Protein AF-0000000069292022 (afdb_homodimer)

Nearest PDB structures (foldseek):
  7fha-assembly1_A  TM=9.786E-01  e=6.632E-55  Homo sapiens
  1x6v-assembly1_B  TM=9.779E-01  e=2.201E-54  Homo sapiens
  1xnj-assembly1_A  TM=9.770E-01  e=1.963E-54  Homo sapiens
  2qjf-assembly1_A  TM=9.755E-01  e=2.766E-54  Homo sapiens
  1x6v-assembly1_A  TM=8.733E-01  e=1.029E-53  Homo sapiens

Solvent-accessible surface area (backbone atoms only — not comparable to full-atom values): 69995 Å² total; per-residue (Å²): 134,79,77,70,74,70,71,71,48,42,26,36,45,25,31,41,31,69,42,34,65,54,37,42,63,70,50,63,72,51,52,64,82,65,76,81,73,75,81,65,66,66,73,46,70,74,54,73,85,42,52,47,73,47,77,39,68,51,83,98,46,93,65,26,34,39,34,35,20,49,77,85,38,80,38,22,57,51,76,64,37,55,41,66,58,49,71,43,96,78,53,44,71,21,30,22,36,36,30,31,27,25,36,52,40,31,61,40,35,34,72,35,56,50,46,81,50,26,28,38,29,66,40,65,59,95,90,35,81,42,58,48,63,39,59,47,86,53,26,33,93,30,28,27,29,29,40,20,37,27,23,26,48,50,84,49,39,37,32,60,60,50,28,12,20,66,69,38,52,41,34,30,37,32,66,53,84,75,65,57,47,70,60,41,68,45,48,23,33,62,17,14,24,32,37,36,36,53,94,72,16,35,39,53,41,30,32,28,35,57,60,81,68,80,65,77,85,72,66,70,32,44,84,60,51,54,67,67,58,54,51,50,51,56,52,45,66,27,42,43,47,37,67,76,73,44,68,74,48,44,56,22,63,87,69,42,71,37,42,26,70,58,28,48,49,50,52,50,18,21,24,49,46,27,42,20,45,73,68,49,45,61,66,47,57,26,60,47,38,74,76,48,30,66,59,50,53,59,52,37,72,75,34,58,67,46,75,31,52,74,66,46,45,24,46,49,47,30,37,32,44,10,48,50,38,78,54,56,44,32,39,37,70,68,45,42,50,30,10,58,46,41,24,22,31,80,55,58,78,21,61,41,74,34,32,60,81,55,66,39,62,32,42,72,66,52,51,62,69,48,58,90,40,41,53,33,20,32,19,38,81,86,65,45,79,39,29,39,32,36,56,60,42,76,44,80,39,59,49,60,37,51,31,3,41,53,57,27,42,75,59,74,71,36,70,51,49,49,51,50,70,71,45,38,60,26,31,43,7,26,42,40,36,27,58,56,88,83,77,76,85,74,84,53,60,86,32,53,55,40,28,66,53,40,39,51,50,39,55,74,70,56,44,74,36,30,37,34,40,75,30,80,63,74,80,37,32,43,55,39,47,51,52,41,50,49,51,51,51,42,40,72,73,64,44,86,36,52,28,39,32,43,31,36,52,58,28,55,67,63,86,89,51,71,52,56,71,60,40,51,52,28,52,52,45,36,57,72,70,41,68,56,58,88,52,50,73,46,71,35,38,36,47,46,56,62,67,55,27,17,42,38,40,42,43,40,53,50,51,31,38,44,48,28,55,36,41,29,38,58,53,58,72,40,32,50,45,51,68,32,67,86,49,100,42,58,67,60,63,49,57,48,22,53,52,42,45,72,67,36,72,72,41,59,64,46,41,73,43,86,62,74,60,52,27,36,23,65,83,81,44,28,49,37,70,67,46,83,94,52,52,85,47,45,45,84,80,50,70,68,55,50,51,51,32,20,46,72,65,47,80,72,63,67,48,44,42,56,64,68,32,45,50,52,48,24,54,50,37,37,52,58,72,72,106,134,82,76,69,74,70,69,74,50,45,24,36,42,25,30,42,30,69,38,33,67,56,38,40,64,71,50,64,72,49,50,62,84,66,77,83,62,82,79,64,63,67,71,51,69,72,53,74,83,41,52,47,72,47,78,40,66,51,84,98,45,94,63,26,33,40,35,34,22,48,76,84,37,81,38,23,56,50,76,64,37,57,41,67,56,49,69,43,96,78,55,43,70,20,31,22,35,36,30,32,27,24,36,52,42,32,60,41,36,35,72,34,56,52,44,80,50,26,27,38,28,64,39,65,57,96,89,35,80,39,59,48,63,40,59,48,85,53,26,34,92,30,28,28,28,29,39,18,38,27,24,25,48,49,83,49,35,37,33,64,62,50,26,12,20,64,68,37,51,39,35,30,36,32,66,54,85,74,65,57,48,70,59,40,68,46,48,23,33,62,17,14,24,34,38,35,36,52,96,71,17,35,42,52,41,31,31,27,32,59,59,82,67,79,67,77,86,71,65,71,33,43,86,59,51,53,66,67,57,54,51,50,53,55,51,44,65,28,41,44,48,38,66,75,74,45,67,74,50,44,57,22,65,85,69,42,71,39,41,27,70,58,28,48,50,51,50,50,17,21,24,48,46,26,43,20,44,74,68,49,45,61,66,48,55,26,59,49,38,74,78,48,30,66,59,49,52,58,52,38,74,75,35,58,67,46,73,32,50,75,65,45,45,25,47,49,48,28,37,31,44,10,46,52,39,79,52,56,43,31,38,37,70,67,44,40,50,29,11,58,45,41,25,22,29,80,54,58,78,20,62,40,74,33,32,59,81,54,66,38,62,33,43,73,68,52,49,63,68,49,59,91,42,43,52,33,20,33,18,39,81,86,66,46,79,39,29,38,33,37,56,59,42,76,43,79,40,60,48,60,39,52,32,3,42,52,57,26,42,76,59,73,71,37,69,50,50,50,51,50,68,69,46,37,62,26,30,42,8,25,43,40,37,28,57,57,88,83,77,77,85,75,84,52,58,88,30,54,56,41,28,66,55,39,39,50,49,40,55,74,70,55,44,74,35,30,39,34,40,78,30,79,61,72,80,37,32,40,54,39,48,50,54,42,48,48,50,52,52,42,40,73,73,64,43,85,35,54,28,39,33,44,32,36,52,57,28,55,67,64,85,90,51,73,52,54,71,59,39,49,53,28,52,52,45,37,57,74,70,42,67,54,59,88,49,50,72,46,70,35,38,37,46,46,56,62,66,57,28,17,41,39,40,42,43,41,54,52,50,31,38,44,48,28,55,34,41,29,40,59,54,60,73,38,33,51,44,52,68,33,67,86,49,100,43,59,69,60,62,48,57,48,22,53,53,42,44,73,66,34,73,68,42,61,67,45,42,72,44,86,62,73,60,51,28,37,24,65,84,80,44,29,49,36,69,67,48,84,92,54,52,84,46,46,45,83,79,49,71,67,56,50,51,50,33,22,46,70,66,46,78,71,64,67,48,46,42,55,66,67,33,46,50,52,47,23,53,50,36,37,52,57,71,71,106

InterPro domains:
  IPR002650 Sulphate adenylyltransferase [TIGR00339] (279-667)
  IPR002650 Sulphate adenylyltransferase [cd00517] (303-668)
  IPR008162 Inorganic pyrophosphatase [PF00719] (97-274)
  IPR008162 Inorganic pyrophosphatase [cd00412] (95-271)
  IPR014729 Rossmann-like alpha/beta/alpha sandwich fold [G3DSA:3.40.50.620] (442-675)
  IPR015947 PUA-like superfamily [SSF88697] (279-440)
  IPR024951 Sulphate adenylyltransferase catalytic domain [PF01747] (445-668)
  IPR025980 ATP-sulfurylase PUA-like domain [PF14306] (279-436)
  IPR036649 Inorganic pyrophosphatase superfamily [G3DSA:3.90.80.10] (52-299)
  IPR036649 Inorganic pyrophosphatase superfamily [SSF50324] (53-280)

Structure (mmCIF, N/CA/C/O backbone):
data_AF-0000000069292022-model_v1
#
loop_
_entity.id
_entity.type
_entity.pdbx_description
1 polymer 'Inorganic diphosphatase'
#
loop_
_atom_site.group_PDB
_atom_site.id
_atom_site.type_symbol
_atom_site.label_atom_id
_atom_site.label_alt_id
_atom_site.label_comp_id
_atom_site.label_asym_id
_atom_site.label_entity_id
_atom_site.label_seq_id
_atom_site.pdbx_PDB_ins_code
_atom_site.Cartn_x
_atom_site.Cartn_y
_atom_site.Cartn_z
_atom_site.occupancy
_atom_site.B_iso_or_equiv
_atom_site.auth_seq_id
_atom_site.auth_comp_id
_atom_site.auth_asym_id
_atom_site.auth_atom_id
_atom_site.pdbx_PDB_model_num
ATOM 1 N N . MET A 1 1 ? 32.594 20.953 -15.328 1 18.64 1 MET A N 1
ATOM 2 C CA . MET A 1 1 ? 32.594 19.484 -15.328 1 18.64 1 MET A CA 1
ATOM 3 C C . MET A 1 1 ? 31.344 18.953 -14.641 1 18.64 1 MET A C 1
ATOM 5 O O . MET A 1 1 ? 31.266 18.938 -13.406 1 18.64 1 MET A O 1
ATOM 9 N N . ARG A 1 2 ? 30.172 19.234 -15.117 1 19.12 2 ARG A N 1
ATOM 10 C CA . ARG A 1 2 ? 28.875 19.828 -14.797 1 19.12 2 ARG A CA 1
ATOM 11 C C . ARG A 1 2 ? 27.906 18.781 -14.258 1 19.12 2 ARG A C 1
ATOM 13 O O . ARG A 1 2 ? 27.516 17.859 -14.977 1 19.12 2 ARG A O 1
ATOM 20 N N . GLN A 1 3 ? 28.391 18.297 -13.047 1 18.28 3 GLN A N 1
ATOM 21 C CA . GLN A 1 3 ? 27.969 17.188 -12.203 1 18.28 3 GLN A CA 1
ATOM 22 C C . GLN A 1 3 ? 26.453 17.219 -11.977 1 18.28 3 GLN A C 1
ATOM 24 O O . GLN A 1 3 ? 25.953 18.062 -11.242 1 18.28 3 GLN A O 1
ATOM 29 N N . LEU A 1 4 ? 25.859 17.234 -13.164 1 19.69 4 LEU A N 1
ATOM 30 C CA . LEU A 1 4 ? 24.422 17.297 -13.414 1 19.69 4 LEU A CA 1
ATOM 31 C C . LEU A 1 4 ? 23.672 16.297 -12.523 1 19.69 4 LEU A C 1
ATOM 33 O O . LEU A 1 4 ? 23.969 15.102 -12.555 1 19.69 4 LEU A O 1
ATOM 37 N N . ASN A 1 5 ? 23.547 16.75 -11.281 1 20.81 5 ASN A N 1
ATOM 38 C CA . ASN A 1 5 ? 22.922 16.281 -10.055 1 20.81 5 ASN A CA 1
ATOM 39 C C . ASN A 1 5 ? 21.594 15.57 -10.328 1 20.81 5 ASN A C 1
ATOM 41 O O . ASN A 1 5 ? 20.625 16.203 -10.766 1 20.81 5 ASN A O 1
ATOM 45 N N . VAL A 1 6 ? 21.891 14.508 -11.086 1 21.73 6 VAL A N 1
ATOM 46 C CA . VAL A 1 6 ? 20.859 13.562 -11.516 1 21.73 6 VAL A CA 1
ATOM 47 C C . VAL A 1 6 ? 19.922 13.266 -10.352 1 21.73 6 VAL A C 1
ATOM 49 O O . VAL A 1 6 ? 20.344 12.734 -9.32 1 21.73 6 VAL A O 1
ATOM 52 N N . LEU A 1 7 ? 19.219 14.258 -9.992 1 22.8 7 LEU A N 1
ATOM 53 C CA . LEU A 1 7 ? 18.016 14.211 -9.156 1 22.8 7 LEU A CA 1
ATOM 54 C C . LEU A 1 7 ? 17.25 12.914 -9.391 1 22.8 7 LEU A C 1
ATOM 56 O O . LEU A 1 7 ? 16.719 12.688 -10.484 1 22.8 7 LEU A O 1
ATOM 60 N N . THR A 1 8 ? 18.047 11.859 -9.109 1 23.89 8 THR A N 1
ATOM 61 C CA . THR A 1 8 ? 17.453 10.523 -9.141 1 23.89 8 THR A CA 1
ATOM 62 C C . THR A 1 8 ? 16.047 10.547 -8.539 1 23.89 8 THR A C 1
ATOM 64 O O . THR A 1 8 ? 15.883 10.852 -7.359 1 23.89 8 THR A O 1
ATOM 67 N N . PHE A 1 9 ? 15.273 11.133 -9.242 1 23.47 9 PHE A N 1
ATOM 68 C CA . PHE A 1 9 ? 13.836 11.188 -9.023 1 23.47 9 PHE A CA 1
ATOM 69 C C . PHE A 1 9 ? 13.281 9.805 -8.703 1 23.47 9 PHE A C 1
ATOM 71 O O . PHE A 1 9 ? 13.18 8.953 -9.586 1 23.47 9 PHE A O 1
ATOM 78 N N . VAL A 1 10 ? 13.945 9.219 -7.781 1 25.14 10 VAL A N 1
ATOM 79 C CA . VAL A 1 10 ? 13.32 7.965 -7.371 1 25.14 10 VAL A CA 1
ATOM 80 C C . VAL A 1 10 ? 11.836 8.188 -7.109 1 25.14 10 VAL A C 1
ATOM 82 O O . VAL A 1 10 ? 11.461 8.852 -6.137 1 25.14 10 VAL A O 1
ATOM 85 N N . VAL A 1 11 ? 11.234 8.766 -8.023 1 26.48 11 VAL A N 1
ATOM 86 C CA . VAL A 1 11 ? 9.789 8.984 -7.988 1 26.48 11 VAL A CA 1
ATOM 87 C C . VAL A 1 11 ? 9.086 7.695 -7.562 1 26.48 11 VAL A C 1
ATOM 89 O O . VAL A 1 11 ? 9.391 6.613 -8.07 1 26.48 11 VAL A O 1
ATOM 92 N N . GLY A 1 12 ? 8.656 7.656 -6.383 1 27.31 12 GLY A N 1
ATOM 93 C CA . GLY A 1 12 ? 7.875 6.664 -5.664 1 27.31 12 GLY A CA 1
ATOM 94 C C . GLY A 1 12 ? 6.875 5.934 -6.543 1 27.31 12 GLY A C 1
ATOM 95 O O . GLY A 1 12 ? 6.332 6.512 -7.484 1 27.31 12 GLY A O 1
ATOM 96 N N . TYR A 1 13 ? 7.117 4.664 -6.582 1 30.5 13 TYR A N 1
ATOM 97 C CA . TYR A 1 13 ? 6.398 3.566 -7.219 1 30.5 13 TYR A CA 1
ATOM 98 C C . TYR A 1 13 ? 4.891 3.752 -7.086 1 30.5 13 TYR A C 1
ATOM 100 O O . TYR A 1 13 ? 4.387 4.059 -6 1 30.5 13 TYR A O 1
ATOM 108 N N . VAL A 1 14 ? 4.398 4.379 -8.062 1 31.33 14 VAL A N 1
ATOM 109 C CA . VAL A 1 14 ? 2.949 4.324 -8.211 1 31.33 14 VAL A CA 1
ATOM 110 C C . VAL A 1 14 ? 2.482 2.869 -8.172 1 31.33 14 VAL A C 1
ATOM 112 O O . VAL A 1 14 ? 2.863 2.064 -9.023 1 31.33 14 VAL A O 1
ATOM 115 N N . ALA A 1 15 ? 2.506 2.309 -7.09 1 34.66 15 ALA A N 1
ATOM 116 C CA . ALA A 1 15 ? 1.859 0.999 -7.035 1 34.66 15 ALA A CA 1
ATOM 117 C C . ALA A 1 15 ? 0.567 0.992 -7.848 1 34.66 15 ALA A C 1
ATOM 119 O O . ALA A 1 15 ? -0.411 1.645 -7.473 1 34.66 15 ALA A O 1
ATOM 120 N N . SER A 1 16 ? 0.696 1.213 -9.156 1 38.88 16 SER A N 1
ATOM 121 C CA . SER A 1 16 ? -0.495 1.061 -9.984 1 38.88 16 SER A CA 1
ATOM 122 C C . SER A 1 16 ? -1.036 -0.364 -9.914 1 38.88 16 SER A C 1
ATOM 124 O O . SER A 1 16 ? -0.272 -1.328 -9.984 1 38.88 16 SER A O 1
ATOM 126 N N . TRP A 1 17 ? -1.997 -0.539 -9.141 1 38.94 17 TRP A N 1
ATOM 127 C CA . TRP A 1 17 ? -2.719 -1.799 -9.289 1 38.94 17 TRP A CA 1
ATOM 128 C C . TRP A 1 17 ? -3.471 -1.845 -10.617 1 38.94 17 TRP A C 1
ATOM 130 O O . TRP A 1 17 ? -4.434 -1.102 -10.812 1 38.94 17 TRP A O 1
ATOM 140 N N . LEU A 1 18 ? -2.648 -1.825 -11.727 1 41.91 18 LEU A N 1
ATOM 141 C CA . LEU A 1 18 ? -3.334 -1.953 -13.008 1 41.91 18 LEU A CA 1
ATOM 142 C C . LEU A 1 18 ? -4.109 -3.264 -13.078 1 41.91 18 LEU A C 1
ATOM 144 O O . LEU A 1 18 ? -3.609 -4.309 -12.656 1 41.91 18 LEU A O 1
ATOM 148 N N . SER A 1 19 ? -5.379 -3.014 -13.273 1 45.97 19 SER A N 1
ATOM 149 C CA . SER A 1 19 ? -6.223 -4.184 -13.508 1 45.97 19 SER A CA 1
ATOM 150 C C . SER A 1 19 ? -5.891 -4.844 -14.844 1 45.97 19 SER A C 1
ATOM 152 O O . SER A 1 19 ? -5.27 -4.223 -15.711 1 45.97 19 SER A O 1
ATOM 154 N N . ALA A 1 20 ? -6.152 -6.047 -14.898 1 46.09 20 ALA A N 1
ATOM 155 C CA . ALA A 1 20 ? -6.055 -6.797 -16.141 1 46.09 20 ALA A CA 1
ATOM 156 C C . ALA A 1 20 ? -6.773 -6.074 -17.281 1 46.09 20 ALA A C 1
ATOM 158 O O . ALA A 1 20 ? -6.281 -6.031 -18.406 1 46.09 20 ALA A O 1
ATOM 159 N N . ALA A 1 21 ? -7.824 -5.414 -16.969 1 43.75 21 ALA A N 1
ATOM 160 C CA . ALA A 1 21 ? -8.578 -4.672 -17.969 1 43.75 21 ALA A CA 1
ATOM 161 C C . ALA A 1 21 ? -7.789 -3.465 -18.469 1 43.75 21 ALA A C 1
ATOM 163 O O . ALA A 1 21 ? -7.797 -3.158 -19.656 1 43.75 21 ALA A O 1
ATOM 164 N N . GLY A 1 22 ? -7.141 -2.852 -17.594 1 52.09 22 GLY A N 1
ATOM 165 C CA . GLY A 1 22 ? -6.289 -1.739 -17.984 1 52.09 22 GLY A CA 1
ATOM 166 C C . GLY A 1 22 ? -5.168 -2.146 -18.922 1 52.09 22 GLY A C 1
ATOM 167 O O . GLY A 1 22 ? -4.906 -1.466 -19.922 1 52.09 22 GLY A O 1
ATOM 168 N N . ASP A 1 23 ? -4.738 -3.295 -18.672 1 57.06 23 ASP A N 1
ATOM 169 C CA . ASP A 1 23 ? -3.635 -3.799 -19.5 1 57.06 23 ASP A CA 1
ATOM 170 C C . ASP A 1 23 ? -4.105 -4.121 -20.906 1 57.06 23 ASP A C 1
ATOM 172 O O . ASP A 1 23 ? -3.396 -3.852 -21.891 1 57.06 23 ASP A O 1
ATOM 176 N N . ALA A 1 24 ? -5.266 -4.582 -20.969 1 53.97 24 ALA A N 1
ATOM 177 C CA . ALA A 1 24 ? -5.824 -4.945 -22.266 1 53.97 24 ALA A CA 1
ATOM 178 C C . ALA A 1 24 ? -6.031 -3.709 -23.141 1 53.97 24 ALA A C 1
ATOM 180 O O . ALA A 1 24 ? -5.797 -3.748 -24.344 1 53.97 24 ALA A O 1
ATOM 181 N N . GLU A 1 25 ? -6.406 -2.664 -22.531 1 62.12 25 GLU A N 1
ATOM 182 C CA . GLU A 1 25 ? -6.621 -1.428 -23.266 1 62.12 25 GLU A CA 1
ATOM 183 C C . GLU A 1 25 ? -5.305 -0.866 -23.797 1 62.12 25 GLU A C 1
ATOM 185 O O . GLU A 1 25 ? -5.238 -0.383 -24.938 1 62.12 25 GLU A O 1
ATOM 190 N N . VAL A 1 26 ? -4.352 -1.121 -23.078 1 67.19 26 VAL A N 1
ATOM 191 C CA . VAL A 1 26 ? -3.047 -0.606 -23.484 1 67.19 26 VAL A CA 1
ATOM 192 C C . VAL A 1 26 ? -2.467 -1.479 -24.594 1 67.19 26 VAL A C 1
ATOM 194 O O . VAL A 1 26 ? -1.774 -0.982 -25.484 1 67.19 26 VAL A O 1
ATOM 197 N N . GLY A 1 27 ? -2.791 -2.756 -24.531 1 67.31 27 GLY A N 1
ATOM 198 C CA . GLY A 1 27 ? -2.268 -3.689 -25.516 1 67.31 27 GLY A CA 1
ATOM 199 C C . GLY A 1 27 ? -3.143 -3.807 -26.75 1 67.31 27 GLY A C 1
ATOM 200 O O . GLY A 1 27 ? -2.977 -4.73 -27.547 1 67.31 27 GLY A O 1
ATOM 201 N N . LYS A 1 28 ? -4.055 -2.826 -26.875 1 69.75 28 LYS A N 1
ATOM 202 C CA . LYS A 1 28 ? -4.957 -2.861 -28.031 1 69.75 28 LYS A CA 1
ATOM 203 C C . LYS A 1 28 ? -4.18 -2.734 -29.328 1 69.75 28 LYS A C 1
ATOM 205 O O . LYS A 1 28 ? -3.326 -1.856 -29.469 1 69.75 28 LYS A O 1
ATOM 210 N N . GLY A 1 29 ? -4.406 -3.822 -30.188 1 77.12 29 GLY A N 1
ATOM 211 C CA . GLY A 1 29 ? -3.762 -3.842 -31.5 1 77.12 29 GLY A CA 1
ATOM 212 C C . GLY A 1 29 ? -2.676 -4.898 -31.609 1 77.12 29 GLY A C 1
ATOM 213 O O . GLY A 1 29 ? -2.268 -5.262 -32.719 1 77.12 29 GLY A O 1
ATOM 214 N N . PHE A 1 30 ? -2.252 -5.414 -30.484 1 87.44 30 PHE A N 1
ATOM 215 C CA . PHE A 1 30 ? -1.228 -6.453 -30.5 1 87.44 30 PHE A CA 1
ATOM 216 C C . PHE A 1 30 ? -1.793 -7.762 -31.047 1 87.44 30 PHE A C 1
ATOM 218 O O . PHE A 1 30 ? -2.957 -8.086 -30.797 1 87.44 30 PHE A O 1
ATOM 225 N N . TYR A 1 31 ? -0.937 -8.359 -31.766 1 85.12 31 TYR A N 1
ATOM 226 C CA . TYR A 1 31 ? -1.263 -9.75 -32.062 1 85.12 31 TYR A CA 1
ATOM 227 C C . TYR A 1 31 ? -0.955 -10.633 -30.844 1 85.12 31 TYR A C 1
ATOM 229 O O . TYR A 1 31 ? 0.189 -10.695 -30.391 1 85.12 31 TYR A O 1
ATOM 237 N N . ILE A 1 32 ? -2.012 -11.203 -30.391 1 83.88 32 ILE A N 1
ATOM 238 C CA . ILE A 1 32 ? -1.901 -12.18 -29.312 1 83.88 32 ILE A CA 1
ATOM 239 C C . ILE A 1 32 ? -2.516 -13.5 -29.75 1 83.88 32 ILE A C 1
ATOM 241 O O . ILE A 1 32 ? -3.715 -13.578 -30.031 1 83.88 32 ILE A O 1
ATOM 245 N N . PRO A 1 33 ? -1.652 -14.375 -29.969 1 79.69 33 PRO A N 1
ATOM 246 C CA . PRO A 1 33 ? -2.217 -15.648 -30.422 1 79.69 33 PRO A CA 1
ATOM 247 C C . PRO A 1 33 ? -3.295 -16.188 -29.484 1 79.69 33 PRO A C 1
ATOM 249 O O . PRO A 1 33 ? -3.217 -15.984 -28.266 1 79.69 33 PRO A O 1
ATOM 252 N N . SER A 1 34 ? -4.539 -16.375 -30.078 1 64.38 34 SER A N 1
ATOM 253 C CA . SER A 1 34 ? -5.625 -16.969 -29.312 1 64.38 34 SER A CA 1
ATOM 254 C C . SER A 1 34 ? -5.141 -18.156 -28.5 1 64.38 34 SER A C 1
ATOM 256 O O . SER A 1 34 ? -4.074 -18.719 -28.766 1 64.38 34 SER A O 1
ATOM 258 N N . THR A 1 35 ? -5.953 -18.625 -27.656 1 51.66 35 THR A N 1
ATOM 259 C CA . THR A 1 35 ? -5.598 -19.766 -26.812 1 51.66 35 THR A CA 1
ATOM 260 C C . THR A 1 35 ? -4.898 -20.844 -27.641 1 51.66 35 THR A C 1
ATOM 262 O O . THR A 1 35 ? -5.172 -21 -28.828 1 51.66 35 THR A O 1
ATOM 265 N N . VAL A 1 36 ? -3.799 -21.172 -27.281 1 39.59 36 VAL A N 1
ATOM 266 C CA . VAL A 1 36 ? -3.125 -22.375 -27.766 1 39.59 36 VAL A CA 1
ATOM 267 C C . VAL A 1 36 ? -4.156 -23.453 -28.078 1 39.59 36 VAL A C 1
ATOM 269 O O . VAL A 1 36 ? -4.816 -23.969 -27.172 1 39.59 36 VAL A O 1
ATOM 272 N N . THR A 1 37 ? -5.094 -23.375 -29.141 1 33.78 37 THR A N 1
ATOM 273 C CA . THR A 1 37 ? -5.891 -24.547 -29.469 1 33.78 37 THR A CA 1
ATOM 274 C C . THR A 1 37 ? -5.234 -25.812 -28.938 1 33.78 37 THR A C 1
ATOM 276 O O . THR A 1 37 ? -5.832 -26.547 -28.141 1 33.78 37 THR A O 1
ATOM 279 N N . GLY A 1 38 ? -5.156 -26.875 -30.141 1 28 38 GLY A N 1
ATOM 280 C CA . GLY A 1 38 ? -4.816 -28.297 -30.172 1 28 38 GLY A CA 1
ATOM 281 C C . GLY A 1 38 ? -3.646 -28.641 -29.266 1 28 38 GLY A C 1
ATOM 282 O O . GLY A 1 38 ? -3.188 -27.797 -28.484 1 28 38 GLY A O 1
ATOM 283 N N . ASP A 1 39 ? -2.936 -29.734 -29.969 1 30.12 39 ASP A N 1
ATOM 284 C CA . ASP A 1 39 ? -1.739 -30.531 -29.719 1 30.12 39 ASP A CA 1
ATOM 285 C C . ASP A 1 39 ? -0.527 -29.641 -29.453 1 30.12 39 ASP A C 1
ATOM 287 O O . ASP A 1 39 ? 0.612 -30.047 -29.703 1 30.12 39 ASP A O 1
ATOM 291 N N . ARG A 1 40 ? -0.734 -28.406 -29.625 1 35.12 40 ARG A N 1
ATOM 292 C CA . ARG A 1 40 ? 0.623 -27.891 -29.469 1 35.12 40 ARG A CA 1
ATOM 293 C C . ARG A 1 40 ? 1.207 -28.266 -28.109 1 35.12 40 ARG A C 1
ATOM 295 O O . ARG A 1 40 ? 0.529 -28.172 -27.094 1 35.12 40 ARG A O 1
ATOM 302 N N . PRO A 1 41 ? 2.07 -29.031 -28.078 1 30.97 41 PRO A N 1
ATOM 303 C CA . PRO A 1 41 ? 2.73 -29.531 -26.859 1 30.97 41 PRO A CA 1
ATOM 304 C C . PRO A 1 41 ? 2.873 -28.438 -25.797 1 30.97 41 PRO A C 1
ATOM 306 O O . PRO A 1 41 ? 3.137 -27.281 -26.109 1 30.97 41 PRO A O 1
ATOM 309 N N . SER A 1 42 ? 1.899 -28.312 -24.906 1 36.41 42 SER A N 1
ATOM 310 C CA . SER A 1 42 ? 2.334 -27.625 -23.688 1 36.41 42 SER A CA 1
ATOM 311 C C . SER A 1 42 ? 3.836 -27.375 -23.703 1 36.41 42 SER A C 1
ATOM 313 O O . SER A 1 42 ? 4.621 -28.25 -24.047 1 36.41 42 SER A O 1
ATOM 315 N N . LEU A 1 43 ? 4.266 -26.219 -24.219 1 37.84 43 LEU A N 1
ATOM 316 C CA . LEU A 1 43 ? 5.684 -25.875 -24.156 1 37.84 43 LEU A CA 1
ATOM 317 C C . LEU A 1 43 ? 6.375 -26.609 -23.016 1 37.84 43 LEU A C 1
ATOM 319 O O . LEU A 1 43 ? 6.777 -25.984 -22.031 1 37.84 43 LEU A O 1
ATOM 323 N N . ALA A 1 44 ? 5.828 -27.484 -22.484 1 42.91 44 ALA A N 1
ATOM 324 C CA . ALA A 1 44 ? 6.5 -28.266 -21.438 1 42.91 44 ALA A CA 1
ATOM 325 C C . ALA A 1 44 ? 7.98 -28.438 -21.766 1 42.91 44 ALA A C 1
ATOM 327 O O . ALA A 1 44 ? 8.836 -28.234 -20.906 1 42.91 44 ALA A O 1
ATOM 328 N N . ALA A 1 45 ? 8.328 -29.219 -22.969 1 57.94 45 ALA A N 1
ATOM 329 C CA . ALA A 1 45 ? 9.742 -29.281 -23.312 1 57.94 45 ALA A CA 1
ATOM 330 C C . ALA A 1 45 ? 10.047 -28.453 -24.562 1 57.94 45 ALA A C 1
ATOM 332 O O . ALA A 1 45 ? 9.883 -28.922 -25.688 1 57.94 45 ALA A O 1
ATOM 333 N N . PHE A 1 46 ? 10.047 -27.156 -24.422 1 78.88 46 PHE A N 1
ATOM 334 C CA . PHE A 1 46 ? 10.477 -26.312 -25.531 1 78.88 46 PHE A CA 1
ATOM 335 C C . PHE A 1 46 ? 11.875 -26.703 -26 1 78.88 46 PHE A C 1
ATOM 337 O O . PHE A 1 46 ? 12.852 -26.5 -25.266 1 78.88 46 PHE A O 1
ATOM 344 N N . ASP A 1 47 ? 11.883 -27.453 -27.031 1 84.75 47 ASP A N 1
ATOM 345 C CA . ASP A 1 47 ? 13.117 -28 -27.609 1 84.75 47 ASP A CA 1
ATOM 346 C C . ASP A 1 47 ? 13.703 -27.047 -28.641 1 84.75 47 ASP A C 1
ATOM 348 O O . ASP A 1 47 ? 13.156 -26.891 -29.734 1 84.75 47 ASP A O 1
ATOM 352 N N . LEU A 1 48 ? 14.797 -26.531 -28.297 1 88.38 48 LEU A N 1
ATOM 353 C CA . LEU A 1 48 ? 15.438 -25.547 -29.156 1 88.38 48 LEU A CA 1
ATOM 354 C C . LEU A 1 48 ? 15.797 -26.172 -30.5 1 88.38 48 LEU A C 1
ATOM 356 O O . LEU A 1 48 ? 15.914 -25.453 -31.5 1 88.38 48 LEU A O 1
ATOM 360 N N . ALA A 1 49 ? 15.914 -27.438 -30.578 1 88.19 49 ALA A N 1
ATOM 361 C CA . ALA A 1 49 ? 16.297 -28.141 -31.797 1 88.19 49 ALA A CA 1
ATOM 362 C C . ALA A 1 49 ? 15.172 -28.078 -32.844 1 88.19 49 ALA A C 1
ATOM 364 O O . ALA A 1 49 ? 15.406 -28.266 -34.031 1 88.19 49 ALA A O 1
ATOM 365 N N . LYS A 1 50 ? 14.031 -27.859 -32.406 1 91.12 50 LYS A N 1
ATOM 366 C CA . LYS A 1 50 ? 12.875 -27.844 -33.312 1 91.12 50 LYS A CA 1
ATOM 367 C C . LYS A 1 50 ? 12.625 -26.438 -33.844 1 91.12 50 LYS A C 1
ATOM 369 O O . LYS A 1 50 ? 11.695 -26.234 -34.625 1 91.12 50 LYS A O 1
ATOM 374 N N . LEU A 1 51 ? 13.492 -25.594 -33.5 1 93.69 51 LEU A N 1
ATOM 375 C CA . LEU A 1 51 ? 13.312 -24.219 -33.938 1 93.69 51 LEU A CA 1
ATOM 376 C C . LEU A 1 51 ? 13.883 -24.016 -35.344 1 93.69 51 LEU A C 1
ATOM 378 O O . LEU A 1 51 ? 14.844 -24.672 -35.719 1 93.69 51 LEU A O 1
ATOM 382 N N . GLY A 1 52 ? 13.234 -23.156 -36.094 1 93.5 52 GLY A N 1
ATOM 383 C CA . GLY A 1 52 ? 13.656 -22.719 -37.406 1 93.5 52 GLY A CA 1
ATOM 384 C C . GLY A 1 52 ? 13.164 -21.328 -37.75 1 93.5 52 GLY A C 1
ATOM 385 O O . GLY A 1 52 ? 12.68 -20.609 -36.906 1 93.5 52 GLY A O 1
ATOM 386 N N . THR A 1 53 ? 13.469 -20.938 -39.031 1 95.25 53 THR A N 1
ATOM 387 C CA . THR A 1 53 ? 12.992 -19.641 -39.531 1 95.25 53 THR A CA 1
ATOM 388 C C . THR A 1 53 ? 12.367 -19.781 -40.906 1 95.25 53 THR A C 1
ATOM 390 O O . THR A 1 53 ? 12.617 -20.766 -41.594 1 95.25 53 THR A O 1
ATOM 393 N N . ALA A 1 54 ? 11.477 -18.922 -41.188 1 95.94 54 ALA A N 1
ATOM 394 C CA . ALA A 1 54 ? 10.859 -18.797 -42.5 1 95.94 54 ALA A CA 1
ATOM 395 C C . ALA A 1 54 ? 10.781 -17.328 -42.938 1 95.94 54 ALA A C 1
ATOM 397 O O . ALA A 1 54 ? 10.367 -16.469 -42.156 1 95.94 54 ALA A O 1
ATOM 398 N N . ASP A 1 55 ? 11.164 -17.078 -44.188 1 95.94 55 ASP A N 1
ATOM 399 C CA . ASP A 1 55 ? 11.18 -15.703 -44.688 1 95.94 55 ASP A CA 1
ATOM 400 C C . ASP A 1 55 ? 10.062 -15.461 -45.688 1 95.94 55 ASP A C 1
ATOM 402 O O . ASP A 1 55 ? 9.695 -16.359 -46.469 1 95.94 55 ASP A O 1
ATOM 406 N N . GLU A 1 56 ? 9.516 -14.352 -45.562 1 96.44 56 GLU A N 1
ATOM 407 C CA . GLU A 1 56 ? 8.578 -13.844 -46.562 1 96.44 56 GLU A CA 1
ATOM 408 C C . GLU A 1 56 ? 8.992 -12.453 -47.031 1 96.44 56 GLU A C 1
ATOM 410 O O . GLU A 1 56 ? 9.531 -11.664 -46.281 1 96.44 56 GLU A O 1
ATOM 415 N N . GLY A 1 57 ? 8.742 -12.242 -48.344 1 94 57 GLY A N 1
ATOM 416 C CA . GLY A 1 57 ? 9.133 -10.961 -48.906 1 94 57 GLY A CA 1
ATOM 417 C C . GLY A 1 57 ? 10.602 -10.891 -49.281 1 94 57 GLY A C 1
ATOM 418 O O . GLY A 1 57 ? 11.336 -11.867 -49.094 1 94 57 GLY A O 1
ATOM 419 N N . GLU A 1 58 ? 11.023 -9.734 -49.844 1 91 58 GLU A N 1
ATOM 420 C CA . GLU A 1 58 ? 12.398 -9.555 -50.312 1 91 58 GLU A CA 1
ATOM 421 C C . GLU A 1 58 ? 13.25 -8.875 -49.25 1 91 58 GLU A C 1
ATOM 423 O O . GLU A 1 58 ? 12.852 -7.855 -48.688 1 91 58 GLU A O 1
ATOM 428 N N . GLN A 1 59 ? 14.383 -9.445 -48.969 1 87.62 59 GLN A N 1
ATOM 429 C CA . GLN A 1 59 ? 15.305 -8.898 -48 1 87.62 59 GLN A CA 1
ATOM 430 C C . GLN A 1 59 ? 15.633 -7.438 -48.281 1 87.62 59 GLN A C 1
ATOM 432 O O . GLN A 1 59 ? 15.727 -7.051 -49.469 1 87.62 59 GLN A O 1
ATOM 437 N N . ASP A 1 60 ? 15.719 -6.652 -47.312 1 88.75 60 ASP A N 1
ATOM 438 C CA . ASP A 1 60 ? 16.094 -5.246 -47.406 1 88.75 60 ASP A CA 1
ATOM 439 C C . ASP A 1 60 ? 14.984 -4.41 -48.031 1 88.75 60 ASP A C 1
ATOM 441 O O . ASP A 1 60 ? 15.25 -3.387 -48.656 1 88.75 60 ASP A O 1
ATOM 445 N N . THR A 1 61 ? 13.781 -4.988 -47.969 1 91.38 61 THR A N 1
ATOM 446 C CA . THR A 1 61 ? 12.609 -4.242 -48.406 1 91.38 61 THR A CA 1
ATOM 447 C C . THR A 1 61 ? 11.562 -4.176 -47.312 1 91.38 61 THR A C 1
ATOM 449 O O . THR A 1 61 ? 11.688 -4.844 -46.281 1 91.38 61 THR A O 1
ATOM 452 N N . LEU A 1 62 ? 10.555 -3.361 -47.562 1 92.38 62 LEU A N 1
ATOM 453 C CA . LEU A 1 62 ? 9.484 -3.137 -46.594 1 92.38 62 LEU A CA 1
ATOM 454 C C . LEU A 1 62 ? 8.609 -4.379 -46.469 1 92.38 62 LEU A C 1
ATOM 456 O O . LEU A 1 62 ? 7.883 -4.523 -45.469 1 92.38 62 LEU A O 1
ATOM 460 N N . SER A 1 63 ? 8.648 -5.281 -47.406 1 92.19 63 SER A N 1
ATOM 461 C CA . SER A 1 63 ? 7.77 -6.449 -47.406 1 92.19 63 SER A CA 1
ATOM 462 C C . SER A 1 63 ? 8.406 -7.613 -46.656 1 92.19 63 SER A C 1
ATOM 464 O O . SER A 1 63 ? 7.75 -8.625 -46.375 1 92.19 63 SER A O 1
ATOM 466 N N . TYR A 1 64 ? 9.68 -7.445 -46.281 1 95.06 64 TYR A N 1
ATOM 467 C CA . TYR A 1 64 ? 10.43 -8.555 -45.688 1 95.06 64 TYR A CA 1
ATOM 468 C C . TYR A 1 64 ? 9.945 -8.859 -44.281 1 95.06 64 TYR A C 1
ATOM 470 O O . TYR A 1 64 ? 9.82 -7.957 -43.469 1 95.06 64 TYR A O 1
ATOM 478 N N . LYS A 1 65 ? 9.695 -10.172 -44.062 1 97 65 LYS A N 1
ATOM 479 C CA . LYS A 1 65 ? 9.328 -10.695 -42.75 1 97 65 LYS A CA 1
ATOM 480 C C . LYS A 1 65 ? 10.047 -12.008 -42.438 1 97 65 LYS A C 1
ATOM 482 O O . LYS A 1 65 ? 10.047 -12.922 -43.281 1 97 65 LYS A O 1
ATOM 487 N N . ARG A 1 66 ? 10.664 -12.039 -41.375 1 96.88 66 ARG A N 1
ATOM 488 C CA . ARG A 1 66 ? 11.227 -13.305 -40.906 1 96.88 66 ARG A CA 1
ATOM 489 C C . ARG A 1 66 ? 10.391 -13.906 -39.781 1 96.88 66 ARG A C 1
ATOM 491 O O . ARG A 1 66 ? 10.266 -13.312 -38.719 1 96.88 66 ARG A O 1
ATOM 498 N N . PHE A 1 67 ? 9.883 -15.055 -40 1 97.44 67 PHE A N 1
ATOM 499 C CA . PHE A 1 67 ? 9.102 -15.789 -39 1 97.44 67 PHE A CA 1
ATOM 500 C C . PHE A 1 67 ? 9.969 -16.812 -38.281 1 97.44 67 PHE A C 1
ATOM 502 O O . PHE A 1 67 ? 10.93 -17.328 -38.844 1 97.44 67 PHE A O 1
ATOM 509 N N . ILE A 1 68 ? 9.672 -17.016 -37.031 1 96.25 68 ILE A N 1
ATOM 510 C CA . ILE A 1 68 ? 10.227 -18.141 -36.281 1 96.25 68 ILE A CA 1
ATOM 511 C C . ILE A 1 68 ? 9.273 -19.328 -36.375 1 96.25 68 ILE A C 1
ATOM 513 O O . ILE A 1 68 ? 8.055 -19.156 -36.344 1 96.25 68 ILE A O 1
ATOM 517 N N . THR A 1 69 ? 9.891 -20.469 -36.562 1 94.94 69 THR A N 1
ATOM 518 C CA . THR A 1 69 ? 9.07 -21.672 -36.688 1 94.94 69 THR A CA 1
ATOM 519 C C . THR A 1 69 ? 9.469 -22.688 -35.625 1 94.94 69 THR A C 1
ATOM 521 O O . THR A 1 69 ? 10.602 -22.688 -35.125 1 94.94 69 THR A O 1
ATOM 524 N N . TYR A 1 70 ? 8.602 -23.453 -35.188 1 92.06 70 TYR A N 1
ATOM 525 C CA . TYR A 1 70 ? 8.773 -24.594 -34.281 1 92.06 70 TYR A CA 1
ATOM 526 C C . TYR A 1 70 ? 8.133 -25.844 -34.875 1 92.06 70 TYR A C 1
ATOM 528 O O . TYR A 1 70 ? 6.922 -25.891 -35.094 1 92.06 70 TYR A O 1
ATOM 536 N N . ALA A 1 71 ? 8.914 -26.875 -35.156 1 90.25 71 ALA A N 1
ATOM 537 C CA . ALA A 1 71 ? 8.445 -28.094 -35.844 1 90.25 71 ALA A CA 1
ATOM 538 C C . ALA A 1 71 ? 7.703 -27.766 -37.125 1 90.25 71 ALA A C 1
ATOM 540 O O . ALA A 1 71 ? 6.621 -28.297 -37.375 1 90.25 71 ALA A O 1
ATOM 541 N N . GLY A 1 72 ? 8.188 -26.734 -37.781 1 90.12 72 GLY A N 1
ATOM 542 C CA . GLY A 1 72 ? 7.703 -26.406 -39.125 1 90.12 72 GLY A CA 1
ATOM 543 C C . GLY A 1 72 ? 6.555 -25.422 -39.094 1 90.12 72 GLY A C 1
ATOM 544 O O . GLY A 1 72 ? 6.145 -24.922 -40.156 1 90.12 72 GLY A O 1
ATOM 545 N N . GLN A 1 73 ? 6.016 -25.094 -37.969 1 92.25 73 GLN A N 1
ATOM 546 C CA . GLN A 1 73 ? 4.895 -24.172 -37.875 1 92.25 73 GLN A CA 1
ATOM 547 C C . GLN A 1 73 ? 5.348 -22.812 -37.312 1 92.25 73 GLN A C 1
ATOM 549 O O . GLN A 1 73 ? 6.18 -22.75 -36.406 1 92.25 73 GLN A O 1
ATOM 554 N N . LYS A 1 74 ? 4.758 -21.766 -37.875 1 94.31 74 LYS A N 1
ATOM 555 C CA . LYS A 1 74 ? 5.078 -20.422 -37.406 1 94.31 74 LYS A CA 1
ATOM 556 C C . LYS A 1 74 ? 4.617 -20.219 -35.969 1 94.31 74 LYS A C 1
ATOM 558 O O . LYS A 1 74 ? 3.516 -20.625 -35.594 1 94.31 74 LYS A O 1
ATOM 563 N N . ILE A 1 75 ? 5.5 -19.688 -35.125 1 93.31 75 ILE A N 1
ATOM 564 C CA . ILE A 1 75 ? 5.137 -19.344 -33.75 1 93.31 75 ILE A CA 1
ATOM 565 C C . ILE A 1 75 ? 5.551 -17.891 -33.469 1 93.31 75 ILE A C 1
ATOM 567 O O . ILE A 1 75 ? 6.414 -17.344 -34.156 1 93.31 75 ILE A O 1
ATOM 571 N N . SER A 1 76 ? 4.879 -17.344 -32.5 1 94.62 76 SER A N 1
ATOM 572 C CA . SER A 1 76 ? 5.238 -16 -32.062 1 94.62 76 SER A CA 1
ATOM 573 C C . SER A 1 76 ? 6.465 -16.031 -31.156 1 94.62 76 SER A C 1
ATOM 575 O O . SER A 1 76 ? 6.445 -16.656 -30.094 1 94.62 76 SER A O 1
ATOM 577 N N . PRO A 1 77 ? 7.539 -15.367 -31.469 1 95.75 77 PRO A N 1
ATOM 578 C CA . PRO A 1 77 ? 8.695 -15.305 -30.578 1 95.75 77 PRO A CA 1
ATOM 579 C C . PRO A 1 77 ? 8.406 -14.531 -29.281 1 95.75 77 PRO A C 1
ATOM 581 O O . PRO A 1 77 ? 9.133 -14.672 -28.297 1 95.75 77 PRO A O 1
ATOM 584 N N . TRP A 1 78 ? 7.355 -13.758 -29.281 1 95.38 78 TRP A N 1
ATOM 585 C CA . TRP A 1 78 ? 6.98 -12.938 -28.141 1 95.38 78 TRP A CA 1
ATOM 586 C C . TRP A 1 78 ? 6.094 -13.727 -27.172 1 95.38 78 TRP A C 1
ATOM 588 O O . TRP A 1 78 ? 6.281 -13.664 -25.953 1 95.38 78 TRP A O 1
ATOM 598 N N . HIS A 1 79 ? 5.215 -14.516 -27.75 1 93.69 79 HIS A N 1
ATOM 599 C CA . HIS A 1 79 ? 4.148 -15.062 -26.922 1 93.69 79 HIS A CA 1
ATOM 600 C C . HIS A 1 79 ? 4.293 -16.578 -26.766 1 93.69 79 HIS A C 1
ATOM 602 O O . HIS A 1 79 ? 3.77 -17.156 -25.812 1 93.69 79 HIS A O 1
ATOM 608 N N . GLU A 1 80 ? 4.988 -17.188 -27.672 1 92 80 GLU A N 1
ATOM 609 C CA . GLU A 1 80 ? 4.918 -18.656 -27.688 1 92 80 GLU A CA 1
ATOM 610 C C . GLU A 1 80 ? 6.273 -19.266 -27.359 1 92 80 GLU A C 1
ATOM 612 O O . GLU A 1 80 ? 6.363 -20.469 -27.094 1 92 80 GLU A O 1
ATOM 617 N N . VAL A 1 81 ? 7.355 -18.516 -27.438 1 92.56 81 VAL A N 1
ATOM 618 C CA . VAL A 1 81 ? 8.602 -18.938 -26.797 1 92.56 81 VAL A CA 1
ATOM 619 C C . VAL A 1 81 ? 8.508 -18.719 -25.297 1 92.56 81 VAL A C 1
ATOM 621 O O . VAL A 1 81 ? 8.148 -17.625 -24.828 1 92.56 81 VAL A O 1
ATOM 624 N N . PRO A 1 82 ? 8.75 -19.766 -24.516 1 91.62 82 PRO A N 1
ATOM 625 C CA . PRO A 1 82 ? 8.602 -19.625 -23.062 1 91.62 82 PRO A CA 1
ATOM 626 C C . PRO A 1 82 ? 9.57 -18.594 -22.484 1 91.62 82 PRO A C 1
ATOM 628 O O . PRO A 1 82 ? 10.664 -18.391 -23.016 1 91.62 82 PRO A O 1
ATOM 631 N N . PHE A 1 83 ? 9.18 -17.984 -21.438 1 93.12 83 PHE A N 1
ATOM 632 C CA . PHE A 1 83 ? 10.031 -17.062 -20.688 1 93.12 83 PHE A CA 1
ATOM 633 C C . PHE A 1 83 ? 11.227 -17.781 -20.094 1 93.12 83 PHE A C 1
ATOM 635 O O . PHE A 1 83 ? 12.375 -17.375 -20.312 1 93.12 83 PHE A O 1
ATOM 642 N N . GLU A 1 84 ? 10.914 -18.891 -19.391 1 89.62 84 GLU A N 1
ATOM 643 C CA . GLU A 1 84 ? 11.945 -19.672 -18.719 1 89.62 84 GLU A CA 1
ATOM 644 C C . GLU A 1 84 ? 12.539 -20.734 -19.656 1 89.62 84 GLU A C 1
ATOM 646 O O . GLU A 1 84 ? 11.812 -21.406 -20.391 1 89.62 84 GLU A O 1
ATOM 651 N N . ALA A 1 85 ? 13.883 -20.797 -19.625 1 90 85 ALA A N 1
ATOM 652 C CA . ALA A 1 85 ? 14.594 -21.75 -20.469 1 90 85 ALA A CA 1
ATOM 653 C C . ALA A 1 85 ? 15.172 -22.891 -19.641 1 90 85 ALA A C 1
ATOM 655 O O . ALA A 1 85 ? 15.75 -23.844 -20.188 1 90 85 ALA A O 1
ATOM 656 N N . GLY A 1 86 ? 14.961 -22.781 -18.359 1 82 86 GLY A N 1
ATOM 657 C CA . GLY A 1 86 ? 15.492 -23.812 -17.484 1 82 86 GLY A CA 1
ATOM 658 C C . GLY A 1 86 ? 16.234 -23.266 -16.281 1 82 86 GLY A C 1
ATOM 659 O O . GLY A 1 86 ? 15.969 -22.141 -15.852 1 82 86 GLY A O 1
ATOM 660 N N . VAL A 1 87 ? 17 -24.156 -15.617 1 79.44 87 VAL A N 1
ATOM 661 C CA . VAL A 1 87 ? 17.734 -23.797 -14.414 1 79.44 87 VAL A CA 1
ATOM 662 C C . VAL A 1 87 ? 19.234 -23.938 -14.664 1 79.44 87 VAL A C 1
ATOM 664 O O . VAL A 1 87 ? 19.688 -24.938 -15.227 1 79.44 87 VAL A O 1
ATOM 667 N N . GLY A 1 88 ? 19.984 -22.938 -14.312 1 78.25 88 GLY A N 1
ATOM 668 C CA . GLY A 1 88 ? 21.438 -22.969 -14.469 1 78.25 88 GLY A CA 1
ATOM 669 C C . GLY A 1 88 ? 22.141 -23.766 -13.398 1 78.25 88 GLY A C 1
ATOM 670 O O . GLY A 1 88 ? 21.5 -24.297 -12.492 1 78.25 88 GLY A O 1
ATOM 671 N N . PRO A 1 89 ? 23.422 -23.859 -13.562 1 73.5 89 PRO A N 1
ATOM 672 C CA . PRO A 1 89 ? 24.219 -24.688 -12.641 1 73.5 89 PRO A CA 1
ATOM 673 C C . PRO A 1 89 ? 24.172 -24.172 -11.203 1 73.5 89 PRO A C 1
ATOM 675 O O . PRO A 1 89 ? 24.281 -24.953 -10.258 1 73.5 89 PRO A O 1
ATOM 678 N N . ASP A 1 90 ? 23.969 -22.891 -11.047 1 72.94 90 ASP A N 1
ATOM 679 C CA . ASP A 1 90 ? 23.938 -22.312 -9.711 1 72.94 90 ASP A CA 1
ATOM 680 C C . ASP A 1 90 ? 22.5 -22.156 -9.219 1 72.94 90 ASP A C 1
ATOM 682 O O . ASP A 1 90 ? 22.25 -21.453 -8.234 1 72.94 90 ASP A O 1
ATOM 686 N N . GLY A 1 91 ? 21.609 -22.766 -9.953 1 72.81 91 GLY A N 1
ATOM 687 C CA . GLY A 1 91 ? 20.219 -22.719 -9.547 1 72.81 91 GLY A CA 1
ATOM 688 C C . GLY A 1 91 ? 19.484 -21.5 -10.07 1 72.81 91 GLY A C 1
ATOM 689 O O . GLY A 1 91 ? 18.297 -21.328 -9.82 1 72.81 91 GLY A O 1
ATOM 690 N N . GLU A 1 92 ? 20.156 -20.672 -10.812 1 81.88 92 GLU A N 1
ATOM 691 C CA . GLU A 1 92 ? 19.531 -19.438 -11.32 1 81.88 92 GLU A CA 1
ATOM 692 C C . GLU A 1 92 ? 18.594 -19.75 -12.477 1 81.88 92 GLU A C 1
ATOM 694 O O . GLU A 1 92 ? 18.781 -20.734 -13.195 1 81.88 92 GLU A O 1
ATOM 699 N N . LYS A 1 93 ? 17.641 -18.969 -12.633 1 86.06 93 LYS A N 1
ATOM 700 C CA . LYS A 1 93 ? 16.703 -19.094 -13.75 1 86.06 93 LYS A CA 1
ATOM 701 C C . LYS A 1 93 ? 17.375 -18.688 -15.062 1 86.06 93 LYS A C 1
ATOM 703 O O . LYS A 1 93 ? 18.094 -17.688 -15.117 1 86.06 93 LYS A O 1
ATOM 708 N N . LEU A 1 94 ? 17.234 -19.5 -16 1 91.69 94 LEU A N 1
ATOM 709 C CA . LEU A 1 94 ? 17.625 -19.156 -17.359 1 91.69 94 LEU A CA 1
ATOM 710 C C . LEU A 1 94 ? 16.438 -18.656 -18.172 1 91.69 94 LEU A C 1
ATOM 712 O O . LEU A 1 94 ? 15.297 -19.062 -17.922 1 91.69 94 LEU A O 1
ATOM 716 N N . LEU A 1 95 ? 16.703 -17.734 -19.062 1 95.44 95 LEU A N 1
ATOM 717 C CA . LEU A 1 95 ? 15.617 -17.156 -19.844 1 95.44 95 LEU A CA 1
ATOM 718 C C . LEU A 1 95 ? 15.852 -17.375 -21.344 1 95.44 95 LEU A C 1
ATOM 720 O O . LEU A 1 95 ? 16.969 -17.656 -21.766 1 95.44 95 LEU A O 1
ATOM 724 N N . HIS A 1 96 ? 14.82 -17.344 -22.109 1 95.56 96 HIS A N 1
ATOM 725 C CA . HIS A 1 96 ? 14.969 -17.422 -23.562 1 95.56 96 HIS A CA 1
ATOM 726 C C . HIS A 1 96 ? 15.172 -16.047 -24.172 1 95.56 96 HIS A C 1
ATOM 728 O O . HIS A 1 96 ? 14.383 -15.125 -23.922 1 95.56 96 HIS A O 1
ATOM 734 N N . PHE A 1 97 ? 16.203 -15.961 -24.922 1 97.38 97 PHE A N 1
ATOM 735 C CA . PHE A 1 97 ? 16.594 -14.789 -25.703 1 97.38 97 PHE A CA 1
ATOM 736 C C . PHE A 1 97 ? 16.281 -14.992 -27.172 1 97.38 97 PHE A C 1
ATOM 738 O O . PHE A 1 97 ? 16.516 -16.078 -27.719 1 97.38 97 PHE A O 1
ATOM 745 N N . VAL A 1 98 ? 15.719 -13.969 -27.797 1 97.75 98 VAL A N 1
ATOM 746 C CA . VAL A 1 98 ? 15.477 -13.945 -29.234 1 97.75 98 VAL A CA 1
ATOM 747 C C . VAL A 1 98 ? 16.328 -12.867 -29.891 1 97.75 98 VAL A C 1
ATOM 749 O O . VAL A 1 98 ? 16.172 -11.68 -29.594 1 97.75 98 VAL A O 1
ATOM 752 N N . CYS A 1 99 ? 17.125 -13.219 -30.812 1 98.31 99 CYS A N 1
ATOM 753 C CA . CYS A 1 99 ? 18.016 -12.266 -31.438 1 98.31 99 CYS A CA 1
ATOM 754 C C . CYS A 1 99 ? 17.297 -11.484 -32.531 1 98.31 99 CYS A C 1
ATOM 756 O O . CYS A 1 99 ? 16.719 -12.078 -33.438 1 98.31 99 CYS A O 1
ATOM 758 N N . GLU A 1 100 ? 17.406 -10.211 -32.469 1 98.06 100 GLU A N 1
ATOM 759 C CA . GLU A 1 100 ? 16.812 -9.328 -33.469 1 98.06 100 GLU A CA 1
ATOM 760 C C . GLU A 1 100 ? 17.891 -8.742 -34.375 1 98.06 100 GLU A C 1
ATOM 762 O O . GLU A 1 100 ? 17.719 -8.711 -35.594 1 98.06 100 GLU A O 1
ATOM 767 N N . ILE A 1 101 ? 18.938 -8.297 -33.781 1 97.62 101 ILE A N 1
ATOM 768 C CA . ILE A 1 101 ? 20.016 -7.633 -34.469 1 97.62 101 ILE A CA 1
ATOM 769 C C . ILE A 1 101 ? 21.344 -8.305 -34.125 1 97.62 101 ILE A C 1
ATOM 771 O O . ILE A 1 101 ? 21.906 -8.055 -33.062 1 97.62 101 ILE A O 1
ATOM 775 N N . PRO A 1 102 ? 21.922 -9.094 -35.031 1 97 102 PRO A N 1
ATOM 776 C CA . PRO A 1 102 ? 23.219 -9.719 -34.781 1 97 102 PRO A CA 1
ATOM 777 C C . PRO A 1 102 ? 24.344 -8.695 -34.594 1 97 102 PRO A C 1
ATOM 779 O O . PRO A 1 102 ? 24.297 -7.629 -35.219 1 97 102 PRO A O 1
ATOM 782 N N . VAL A 1 103 ? 25.266 -9.094 -33.812 1 96.38 103 VAL A N 1
ATOM 783 C CA . VAL A 1 103 ? 26.438 -8.234 -33.594 1 96.38 103 VAL A CA 1
ATOM 784 C C . VAL A 1 103 ? 27.078 -7.891 -34.938 1 96.38 103 VAL A C 1
ATOM 786 O O . VAL A 1 103 ? 27.188 -8.75 -35.812 1 96.38 103 VAL A O 1
ATOM 789 N N . GLY A 1 104 ? 27.391 -6.637 -35.125 1 94.19 104 GLY A N 1
ATOM 790 C CA . GLY A 1 104 ? 28.094 -6.203 -36.312 1 94.19 104 GLY A CA 1
ATOM 791 C C . GLY A 1 104 ? 27.156 -5.793 -37.438 1 94.19 104 GLY A C 1
ATOM 792 O O . GLY A 1 104 ? 27.594 -5.277 -38.469 1 94.19 104 GLY A O 1
ATOM 793 N N . THR A 1 105 ? 25.906 -5.984 -37.312 1 94.62 105 THR A N 1
ATOM 794 C CA . THR A 1 105 ? 24.922 -5.574 -38.312 1 94.62 105 THR A CA 1
ATOM 795 C C . THR A 1 105 ? 24.234 -4.281 -37.906 1 94.62 105 THR A C 1
ATOM 797 O O . THR A 1 105 ? 24.328 -3.863 -36.75 1 94.62 105 THR A O 1
ATOM 800 N N . ASN A 1 106 ? 23.547 -3.58 -38.875 1 93.5 106 ASN A N 1
ATOM 801 C CA . ASN A 1 106 ? 23.047 -2.25 -38.531 1 93.5 106 ASN A CA 1
ATOM 802 C C . ASN A 1 106 ? 21.578 -2.1 -38.875 1 93.5 106 ASN A C 1
ATOM 804 O O . ASN A 1 106 ? 20.953 -1.08 -38.562 1 93.5 106 ASN A O 1
ATOM 808 N N . ALA A 1 107 ? 20.969 -3.09 -39.531 1 94.5 107 ALA A N 1
ATOM 809 C CA . ALA A 1 107 ? 19.531 -3.021 -39.781 1 94.5 107 ALA A CA 1
ATOM 810 C C . ALA A 1 107 ? 18.75 -3.139 -38.469 1 94.5 107 ALA A C 1
ATOM 812 O O . ALA A 1 107 ? 18.969 -4.059 -37.688 1 94.5 107 ALA A O 1
ATOM 813 N N . LYS A 1 108 ? 17.828 -2.223 -38.219 1 95.75 108 LYS A N 1
ATOM 814 C CA . LYS A 1 108 ? 17.047 -2.232 -36.969 1 95.75 108 LYS A CA 1
ATOM 815 C C . LYS A 1 108 ? 15.883 -3.215 -37.062 1 95.75 108 LYS A C 1
ATOM 817 O O . LYS A 1 108 ? 14.727 -2.809 -37.188 1 95.75 108 LYS A O 1
ATOM 822 N N . MET A 1 109 ? 16.234 -4.457 -36.844 1 96.56 109 MET A N 1
ATOM 823 C CA . MET A 1 109 ? 15.258 -5.539 -36.844 1 96.56 109 MET A CA 1
ATOM 824 C C . MET A 1 109 ? 14.562 -5.637 -35.5 1 96.56 109 MET A C 1
ATOM 826 O O . MET A 1 109 ? 15.203 -5.465 -34.469 1 96.56 109 MET A O 1
ATOM 830 N N . GLU A 1 110 ? 13.273 -5.859 -35.5 1 96.31 110 GLU A N 1
ATOM 831 C CA . GLU A 1 110 ? 12.531 -5.922 -34.25 1 96.31 110 GLU A CA 1
ATOM 832 C C . GLU A 1 110 ? 11.336 -6.859 -34.344 1 96.31 110 GLU A C 1
ATOM 834 O O . GLU A 1 110 ? 10.719 -6.957 -35.406 1 96.31 110 GLU A O 1
ATOM 839 N N . VAL A 1 111 ? 11.07 -7.551 -33.281 1 96.69 111 VAL A N 1
ATOM 840 C CA . VAL A 1 111 ? 9.836 -8.328 -33.188 1 96.69 111 VAL A CA 1
ATOM 841 C C . VAL A 1 111 ? 8.633 -7.402 -33.375 1 96.69 111 VAL A C 1
ATOM 843 O O . VAL A 1 111 ? 8.461 -6.457 -32.594 1 96.69 111 VAL A O 1
ATOM 846 N N . ASN A 1 112 ? 7.828 -7.645 -34.344 1 95.81 112 ASN A N 1
ATOM 847 C CA . ASN A 1 112 ? 6.648 -6.816 -34.594 1 95.81 112 ASN A CA 1
ATOM 848 C C . ASN A 1 112 ? 5.488 -7.219 -33.688 1 95.81 112 ASN A C 1
ATOM 850 O O . ASN A 1 112 ? 5.145 -8.398 -33.594 1 95.81 112 ASN A O 1
ATOM 854 N N . LYS A 1 113 ? 4.867 -6.312 -33.062 1 94.69 113 LYS A N 1
ATOM 855 C CA . LYS A 1 113 ? 3.855 -6.602 -32.062 1 94.69 113 LYS A CA 1
ATOM 856 C C . LYS A 1 113 ? 2.48 -6.789 -32.688 1 94.69 113 LYS A C 1
ATOM 858 O O . LYS A 1 113 ? 1.579 -7.359 -32.062 1 94.69 113 LYS A O 1
ATOM 863 N N . GLU A 1 114 ? 2.275 -6.379 -33.969 1 93 114 GLU A N 1
ATOM 864 C CA . GLU A 1 114 ? 0.938 -6.258 -34.531 1 93 114 GLU A CA 1
ATOM 865 C C . GLU A 1 114 ? 0.668 -7.367 -35.531 1 93 114 GLU A C 1
ATOM 867 O O . GLU A 1 114 ? -0.45 -7.875 -35.625 1 93 114 GLU A O 1
ATOM 872 N N . ASN A 1 115 ? 1.712 -7.746 -36.25 1 93.56 115 ASN A N 1
ATOM 873 C CA . ASN A 1 115 ? 1.528 -8.734 -37.312 1 93.56 115 ASN A CA 1
ATOM 874 C C . ASN A 1 115 ? 1.311 -10.133 -36.719 1 93.56 115 ASN A C 1
ATOM 876 O O . ASN A 1 115 ? 1.846 -10.469 -35.688 1 93.56 115 ASN A O 1
ATOM 880 N N . GLU A 1 116 ? 0.602 -10.898 -37.5 1 92.25 116 GLU A N 1
ATOM 881 C CA . GLU A 1 116 ? 0.321 -12.273 -37.094 1 92.25 116 GLU A CA 1
ATOM 882 C C . GLU A 1 116 ? 1.61 -13.062 -36.906 1 92.25 116 GLU A C 1
ATOM 884 O O . GLU A 1 116 ? 2.523 -13 -37.719 1 92.25 116 GLU A O 1
ATOM 889 N N . HIS A 1 117 ? 1.668 -13.703 -35.781 1 94 117 HIS A N 1
ATOM 890 C CA . HIS A 1 117 ? 2.785 -14.531 -35.344 1 94 117 HIS A CA 1
ATOM 891 C C . HIS A 1 117 ? 3.984 -13.688 -34.938 1 94 117 HIS A C 1
ATOM 893 O O . HIS A 1 117 ? 5.066 -14.211 -34.656 1 94 117 HIS A O 1
ATOM 899 N N . ASN A 1 118 ? 3.814 -12.367 -35 1 96.44 118 ASN A N 1
ATOM 900 C CA . ASN A 1 118 ? 4.812 -11.414 -34.531 1 96.44 118 ASN A CA 1
ATOM 901 C C . ASN A 1 118 ? 6.16 -11.633 -35.188 1 96.44 118 ASN A C 1
ATOM 903 O O . ASN A 1 118 ? 7.176 -11.82 -34.531 1 96.44 118 ASN A O 1
ATOM 907 N N . PRO A 1 119 ? 6.234 -11.555 -36.5 1 97.12 119 PRO A N 1
ATOM 908 C CA . PRO A 1 119 ? 7.516 -11.703 -37.219 1 97.12 119 PRO A CA 1
ATOM 909 C C . PRO A 1 119 ? 8.516 -10.602 -36.844 1 97.12 119 PRO A C 1
ATOM 911 O O . PRO A 1 119 ? 8.133 -9.586 -36.281 1 97.12 119 PRO A O 1
ATOM 914 N N . ILE A 1 120 ? 9.781 -10.953 -37.094 1 97.62 120 ILE A N 1
ATOM 915 C CA . ILE A 1 120 ? 10.82 -9.93 -36.969 1 97.62 120 ILE A CA 1
ATOM 916 C C . ILE A 1 120 ? 10.922 -9.148 -38.281 1 97.62 120 ILE A C 1
ATOM 918 O O . ILE A 1 120 ? 11.148 -9.727 -39.344 1 97.62 120 ILE A O 1
ATOM 922 N N . ILE A 1 121 ? 10.742 -7.875 -38.188 1 97.19 121 ILE A N 1
ATOM 923 C CA . ILE A 1 121 ? 10.789 -7.012 -39.375 1 97.19 121 ILE A CA 1
ATOM 924 C C . ILE A 1 121 ? 11.688 -5.809 -39.094 1 97.19 121 ILE A C 1
ATOM 926 O O . ILE A 1 121 ? 12.023 -5.531 -37.938 1 97.19 121 ILE A O 1
ATOM 930 N N . GLN A 1 122 ? 12.094 -5.219 -40.125 1 96 122 GLN A N 1
ATOM 931 C CA . GLN A 1 122 ? 12.898 -4.012 -39.969 1 96 122 GLN A CA 1
ATOM 932 C C . GLN A 1 122 ? 12.016 -2.799 -39.656 1 96 122 GLN A C 1
ATOM 934 O O . GLN A 1 122 ? 10.984 -2.604 -40.312 1 96 122 GLN A O 1
ATOM 939 N N . ASP A 1 123 ? 12.406 -2.039 -38.625 1 93.69 123 ASP A N 1
ATOM 940 C CA . ASP A 1 123 ? 11.688 -0.825 -38.25 1 93.69 123 ASP A CA 1
ATOM 941 C C . ASP A 1 123 ? 11.672 0.186 -39.406 1 93.69 123 ASP A C 1
ATOM 943 O O . ASP A 1 123 ? 12.594 0.215 -40.219 1 93.69 123 ASP A O 1
ATOM 947 N N . THR A 1 124 ? 10.625 0.936 -39.406 1 91.88 124 THR A N 1
ATOM 948 C CA . THR A 1 124 ? 10.469 1.93 -40.469 1 91.88 124 THR A CA 1
ATOM 949 C C . THR A 1 124 ? 10.109 3.291 -39.875 1 91.88 124 THR A C 1
ATOM 951 O O . THR A 1 124 ? 9.562 3.371 -38.781 1 91.88 124 THR A O 1
ATOM 954 N N . LYS A 1 125 ? 10.508 4.293 -40.438 1 85.31 125 LYS A N 1
ATOM 955 C CA . LYS A 1 125 ? 10.117 5.672 -40.156 1 85.31 125 LYS A CA 1
ATOM 956 C C . LYS A 1 125 ? 9.766 6.41 -41.438 1 85.31 125 LYS A C 1
ATOM 958 O O . LYS A 1 125 ? 10.609 6.543 -42.344 1 85.31 125 LYS A O 1
ATOM 963 N N . LYS A 1 126 ? 8.547 6.848 -41.594 1 85.38 126 LYS A N 1
ATOM 964 C CA . LYS A 1 126 ? 8.055 7.555 -42.781 1 85.38 126 LYS A CA 1
ATOM 965 C C . LYS A 1 126 ? 8.266 6.727 -44.031 1 85.38 126 LYS A C 1
ATOM 967 O O . LYS A 1 126 ? 8.781 7.23 -45.031 1 85.38 126 LYS A O 1
ATOM 972 N N . GLY A 1 127 ? 8.078 5.434 -43.906 1 86.94 127 GLY A N 1
ATOM 973 C CA . GLY A 1 127 ? 8.117 4.539 -45.062 1 86.94 127 GLY A CA 1
ATOM 974 C C . GLY A 1 127 ? 9.516 4.105 -45.438 1 86.94 127 GLY A C 1
ATOM 975 O O . GLY A 1 127 ? 9.719 3.434 -46.438 1 86.94 127 GLY A O 1
ATOM 976 N N . LYS A 1 128 ? 10.492 4.48 -44.688 1 91.12 128 LYS A N 1
ATOM 977 C CA . LYS A 1 128 ? 11.875 4.102 -44.969 1 91.12 128 LYS A CA 1
ATOM 978 C C . LYS A 1 128 ? 12.414 3.162 -43.906 1 91.12 128 LYS A C 1
ATOM 980 O O . LYS A 1 128 ? 12.109 3.324 -42.719 1 91.12 128 LYS A O 1
ATOM 985 N N . LEU A 1 129 ? 13.18 2.229 -44.406 1 93.06 129 LEU A N 1
ATOM 986 C CA . LEU A 1 129 ? 13.828 1.29 -43.469 1 93.06 129 LEU A CA 1
ATOM 987 C C . LEU A 1 129 ? 14.836 2.006 -42.594 1 93.06 129 LEU A C 1
ATOM 989 O O . LEU A 1 129 ? 15.555 2.895 -43.062 1 93.06 129 LEU A O 1
ATOM 993 N N . ARG A 1 130 ? 14.883 1.592 -41.281 1 93.81 130 ARG A N 1
ATOM 994 C CA . ARG A 1 130 ? 15.766 2.264 -40.344 1 93.81 130 ARG A CA 1
ATOM 995 C C . ARG A 1 130 ? 17.031 1.446 -40.094 1 93.81 130 ARG A C 1
ATOM 997 O O . ARG A 1 130 ? 16.969 0.218 -40 1 93.81 130 ARG A O 1
ATOM 1004 N N . TYR A 1 131 ? 18.188 2.131 -40.062 1 93.12 131 TYR A N 1
ATOM 1005 C CA . TYR A 1 131 ? 19.5 1.579 -39.75 1 93.12 131 TYR A CA 1
ATOM 1006 C C . TYR A 1 131 ? 20.172 2.361 -38.625 1 93.12 131 TYR A C 1
ATOM 1008 O O . TYR A 1 131 ? 19.812 3.51 -38.375 1 93.12 131 TYR A O 1
ATOM 1016 N N . TYR A 1 132 ? 21.031 1.609 -37.906 1 91.94 132 TYR A N 1
ATOM 1017 C CA . TYR A 1 132 ? 21.922 2.371 -37.031 1 91.94 132 TYR A CA 1
ATOM 1018 C C . TYR A 1 132 ? 22.797 3.318 -37.844 1 91.94 132 TYR A C 1
ATOM 1020 O O . TYR A 1 132 ? 23.578 2.881 -38.688 1 91.94 132 TYR A O 1
ATOM 1028 N N . LYS A 1 133 ? 22.734 4.586 -37.5 1 89.38 133 LYS A N 1
ATOM 1029 C CA . LYS A 1 133 ? 23.484 5.582 -38.25 1 89.38 133 LYS A CA 1
ATOM 1030 C C . LYS A 1 133 ? 24.734 6.008 -37.5 1 89.38 133 LYS A C 1
ATOM 1032 O O . LYS A 1 133 ? 25.672 6.555 -38.094 1 89.38 133 LYS A O 1
ATOM 1037 N N . TYR A 1 134 ? 24.656 5.727 -36.281 1 89 134 TYR A N 1
ATOM 1038 C CA . TYR A 1 134 ? 25.828 6.023 -35.469 1 89 134 TYR A CA 1
ATOM 1039 C C . TYR A 1 134 ? 26.875 4.934 -35.625 1 89 134 TYR A C 1
ATOM 1041 O O . TYR A 1 134 ? 26.641 3.779 -35.25 1 89 134 TYR A O 1
ATOM 1049 N N . ASN A 1 135 ? 28.047 5.199 -36.156 1 86.62 135 ASN A N 1
ATOM 1050 C CA . ASN A 1 135 ? 29.109 4.246 -36.438 1 86.62 135 ASN A CA 1
ATOM 1051 C C . ASN A 1 135 ? 28.594 3.033 -37.219 1 86.62 135 ASN A C 1
ATOM 1053 O O . ASN A 1 135 ? 28.719 1.898 -36.75 1 86.62 135 ASN A O 1
ATOM 1057 N N . PRO A 1 136 ? 28.078 3.326 -38.375 1 87.06 136 PRO A N 1
ATOM 1058 C CA . PRO A 1 136 ? 27.391 2.271 -39.125 1 87.06 136 PRO A CA 1
ATOM 1059 C C . PRO A 1 136 ? 28.328 1.12 -39.5 1 87.06 136 PRO A C 1
ATOM 1061 O O . PRO A 1 136 ? 27.875 -0.006 -39.719 1 87.06 136 PRO A O 1
ATOM 1064 N N . GLU A 1 137 ? 29.625 1.332 -39.562 1 86.94 137 GLU A N 1
ATOM 1065 C CA . GLU A 1 137 ? 30.594 0.29 -39.906 1 86.94 137 GLU A CA 1
ATOM 1066 C C . GLU A 1 137 ? 30.703 -0.741 -38.781 1 86.94 137 GLU A C 1
ATOM 1068 O O . GLU A 1 137 ? 30.953 -1.921 -39.031 1 86.94 137 GLU A O 1
ATOM 1073 N N . VAL A 1 138 ? 30.516 -0.297 -37.656 1 88.31 138 VAL A N 1
ATOM 1074 C CA . VAL A 1 138 ? 30.609 -1.179 -36.5 1 88.31 138 VAL A CA 1
ATOM 1075 C C . VAL A 1 138 ? 29.281 -1.883 -36.281 1 88.31 138 VAL A C 1
ATOM 1077 O O . VAL A 1 138 ? 29.234 -3.055 -35.906 1 88.31 138 VAL A O 1
ATOM 1080 N N . GLY A 1 139 ? 28.188 -1.178 -36.531 1 91.62 139 GLY A N 1
ATOM 1081 C CA . GLY A 1 139 ? 26.859 -1.719 -36.281 1 91.62 139 GLY A CA 1
ATOM 1082 C C . GLY A 1 139 ? 26.578 -1.92 -34.812 1 91.62 139 GLY A C 1
ATOM 1083 O O . GLY A 1 139 ? 26.984 -1.101 -33.969 1 91.62 139 GLY A O 1
ATOM 1084 N N . SER A 1 140 ? 25.781 -2.965 -34.5 1 94.12 140 SER A N 1
ATOM 1085 C CA . SER A 1 140 ? 25.484 -3.271 -33.125 1 94.12 140 SER A CA 1
ATOM 1086 C C . SER A 1 140 ? 26.719 -3.775 -32.375 1 94.12 140 SER A C 1
ATOM 1088 O O . SER A 1 140 ? 27.484 -4.594 -32.906 1 94.12 140 SER A O 1
ATOM 1090 N N . LEU A 1 141 ? 26.922 -3.316 -31.203 1 93.44 141 LEU A N 1
ATOM 1091 C CA . LEU A 1 141 ? 28.078 -3.678 -30.391 1 93.44 141 LEU A CA 1
ATOM 1092 C C . LEU A 1 141 ? 27.953 -5.102 -29.859 1 93.44 141 LEU A C 1
ATOM 1094 O O . LEU A 1 141 ? 28.938 -5.703 -29.438 1 93.44 141 LEU A O 1
ATOM 1098 N N . VAL A 1 142 ? 26.75 -5.586 -29.781 1 96.06 142 VAL A N 1
ATOM 1099 C CA . VAL A 1 142 ? 26.422 -6.883 -29.203 1 96.06 142 VAL A CA 1
ATOM 1100 C C . VAL A 1 142 ? 25.297 -7.535 -30 1 96.06 142 VAL A C 1
ATOM 1102 O O . VAL A 1 142 ? 24.766 -6.93 -30.938 1 96.06 142 VAL A O 1
ATOM 1105 N N . ASN A 1 143 ? 25.047 -8.844 -29.75 1 97.5 143 ASN A N 1
ATOM 1106 C CA . ASN A 1 143 ? 23.797 -9.414 -30.219 1 97.5 143 ASN A CA 1
ATOM 1107 C C . ASN A 1 143 ? 22.594 -8.828 -29.484 1 97.5 143 ASN A C 1
ATOM 1109 O O . ASN A 1 143 ? 22.438 -9.039 -28.281 1 97.5 143 ASN A O 1
ATOM 1113 N N . TYR A 1 144 ? 21.828 -8.109 -30.25 1 97.94 144 TYR A N 1
ATOM 1114 C CA . TYR A 1 144 ? 20.719 -7.375 -29.656 1 97.94 144 TYR A CA 1
ATOM 1115 C C . TYR A 1 144 ? 19.406 -8.109 -29.875 1 97.94 144 TYR A C 1
ATOM 1117 O O . TYR A 1 144 ? 19.172 -8.695 -30.938 1 97.94 144 TYR A O 1
ATOM 1125 N N . GLY A 1 145 ? 18.531 -8.102 -28.828 1 98.25 145 GLY A N 1
ATOM 1126 C CA . GLY A 1 145 ? 17.25 -8.766 -28.984 1 98.25 145 GLY A CA 1
ATOM 1127 C C . GLY A 1 145 ? 16.328 -8.539 -27.797 1 98.25 145 GLY A C 1
ATOM 1128 O O . GLY A 1 145 ? 16.297 -7.449 -27.234 1 98.25 145 GLY A O 1
ATOM 1129 N N . ALA A 1 146 ? 15.445 -9.539 -27.531 1 98.12 146 ALA A N 1
ATOM 1130 C CA . ALA A 1 146 ? 14.438 -9.422 -26.484 1 98.12 146 ALA A CA 1
ATOM 1131 C C . ALA A 1 146 ? 14.328 -10.719 -25.688 1 98.12 146 ALA A C 1
ATOM 1133 O O . ALA A 1 146 ? 14.734 -11.781 -26.156 1 98.12 146 ALA A O 1
ATOM 1134 N N . ILE A 1 147 ? 13.883 -10.578 -24.438 1 97.69 147 ILE A N 1
ATOM 1135 C CA . ILE A 1 147 ? 13.484 -11.75 -23.672 1 97.69 147 ILE A CA 1
ATOM 1136 C C . ILE A 1 147 ? 12.039 -12.125 -24.031 1 97.69 147 ILE A C 1
ATOM 1138 O O . ILE A 1 147 ? 11.164 -11.258 -24.062 1 97.69 147 ILE A O 1
ATOM 1142 N N . ALA A 1 148 ? 11.828 -13.391 -24.281 1 95.94 148 ALA A N 1
ATOM 1143 C CA . ALA A 1 148 ? 10.492 -13.883 -24.594 1 95.94 148 ALA A CA 1
ATOM 1144 C C . ALA A 1 148 ? 9.516 -13.633 -23.453 1 95.94 148 ALA A C 1
ATOM 1146 O O . ALA A 1 148 ? 9.906 -13.695 -22.281 1 95.94 148 ALA A O 1
ATOM 1147 N N . GLN A 1 149 ? 8.258 -13.297 -23.781 1 95.25 149 GLN A N 1
ATOM 1148 C CA . GLN A 1 149 ? 7.137 -13.164 -22.859 1 95.25 149 GLN A CA 1
ATOM 1149 C C . GLN A 1 149 ? 7.41 -12.078 -21.812 1 95.25 149 GLN A C 1
ATOM 1151 O O . GLN A 1 149 ? 7.238 -12.305 -20.625 1 95.25 149 GLN A O 1
ATOM 1156 N N . THR A 1 150 ? 7.902 -10.969 -22.234 1 96.31 150 THR A N 1
ATOM 1157 C CA . THR A 1 150 ? 8.055 -9.773 -21.406 1 96.31 150 THR A CA 1
ATOM 1158 C C . THR A 1 150 ? 7.375 -8.578 -22.062 1 96.31 150 THR A C 1
ATOM 1160 O O . THR A 1 150 ? 7.059 -8.609 -23.25 1 96.31 150 THR A O 1
ATOM 1163 N N . TRP A 1 151 ? 7.051 -7.629 -21.312 1 94.38 151 TRP A N 1
ATOM 1164 C CA . TRP A 1 151 ? 6.41 -6.418 -21.812 1 94.38 151 TRP A CA 1
ATOM 1165 C C . TRP A 1 151 ? 6.641 -5.25 -20.859 1 94.38 151 TRP A C 1
ATOM 1167 O O . TRP A 1 151 ? 6.305 -5.328 -19.672 1 94.38 151 TRP A O 1
ATOM 1177 N N . GLU A 1 152 ? 7.262 -4.207 -21.391 1 92.19 152 GLU A N 1
ATOM 1178 C CA . GLU A 1 152 ? 7.426 -2.99 -20.609 1 92.19 152 GLU A CA 1
ATOM 1179 C C . GLU A 1 152 ? 6.18 -2.113 -20.688 1 92.19 152 GLU A C 1
ATOM 1181 O O . GLU A 1 152 ? 5.969 -1.404 -21.672 1 92.19 152 GLU A O 1
ATOM 1186 N N . HIS A 1 153 ? 5.473 -2.127 -19.625 1 87.62 153 HIS A N 1
ATOM 1187 C CA . HIS A 1 153 ? 4.164 -1.48 -19.594 1 87.62 153 HIS A CA 1
ATOM 1188 C C . HIS A 1 153 ? 4.297 0.038 -19.625 1 87.62 153 HIS A C 1
ATOM 1190 O O . HIS A 1 153 ? 4.918 0.63 -18.734 1 87.62 153 HIS A O 1
ATOM 1196 N N . PRO A 1 154 ? 3.705 0.689 -20.531 1 83.56 154 PRO A N 1
ATOM 1197 C CA . PRO A 1 154 ? 3.92 2.127 -20.719 1 83.56 154 PRO A CA 1
ATOM 1198 C C . PRO A 1 154 ? 3.229 2.967 -19.641 1 83.56 154 PRO A C 1
ATOM 1200 O O . PRO A 1 154 ? 3.613 4.113 -19.406 1 83.56 154 PRO A O 1
ATOM 1203 N N . GLU A 1 155 ? 2.291 2.449 -19.016 1 73.38 155 GLU A N 1
ATOM 1204 C CA . GLU A 1 155 ? 1.544 3.24 -18.047 1 73.38 155 GLU A CA 1
ATOM 1205 C C . GLU A 1 155 ? 2.037 2.98 -16.625 1 73.38 155 GLU A C 1
ATOM 1207 O O . GLU A 1 155 ? 1.609 3.648 -15.672 1 73.38 155 GLU A O 1
ATOM 1212 N N . LEU A 1 156 ? 2.877 2.07 -16.484 1 74.94 156 LEU A N 1
ATOM 1213 C CA . LEU A 1 156 ? 3.408 1.768 -15.156 1 74.94 156 LEU A CA 1
ATOM 1214 C C . LEU A 1 156 ? 4.77 2.424 -14.953 1 74.94 156 LEU A C 1
ATOM 1216 O O . LEU A 1 156 ? 5.758 2.01 -15.562 1 74.94 156 LEU A O 1
ATOM 1220 N N . LYS A 1 157 ? 4.723 3.387 -14.141 1 70.56 157 LYS A N 1
ATOM 1221 C CA . LYS A 1 157 ? 5.977 4.086 -13.852 1 70.56 157 LYS A CA 1
ATOM 1222 C C . LYS A 1 157 ? 6.859 3.264 -12.914 1 70.56 157 LYS A C 1
ATOM 1224 O O . LYS A 1 157 ? 6.379 2.705 -11.93 1 70.56 157 LYS A O 1
ATOM 1229 N N . HIS A 1 158 ? 8.055 3.088 -13.289 1 70.38 158 HIS A N 1
ATOM 1230 C CA . HIS A 1 158 ? 9 2.389 -12.43 1 70.38 158 HIS A CA 1
ATOM 1231 C C . HIS A 1 158 ? 9.57 3.326 -11.367 1 70.38 158 HIS A C 1
ATOM 1233 O O . HIS A 1 158 ? 9.914 4.473 -11.664 1 70.38 158 HIS A O 1
ATOM 1239 N N . PRO A 1 159 ? 9.734 2.873 -10.172 1 62.34 159 PRO A N 1
ATOM 1240 C CA . PRO A 1 159 ? 10.195 3.744 -9.086 1 62.34 159 PRO A CA 1
ATOM 1241 C C . PRO A 1 159 ? 11.602 4.289 -9.32 1 62.34 159 PRO A C 1
ATOM 1243 O O . PRO A 1 159 ? 11.914 5.406 -8.906 1 62.34 159 PRO A O 1
ATOM 1246 N N . ASP A 1 160 ? 12.367 3.586 -10.047 1 64 160 ASP A N 1
ATOM 1247 C CA . ASP A 1 160 ? 13.773 3.947 -10.203 1 64 160 ASP A CA 1
ATOM 1248 C C . ASP A 1 160 ? 13.961 4.93 -11.359 1 64 160 ASP A C 1
ATOM 1250 O O . ASP A 1 160 ? 15 5.598 -11.453 1 64 160 ASP A O 1
ATOM 1254 N N . THR A 1 161 ? 12.984 5.016 -12.289 1 69.44 161 THR A N 1
ATOM 1255 C CA . THR A 1 161 ? 13.141 5.887 -13.445 1 69.44 161 THR A CA 1
ATOM 1256 C C . THR A 1 161 ? 12.047 6.949 -13.477 1 69.44 161 THR A C 1
ATOM 1258 O O . THR A 1 161 ? 12.18 7.965 -14.164 1 69.44 161 THR A O 1
ATOM 1261 N N . GLY A 1 162 ? 11 6.66 -12.82 1 64.31 162 GLY A N 1
ATOM 1262 C CA . GLY A 1 162 ? 9.914 7.617 -12.695 1 64.31 162 GLY A CA 1
ATOM 1263 C C . GLY A 1 162 ? 9.031 7.672 -13.922 1 64.31 162 GLY A C 1
ATOM 1264 O O . GLY A 1 162 ? 8.117 8.492 -14 1 64.31 162 GLY A O 1
ATOM 1265 N N . VAL A 1 163 ? 9.32 6.855 -14.906 1 73.44 163 VAL A N 1
ATOM 1266 C CA . VAL A 1 163 ? 8.539 6.875 -16.141 1 73.44 163 VAL A CA 1
ATOM 1267 C C . VAL A 1 163 ? 8.102 5.457 -16.5 1 73.44 163 VAL A C 1
ATOM 1269 O O . VAL A 1 163 ? 8.578 4.484 -15.906 1 73.44 163 VAL A O 1
ATOM 1272 N N . GLY A 1 164 ? 7.082 5.406 -17.453 1 80.06 164 GLY A N 1
ATOM 1273 C CA . GLY A 1 164 ? 6.562 4.117 -17.875 1 80.06 164 GLY A CA 1
ATOM 1274 C C . GLY A 1 164 ? 7.488 3.385 -18.828 1 80.06 164 GLY A C 1
ATOM 1275 O O . GLY A 1 164 ? 8.523 3.924 -19.234 1 80.06 164 GLY A O 1
ATOM 1276 N N . GLY A 1 165 ? 7.086 2.174 -19.094 1 86 165 GLY A N 1
ATOM 1277 C CA . GLY A 1 165 ? 7.855 1.359 -20.031 1 86 165 GLY A CA 1
ATOM 1278 C C . GLY A 1 165 ? 7.68 1.778 -21.469 1 86 165 GLY A C 1
ATOM 1279 O O . GLY A 1 165 ? 6.883 2.666 -21.781 1 86 165 GLY A O 1
ATOM 1280 N N . ASP A 1 166 ? 8.43 1.204 -22.406 1 88.25 166 ASP A N 1
ATOM 1281 C CA . ASP A 1 166 ? 8.453 1.644 -23.797 1 88.25 166 ASP A CA 1
ATOM 1282 C C . ASP A 1 166 ? 7.492 0.816 -24.656 1 88.25 166 ASP A C 1
ATOM 1284 O O . ASP A 1 166 ? 7.633 0.761 -25.875 1 88.25 166 ASP A O 1
ATOM 1288 N N . ASN A 1 167 ? 6.621 -0.018 -24.016 1 91.31 167 ASN A N 1
ATOM 1289 C CA . ASN A 1 167 ? 5.547 -0.739 -24.688 1 91.31 167 ASN A CA 1
ATOM 1290 C C . ASN A 1 167 ? 6.09 -1.847 -25.594 1 91.31 167 ASN A C 1
ATOM 1292 O O . ASN A 1 167 ? 5.457 -2.215 -26.578 1 91.31 167 ASN A O 1
ATOM 1296 N N . ASP A 1 168 ? 7.301 -2.336 -25.297 1 93.19 168 ASP A N 1
ATOM 1297 C CA . ASP A 1 168 ? 7.922 -3.441 -26.016 1 93.19 168 ASP A CA 1
ATOM 1298 C C . ASP A 1 168 ? 8.406 -4.52 -25.062 1 93.19 168 ASP A C 1
ATOM 1300 O O . ASP A 1 168 ? 8.461 -4.297 -23.844 1 93.19 168 ASP A O 1
ATOM 1304 N N . PRO A 1 169 ? 8.672 -5.785 -25.703 1 95.88 169 PRO A N 1
ATOM 1305 C CA . PRO A 1 169 ? 9.43 -6.723 -24.859 1 95.88 169 PRO A CA 1
ATOM 1306 C C . PRO A 1 169 ? 10.766 -6.148 -24.391 1 95.88 169 PRO A C 1
ATOM 1308 O O . PRO A 1 169 ? 11.344 -5.289 -25.078 1 95.88 169 PRO A O 1
ATOM 1311 N N . ILE A 1 170 ? 11.227 -6.598 -23.312 1 96.62 170 ILE A N 1
ATOM 1312 C CA . ILE A 1 170 ? 12.438 -6.031 -22.719 1 96.62 170 ILE A CA 1
ATOM 1313 C C . ILE A 1 170 ? 13.625 -6.258 -23.641 1 96.62 170 ILE A C 1
ATOM 1315 O O . ILE A 1 170 ? 13.742 -7.312 -24.266 1 96.62 170 ILE A O 1
ATOM 1319 N N . ASP A 1 171 ? 14.5 -5.258 -23.766 1 97.25 171 ASP A N 1
ATOM 1320 C CA . ASP A 1 171 ? 15.672 -5.328 -24.625 1 97.25 171 ASP A CA 1
ATOM 1321 C C . ASP A 1 171 ? 16.828 -6.047 -23.938 1 97.25 171 ASP A C 1
ATOM 1323 O O . ASP A 1 171 ? 17 -5.906 -22.719 1 97.25 171 ASP A O 1
ATOM 1327 N N . VAL A 1 172 ? 17.516 -6.742 -24.812 1 97.88 172 VAL A N 1
ATOM 1328 C CA . VAL A 1 172 ? 18.578 -7.574 -24.25 1 97.88 172 VAL A CA 1
ATOM 1329 C C . VAL A 1 172 ? 19.859 -7.379 -25.062 1 97.88 172 VAL A C 1
ATOM 1331 O O . VAL A 1 172 ? 19.828 -7.254 -26.281 1 97.88 172 VAL A O 1
ATOM 1334 N N . LEU A 1 173 ? 20.938 -7.258 -24.328 1 98.06 173 LEU A N 1
ATOM 1335 C CA . LEU A 1 173 ? 22.297 -7.23 -24.875 1 98.06 173 LEU A CA 1
ATOM 1336 C C . LEU A 1 173 ? 23.016 -8.539 -24.594 1 98.06 173 LEU A C 1
ATOM 1338 O O . LEU A 1 173 ? 23.547 -8.727 -23.484 1 98.06 173 LEU A O 1
ATOM 1342 N N . GLN A 1 174 ? 23.031 -9.398 -25.531 1 97.25 174 GLN A N 1
ATOM 1343 C CA . GLN A 1 174 ? 23.781 -10.641 -25.375 1 97.25 174 GLN A CA 1
ATOM 1344 C C . GLN A 1 174 ? 25.266 -10.43 -25.641 1 97.25 174 GLN A C 1
ATOM 1346 O O . GLN A 1 174 ? 25.656 -10.109 -26.766 1 97.25 174 GLN A O 1
ATOM 1351 N N . MET A 1 175 ? 26.109 -10.719 -24.688 1 95.19 175 MET A N 1
ATOM 1352 C CA . MET A 1 175 ? 27.453 -10.164 -24.578 1 95.19 175 MET A CA 1
ATOM 1353 C C . MET A 1 175 ? 28.469 -11.078 -25.25 1 95.19 175 MET A C 1
ATOM 1355 O O . MET A 1 175 ? 29.641 -10.703 -25.406 1 95.19 175 MET A O 1
ATOM 1359 N N . ASN A 1 176 ? 28.125 -12.258 -25.656 1 93.44 176 ASN A N 1
ATOM 1360 C CA . ASN A 1 176 ? 29.078 -13.156 -26.297 1 93.44 176 ASN A CA 1
ATOM 1361 C C . ASN A 1 176 ? 29.531 -12.625 -27.656 1 93.44 176 ASN A C 1
ATOM 1363 O O . ASN A 1 176 ? 28.719 -12.031 -28.391 1 93.44 176 ASN A O 1
ATOM 1367 N N . PRO A 1 177 ? 30.766 -12.891 -28.047 1 90.06 177 PRO A N 1
ATOM 1368 C CA . PRO A 1 177 ? 31.297 -12.312 -29.281 1 90.06 177 PRO A CA 1
ATOM 1369 C C . PRO A 1 177 ? 30.781 -13.008 -30.531 1 90.06 177 PRO A C 1
ATOM 1371 O O . PRO A 1 177 ? 30.766 -12.406 -31.609 1 90.06 177 PRO A O 1
ATOM 1374 N N . GLU A 1 178 ? 30.375 -14.25 -30.484 1 92.62 178 GLU A N 1
ATOM 1375 C CA . GLU A 1 178 ? 29.906 -14.977 -31.656 1 92.62 178 GLU A CA 1
ATOM 1376 C C . GLU A 1 178 ? 28.609 -14.367 -32.188 1 92.62 178 GLU A C 1
ATOM 1378 O O . GLU A 1 178 ? 27.641 -14.195 -31.438 1 92.62 178 GLU A O 1
ATOM 1383 N N . PRO A 1 179 ? 28.625 -14 -33.438 1 95.31 179 PRO A N 1
ATOM 1384 C CA . PRO A 1 179 ? 27.406 -13.414 -34 1 95.31 179 PRO A CA 1
ATOM 1385 C C . PRO A 1 179 ? 26.234 -14.406 -34.031 1 95.31 179 PRO A C 1
ATOM 1387 O O . PRO A 1 179 ? 26.422 -15.562 -34.438 1 95.31 179 PRO A O 1
ATOM 1390 N N . CYS A 1 180 ? 25.094 -13.961 -33.656 1 96.25 180 CYS A N 1
ATOM 1391 C CA . CYS A 1 180 ? 23.844 -14.711 -33.812 1 96.25 180 CYS A CA 1
ATOM 1392 C C . CYS A 1 180 ? 23.219 -14.438 -35.188 1 96.25 180 CYS A C 1
ATOM 1394 O O . CYS A 1 180 ? 23.781 -13.719 -36 1 96.25 180 CYS A O 1
ATOM 1396 N N . THR A 1 181 ? 22.156 -15.133 -35.406 1 95.94 181 THR A N 1
ATOM 1397 C CA . THR A 1 181 ? 21.328 -14.852 -36.562 1 95.94 181 THR A CA 1
ATOM 1398 C C . THR A 1 181 ? 20 -14.25 -36.156 1 95.94 181 THR A C 1
ATOM 1400 O O . THR A 1 181 ? 19.516 -14.477 -35.062 1 95.94 181 THR A O 1
ATOM 1403 N N . VAL A 1 182 ? 19.469 -13.484 -37.125 1 96.81 182 VAL A N 1
ATOM 1404 C CA . VAL A 1 182 ? 18.156 -12.914 -36.844 1 96.81 182 VAL A CA 1
ATOM 1405 C C . VAL A 1 182 ? 17.156 -14.039 -36.594 1 96.81 182 VAL A C 1
ATOM 1407 O O . VAL A 1 182 ? 17.016 -14.953 -37.438 1 96.81 182 VAL A O 1
ATOM 1410 N N . GLY A 1 183 ? 16.531 -14 -35.406 1 96.88 183 GLY A N 1
ATOM 1411 C CA . GLY A 1 183 ? 15.531 -15 -35.094 1 96.88 183 GLY A CA 1
ATOM 1412 C C . GLY A 1 183 ? 16.078 -16.156 -34.281 1 96.88 183 GLY A C 1
ATOM 1413 O O . GLY A 1 183 ? 15.32 -17.031 -33.844 1 96.88 183 GLY A O 1
ATOM 1414 N N . GLU A 1 184 ? 17.312 -16.125 -34.094 1 96.5 184 GLU A N 1
ATOM 1415 C CA . GLU A 1 184 ? 17.906 -17.172 -33.281 1 96.5 184 GLU A CA 1
ATOM 1416 C C . GLU A 1 184 ? 17.406 -17.109 -31.828 1 96.5 184 GLU A C 1
ATOM 1418 O O . GLU A 1 184 ? 17.328 -16.016 -31.25 1 96.5 184 GLU A O 1
ATOM 1423 N N . VAL A 1 185 ? 16.953 -18.266 -31.328 1 96.75 185 VAL A N 1
ATOM 1424 C CA . VAL A 1 185 ? 16.484 -18.375 -29.938 1 96.75 185 VAL A CA 1
ATOM 1425 C C . VAL A 1 185 ? 17.469 -19.203 -29.125 1 96.75 185 VAL A C 1
ATOM 1427 O O . VAL A 1 185 ? 17.953 -20.234 -29.578 1 96.75 185 VAL A O 1
ATOM 1430 N N . MET A 1 186 ? 17.859 -18.688 -27.953 1 95.81 186 MET A N 1
ATOM 1431 C CA . MET A 1 186 ? 18.781 -19.453 -27.109 1 95.81 186 MET A CA 1
ATOM 1432 C C . MET A 1 186 ? 18.5 -19.203 -25.625 1 95.81 186 MET A C 1
ATOM 1434 O O . MET A 1 186 ? 17.812 -18.25 -25.281 1 95.81 186 MET A O 1
ATOM 1438 N N . ALA A 1 187 ? 18.969 -20.156 -24.766 1 94.62 187 ALA A N 1
ATOM 1439 C CA . ALA A 1 187 ? 18.938 -19.969 -23.328 1 94.62 187 ALA A CA 1
ATOM 1440 C C . ALA A 1 187 ? 20.062 -19.047 -22.859 1 94.62 187 ALA A C 1
ATOM 1442 O O . ALA A 1 187 ? 21.203 -19.172 -23.328 1 94.62 187 ALA A O 1
ATOM 1443 N N . VAL A 1 188 ? 19.734 -18.094 -21.984 1 96.19 188 VAL A N 1
ATOM 1444 C CA . VAL A 1 188 ? 20.75 -17.141 -21.562 1 96.19 188 VAL A CA 1
ATOM 1445 C C . VAL A 1 188 ? 20.688 -16.984 -20.047 1 96.19 188 VAL A C 1
ATOM 1447 O O . VAL A 1 188 ? 19.672 -17.297 -19.422 1 96.19 188 VAL A O 1
ATOM 1450 N N . ARG A 1 189 ? 21.781 -16.531 -19.516 1 95 189 ARG A N 1
ATOM 1451 C CA . ARG A 1 189 ? 21.891 -16.125 -18.125 1 95 189 ARG A CA 1
ATOM 1452 C C . ARG A 1 189 ? 21.922 -14.602 -17.984 1 95 189 ARG A C 1
ATOM 1454 O O . ARG A 1 189 ? 22.656 -13.93 -18.719 1 95 189 ARG A O 1
ATOM 1461 N N . VAL A 1 190 ? 21.141 -14.078 -17.047 1 96.44 190 VAL A N 1
ATOM 1462 C CA . VAL A 1 190 ? 21.062 -12.641 -16.828 1 96.44 190 VAL A CA 1
ATOM 1463 C C . VAL A 1 190 ? 22.219 -12.203 -15.93 1 96.44 190 VAL A C 1
ATOM 1465 O O . VAL A 1 190 ? 22.5 -12.836 -14.906 1 96.44 190 VAL A O 1
ATOM 1468 N N . ILE A 1 191 ? 22.891 -11.062 -16.281 1 96.25 191 ILE A N 1
ATOM 1469 C CA . ILE A 1 191 ? 24.078 -10.719 -15.484 1 96.25 191 ILE A CA 1
ATOM 1470 C C . ILE A 1 191 ? 24.016 -9.25 -15.078 1 96.25 191 ILE A C 1
ATOM 1472 O O . ILE A 1 191 ? 24.766 -8.812 -14.211 1 96.25 191 ILE A O 1
ATOM 1476 N N . GLY A 1 192 ? 23.141 -8.469 -15.695 1 96.88 192 GLY A N 1
ATOM 1477 C CA . GLY A 1 192 ? 23.031 -7.066 -15.336 1 96.88 192 GLY A CA 1
ATOM 1478 C C . GLY A 1 192 ? 21.953 -6.328 -16.125 1 96.88 192 GLY A C 1
ATOM 1479 O O . GLY A 1 192 ? 21.297 -6.918 -16.984 1 96.88 192 GLY A O 1
ATOM 1480 N N . VAL A 1 193 ? 21.766 -5.074 -15.734 1 97.06 193 VAL A N 1
ATOM 1481 C CA . VAL A 1 193 ? 20.766 -4.281 -16.438 1 97.06 193 VAL A CA 1
ATOM 1482 C C . VAL A 1 193 ? 21.047 -2.795 -16.234 1 97.06 193 VAL A C 1
ATOM 1484 O O . VAL A 1 193 ? 21.609 -2.398 -15.203 1 97.06 193 VAL A O 1
ATOM 1487 N N . PHE A 1 194 ? 20.797 -1.993 -17.203 1 94.81 194 PHE A N 1
ATOM 1488 C CA . PHE A 1 194 ? 20.75 -0.548 -17.016 1 94.81 194 PHE A CA 1
ATOM 1489 C C . PHE A 1 194 ? 19.5 0.034 -17.672 1 94.81 194 PHE A C 1
ATOM 1491 O O . PHE A 1 194 ? 18.812 -0.647 -18.438 1 94.81 194 PHE A O 1
ATOM 1498 N N . ALA A 1 195 ? 19.156 1.252 -17.25 1 92.69 195 ALA A N 1
ATOM 1499 C CA . ALA A 1 195 ? 17.906 1.884 -17.672 1 92.69 195 ALA A CA 1
ATOM 1500 C C . ALA A 1 195 ? 18.172 3.061 -18.609 1 92.69 195 ALA A C 1
ATOM 1502 O O . ALA A 1 195 ? 18.797 4.047 -18.219 1 92.69 195 ALA A O 1
ATOM 1503 N N . LEU A 1 196 ? 17.766 2.938 -19.844 1 92.19 196 LEU A N 1
ATOM 1504 C CA . LEU A 1 196 ? 17.719 4.062 -20.781 1 92.19 196 LEU A CA 1
ATOM 1505 C C . LEU A 1 196 ? 16.391 4.812 -20.656 1 92.19 196 LEU A C 1
ATOM 1507 O O . LEU A 1 196 ? 15.336 4.195 -20.578 1 92.19 196 LEU A O 1
ATOM 1511 N N . VAL A 1 197 ? 16.453 6.047 -20.406 1 85.44 197 VAL A N 1
ATOM 1512 C CA . VAL A 1 197 ? 15.25 6.879 -20.375 1 85.44 197 VAL A CA 1
ATOM 1513 C C . VAL A 1 197 ? 15.203 7.777 -21.609 1 85.44 197 VAL A C 1
ATOM 1515 O O . VAL A 1 197 ? 15.977 8.734 -21.719 1 85.44 197 VAL A O 1
ATOM 1518 N N . ASP A 1 198 ? 14.391 7.34 -22.531 1 78.94 198 ASP A N 1
ATOM 1519 C CA . ASP A 1 198 ? 14.266 8.031 -23.812 1 78.94 198 ASP A CA 1
ATOM 1520 C C . ASP A 1 198 ? 12.828 8.492 -24.047 1 78.94 198 ASP A C 1
ATOM 1522 O O . ASP A 1 198 ? 11.914 7.676 -24.094 1 78.94 198 ASP A O 1
ATOM 1526 N N . ASP A 1 199 ? 12.719 9.758 -24.266 1 73.38 199 ASP A N 1
ATOM 1527 C CA . ASP A 1 199 ? 11.414 10.328 -24.609 1 73.38 199 ASP A CA 1
ATOM 1528 C C . ASP A 1 199 ? 10.367 9.992 -23.562 1 73.38 199 ASP A C 1
ATOM 1530 O O . ASP A 1 199 ? 9.25 9.602 -23.891 1 73.38 199 ASP A O 1
ATOM 1534 N N . GLY A 1 200 ? 10.797 9.969 -22.328 1 74.5 200 GLY A N 1
ATOM 1535 C CA . GLY A 1 200 ? 9.867 9.773 -21.234 1 74.5 200 GLY A CA 1
ATOM 1536 C C . GLY A 1 200 ? 9.5 8.32 -21 1 74.5 200 GLY A C 1
ATOM 1537 O O . GLY A 1 200 ? 8.492 8.016 -20.359 1 74.5 200 GLY A O 1
ATOM 1538 N N . GLU A 1 201 ? 10.266 7.434 -21.594 1 86.31 201 GLU A N 1
ATOM 1539 C CA . GLU A 1 201 ? 10.008 6.004 -21.438 1 86.31 201 GLU A CA 1
ATOM 1540 C C . GLU A 1 201 ? 11.234 5.285 -20.875 1 86.31 201 GLU A C 1
ATOM 1542 O O . GLU A 1 201 ? 12.367 5.613 -21.234 1 86.31 201 GLU A O 1
ATOM 1547 N N . THR A 1 202 ? 10.922 4.398 -19.953 1 87.44 202 THR A N 1
ATOM 1548 C CA . THR A 1 202 ? 11.992 3.52 -19.5 1 87.44 202 THR A CA 1
ATOM 1549 C C . THR A 1 202 ? 12.234 2.398 -20.5 1 87.44 202 THR A C 1
ATOM 1551 O O . THR A 1 202 ? 11.305 1.709 -20.906 1 87.44 202 THR A O 1
ATOM 1554 N N . ASP A 1 203 ? 13.406 2.357 -20.906 1 93.19 203 ASP A N 1
ATOM 1555 C CA . ASP A 1 203 ? 13.859 1.306 -21.812 1 93.19 203 ASP A CA 1
ATOM 1556 C C . ASP A 1 203 ? 14.984 0.49 -21.188 1 93.19 203 ASP A C 1
ATOM 1558 O O . ASP A 1 203 ? 16.156 0.854 -21.297 1 93.19 203 ASP A O 1
ATOM 1562 N N . TRP A 1 204 ? 14.57 -0.622 -20.609 1 94.94 204 TRP A N 1
ATOM 1563 C CA . TRP A 1 204 ? 15.547 -1.467 -19.922 1 94.94 204 TRP A CA 1
ATOM 1564 C C . TRP A 1 204 ? 16.469 -2.154 -20.922 1 94.94 204 TRP A C 1
ATOM 1566 O O . TRP A 1 204 ? 16.016 -2.605 -21.984 1 94.94 204 TRP A O 1
ATOM 1576 N N . LYS A 1 205 ? 17.734 -2.166 -20.625 1 97.5 205 LYS A N 1
ATOM 1577 C CA . LYS A 1 205 ? 18.75 -2.91 -21.359 1 97.5 205 LYS A CA 1
ATOM 1578 C C . LYS A 1 205 ? 19.391 -3.984 -20.484 1 97.5 205 LYS A C 1
ATOM 1580 O O . LYS A 1 205 ? 20.281 -3.695 -19.703 1 97.5 205 LYS A O 1
ATOM 1585 N N . VAL A 1 206 ? 18.938 -5.23 -20.719 1 98 206 VAL A N 1
ATOM 1586 C CA . VAL A 1 206 ? 19.406 -6.332 -19.891 1 98 206 VAL A CA 1
ATOM 1587 C C . VAL A 1 206 ? 20.641 -6.973 -20.516 1 98 206 VAL A C 1
ATOM 1589 O O . VAL A 1 206 ? 20.672 -7.23 -21.719 1 98 206 VAL A O 1
ATOM 1592 N N . LEU A 1 207 ? 21.672 -7.176 -19.719 1 98.06 207 LEU A N 1
ATOM 1593 C CA . LEU A 1 207 ? 22.875 -7.875 -20.156 1 98.06 207 LEU A CA 1
ATOM 1594 C C . LEU A 1 207 ? 22.766 -9.367 -19.875 1 98.06 207 LEU A C 1
ATOM 1596 O O . LEU A 1 207 ? 22.453 -9.773 -18.75 1 98.06 207 LEU A O 1
ATOM 1600 N N . VAL A 1 208 ? 23.047 -10.164 -20.922 1 97.69 208 VAL A N 1
ATOM 1601 C CA . VAL A 1 208 ? 22.953 -11.609 -20.734 1 97.69 208 VAL A CA 1
ATOM 1602 C C . VAL A 1 208 ? 24.156 -12.289 -21.406 1 97.69 208 VAL A C 1
ATOM 1604 O O . VAL A 1 208 ? 24.859 -11.672 -22.203 1 97.69 208 VAL A O 1
ATOM 1607 N N . VAL A 1 209 ? 24.422 -13.516 -21 1 96.25 209 VAL A N 1
ATOM 1608 C CA . VAL A 1 209 ? 25.391 -14.391 -21.641 1 96.25 209 VAL A CA 1
ATOM 1609 C C . VAL A 1 209 ? 24.734 -15.742 -21.953 1 96.25 209 VAL A C 1
ATOM 1611 O O . VAL A 1 209 ? 23.781 -16.141 -21.297 1 96.25 209 VAL A O 1
ATOM 1614 N N . ARG A 1 210 ? 25.219 -16.344 -23 1 94.75 210 ARG A N 1
ATOM 1615 C CA . ARG A 1 210 ? 24.688 -17.656 -23.344 1 94.75 210 ARG A CA 1
ATOM 1616 C C . ARG A 1 210 ? 24.828 -18.625 -22.172 1 94.75 210 ARG A C 1
ATOM 1618 O O . ARG A 1 210 ? 25.844 -18.625 -21.469 1 94.75 210 ARG A O 1
ATOM 1625 N N . ALA A 1 211 ? 23.797 -19.438 -21.969 1 92.44 211 ALA A N 1
ATOM 1626 C CA . ALA A 1 211 ? 23.781 -20.375 -20.859 1 92.44 211 ALA A CA 1
ATOM 1627 C C . ALA A 1 211 ? 24.812 -21.484 -21.062 1 92.44 211 ALA A C 1
ATOM 1629 O O . ALA A 1 211 ? 25.344 -22.031 -20.094 1 92.44 211 ALA A O 1
ATOM 1630 N N . ASP A 1 212 ? 25.125 -21.812 -22.297 1 87.38 212 ASP A N 1
ATOM 1631 C CA . ASP A 1 212 ? 26.016 -22.938 -22.594 1 87.38 212 ASP A CA 1
ATOM 1632 C C . ASP A 1 212 ? 27.453 -22.453 -22.812 1 87.38 212 ASP A C 1
ATOM 1634 O O . ASP A 1 212 ? 28.281 -23.203 -23.328 1 87.38 212 ASP A O 1
ATOM 1638 N N . GLU A 1 213 ? 27.672 -21.234 -22.406 1 84.12 213 GLU A N 1
ATOM 1639 C CA . GLU A 1 213 ? 29.016 -20.703 -22.547 1 84.12 213 GLU A CA 1
ATOM 1640 C C . GLU A 1 213 ? 30.016 -21.516 -21.719 1 84.12 213 GLU A C 1
ATOM 1642 O O . GLU A 1 213 ? 29.812 -21.719 -20.516 1 84.12 213 GLU A O 1
ATOM 1647 N N . LYS A 1 214 ? 31.094 -22.031 -22.312 1 76.81 214 LYS A N 1
ATOM 1648 C CA . LYS A 1 214 ? 32.062 -22.875 -21.625 1 76.81 214 LYS A CA 1
ATOM 1649 C C . LYS A 1 214 ? 33.406 -22.188 -21.531 1 76.81 214 LYS A C 1
ATOM 1651 O O . LYS A 1 214 ? 34.25 -22.547 -20.688 1 76.81 214 LYS A O 1
ATOM 1656 N N . HIS A 1 215 ? 33.625 -21.188 -22.375 1 76.19 215 HIS A N 1
ATOM 1657 C CA . HIS A 1 215 ? 34.938 -20.578 -22.438 1 76.19 215 HIS A CA 1
ATOM 1658 C C . HIS A 1 215 ? 35.062 -19.453 -21.422 1 76.19 215 HIS A C 1
ATOM 1660 O O . HIS A 1 215 ? 34.25 -18.516 -21.422 1 76.19 215 HIS A O 1
ATOM 1666 N N . PRO A 1 216 ? 36.094 -19.594 -20.578 1 71.19 216 PRO A N 1
ATOM 1667 C CA . PRO A 1 216 ? 36.312 -18.484 -19.656 1 71.19 216 PRO A CA 1
ATOM 1668 C C . PRO A 1 216 ? 36.844 -17.234 -20.359 1 71.19 216 PRO A C 1
ATOM 1670 O O . PRO A 1 216 ? 37.406 -17.312 -21.453 1 71.19 216 PRO A O 1
ATOM 1673 N N . PRO A 1 217 ? 36.656 -16.062 -19.734 1 75.75 217 PRO A N 1
ATOM 1674 C CA . PRO A 1 217 ? 35.969 -15.859 -18.453 1 75.75 217 PRO A CA 1
ATOM 1675 C C . PRO A 1 217 ? 34.438 -15.859 -18.594 1 75.75 217 PRO A C 1
ATOM 1677 O O . PRO A 1 217 ? 33.906 -15.172 -19.469 1 75.75 217 PRO A O 1
ATOM 1680 N N . ILE A 1 218 ? 33.875 -16.719 -17.812 1 81.19 218 ILE A N 1
ATOM 1681 C CA . ILE A 1 218 ? 32.406 -16.766 -17.781 1 81.19 218 ILE A CA 1
ATOM 1682 C C . ILE A 1 218 ? 31.891 -15.641 -16.875 1 81.19 218 ILE A C 1
ATOM 1684 O O . ILE A 1 218 ? 32.25 -15.555 -15.703 1 81.19 218 ILE A O 1
ATOM 1688 N N . MET A 1 219 ? 31.141 -14.812 -17.484 1 88.88 219 MET A N 1
ATOM 1689 C CA . MET A 1 219 ? 30.562 -13.711 -16.719 1 88.88 219 MET A CA 1
ATOM 1690 C C . MET A 1 219 ? 29.359 -14.164 -15.914 1 88.88 219 MET A C 1
ATOM 1692 O O . MET A 1 219 ? 28.375 -14.641 -16.484 1 88.88 219 MET A O 1
ATOM 1696 N N . ALA A 1 220 ? 29.453 -14.039 -14.602 1 87.81 220 ALA A N 1
ATOM 1697 C CA . ALA A 1 220 ? 28.359 -14.469 -13.727 1 87.81 220 ALA A CA 1
ATOM 1698 C C . ALA A 1 220 ? 27.578 -13.273 -13.203 1 87.81 220 ALA A C 1
ATOM 1700 O O . ALA A 1 220 ? 26.422 -13.414 -12.805 1 87.81 220 ALA A O 1
ATOM 1701 N N . ASN A 1 221 ? 28.188 -12.172 -13.203 1 92.94 221 ASN A N 1
ATOM 1702 C CA . ASN A 1 221 ? 27.594 -10.93 -12.711 1 92.94 221 ASN A CA 1
ATOM 1703 C C . ASN A 1 221 ? 28.188 -9.711 -13.406 1 92.94 221 ASN A C 1
ATOM 1705 O O . ASN A 1 221 ? 29.172 -9.828 -14.148 1 92.94 221 ASN A O 1
ATOM 1709 N N . VAL A 1 222 ? 27.625 -8.594 -13.156 1 94.5 222 VAL A N 1
ATOM 1710 C CA . VAL A 1 222 ? 28.016 -7.355 -13.82 1 94.5 222 VAL A CA 1
ATOM 1711 C C . VAL A 1 222 ? 29.484 -7.039 -13.484 1 94.5 222 VAL A C 1
ATOM 1713 O O . VAL A 1 222 ? 30.188 -6.457 -14.305 1 94.5 222 VAL A O 1
ATOM 1716 N N . ASP A 1 223 ? 29.906 -7.48 -12.289 1 92.69 223 ASP A N 1
ATOM 1717 C CA . ASP A 1 223 ? 31.281 -7.215 -11.867 1 92.69 223 ASP A CA 1
ATOM 1718 C C . ASP A 1 223 ? 32.281 -7.938 -12.766 1 92.69 223 ASP A C 1
ATOM 1720 O O . ASP A 1 223 ? 33.438 -7.543 -12.844 1 92.69 223 ASP A O 1
ATOM 1724 N N . ASP A 1 224 ? 31.844 -8.977 -13.445 1 92.88 224 ASP A N 1
ATOM 1725 C CA . ASP A 1 224 ? 32.688 -9.758 -14.32 1 92.88 224 ASP A CA 1
ATOM 1726 C C . ASP A 1 224 ? 32.844 -9.102 -15.695 1 92.88 224 ASP A C 1
ATOM 1728 O O . ASP A 1 224 ? 33.688 -9.492 -16.5 1 92.88 224 ASP A O 1
ATOM 1732 N N . VAL A 1 225 ? 32.062 -8.133 -16.016 1 93.69 225 VAL A N 1
ATOM 1733 C CA . VAL A 1 225 ? 32.156 -7.383 -17.266 1 93.69 225 VAL A CA 1
ATOM 1734 C C . VAL A 1 225 ? 33.25 -6.344 -17.172 1 93.69 225 VAL A C 1
ATOM 1736 O O . VAL A 1 225 ? 33.281 -5.551 -16.234 1 93.69 225 VAL A O 1
ATOM 1739 N N . PRO A 1 226 ? 34.156 -6.383 -18.078 1 92.38 226 PRO A N 1
ATOM 1740 C CA . PRO A 1 226 ? 35.219 -5.383 -18.047 1 92.38 226 PRO A CA 1
ATOM 1741 C C . PRO A 1 226 ? 34.688 -3.951 -18.031 1 92.38 226 PRO A C 1
ATOM 1743 O O . PRO A 1 226 ? 33.719 -3.641 -18.719 1 92.38 226 PRO A O 1
ATOM 1746 N N . GLN A 1 227 ? 35.344 -3.123 -17.266 1 93.5 227 GLN A N 1
ATOM 1747 C CA . GLN A 1 227 ? 34.938 -1.734 -17.125 1 93.5 227 GLN A CA 1
ATOM 1748 C C . GLN A 1 227 ? 34.906 -1.02 -18.469 1 93.5 227 GLN A C 1
ATOM 1750 O O . GLN A 1 227 ? 34.062 -0.182 -18.734 1 93.5 227 GLN A O 1
ATOM 1755 N N . SER A 1 228 ? 35.844 -1.328 -19.266 1 93.5 228 SER A N 1
ATOM 1756 C CA . SER A 1 228 ? 35.938 -0.716 -20.578 1 93.5 228 SER A CA 1
ATOM 1757 C C . SER A 1 228 ? 34.688 -1.033 -21.422 1 93.5 228 SER A C 1
ATOM 1759 O O . SER A 1 228 ? 34.156 -0.166 -22.125 1 93.5 228 SER A O 1
ATOM 1761 N N . LYS A 1 229 ? 34.281 -2.242 -21.344 1 94 229 LYS A N 1
ATOM 1762 C CA . LYS A 1 229 ? 33.094 -2.654 -22.094 1 94 229 LYS A CA 1
ATOM 1763 C C . LYS A 1 229 ? 31.844 -1.981 -21.562 1 94 229 LYS A C 1
ATOM 1765 O O . LYS A 1 229 ? 30.953 -1.594 -22.328 1 94 229 LYS A O 1
ATOM 1770 N N . LYS A 1 230 ? 31.719 -1.902 -20.219 1 95.31 230 LYS A N 1
ATOM 1771 C CA . LYS A 1 230 ? 30.594 -1.207 -19.609 1 95.31 230 LYS A CA 1
ATOM 1772 C C . LYS A 1 230 ? 30.516 0.242 -20.078 1 95.31 230 LYS A C 1
ATOM 1774 O O . LYS A 1 230 ? 29.453 0.722 -20.453 1 95.31 230 LYS A O 1
ATOM 1779 N N . THR A 1 231 ? 31.641 0.864 -20.094 1 93.94 231 THR A N 1
ATOM 1780 C CA . THR A 1 231 ? 31.719 2.254 -20.531 1 93.94 231 THR A CA 1
ATOM 1781 C C . THR A 1 231 ? 31.344 2.383 -22 1 93.94 231 THR A C 1
ATOM 1783 O O . THR A 1 231 ? 30.625 3.311 -22.391 1 93.94 231 THR A O 1
ATOM 1786 N N . GLU A 1 232 ? 31.891 1.486 -22.75 1 93.56 232 GLU A N 1
ATOM 1787 C CA . GLU A 1 232 ? 31.578 1.474 -24.188 1 93.56 232 GLU A CA 1
ATOM 1788 C C . GLU A 1 232 ? 30.078 1.352 -24.438 1 93.56 232 GLU A C 1
ATOM 1790 O O . GLU A 1 232 ? 29.531 2.059 -25.266 1 93.56 232 GLU A O 1
ATOM 1795 N N . LEU A 1 233 ? 29.453 0.476 -23.75 1 94.62 233 LEU A N 1
ATOM 1796 C CA . LEU A 1 233 ? 28.016 0.254 -23.906 1 94.62 233 LEU A CA 1
ATOM 1797 C C . LEU A 1 233 ? 27.234 1.51 -23.531 1 94.62 233 LEU A C 1
ATOM 1799 O O . LEU A 1 233 ? 26.375 1.955 -24.297 1 94.62 233 LEU A O 1
ATOM 1803 N N . ILE A 1 234 ? 27.5 2.098 -22.391 1 94.25 234 ILE A N 1
ATOM 1804 C CA . ILE A 1 234 ? 26.781 3.275 -21.906 1 94.25 234 ILE A CA 1
ATOM 1805 C C . ILE A 1 234 ? 26.953 4.43 -22.891 1 94.25 234 ILE A C 1
ATOM 1807 O O . ILE A 1 234 ? 25.984 5.102 -23.25 1 94.25 234 ILE A O 1
ATOM 1811 N N . GLU A 1 235 ? 28.141 4.59 -23.375 1 92.19 235 GLU A N 1
ATOM 1812 C CA . GLU A 1 235 ? 28.422 5.688 -24.297 1 92.19 235 GLU A CA 1
ATOM 1813 C C . GLU A 1 235 ? 27.75 5.457 -25.641 1 92.19 235 GLU A C 1
ATOM 1815 O O . GLU A 1 235 ? 27.281 6.406 -26.281 1 92.19 235 GLU A O 1
ATOM 1820 N N . TRP A 1 236 ? 27.828 4.316 -26.062 1 93.44 236 TRP A N 1
ATOM 1821 C CA . TRP A 1 236 ? 27.172 4.016 -27.344 1 93.44 236 TRP A CA 1
ATOM 1822 C C . TRP A 1 236 ? 25.688 4.336 -27.281 1 93.44 236 TRP A C 1
ATOM 1824 O O . TRP A 1 236 ? 25.141 4.992 -28.172 1 93.44 236 TRP A O 1
ATOM 1834 N N . PHE A 1 237 ? 24.984 3.895 -26.266 1 93.44 237 PHE A N 1
ATOM 1835 C CA . PHE A 1 237 ? 23.547 4.105 -26.141 1 93.44 237 PHE A CA 1
ATOM 1836 C C . PHE A 1 237 ? 23.234 5.566 -25.844 1 93.44 237 PHE A C 1
ATOM 1838 O O . PHE A 1 237 ? 22.125 6.039 -26.125 1 93.44 237 PHE A O 1
ATOM 1845 N N . ARG A 1 238 ? 24.156 6.207 -25.281 1 91.19 238 ARG A N 1
ATOM 1846 C CA . ARG A 1 238 ? 24 7.641 -25.047 1 91.19 238 ARG A CA 1
ATOM 1847 C C . ARG A 1 238 ? 23.938 8.398 -26.359 1 91.19 238 ARG A C 1
ATOM 1849 O O . ARG A 1 238 ? 23.156 9.344 -26.5 1 91.19 238 ARG A O 1
ATOM 1856 N N . ARG A 1 239 ? 24.656 7.812 -27.453 1 90.75 239 ARG A N 1
ATOM 1857 C CA . ARG A 1 239 ? 24.906 8.648 -28.625 1 90.75 239 ARG A CA 1
ATOM 1858 C C . ARG A 1 239 ? 24.266 8.047 -29.875 1 90.75 239 ARG A C 1
ATOM 1860 O O . ARG A 1 239 ? 24.125 8.727 -30.891 1 90.75 239 ARG A O 1
ATOM 1867 N N . TYR A 1 240 ? 23.844 6.953 -29.859 1 88.19 240 TYR A N 1
ATOM 1868 C CA . TYR A 1 240 ? 23.562 6.23 -31.094 1 88.19 240 TYR A CA 1
ATOM 1869 C C . TYR A 1 240 ? 22.438 6.902 -31.875 1 88.19 240 TYR A C 1
ATOM 1871 O O . TYR A 1 240 ? 22.312 6.695 -33.094 1 88.19 240 TYR A O 1
ATOM 1879 N N . LYS A 1 241 ? 21.656 7.77 -31.219 1 87.5 241 LYS A N 1
ATOM 1880 C CA . LYS A 1 241 ? 20.562 8.445 -31.922 1 87.5 241 LYS A CA 1
ATOM 1881 C C . LYS A 1 241 ? 20.984 9.836 -32.375 1 87.5 241 LYS A C 1
ATOM 1883 O O . LYS A 1 241 ? 20.234 10.508 -33.094 1 87.5 241 LYS A O 1
ATOM 1888 N N . THR A 1 242 ? 22.078 10.234 -32.031 1 85.94 242 THR A N 1
ATOM 1889 C CA . THR A 1 242 ? 22.531 11.578 -32.375 1 85.94 242 THR A CA 1
ATOM 1890 C C . THR A 1 242 ? 22.688 11.719 -33.875 1 85.94 242 THR A C 1
ATOM 1892 O O . THR A 1 242 ? 22.484 12.805 -34.438 1 85.94 242 THR A O 1
ATOM 1895 N N . ALA A 1 243 ? 23.031 10.703 -34.5 1 83 243 ALA A N 1
ATOM 1896 C CA . ALA A 1 243 ? 23.219 10.711 -35.938 1 83 243 ALA A CA 1
ATOM 1897 C C . ALA A 1 243 ? 21.891 10.969 -36.656 1 83 243 ALA A C 1
ATOM 1899 O O . ALA A 1 243 ? 21.875 11.359 -37.812 1 83 243 ALA A O 1
ATOM 1900 N N . GLU A 1 244 ? 20.875 10.766 -35.938 1 81.81 244 GLU A N 1
ATOM 1901 C CA . GLU A 1 244 ? 19.547 11.008 -36.5 1 81.81 244 GLU A CA 1
ATOM 1902 C C . GLU A 1 244 ? 19.031 12.398 -36.125 1 81.81 244 GLU A C 1
ATOM 1904 O O . GLU A 1 244 ? 17.859 12.711 -36.375 1 81.81 244 GLU A O 1
ATOM 1909 N N . GLY A 1 245 ? 19.797 13.172 -35.469 1 75.56 245 GLY A N 1
ATOM 1910 C CA . GLY A 1 245 ? 19.422 14.531 -35.125 1 75.56 245 GLY A CA 1
ATOM 1911 C C . GLY A 1 245 ? 18.781 14.656 -33.75 1 75.56 245 GLY A C 1
ATOM 1912 O O . GLY A 1 245 ? 18.25 15.711 -33.406 1 75.56 245 GLY A O 1
ATOM 1913 N N . LYS A 1 246 ? 18.828 13.547 -33.062 1 80.06 246 LYS A N 1
ATOM 1914 C CA . LYS A 1 246 ? 18.25 13.578 -31.734 1 80.06 246 LYS A CA 1
ATOM 1915 C C . LYS A 1 246 ? 19.297 13.945 -30.688 1 80.06 246 LYS A C 1
ATOM 1917 O O . LYS A 1 246 ? 20.5 13.992 -30.984 1 80.06 246 LYS A O 1
ATOM 1922 N N . GLY A 1 247 ? 18.984 14.367 -29.562 1 79.25 247 GLY A N 1
ATOM 1923 C CA . GLY A 1 247 ? 19.891 14.688 -28.469 1 79.25 247 GLY A CA 1
ATOM 1924 C C . GLY A 1 247 ? 20.453 13.461 -27.781 1 79.25 247 GLY A C 1
ATOM 1925 O O . GLY A 1 247 ? 20.203 12.336 -28.203 1 79.25 247 GLY A O 1
ATOM 1926 N N . LEU A 1 248 ? 21.328 13.648 -26.812 1 85.69 248 LEU A N 1
ATOM 1927 C CA . LEU A 1 248 ? 21.891 12.562 -26.016 1 85.69 248 LEU A CA 1
ATOM 1928 C C . LEU A 1 248 ? 20.812 11.898 -25.172 1 85.69 248 LEU A C 1
ATOM 1930 O O . LEU A 1 248 ? 19.922 12.57 -24.625 1 85.69 248 LEU A O 1
ATOM 1934 N N . ASN A 1 249 ? 20.844 10.586 -25.188 1 86.69 249 ASN A N 1
ATOM 1935 C CA . ASN A 1 249 ? 19.906 9.844 -24.344 1 86.69 249 ASN A CA 1
ATOM 1936 C C . ASN A 1 249 ? 20.25 9.984 -22.859 1 86.69 249 ASN A C 1
ATOM 1938 O O . ASN A 1 249 ? 21.422 10.195 -22.516 1 86.69 249 ASN A O 1
ATOM 1942 N N . LEU A 1 250 ? 19.203 9.906 -22.062 1 84.25 250 LEU A N 1
ATOM 1943 C CA . LEU A 1 250 ? 19.391 9.945 -20.609 1 84.25 250 LEU A CA 1
ATOM 1944 C C . LEU A 1 250 ? 19.266 8.547 -20.016 1 84.25 250 LEU A C 1
ATOM 1946 O O . LEU A 1 250 ? 18.828 7.613 -20.688 1 84.25 250 LEU A O 1
ATOM 1950 N N . PHE A 1 251 ? 19.828 8.414 -18.781 1 86.12 251 PHE A N 1
ATOM 1951 C CA . PHE A 1 251 ? 19.797 7.121 -18.109 1 86.12 251 PHE A CA 1
ATOM 1952 C C . PHE A 1 251 ? 19.156 7.25 -16.734 1 86.12 251 PHE A C 1
ATOM 1954 O O . PHE A 1 251 ? 19.156 8.328 -16.141 1 86.12 251 PHE A O 1
ATOM 1961 N N . GLY A 1 252 ? 18.516 6.172 -16.375 1 81.44 252 GLY A N 1
ATOM 1962 C CA . GLY A 1 252 ? 18.094 6.039 -14.984 1 81.44 252 GLY A CA 1
ATOM 1963 C C . GLY A 1 252 ? 19.172 5.426 -14.102 1 81.44 252 GLY A C 1
ATOM 1964 O O . GLY A 1 252 ? 20.281 5.141 -14.562 1 81.44 252 GLY A O 1
ATOM 1965 N N . LEU A 1 253 ? 18.938 5.34 -12.789 1 80.75 253 LEU A N 1
ATOM 1966 C CA . LEU A 1 253 ? 19.797 4.656 -11.828 1 80.75 253 LEU A CA 1
ATOM 1967 C C . LEU A 1 253 ? 21.203 5.262 -11.836 1 80.75 253 LEU A C 1
ATOM 1969 O O . LEU A 1 253 ? 22.188 4.531 -11.789 1 80.75 253 LEU A O 1
ATOM 1973 N N . ASP A 1 254 ? 21.344 6.461 -12.031 1 75.94 254 ASP A N 1
ATOM 1974 C CA . ASP A 1 254 ? 22.609 7.18 -12.039 1 75.94 254 ASP A CA 1
ATOM 1975 C C . ASP A 1 254 ? 23.562 6.605 -13.078 1 75.94 254 ASP A C 1
ATOM 1977 O O . ASP A 1 254 ? 24.766 6.461 -12.82 1 75.94 254 ASP A O 1
ATOM 1981 N N . GLU A 1 255 ? 23.047 6.078 -14.164 1 83.06 255 GLU A N 1
ATOM 1982 C CA . GLU A 1 255 ? 23.797 5.551 -15.297 1 83.06 255 GLU A CA 1
ATOM 1983 C C . GLU A 1 255 ? 24.609 4.316 -14.906 1 83.06 255 GLU A C 1
ATOM 1985 O O . GLU A 1 255 ? 25.609 3.99 -15.547 1 83.06 255 GLU A O 1
ATOM 1990 N N . LYS A 1 256 ? 24.188 3.719 -13.852 1 88.88 256 LYS A N 1
ATOM 1991 C CA . LYS A 1 256 ? 24.891 2.525 -13.383 1 88.88 256 LYS A CA 1
ATOM 1992 C C . LYS A 1 256 ? 24.281 1.262 -13.984 1 88.88 256 LYS A C 1
ATOM 1994 O O . LYS A 1 256 ? 23.078 1.215 -14.258 1 88.88 256 LYS A O 1
ATOM 1999 N N . ILE A 1 257 ? 25.109 0.288 -14.164 1 94.81 257 ILE A N 1
ATOM 2000 C CA . ILE A 1 257 ? 24.656 -1.055 -14.508 1 94.81 257 ILE A CA 1
ATOM 2001 C C . ILE A 1 257 ? 24.453 -1.867 -13.234 1 94.81 257 ILE A C 1
ATOM 2003 O O . ILE A 1 257 ? 25.406 -2.143 -12.5 1 94.81 257 ILE A O 1
ATOM 2007 N N . MET A 1 258 ? 23.234 -2.189 -13 1 92.94 258 MET A N 1
ATOM 2008 C CA . MET A 1 258 ? 22.844 -2.904 -11.789 1 92.94 258 MET A CA 1
ATOM 2009 C C . MET A 1 258 ? 23.188 -4.387 -11.898 1 92.94 258 MET A C 1
ATOM 2011 O O . MET A 1 258 ? 23.391 -4.902 -13 1 92.94 258 MET A O 1
ATOM 2015 N N . ASP A 1 259 ? 23.203 -5.066 -10.859 1 93.69 259 ASP A N 1
ATOM 2016 C CA . ASP A 1 259 ? 23.703 -6.441 -10.797 1 93.69 259 ASP A CA 1
ATOM 2017 C C . ASP A 1 259 ? 22.625 -7.422 -11.281 1 93.69 259 ASP A C 1
ATOM 2019 O O . ASP A 1 259 ? 21.562 -7.012 -11.742 1 93.69 259 ASP A O 1
ATOM 2023 N N . LYS A 1 260 ? 23 -8.695 -11.227 1 93.62 260 LYS A N 1
ATOM 2024 C CA . LYS A 1 260 ? 22.172 -9.758 -11.789 1 93.62 260 LYS A CA 1
ATOM 2025 C C . LYS A 1 260 ? 20.844 -9.875 -11.039 1 93.62 260 LYS A C 1
ATOM 2027 O O . LYS A 1 260 ? 19.812 -10.156 -11.648 1 93.62 260 LYS A O 1
ATOM 2032 N N . ASP A 1 261 ? 20.828 -9.656 -9.734 1 86.62 261 ASP A N 1
ATOM 2033 C CA . ASP A 1 261 ? 19.609 -9.797 -8.953 1 86.62 261 ASP A CA 1
ATOM 2034 C C . ASP A 1 261 ? 18.578 -8.727 -9.336 1 86.62 261 ASP A C 1
ATOM 2036 O O . ASP A 1 261 ? 17.406 -9.023 -9.523 1 86.62 261 ASP A O 1
ATOM 2040 N N . PHE A 1 262 ? 19.094 -7.512 -9.453 1 87.5 262 PHE A N 1
ATOM 2041 C CA . PHE A 1 262 ? 18.25 -6.418 -9.906 1 87.5 262 PHE A CA 1
ATOM 2042 C C . PHE A 1 262 ? 17.719 -6.691 -11.312 1 87.5 262 PHE A C 1
ATOM 2044 O O . PHE A 1 262 ? 16.531 -6.5 -11.586 1 87.5 262 PHE A O 1
ATOM 2051 N N . ALA A 1 263 ? 18.625 -7.156 -12.133 1 94.31 263 ALA A N 1
ATOM 2052 C CA . ALA A 1 263 ? 18.281 -7.43 -13.523 1 94.31 263 ALA A CA 1
ATOM 2053 C C . ALA A 1 263 ? 17.203 -8.5 -13.625 1 94.31 263 ALA A C 1
ATOM 2055 O O . ALA A 1 263 ? 16.25 -8.367 -14.398 1 94.31 263 ALA A O 1
ATOM 2056 N N . MET A 1 264 ? 17.359 -9.5 -12.867 1 91.81 264 MET A N 1
ATOM 2057 C CA . MET A 1 264 ? 16.375 -10.57 -12.859 1 91.81 264 MET A CA 1
ATOM 2058 C C . MET A 1 264 ? 15.016 -10.062 -12.359 1 91.81 264 MET A C 1
ATOM 2060 O O . MET A 1 264 ? 13.969 -10.477 -12.867 1 91.81 264 MET A O 1
ATOM 2064 N N . GLY A 1 265 ? 15.078 -9.227 -11.383 1 88.5 265 GLY A N 1
ATOM 2065 C CA . GLY A 1 265 ? 13.859 -8.586 -10.914 1 88.5 265 GLY A CA 1
ATOM 2066 C C . GLY A 1 265 ? 13.109 -7.852 -12.016 1 88.5 265 GLY A C 1
ATOM 2067 O O . GLY A 1 265 ? 11.891 -7.961 -12.125 1 88.5 265 GLY A O 1
ATOM 2068 N N . VAL A 1 266 ? 13.875 -7.168 -12.836 1 91.38 266 VAL A N 1
ATOM 2069 C CA . VAL A 1 266 ? 13.289 -6.422 -13.953 1 91.38 266 VAL A CA 1
ATOM 2070 C C . VAL A 1 266 ? 12.664 -7.387 -14.953 1 91.38 266 VAL A C 1
ATOM 2072 O O . VAL A 1 266 ? 11.555 -7.148 -15.438 1 91.38 266 VAL A O 1
ATOM 2075 N N . CYS A 1 267 ? 13.344 -8.422 -15.227 1 94.38 267 CYS A N 1
ATOM 2076 C CA . CYS A 1 267 ? 12.828 -9.414 -16.156 1 94.38 267 CYS A CA 1
ATOM 2077 C C . CYS A 1 267 ? 11.531 -10.031 -15.641 1 94.38 267 CYS A C 1
ATOM 2079 O O . CYS A 1 267 ? 10.562 -10.172 -16.391 1 94.38 267 CYS A O 1
ATOM 2081 N N . GLU A 1 268 ? 11.531 -10.367 -14.445 1 90.25 268 GLU A N 1
ATOM 2082 C CA . GLU A 1 268 ? 10.352 -10.969 -13.836 1 90.25 268 GLU A CA 1
ATOM 2083 C C . GLU A 1 268 ? 9.18 -9.992 -13.805 1 90.25 268 GLU A C 1
ATOM 2085 O O . GLU A 1 268 ? 8.031 -10.375 -14.031 1 90.25 268 GLU A O 1
ATOM 2090 N N . GLU A 1 269 ? 9.508 -8.805 -13.508 1 89.12 269 GLU A N 1
ATOM 2091 C CA . GLU A 1 269 ? 8.484 -7.762 -13.5 1 89.12 269 GLU A CA 1
ATOM 2092 C C . GLU A 1 269 ? 7.824 -7.629 -14.867 1 89.12 269 GLU A C 1
ATOM 2094 O O . GLU A 1 269 ? 6.594 -7.598 -14.969 1 89.12 269 GLU A O 1
ATOM 2099 N N . THR A 1 270 ? 8.594 -7.516 -15.867 1 93 270 THR A N 1
ATOM 2100 C CA . THR A 1 270 ? 8.062 -7.32 -17.219 1 93 270 THR A CA 1
ATOM 2101 C C . THR A 1 270 ? 7.371 -8.586 -17.703 1 93 270 THR A C 1
ATOM 2103 O O . THR A 1 270 ? 6.469 -8.523 -18.547 1 93 270 THR A O 1
ATOM 2106 N N . HIS A 1 271 ? 7.848 -9.711 -17.219 1 93.19 271 HIS A N 1
ATOM 2107 C CA . HIS A 1 271 ? 7.133 -10.945 -17.5 1 93.19 271 HIS A CA 1
ATOM 2108 C C . HIS A 1 271 ? 5.73 -10.93 -16.891 1 93.19 271 HIS A C 1
ATOM 2110 O O . HIS A 1 271 ? 4.773 -11.391 -17.531 1 93.19 271 HIS A O 1
ATOM 2116 N N . LEU A 1 272 ? 5.645 -10.484 -15.727 1 89.31 272 LEU A N 1
ATOM 2117 C CA . LEU A 1 272 ? 4.352 -10.383 -15.055 1 89.31 272 LEU A CA 1
ATOM 2118 C C . LEU A 1 272 ? 3.418 -9.445 -15.82 1 89.31 272 LEU A C 1
ATOM 2120 O O . LEU A 1 272 ? 2.225 -9.727 -15.953 1 89.31 272 LEU A O 1
ATOM 2124 N N . HIS A 1 273 ? 3.969 -8.312 -16.297 1 89.12 273 HIS A N 1
ATOM 2125 C CA . HIS A 1 273 ? 3.18 -7.395 -17.109 1 89.12 273 HIS A CA 1
ATOM 2126 C C . HIS A 1 273 ? 2.648 -8.094 -18.359 1 89.12 273 HIS A C 1
ATOM 2128 O O . HIS A 1 273 ? 1.475 -7.938 -18.703 1 89.12 273 HIS A O 1
ATOM 2134 N N . TRP A 1 274 ? 3.504 -8.789 -18.938 1 91.69 274 TRP A N 1
ATOM 2135 C CA . TRP A 1 274 ? 3.117 -9.547 -20.125 1 91.69 274 TRP A CA 1
ATOM 2136 C C . TRP A 1 274 ? 2.02 -10.555 -19.797 1 91.69 274 TRP A C 1
ATOM 2138 O O . TRP A 1 274 ? 1.032 -10.664 -20.531 1 91.69 274 TRP A O 1
ATOM 2148 N N . HIS A 1 275 ? 2.219 -11.305 -18.719 1 90.19 275 HIS A N 1
ATOM 2149 C CA . HIS A 1 275 ? 1.278 -12.352 -18.328 1 90.19 275 HIS A CA 1
ATOM 2150 C C . HIS A 1 275 ? -0.12 -11.773 -18.109 1 90.19 275 HIS A C 1
ATOM 2152 O O . HIS A 1 275 ? -1.106 -12.344 -18.578 1 90.19 275 HIS A O 1
ATOM 2158 N N . ARG A 1 276 ? -0.173 -10.742 -17.438 1 86.06 276 ARG A N 1
ATOM 2159 C CA . ARG A 1 276 ? -1.455 -10.094 -17.188 1 86.06 276 ARG A CA 1
ATOM 2160 C C . ARG A 1 276 ? -2.092 -9.594 -18.469 1 86.06 276 ARG A C 1
ATOM 2162 O O . ARG A 1 276 ? -3.305 -9.711 -18.656 1 86.06 276 ARG A O 1
ATOM 2169 N N . MET A 1 277 ? -1.28 -9.023 -19.297 1 84.56 277 MET A N 1
ATOM 2170 C CA . MET A 1 277 ? -1.78 -8.547 -20.578 1 84.56 277 MET A CA 1
ATOM 2171 C C . MET A 1 277 ? -2.328 -9.695 -21.422 1 84.56 277 MET A C 1
ATOM 2173 O O . MET A 1 277 ? -3.385 -9.57 -22.047 1 84.56 277 MET A O 1
ATOM 2177 N N . ARG A 1 278 ? -1.622 -10.766 -21.344 1 86.75 278 ARG A N 1
ATOM 2178 C CA . ARG A 1 278 ? -1.948 -11.914 -22.188 1 86.75 278 ARG A CA 1
ATOM 2179 C C . ARG A 1 278 ? -3.168 -12.656 -21.641 1 86.75 278 ARG A C 1
ATOM 2181 O O . ARG A 1 278 ? -4.043 -13.062 -22.406 1 86.75 278 ARG A O 1
ATOM 2188 N N . HIS A 1 279 ? -3.209 -12.812 -20.344 1 84.5 279 HIS A N 1
ATOM 2189 C CA . HIS A 1 279 ? -4.188 -13.742 -19.797 1 84.5 279 HIS A CA 1
ATOM 2190 C C . HIS A 1 279 ? -5.309 -13 -19.078 1 84.5 279 HIS A C 1
ATOM 2192 O O . HIS A 1 279 ? -6.367 -13.57 -18.812 1 84.5 279 HIS A O 1
ATOM 2198 N N . GLY A 1 280 ? -5.066 -11.758 -18.766 1 79.81 280 GLY A N 1
ATOM 2199 C CA . GLY A 1 280 ? -6.082 -10.977 -18.078 1 79.81 280 GLY A CA 1
ATOM 2200 C C . GLY A 1 280 ? -6.133 -11.258 -16.578 1 79.81 280 GLY A C 1
ATOM 2201 O O . GLY A 1 280 ? -7.055 -10.82 -15.891 1 79.81 280 GLY A O 1
ATOM 2202 N N . HIS A 1 281 ? -5.273 -12.125 -16.109 1 84.81 281 HIS A N 1
ATOM 2203 C CA . HIS A 1 281 ? -5.145 -12.445 -14.688 1 84.81 281 HIS A CA 1
ATOM 2204 C C . HIS A 1 281 ? -3.693 -12.734 -14.32 1 84.81 281 HIS A C 1
ATOM 2206 O O . HIS A 1 281 ? -2.816 -12.742 -15.188 1 84.81 281 HIS A O 1
ATOM 2212 N N . LEU A 1 282 ? -3.443 -12.984 -13.055 1 87.25 282 LEU A N 1
ATOM 2213 C CA . LEU A 1 282 ? -2.074 -13.156 -12.578 1 87.25 282 LEU A CA 1
ATOM 2214 C C . LEU A 1 282 ? -1.803 -14.609 -12.211 1 87.25 282 LEU A C 1
ATOM 2216 O O . LEU A 1 282 ? -0.739 -14.93 -11.68 1 87.25 282 LEU A O 1
ATOM 2220 N N . VAL A 1 283 ? -2.682 -15.547 -12.484 1 93.12 283 VAL A N 1
ATOM 2221 C CA . VAL A 1 283 ? -2.547 -16.922 -12.031 1 93.12 283 VAL A CA 1
ATOM 2222 C C . VAL A 1 283 ? -1.371 -17.594 -12.742 1 93.12 283 VAL A C 1
ATOM 2224 O O . VAL A 1 283 ? -1.373 -17.719 -13.969 1 93.12 283 VAL A O 1
ATOM 2227 N N . MET A 1 284 ? -0.393 -17.984 -11.977 1 91.12 284 MET A N 1
ATOM 2228 C CA . MET A 1 284 ? 0.802 -18.672 -12.469 1 91.12 284 MET A CA 1
ATOM 2229 C C . MET A 1 284 ? 1.106 -19.906 -11.641 1 91.12 284 MET A C 1
ATOM 2231 O O . MET A 1 284 ? 1.841 -19.844 -10.656 1 91.12 284 MET A O 1
ATOM 2235 N N . PRO A 1 285 ? 0.601 -21.047 -12.078 1 93.31 285 PRO A N 1
ATOM 2236 C CA . PRO A 1 285 ? 0.893 -22.266 -11.336 1 93.31 285 PRO A CA 1
ATOM 2237 C C . PRO A 1 285 ? 2.387 -22.578 -11.258 1 93.31 285 PRO A C 1
ATOM 2239 O O . PRO A 1 285 ? 3.162 -22.094 -12.094 1 93.31 285 PRO A O 1
ATOM 2242 N N . LEU A 1 286 ? 2.797 -23.344 -10.312 1 94.19 286 LEU A N 1
ATOM 2243 C CA . LEU A 1 286 ? 4.211 -23.578 -10.039 1 94.19 286 LEU A CA 1
ATOM 2244 C C . LEU A 1 286 ? 4.594 -25.016 -10.328 1 94.19 286 LEU A C 1
ATOM 2246 O O . LEU A 1 286 ? 5.617 -25.5 -9.844 1 94.19 286 LEU A O 1
ATOM 2250 N N . PHE A 1 287 ? 3.883 -25.703 -11.102 1 92.81 287 PHE A N 1
ATOM 2251 C CA . PHE A 1 287 ? 4.168 -27.094 -11.43 1 92.81 287 PHE A CA 1
ATOM 2252 C C . PHE A 1 287 ? 5.344 -27.188 -12.398 1 92.81 287 PHE A C 1
ATOM 2254 O O . PHE A 1 287 ? 5.477 -26.359 -13.305 1 92.81 287 PHE A O 1
ATOM 2261 N N . ALA A 1 288 ? 6.117 -28.219 -12.172 1 86.69 288 ALA A N 1
ATOM 2262 C CA . ALA A 1 288 ? 7.156 -28.531 -13.148 1 86.69 288 ALA A CA 1
ATOM 2263 C C . ALA A 1 288 ? 6.543 -29.047 -14.445 1 86.69 288 ALA A C 1
ATOM 2265 O O . ALA A 1 288 ? 5.52 -29.734 -14.438 1 86.69 288 ALA A O 1
ATOM 2266 N N . PRO A 1 289 ? 7.254 -28.719 -15.477 1 77.94 289 PRO A N 1
ATOM 2267 C CA . PRO A 1 289 ? 6.785 -29.328 -16.734 1 77.94 289 PRO A CA 1
ATOM 2268 C C . PRO A 1 289 ? 6.824 -30.844 -16.703 1 77.94 289 PRO A C 1
ATOM 2270 O O . PRO A 1 289 ? 7.742 -31.438 -16.141 1 77.94 289 PRO A O 1
ATOM 2273 N N . GLU A 1 290 ? 5.883 -31.422 -17.344 1 77.69 290 GLU A N 1
ATOM 2274 C CA . GLU A 1 290 ? 5.723 -32.875 -17.312 1 77.69 290 GLU A CA 1
ATOM 2275 C C . GLU A 1 290 ? 6.992 -33.594 -17.781 1 77.69 290 GLU A C 1
ATOM 2277 O O . GLU A 1 290 ? 7.391 -34.594 -17.219 1 77.69 290 GLU A O 1
ATOM 2282 N N . HIS A 1 291 ? 7.652 -33.094 -18.75 1 73.62 291 HIS A N 1
ATOM 2283 C CA . HIS A 1 291 ? 8.805 -33.75 -19.359 1 73.62 291 HIS A CA 1
ATOM 2284 C C . HIS A 1 291 ? 10.016 -33.719 -18.438 1 73.62 291 HIS A C 1
ATOM 2286 O O . HIS A 1 291 ? 10.938 -34.531 -18.578 1 73.62 291 HIS A O 1
ATOM 2292 N N . ALA A 1 292 ? 10.016 -32.781 -17.547 1 77.56 292 ALA A N 1
ATOM 2293 C CA . ALA A 1 292 ? 11.164 -32.625 -16.656 1 77.56 292 ALA A CA 1
ATOM 2294 C C . ALA A 1 292 ? 10.938 -33.312 -15.32 1 77.56 292 ALA A C 1
ATOM 2296 O O . ALA A 1 292 ? 11.859 -33.438 -14.516 1 77.56 292 ALA A O 1
ATOM 2297 N N . ARG A 1 293 ? 9.773 -33.781 -15.109 1 85.75 293 ARG A N 1
ATOM 2298 C CA . ARG A 1 293 ? 9.367 -34.25 -13.789 1 85.75 293 ARG A CA 1
ATOM 2299 C C . ARG A 1 293 ? 10.227 -35.438 -13.344 1 85.75 293 ARG A C 1
ATOM 2301 O O . ARG A 1 293 ? 10.703 -35.469 -12.203 1 85.75 293 ARG A O 1
ATOM 2308 N N . ALA A 1 294 ? 10.391 -36.375 -14.242 1 86.31 294 ALA A N 1
ATOM 2309 C CA . ALA A 1 294 ? 11.133 -37.594 -13.891 1 86.31 294 ALA A CA 1
ATOM 2310 C C . ALA A 1 294 ? 12.57 -37.25 -13.516 1 86.31 294 ALA A C 1
ATOM 2312 O O . ALA A 1 294 ? 13.094 -37.75 -12.516 1 86.31 294 ALA A O 1
ATOM 2313 N N . ASP A 1 295 ? 13.156 -36.438 -14.258 1 85.56 295 ASP A N 1
ATOM 2314 C CA . ASP A 1 295 ? 14.531 -36.031 -13.992 1 85.56 295 ASP A CA 1
ATOM 2315 C C . ASP A 1 295 ? 14.633 -35.281 -12.672 1 85.56 295 ASP A C 1
ATOM 2317 O O . ASP A 1 295 ? 15.57 -35.469 -11.898 1 85.56 295 ASP A O 1
ATOM 2321 N N . LEU A 1 296 ? 13.719 -34.406 -12.5 1 87.94 296 LEU A N 1
ATOM 2322 C CA . LEU A 1 296 ? 13.719 -33.594 -11.289 1 87.94 296 LEU A CA 1
ATOM 2323 C C . LEU A 1 296 ? 13.492 -34.469 -10.055 1 87.94 296 LEU A C 1
ATOM 2325 O O . LEU A 1 296 ? 14.062 -34.188 -8.992 1 87.94 296 LEU A O 1
ATOM 2329 N N . LEU A 1 297 ? 12.672 -35.406 -10.211 1 91.12 297 LEU A N 1
ATOM 2330 C CA . LEU A 1 297 ? 12.422 -36.344 -9.102 1 91.12 297 LEU A CA 1
ATOM 2331 C C . LEU A 1 297 ? 13.68 -37.125 -8.742 1 91.12 297 LEU A C 1
ATOM 2333 O O . LEU A 1 297 ? 13.961 -37.344 -7.559 1 91.12 297 LEU A O 1
ATOM 2337 N N . GLN A 1 298 ? 14.375 -37.531 -9.758 1 91.12 298 GLN A N 1
ATOM 2338 C CA . GLN A 1 298 ? 15.625 -38.25 -9.531 1 91.12 298 GLN A CA 1
ATOM 2339 C C . GLN A 1 298 ? 16.656 -37.344 -8.859 1 91.12 298 GLN A C 1
ATOM 2341 O O . GLN A 1 298 ? 17.359 -37.781 -7.938 1 91.12 298 GLN A O 1
ATOM 2346 N N . GLU A 1 299 ? 16.703 -36.219 -9.289 1 89.31 299 GLU A N 1
ATOM 2347 C CA . GLU A 1 299 ? 17.609 -35.219 -8.68 1 89.31 299 GLU A CA 1
ATOM 2348 C C . GLU A 1 299 ? 17.234 -34.969 -7.219 1 89.31 299 GLU A C 1
ATOM 2350 O O . GLU A 1 299 ? 18.125 -34.875 -6.363 1 89.31 299 GLU A O 1
ATOM 2355 N N . ALA A 1 300 ? 15.977 -34.906 -6.93 1 92.81 300 ALA A N 1
ATOM 2356 C CA . ALA A 1 300 ? 15.469 -34.594 -5.598 1 92.81 300 ALA A CA 1
ATOM 2357 C C . ALA A 1 300 ? 15.898 -35.656 -4.582 1 92.81 300 ALA A C 1
ATOM 2359 O O . ALA A 1 300 ? 16.125 -35.344 -3.408 1 92.81 300 ALA A O 1
ATOM 2360 N N . LYS A 1 301 ? 16.062 -36.812 -5.066 1 90.25 301 LYS A N 1
ATOM 2361 C CA . LYS A 1 301 ? 16.453 -37.906 -4.18 1 90.25 301 LYS A CA 1
ATOM 2362 C C . LYS A 1 301 ? 17.875 -37.719 -3.66 1 90.25 301 LYS A C 1
ATOM 2364 O O . LYS A 1 301 ? 18.219 -38.25 -2.609 1 90.25 301 LYS A O 1
ATOM 2369 N N . MET A 1 302 ? 18.609 -36.938 -4.355 1 92.19 302 MET A N 1
ATOM 2370 C CA . MET A 1 302 ? 20 -36.75 -3.998 1 92.19 302 MET A CA 1
ATOM 2371 C C . MET A 1 302 ? 20.188 -35.469 -3.191 1 92.19 302 MET A C 1
ATOM 2373 O O . MET A 1 302 ? 21.297 -35.188 -2.721 1 92.19 302 MET A O 1
ATOM 2377 N N . LEU A 1 303 ? 19.219 -34.719 -2.977 1 94.5 303 LEU A N 1
ATOM 2378 C CA . LEU A 1 303 ? 19.281 -33.438 -2.285 1 94.5 303 LEU A CA 1
ATOM 2379 C C . LEU A 1 303 ? 18.844 -33.562 -0.832 1 94.5 303 LEU A C 1
ATOM 2381 O O . LEU A 1 303 ? 18.078 -34.469 -0.496 1 94.5 303 LEU A O 1
ATOM 2385 N N . PRO A 1 304 ? 19.406 -32.688 0.028 1 96.25 304 PRO A N 1
ATOM 2386 C CA . PRO A 1 304 ? 18.812 -32.625 1.362 1 96.25 304 PRO A CA 1
ATOM 2387 C C . PRO A 1 304 ? 17.328 -32.281 1.323 1 96.25 304 PRO A C 1
ATOM 2389 O O . PRO A 1 304 ? 16.891 -31.469 0.492 1 96.25 304 PRO A O 1
ATOM 2392 N N . ALA A 1 305 ? 16.625 -32.969 2.268 1 96.88 305 ALA A N 1
ATOM 2393 C CA . ALA A 1 305 ? 15.164 -32.781 2.219 1 96.88 305 ALA A CA 1
ATOM 2394 C C . ALA A 1 305 ? 14.641 -32.219 3.531 1 96.88 305 ALA A C 1
ATOM 2396 O O . ALA A 1 305 ? 15.164 -32.531 4.605 1 96.88 305 ALA A O 1
ATOM 2397 N N . LEU A 1 306 ? 13.711 -31.344 3.459 1 97.75 306 LEU A N 1
ATOM 2398 C CA . LEU A 1 306 ? 12.922 -30.891 4.602 1 97.75 306 LEU A CA 1
ATOM 2399 C C . LEU A 1 306 ? 11.523 -31.484 4.578 1 97.75 306 LEU A C 1
ATOM 2401 O O . LEU A 1 306 ? 10.898 -31.578 3.521 1 97.75 306 LEU A O 1
ATOM 2405 N N . MET A 1 307 ? 11.07 -31.875 5.711 1 96.88 307 MET A N 1
ATOM 2406 C CA . MET A 1 307 ? 9.742 -32.469 5.828 1 96.88 307 MET A CA 1
ATOM 2407 C C . MET A 1 307 ? 8.68 -31.391 5.984 1 96.88 307 MET A C 1
ATOM 2409 O O . MET A 1 307 ? 8.875 -30.422 6.734 1 96.88 307 MET A O 1
ATOM 2413 N N . LEU A 1 308 ? 7.598 -31.562 5.234 1 97.19 308 LEU A N 1
ATOM 2414 C CA . LEU A 1 308 ? 6.453 -30.656 5.355 1 97.19 308 LEU A CA 1
ATOM 2415 C C . LEU A 1 308 ? 5.453 -31.188 6.383 1 97.19 308 LEU A C 1
ATOM 2417 O O . LEU A 1 308 ? 5.168 -32.375 6.418 1 97.19 308 LEU A O 1
ATOM 2421 N N . SER A 1 309 ? 5.008 -30.266 7.25 1 96.12 309 SER A N 1
ATOM 2422 C CA . SER A 1 309 ? 3.826 -30.594 8.039 1 96.12 309 SER A CA 1
ATOM 2423 C C . SER A 1 309 ? 2.576 -30.641 7.168 1 96.12 309 SER A C 1
ATOM 2425 O O . SER A 1 309 ? 2.619 -30.297 5.988 1 96.12 309 SER A O 1
ATOM 2427 N N . GLU A 1 310 ? 1.488 -31.156 7.727 1 94.88 310 GLU A N 1
ATOM 2428 C CA . GLU A 1 310 ? 0.229 -31.188 6.988 1 94.88 310 GLU A CA 1
ATOM 2429 C C . GLU A 1 310 ? -0.175 -29.781 6.535 1 94.88 310 GLU A C 1
ATOM 2431 O O . GLU A 1 310 ? -0.616 -29.594 5.398 1 94.88 310 GLU A O 1
ATOM 2436 N N . GLU A 1 311 ? -0.054 -28.875 7.445 1 96.06 311 GLU A N 1
ATOM 2437 C CA . GLU A 1 311 ? -0.385 -27.484 7.145 1 96.06 311 GLU A CA 1
ATOM 2438 C C . GLU A 1 311 ? 0.512 -26.938 6.039 1 96.06 311 GLU A C 1
ATOM 2440 O O . GLU A 1 311 ? 0.035 -26.266 5.125 1 96.06 311 GLU A O 1
ATOM 2445 N N . GLU A 1 312 ? 1.769 -27.203 6.098 1 97.44 312 GLU A N 1
ATOM 2446 C CA . GLU A 1 312 ? 2.717 -26.703 5.105 1 97.44 312 GLU A CA 1
ATOM 2447 C C . GLU A 1 312 ? 2.465 -27.344 3.74 1 97.44 312 GLU A C 1
ATOM 2449 O O . GLU A 1 312 ? 2.656 -26.688 2.707 1 97.44 312 GLU A O 1
ATOM 2454 N N . LEU A 1 313 ? 2.094 -28.625 3.766 1 97.69 313 LEU A N 1
ATOM 2455 C CA . LEU A 1 313 ? 1.717 -29.266 2.512 1 97.69 313 LEU A CA 1
ATOM 2456 C C . LEU A 1 313 ? 0.534 -28.547 1.866 1 97.69 313 LEU A C 1
ATOM 2458 O O . LEU A 1 313 ? 0.494 -28.391 0.645 1 97.69 313 LEU A O 1
ATOM 2462 N N . GLN A 1 314 ? -0.429 -28.172 2.637 1 97.94 314 GLN A N 1
ATOM 2463 C CA . GLN A 1 314 ? -1.595 -27.453 2.137 1 97.94 314 GLN A CA 1
ATOM 2464 C C . GLN A 1 314 ? -1.197 -26.094 1.562 1 97.94 314 GLN A C 1
ATOM 2466 O O . GLN A 1 314 ? -1.779 -25.641 0.576 1 97.94 314 GLN A O 1
ATOM 2471 N N . TRP A 1 315 ? -0.178 -25.453 2.146 1 98.38 315 TRP A N 1
ATOM 2472 C CA . TRP A 1 315 ? 0.344 -24.203 1.582 1 98.38 315 TRP A CA 1
ATOM 2473 C C . TRP A 1 315 ? 1.038 -24.469 0.249 1 98.38 315 TRP A C 1
ATOM 2475 O O . TRP A 1 315 ? 0.907 -23.672 -0.689 1 98.38 315 TRP A O 1
ATOM 2485 N N . VAL A 1 316 ? 1.771 -25.578 0.168 1 98.31 316 VAL A N 1
ATOM 2486 C CA . VAL A 1 316 ? 2.385 -25.922 -1.109 1 98.31 316 VAL A CA 1
ATOM 2487 C C . VAL A 1 316 ? 1.299 -26.141 -2.16 1 98.31 316 VAL A C 1
ATOM 2489 O O . VAL A 1 316 ? 1.438 -25.703 -3.307 1 98.31 316 VAL A O 1
ATOM 2492 N N . HIS A 1 317 ? 0.222 -26.844 -1.721 1 98.12 317 HIS A N 1
ATOM 2493 C CA . HIS A 1 317 ? -0.925 -27.047 -2.6 1 98.12 317 HIS A CA 1
ATOM 2494 C C . HIS A 1 317 ? -1.482 -25.719 -3.09 1 98.12 317 HIS A C 1
ATOM 2496 O O . HIS A 1 317 ? -1.724 -25.547 -4.289 1 98.12 317 HIS A O 1
ATOM 2502 N N . THR A 1 318 ? -1.637 -24.797 -2.178 1 98.31 318 THR A N 1
ATOM 2503 C CA . THR A 1 318 ? -2.168 -23.469 -2.457 1 98.31 318 THR A CA 1
ATOM 2504 C C . THR A 1 318 ? -1.251 -22.703 -3.412 1 98.31 318 THR A C 1
ATOM 2506 O O . THR A 1 318 ? -1.719 -22.094 -4.371 1 98.31 318 THR A O 1
ATOM 2509 N N . LEU A 1 319 ? 0.03 -22.766 -3.191 1 97.88 319 LEU A N 1
ATOM 2510 C CA . LEU A 1 319 ? 1.028 -22.109 -4.023 1 97.88 319 LEU A CA 1
ATOM 2511 C C . LEU A 1 319 ? 1.09 -22.734 -5.406 1 97.88 319 LEU A C 1
ATOM 2513 O O . LEU A 1 319 ? 1.091 -22.031 -6.422 1 97.88 319 LEU A O 1
ATOM 2517 N N . ALA A 1 320 ? 1.062 -24.016 -5.477 1 97.44 320 ALA A N 1
ATOM 2518 C CA . ALA A 1 320 ? 1.261 -24.797 -6.699 1 97.44 320 ALA A CA 1
ATOM 2519 C C . ALA A 1 320 ? 0.2 -24.453 -7.742 1 97.44 320 ALA A C 1
ATOM 2521 O O . ALA A 1 320 ? 0.504 -24.328 -8.93 1 97.44 320 ALA A O 1
ATOM 2522 N N . GLU A 1 321 ? -0.96 -24.219 -7.23 1 97.44 321 GLU A N 1
ATOM 2523 C CA . GLU A 1 321 ? -2.086 -24.094 -8.148 1 97.44 321 GLU A CA 1
ATOM 2524 C C . GLU A 1 321 ? -2.283 -22.641 -8.57 1 97.44 321 GLU A C 1
ATOM 2526 O O . GLU A 1 321 ? -3.039 -22.359 -9.508 1 97.44 321 GLU A O 1
ATOM 2531 N N . GLY A 1 322 ? -1.646 -21.719 -7.883 1 96.81 322 GLY A N 1
ATOM 2532 C CA . GLY A 1 322 ? -1.696 -20.328 -8.305 1 96.81 322 GLY A CA 1
ATOM 2533 C C . GLY A 1 322 ? -2.678 -19.5 -7.496 1 96.81 322 GLY A C 1
ATOM 2534 O O . GLY A 1 322 ? -3.008 -18.375 -7.875 1 96.81 322 GLY A O 1
ATOM 2535 N N . TRP A 1 323 ? -3.125 -20 -6.316 1 97.88 323 TRP A N 1
ATOM 2536 C CA . TRP A 1 323 ? -4.043 -19.25 -5.469 1 97.88 323 TRP A CA 1
ATOM 2537 C C . TRP A 1 323 ? -3.363 -18 -4.91 1 97.88 323 TRP A C 1
ATOM 2539 O O . TRP A 1 323 ? -4.023 -16.984 -4.648 1 97.88 323 TRP A O 1
ATOM 2549 N N . ALA A 1 324 ? -2.02 -18.078 -4.746 1 97.38 324 ALA A N 1
ATOM 2550 C CA . ALA A 1 324 ? -1.251 -16.984 -4.156 1 97.38 324 ALA A CA 1
ATOM 2551 C C . ALA A 1 324 ? -0.348 -16.328 -5.191 1 97.38 324 ALA A C 1
ATOM 2553 O O . ALA A 1 324 ? 0.611 -15.641 -4.84 1 97.38 324 ALA A O 1
ATOM 2554 N N . SER A 1 325 ? -0.673 -16.562 -6.473 1 94.81 325 SER A N 1
ATOM 2555 C CA . SER A 1 325 ? 0.087 -15.875 -7.516 1 94.81 325 SER A CA 1
ATOM 2556 C C . SER A 1 325 ? 0.019 -14.359 -7.344 1 94.81 325 SER A C 1
ATOM 2558 O O . SER A 1 325 ? -1.015 -13.82 -6.938 1 94.81 325 SER A O 1
ATOM 2560 N N . PRO A 1 326 ? 1.206 -13.727 -7.547 1 92.5 326 PRO A N 1
ATOM 2561 C CA . PRO A 1 326 ? 2.398 -14.172 -8.273 1 92.5 326 PRO A CA 1
ATOM 2562 C C . PRO A 1 326 ? 3.502 -14.672 -7.348 1 92.5 326 PRO A C 1
ATOM 2564 O O . PRO A 1 326 ? 4.652 -14.812 -7.77 1 92.5 326 PRO A O 1
ATOM 2567 N N . LEU A 1 327 ? 3.15 -14.875 -6.02 1 95.56 327 LEU A N 1
ATOM 2568 C CA . LEU A 1 327 ? 4.121 -15.484 -5.113 1 95.56 327 LEU A CA 1
ATOM 2569 C C . LEU A 1 327 ? 4.645 -16.797 -5.68 1 95.56 327 LEU A C 1
ATOM 2571 O O . LEU A 1 327 ? 3.863 -17.641 -6.133 1 95.56 327 LEU A O 1
ATOM 2575 N N . GLN A 1 328 ? 5.961 -17.031 -5.68 1 93.25 328 GLN A N 1
ATOM 2576 C CA . GLN A 1 328 ? 6.555 -18.156 -6.398 1 93.25 328 GLN A CA 1
ATOM 2577 C C . GLN A 1 328 ? 6.977 -19.266 -5.438 1 93.25 328 GLN A C 1
ATOM 2579 O O . GLN A 1 328 ? 7.566 -20.266 -5.855 1 93.25 328 GLN A O 1
ATOM 2584 N N . GLY A 1 329 ? 6.719 -19.125 -4.273 1 97 329 GLY A N 1
ATOM 2585 C CA . GLY A 1 329 ? 7.094 -20.094 -3.254 1 97 329 GLY A CA 1
ATOM 2586 C C . GLY A 1 329 ? 6.906 -19.562 -1.842 1 97 329 GLY A C 1
ATOM 2587 O O . GLY A 1 329 ? 6.031 -18.734 -1.591 1 97 329 GLY A O 1
ATOM 2588 N N . PHE A 1 330 ? 7.656 -20.188 -0.92 1 98.5 330 PHE A N 1
ATOM 2589 C CA . PHE A 1 330 ? 7.598 -19.703 0.454 1 98.5 330 PHE A CA 1
ATOM 2590 C C . PHE A 1 330 ? 8.273 -18.344 0.579 1 98.5 330 PHE A C 1
ATOM 2592 O O . PHE A 1 330 ? 9.297 -18.094 -0.065 1 98.5 330 PHE A O 1
ATOM 2599 N N . MET A 1 331 ? 7.762 -17.5 1.399 1 98.25 331 MET A N 1
ATOM 2600 C CA . MET A 1 331 ? 8.164 -16.109 1.493 1 98.25 331 MET A CA 1
ATOM 2601 C C . MET A 1 331 ? 9.617 -15.984 1.943 1 98.25 331 MET A C 1
ATOM 2603 O O . MET A 1 331 ? 10.047 -16.688 2.857 1 98.25 331 MET A O 1
ATOM 2607 N N . THR A 1 332 ? 10.359 -15.141 1.228 1 96.69 332 THR A N 1
ATOM 2608 C CA . THR A 1 332 ? 11.648 -14.672 1.714 1 96.69 332 THR A CA 1
ATOM 2609 C C . THR A 1 332 ? 11.477 -13.75 2.922 1 96.69 332 THR A C 1
ATOM 2611 O O . THR A 1 332 ? 10.352 -13.391 3.275 1 96.69 332 THR A O 1
ATOM 2614 N N . GLU A 1 333 ? 12.578 -13.398 3.525 1 97.88 333 GLU A N 1
ATOM 2615 C CA . GLU A 1 333 ? 12.492 -12.555 4.711 1 97.88 333 GLU A CA 1
ATOM 2616 C C . GLU A 1 333 ? 11.82 -11.227 4.395 1 97.88 333 GLU A C 1
ATOM 2618 O O . GLU A 1 333 ? 10.953 -10.766 5.137 1 97.88 333 GLU A O 1
ATOM 2623 N N . ASN A 1 334 ? 12.227 -10.594 3.285 1 96.12 334 ASN A N 1
ATOM 2624 C CA . ASN A 1 334 ? 11.625 -9.32 2.898 1 96.12 334 ASN A CA 1
ATOM 2625 C C . ASN A 1 334 ? 10.133 -9.461 2.623 1 96.12 334 ASN A C 1
ATOM 2627 O O . ASN A 1 334 ? 9.336 -8.625 3.051 1 96.12 334 ASN A O 1
ATOM 2631 N N . GLN A 1 335 ? 9.734 -10.492 1.916 1 96.69 335 GLN A N 1
ATOM 2632 C CA . GLN A 1 335 ? 8.32 -10.734 1.632 1 96.69 335 GLN A CA 1
ATOM 2633 C C . GLN A 1 335 ? 7.539 -11 2.914 1 96.69 335 GLN A C 1
ATOM 2635 O O . GLN A 1 335 ? 6.422 -10.508 3.076 1 96.69 335 GLN A O 1
ATOM 2640 N N . TYR A 1 336 ? 8.211 -11.789 3.809 1 98.44 336 TYR A N 1
ATOM 2641 C CA . TYR A 1 336 ? 7.633 -12.094 5.113 1 98.44 336 TYR A CA 1
ATOM 2642 C C . TYR A 1 336 ? 7.363 -10.812 5.898 1 98.44 336 TYR A C 1
ATOM 2644 O O . TYR A 1 336 ? 6.27 -10.625 6.438 1 98.44 336 TYR A O 1
ATOM 2652 N N . LEU A 1 337 ? 8.289 -9.898 5.922 1 98.25 337 LEU A N 1
ATOM 2653 C CA . LEU A 1 337 ? 8.148 -8.625 6.629 1 98.25 337 LEU A CA 1
ATOM 2654 C C . LEU A 1 337 ? 7.09 -7.754 5.969 1 98.25 337 LEU A C 1
ATOM 2656 O O . LEU A 1 337 ? 6.281 -7.129 6.656 1 98.25 337 LEU A O 1
ATOM 2660 N N . GLN A 1 338 ? 7.094 -7.711 4.652 1 97 338 GLN A N 1
ATOM 2661 C CA . GLN A 1 338 ? 6.074 -6.957 3.934 1 97 338 GLN A CA 1
ATOM 2662 C C . GLN A 1 338 ? 4.676 -7.469 4.262 1 97 338 GLN A C 1
ATOM 2664 O O . GLN A 1 338 ? 3.758 -6.68 4.496 1 97 338 GLN A O 1
ATOM 2669 N N . SER A 1 339 ? 4.551 -8.758 4.289 1 98.12 339 SER A N 1
ATOM 2670 C CA . SER A 1 339 ? 3.266 -9.359 4.629 1 98.12 339 SER A CA 1
ATOM 2671 C C . SER A 1 339 ? 2.828 -8.969 6.035 1 98.12 339 SER A C 1
ATOM 2673 O O . SER A 1 339 ? 1.678 -8.586 6.25 1 98.12 339 SER A O 1
ATOM 2675 N N . LEU A 1 340 ? 3.736 -9.031 6.945 1 98.19 340 LEU A N 1
ATOM 2676 C CA . LEU A 1 340 ? 3.424 -8.75 8.344 1 98.19 340 LEU A CA 1
ATOM 2677 C C . LEU A 1 340 ? 3.062 -7.281 8.531 1 98.19 340 LEU A C 1
ATOM 2679 O O . LEU A 1 340 ? 2.146 -6.953 9.289 1 98.19 340 LEU A O 1
ATOM 2683 N N . HIS A 1 341 ? 3.734 -6.402 7.82 1 97.62 341 HIS A N 1
ATOM 2684 C CA . HIS A 1 341 ? 3.631 -4.98 8.109 1 97.62 341 HIS A CA 1
ATOM 2685 C C . HIS A 1 341 ? 2.635 -4.297 7.18 1 97.62 341 HIS A C 1
ATOM 2687 O O . HIS A 1 341 ? 1.949 -3.352 7.582 1 97.62 341 HIS A O 1
ATOM 2693 N N . TYR A 1 342 ? 2.541 -4.828 5.93 1 96.25 342 TYR A N 1
ATOM 2694 C CA . TYR A 1 342 ? 1.753 -4.098 4.941 1 96.25 342 TYR A CA 1
ATOM 2695 C C . TYR A 1 342 ? 0.584 -4.941 4.445 1 96.25 342 TYR A C 1
ATOM 2697 O O . TYR A 1 342 ? -0.307 -4.438 3.76 1 96.25 342 TYR A O 1
ATOM 2705 N N . GLU A 1 343 ? 0.542 -6.254 4.777 1 97.12 343 GLU A N 1
ATOM 2706 C CA . GLU A 1 343 ? -0.462 -7.199 4.301 1 97.12 343 GLU A CA 1
ATOM 2707 C C . GLU A 1 343 ? -0.44 -7.309 2.777 1 97.12 343 GLU A C 1
ATOM 2709 O O . GLU A 1 343 ? -1.402 -7.785 2.17 1 97.12 343 GLU A O 1
ATOM 2714 N N . HIS A 1 344 ? 0.604 -6.805 2.182 1 95.5 344 HIS A N 1
ATOM 2715 C CA . HIS A 1 344 ? 0.921 -6.859 0.758 1 95.5 344 HIS A CA 1
ATOM 2716 C C . HIS A 1 344 ? 2.395 -7.176 0.533 1 95.5 344 HIS A C 1
ATOM 2718 O O . HIS A 1 344 ? 3.219 -6.988 1.431 1 95.5 344 HIS A O 1
ATOM 2724 N N . ILE A 1 345 ? 2.709 -7.668 -0.567 1 93.69 345 ILE A N 1
ATOM 2725 C CA . ILE A 1 345 ? 4.102 -7.859 -0.96 1 93.69 345 ILE A CA 1
ATOM 2726 C C . ILE A 1 345 ? 4.363 -7.156 -2.289 1 93.69 345 ILE A C 1
ATOM 2728 O O . ILE A 1 345 ? 3.445 -6.965 -3.09 1 93.69 345 ILE A O 1
ATOM 2732 N N . PHE A 1 346 ? 5.551 -6.75 -2.455 1 87.19 346 PHE A N 1
ATOM 2733 C CA . PHE A 1 346 ? 5.953 -6.062 -3.674 1 87.19 346 PHE A CA 1
ATOM 2734 C C . PHE A 1 346 ? 6.57 -7.035 -4.668 1 87.19 346 PHE A C 1
ATOM 2736 O O . PHE A 1 346 ? 7.648 -7.586 -4.422 1 87.19 346 PHE A O 1
ATOM 2743 N N . VAL A 1 347 ? 5.852 -7.332 -5.648 1 79.06 347 VAL A N 1
ATOM 2744 C CA . VAL A 1 347 ? 6.309 -8.25 -6.688 1 79.06 347 VAL A CA 1
ATOM 2745 C C . VAL A 1 347 ? 5.977 -7.676 -8.062 1 79.06 347 VAL A C 1
ATOM 2747 O O . VAL A 1 347 ? 4.859 -7.207 -8.289 1 79.06 347 VAL A O 1
ATOM 2750 N N . GLY A 1 348 ? 6.926 -7.695 -8.961 1 65.69 348 GLY A N 1
ATOM 2751 C CA . GLY A 1 348 ? 6.684 -7.234 -10.32 1 65.69 348 GLY A CA 1
ATOM 2752 C C . GLY A 1 348 ? 6.434 -5.742 -10.406 1 65.69 348 GLY A C 1
ATOM 2753 O O . GLY A 1 348 ? 5.629 -5.285 -11.219 1 65.69 348 GLY A O 1
ATOM 2754 N N . GLY A 1 349 ? 6.914 -5.059 -9.43 1 68.88 349 GLY A N 1
ATOM 2755 C CA . GLY A 1 349 ? 6.75 -3.613 -9.461 1 68.88 349 GLY A CA 1
ATOM 2756 C C . GLY A 1 349 ? 5.43 -3.148 -8.883 1 68.88 349 GLY A C 1
ATOM 2757 O O . GLY A 1 349 ? 5.098 -1.963 -8.945 1 68.88 349 GLY A O 1
ATOM 2758 N N . GLU A 1 350 ? 4.77 -4.062 -8.391 1 75.06 350 GLU A N 1
ATOM 2759 C CA . GLU A 1 350 ? 3.469 -3.711 -7.836 1 75.06 350 GLU A CA 1
ATOM 2760 C C . GLU A 1 350 ? 3.264 -4.348 -6.465 1 75.06 350 GLU A C 1
ATOM 2762 O O . GLU A 1 350 ? 3.889 -5.359 -6.145 1 75.06 350 GLU A O 1
ATOM 2767 N N . TRP A 1 351 ? 2.42 -3.734 -5.68 1 84.5 351 TRP A N 1
ATOM 2768 C CA . TRP A 1 351 ? 1.999 -4.309 -4.406 1 84.5 351 TRP A CA 1
ATOM 2769 C C . TRP A 1 351 ? 0.814 -5.25 -4.598 1 84.5 351 TRP A C 1
ATOM 2771 O O . TRP A 1 351 ? -0.192 -4.875 -5.207 1 84.5 351 TRP A O 1
ATOM 2781 N N . VAL A 1 352 ? 0.914 -6.461 -4.156 1 89.25 352 VAL A N 1
ATOM 2782 C CA . VAL A 1 352 ? -0.12 -7.484 -4.285 1 89.25 352 VAL A CA 1
ATOM 2783 C C . VAL A 1 352 ? -0.583 -7.93 -2.898 1 89.25 352 VAL A C 1
ATOM 2785 O O . VAL A 1 352 ? 0.232 -8.086 -1.985 1 89.25 352 VAL A O 1
ATOM 2788 N N . PRO A 1 353 ? -1.917 -8.141 -2.744 1 93.44 353 PRO A N 1
ATOM 2789 C CA . PRO A 1 353 ? -2.408 -8.547 -1.428 1 93.44 353 PRO A CA 1
ATOM 2790 C C . PRO A 1 353 ? -1.866 -9.914 -0.996 1 93.44 353 PRO A C 1
ATOM 2792 O O . PRO A 1 353 ? -2.027 -10.898 -1.716 1 93.44 353 PRO A O 1
ATOM 2795 N N . MET A 1 354 ? -1.155 -9.938 0.02 1 97 354 MET A N 1
ATOM 2796 C CA . MET A 1 354 ? -0.676 -11.133 0.701 1 97 354 MET A CA 1
ATOM 2797 C C . MET A 1 354 ? -0.687 -10.945 2.213 1 97 354 MET A C 1
ATOM 2799 O O . MET A 1 354 ? 0.368 -10.938 2.85 1 97 354 MET A O 1
ATOM 2803 N N . PRO A 1 355 ? -1.905 -10.938 2.787 1 97.81 355 PRO A N 1
ATOM 2804 C CA . PRO A 1 355 ? -2.043 -10.484 4.176 1 97.81 355 PRO A CA 1
ATOM 2805 C C . PRO A 1 355 ? -1.608 -11.539 5.184 1 97.81 355 PRO A C 1
ATOM 2807 O O . PRO A 1 355 ? -1.445 -11.242 6.371 1 97.81 355 PRO A O 1
ATOM 2810 N N . VAL A 1 356 ? -1.452 -12.812 4.773 1 98.25 356 VAL A N 1
ATOM 2811 C CA . VAL A 1 356 ? -1.061 -13.859 5.715 1 98.25 356 VAL A CA 1
ATOM 2812 C C . VAL A 1 356 ? 0.289 -14.445 5.309 1 98.25 356 VAL A C 1
ATOM 2814 O O . VAL A 1 356 ? 0.562 -14.617 4.117 1 98.25 356 VAL A O 1
ATOM 2817 N N . PRO A 1 357 ? 1.16 -14.703 6.273 1 98.44 357 PRO A N 1
ATOM 2818 C CA . PRO A 1 357 ? 2.461 -15.297 5.953 1 98.44 357 PRO A CA 1
ATOM 2819 C C . PRO A 1 357 ? 2.346 -16.719 5.41 1 98.44 357 PRO A C 1
ATOM 2821 O O . PRO A 1 357 ? 1.664 -17.547 6.008 1 98.44 357 PRO A O 1
ATOM 2824 N N . ILE A 1 358 ? 2.863 -16.984 4.289 1 98.62 358 ILE A N 1
ATOM 2825 C CA . ILE A 1 358 ? 3.021 -18.312 3.713 1 98.62 358 ILE A CA 1
ATOM 2826 C C . ILE A 1 358 ? 4.477 -18.75 3.828 1 98.62 358 ILE A C 1
ATOM 2828 O O . ILE A 1 358 ? 5.312 -18.375 3 1 98.62 358 ILE A O 1
ATOM 2832 N N . VAL A 1 359 ? 4.734 -19.578 4.898 1 98.62 359 VAL A N 1
ATOM 2833 C CA . VAL A 1 359 ? 6.129 -19.812 5.258 1 98.62 359 VAL A CA 1
ATOM 2834 C C . VAL A 1 359 ? 6.344 -21.297 5.547 1 98.62 359 VAL A C 1
ATOM 2836 O O . VAL A 1 359 ? 5.387 -22.031 5.801 1 98.62 359 VAL A O 1
ATOM 2839 N N . LYS A 1 360 ? 7.562 -21.734 5.418 1 98.56 360 LYS A N 1
ATOM 2840 C CA . LYS A 1 360 ? 8.062 -23.047 5.816 1 98.56 360 LYS A CA 1
ATOM 2841 C C . LYS A 1 360 ? 9.047 -22.938 6.977 1 98.56 360 LYS A C 1
ATOM 2843 O O . LYS A 1 360 ? 10.023 -22.203 6.898 1 98.56 360 LYS A O 1
ATOM 2848 N N . SER A 1 361 ? 8.734 -23.609 8.094 1 98.25 361 SER A N 1
ATOM 2849 C CA . SER A 1 361 ? 9.625 -23.578 9.25 1 98.25 361 SER A CA 1
ATOM 2850 C C . SER A 1 361 ? 10.609 -24.734 9.234 1 98.25 361 SER A C 1
ATOM 2852 O O . SER A 1 361 ? 10.391 -25.734 8.531 1 98.25 361 SER A O 1
ATOM 2854 N N . CYS A 1 362 ? 11.719 -24.594 9.922 1 98.06 362 CYS A N 1
ATOM 2855 C CA . CYS A 1 362 ? 12.672 -25.688 10.078 1 98.06 362 CYS A CA 1
ATOM 2856 C C . CYS A 1 362 ? 13.445 -25.547 11.391 1 98.06 362 CYS A C 1
ATOM 2858 O O . CYS A 1 362 ? 13.461 -24.484 11.992 1 98.06 362 CYS A O 1
ATOM 2860 N N . SER A 1 363 ? 14.062 -26.672 11.812 1 97.69 363 SER A N 1
ATOM 2861 C CA . SER A 1 363 ? 14.852 -26.703 13.039 1 97.69 363 SER A CA 1
ATOM 2862 C C . SER A 1 363 ? 16.266 -26.188 12.797 1 97.69 363 SER A C 1
ATOM 2864 O O . SER A 1 363 ? 16.672 -26 11.648 1 97.69 363 SER A O 1
ATOM 2866 N N . SER A 1 364 ? 16.969 -25.953 13.906 1 97.69 364 SER A N 1
ATOM 2867 C CA . SER A 1 364 ? 18.359 -25.547 13.805 1 97.69 364 SER A CA 1
ATOM 2868 C C . SER A 1 364 ? 19.203 -26.625 13.133 1 97.69 364 SER A C 1
ATOM 2870 O O . SER A 1 364 ? 20.156 -26.328 12.398 1 97.69 364 SER A O 1
ATOM 2872 N N . GLU A 1 365 ? 18.875 -27.828 13.375 1 97.31 365 GLU A N 1
ATOM 2873 C CA . GLU A 1 365 ? 19.562 -28.938 12.734 1 97.31 365 GLU A CA 1
ATOM 2874 C C . GLU A 1 365 ? 19.328 -28.938 11.227 1 97.31 365 GLU A C 1
ATOM 2876 O O . GLU A 1 365 ? 20.266 -29.125 10.445 1 97.31 365 GLU A O 1
ATOM 2881 N N . ASP A 1 366 ? 18.109 -28.75 10.852 1 97.44 366 ASP A N 1
ATOM 2882 C CA . ASP A 1 366 ? 17.781 -28.656 9.43 1 97.44 366 ASP A CA 1
ATOM 2883 C C . ASP A 1 366 ? 18.5 -27.484 8.766 1 97.44 366 ASP A C 1
ATOM 2885 O O . ASP A 1 366 ? 18.984 -27.609 7.641 1 97.44 366 ASP A O 1
ATOM 2889 N N . LYS A 1 367 ? 18.484 -26.391 9.469 1 97.62 367 LYS A N 1
ATOM 2890 C CA . LYS A 1 367 ? 19.188 -25.219 8.969 1 97.62 367 LYS A CA 1
ATOM 2891 C C . LYS A 1 367 ? 20.641 -25.547 8.633 1 97.62 367 LYS A C 1
ATOM 2893 O O . LYS A 1 367 ? 21.141 -25.172 7.566 1 97.62 367 LYS A O 1
ATOM 2898 N N . ALA A 1 368 ? 21.297 -26.219 9.523 1 97.06 368 ALA A N 1
ATOM 2899 C CA . ALA A 1 368 ? 22.703 -26.594 9.312 1 97.06 368 ALA A CA 1
ATOM 2900 C C . ALA A 1 368 ? 22.828 -27.547 8.125 1 97.06 368 ALA A C 1
ATOM 2902 O O . ALA A 1 368 ? 23.781 -27.438 7.336 1 97.06 368 ALA A O 1
ATOM 2903 N N . ARG A 1 369 ? 21.922 -28.406 8 1 96.12 369 ARG A N 1
ATOM 2904 C CA . ARG A 1 369 ? 21.969 -29.422 6.961 1 96.12 369 ARG A CA 1
ATOM 2905 C C . ARG A 1 369 ? 21.797 -28.812 5.582 1 96.12 369 ARG A C 1
ATOM 2907 O O . ARG A 1 369 ? 22.391 -29.266 4.605 1 96.12 369 ARG A O 1
ATOM 2914 N N . ILE A 1 370 ? 21 -27.75 5.465 1 96.69 370 ILE A N 1
ATOM 2915 C CA . ILE A 1 370 ? 20.703 -27.219 4.141 1 96.69 370 ILE A CA 1
ATOM 2916 C C . ILE A 1 370 ? 21.578 -26 3.855 1 96.69 370 ILE A C 1
ATOM 2918 O O . ILE A 1 370 ? 21.469 -25.391 2.797 1 96.69 370 ILE A O 1
ATOM 2922 N N . ALA A 1 371 ? 22.438 -25.672 4.777 1 93.81 371 ALA A N 1
ATOM 2923 C CA . ALA A 1 371 ? 23.297 -24.5 4.629 1 93.81 371 ALA A CA 1
ATOM 2924 C C . ALA A 1 371 ? 24.141 -24.594 3.355 1 93.81 371 ALA A C 1
ATOM 2926 O O . ALA A 1 371 ? 24.766 -25.609 3.098 1 93.81 371 ALA A O 1
ATOM 2927 N N . GLY A 1 372 ? 24.094 -23.547 2.523 1 89 372 GLY A N 1
ATOM 2928 C CA . GLY A 1 372 ? 24.922 -23.453 1.327 1 89 372 GLY A CA 1
ATOM 2929 C C . GLY A 1 372 ? 24.312 -24.172 0.134 1 89 372 GLY A C 1
ATOM 2930 O O . GLY A 1 372 ? 24.828 -24.078 -0.979 1 89 372 GLY A O 1
ATOM 2931 N N . GLN A 1 373 ? 23.203 -24.906 0.339 1 91.44 373 GLN A N 1
ATOM 2932 C CA . GLN A 1 373 ? 22.562 -25.625 -0.76 1 91.44 373 GLN A CA 1
ATOM 2933 C C . GLN A 1 373 ? 21.844 -24.656 -1.706 1 91.44 373 GLN A C 1
ATOM 2935 O O . GLN A 1 373 ? 21.266 -23.656 -1.267 1 91.44 373 GLN A O 1
ATOM 2940 N N . LYS A 1 374 ? 21.953 -24.984 -2.951 1 87.62 374 LYS A N 1
ATOM 2941 C CA . LYS A 1 374 ? 21.297 -24.172 -3.953 1 87.62 374 LYS A CA 1
ATOM 2942 C C . LYS A 1 374 ? 19.859 -24.641 -4.199 1 87.62 374 LYS A C 1
ATOM 2944 O O . LYS A 1 374 ? 19.016 -23.891 -4.695 1 87.62 374 LYS A O 1
ATOM 2949 N N . ARG A 1 375 ? 19.672 -25.953 -3.914 1 91.94 375 ARG A N 1
ATOM 2950 C CA . ARG A 1 375 ? 18.344 -26.562 -4.016 1 91.94 375 ARG A CA 1
ATOM 2951 C C . ARG A 1 375 ? 18.141 -27.609 -2.926 1 91.94 375 ARG A C 1
ATOM 2953 O O . ARG A 1 375 ? 19.094 -28.25 -2.492 1 91.94 375 ARG A O 1
ATOM 2960 N N . ILE A 1 376 ? 16.891 -27.641 -2.531 1 96.69 376 ILE A N 1
ATOM 2961 C CA . ILE A 1 376 ? 16.547 -28.672 -1.558 1 96.69 376 ILE A CA 1
ATOM 2962 C C . ILE A 1 376 ? 15.219 -29.328 -1.937 1 96.69 376 ILE A C 1
ATOM 2964 O O . ILE A 1 376 ? 14.461 -28.766 -2.729 1 96.69 376 ILE A O 1
ATOM 2968 N N . ALA A 1 377 ? 14.984 -30.484 -1.462 1 97.31 377 ALA A N 1
ATOM 2969 C CA . ALA A 1 377 ? 13.727 -31.188 -1.703 1 97.31 377 ALA A CA 1
ATOM 2970 C C . ALA A 1 377 ? 12.742 -30.953 -0.561 1 97.31 377 ALA A C 1
ATOM 2972 O O . ALA A 1 377 ? 13.148 -30.766 0.59 1 97.31 377 ALA A O 1
ATOM 2973 N N . LEU A 1 378 ? 11.523 -30.859 -0.839 1 97.94 378 LEU A N 1
ATOM 2974 C CA . LEU A 1 378 ? 10.438 -30.828 0.14 1 97.94 378 LEU A CA 1
ATOM 2975 C C . LEU A 1 378 ? 9.656 -32.125 0.123 1 97.94 378 LEU A C 1
ATOM 2977 O O . LEU A 1 378 ? 9.156 -32.562 -0.924 1 97.94 378 LEU A O 1
ATOM 2981 N N . GLN A 1 379 ? 9.586 -32.75 1.26 1 96.81 379 GLN A N 1
ATOM 2982 C CA . GLN A 1 379 ? 8.914 -34.031 1.376 1 96.81 379 GLN A CA 1
ATOM 2983 C C . GLN A 1 379 ? 7.609 -33.906 2.16 1 96.81 379 GLN A C 1
ATOM 2985 O O . GLN A 1 379 ? 7.559 -33.219 3.178 1 96.81 379 GLN A O 1
ATOM 2990 N N . GLY A 1 380 ? 6.586 -34.562 1.615 1 95.19 380 GLY A N 1
ATOM 2991 C CA . GLY A 1 380 ? 5.32 -34.594 2.328 1 95.19 380 GLY A CA 1
ATOM 2992 C C . GLY A 1 380 ? 5.355 -35.438 3.58 1 95.19 380 GLY A C 1
ATOM 2993 O O . GLY A 1 380 ? 6.359 -36.094 3.859 1 95.19 380 GLY A O 1
ATOM 2994 N N . PRO A 1 381 ? 4.258 -35.375 4.332 1 93.38 381 PRO A N 1
ATOM 2995 C CA . PRO A 1 381 ? 4.184 -36.188 5.551 1 93.38 381 PRO A CA 1
ATOM 2996 C C . PRO A 1 381 ? 4.316 -37.688 5.273 1 93.38 381 PRO A C 1
ATOM 2998 O O . PRO A 1 381 ? 4.707 -38.469 6.16 1 93.38 381 PRO A O 1
ATOM 3001 N N . ASP A 1 382 ? 4.07 -38.125 4.113 1 91.62 382 ASP A N 1
ATOM 3002 C CA . ASP A 1 382 ? 4.172 -39.531 3.734 1 91.62 382 ASP A CA 1
ATOM 3003 C C . ASP A 1 382 ? 5.594 -39.875 3.32 1 91.62 382 ASP A C 1
ATOM 3005 O O . ASP A 1 382 ? 5.887 -41.031 3.014 1 91.62 382 ASP A O 1
ATOM 3009 N N . GLY A 1 383 ? 6.449 -38.906 3.221 1 91.44 383 GLY A N 1
ATOM 3010 C CA . GLY A 1 383 ? 7.848 -39.156 2.906 1 91.44 383 GLY A CA 1
ATOM 3011 C C . GLY A 1 383 ? 8.164 -39 1.432 1 91.44 383 GLY A C 1
ATOM 3012 O O . GLY A 1 383 ? 9.328 -39.062 1.029 1 91.44 383 GLY A O 1
ATOM 3013 N N . GLU A 1 384 ? 7.168 -38.75 0.682 1 93 384 GLU A N 1
ATOM 3014 C CA . GLU A 1 384 ? 7.387 -38.562 -0.752 1 93 384 GLU A CA 1
ATOM 3015 C C . GLU A 1 384 ? 7.789 -37.156 -1.088 1 93 384 GLU A C 1
ATOM 3017 O O . GLU A 1 384 ? 7.309 -36.188 -0.46 1 93 384 GLU A O 1
ATOM 3022 N N . VAL A 1 385 ? 8.617 -37.031 -2.113 1 95.88 385 VAL A N 1
ATOM 3023 C CA . VAL A 1 385 ? 9.039 -35.688 -2.557 1 95.88 385 VAL A CA 1
ATOM 3024 C C . VAL A 1 385 ? 7.887 -35 -3.287 1 95.88 385 VAL A C 1
ATOM 3026 O O . VAL A 1 385 ? 7.285 -35.594 -4.195 1 95.88 385 VAL A O 1
ATOM 3029 N N . VAL A 1 386 ? 7.625 -33.812 -2.854 1 96.06 386 VAL A N 1
ATOM 3030 C CA . VAL A 1 386 ? 6.5 -33.062 -3.408 1 96.06 386 VAL A CA 1
ATOM 3031 C C . VAL A 1 386 ? 7.016 -31.938 -4.297 1 96.06 386 VAL A C 1
ATOM 3033 O O . VAL A 1 386 ? 6.414 -31.625 -5.328 1 96.06 386 VAL A O 1
ATOM 3036 N N . ALA A 1 387 ? 8.094 -31.312 -3.893 1 96.94 387 ALA A N 1
ATOM 3037 C CA . ALA A 1 387 ? 8.562 -30.125 -4.582 1 96.94 387 ALA A CA 1
ATOM 3038 C C . ALA A 1 387 ? 10.062 -29.922 -4.379 1 96.94 387 ALA A C 1
ATOM 3040 O O . ALA A 1 387 ? 10.68 -30.578 -3.543 1 96.94 387 ALA A O 1
ATOM 3041 N N . LEU A 1 388 ? 10.617 -29.125 -5.219 1 94.88 388 LEU A N 1
ATOM 3042 C CA . LEU A 1 388 ? 11.953 -28.562 -5.039 1 94.88 388 LEU A CA 1
ATOM 3043 C C . LEU A 1 388 ? 11.891 -27.094 -4.641 1 94.88 388 LEU A C 1
ATOM 3045 O O . LEU A 1 388 ? 11.008 -26.359 -5.094 1 94.88 388 LEU A O 1
ATOM 3049 N N . LEU A 1 389 ? 12.695 -26.719 -3.699 1 95.75 389 LEU A N 1
ATOM 3050 C CA . LEU A 1 389 ? 12.844 -25.328 -3.307 1 95.75 389 LEU A CA 1
ATOM 3051 C C . LEU A 1 389 ? 14.203 -24.781 -3.736 1 95.75 389 LEU A C 1
ATOM 3053 O O . LEU A 1 389 ? 15.242 -25.375 -3.408 1 95.75 389 LEU A O 1
ATOM 3057 N N . PHE A 1 390 ? 14.164 -23.719 -4.508 1 90.44 390 PHE A N 1
ATOM 3058 C CA . PHE A 1 390 ? 15.375 -23.156 -5.09 1 90.44 390 PHE A CA 1
ATOM 3059 C C . PHE A 1 390 ? 15.859 -21.953 -4.277 1 90.44 390 PHE A C 1
ATOM 3061 O O . PHE A 1 390 ? 15.047 -21.156 -3.787 1 90.44 390 PHE A O 1
ATOM 3068 N N . SER A 1 391 ? 17.188 -21.812 -4.098 1 88.25 391 SER A N 1
ATOM 3069 C CA . SER A 1 391 ? 17.844 -20.703 -3.42 1 88.25 391 SER A CA 1
ATOM 3070 C C . SER A 1 391 ? 17.266 -20.469 -2.031 1 88.25 391 SER A C 1
ATOM 3072 O O . SER A 1 391 ? 16.828 -19.375 -1.714 1 88.25 391 SER A O 1
ATOM 3074 N N . PRO A 1 392 ? 17.344 -21.516 -1.261 1 95.12 392 PRO A N 1
ATOM 3075 C CA . PRO A 1 392 ? 16.781 -21.391 0.081 1 95.12 392 PRO A CA 1
ATOM 3076 C C . PRO A 1 392 ? 17.375 -20.234 0.875 1 95.12 392 PRO A C 1
ATOM 3078 O O . PRO A 1 392 ? 18.609 -20.078 0.909 1 95.12 392 PRO A O 1
ATOM 3081 N N . GLU A 1 393 ? 16.578 -19.359 1.405 1 95.81 393 GLU A N 1
ATOM 3082 C CA . GLU A 1 393 ? 16.938 -18.297 2.336 1 95.81 393 GLU A CA 1
ATOM 3083 C C . GLU A 1 393 ? 16.422 -18.594 3.742 1 95.81 393 GLU A C 1
ATOM 3085 O O . GLU A 1 393 ? 15.211 -18.656 3.965 1 95.81 393 GLU A O 1
ATOM 3090 N N . VAL A 1 394 ? 17.344 -18.812 4.641 1 98.06 394 VAL A N 1
ATOM 3091 C CA . VAL A 1 394 ? 16.953 -19.141 6.008 1 98.06 394 VAL A CA 1
ATOM 3092 C C . VAL A 1 394 ? 17.016 -17.875 6.867 1 98.06 394 VAL A C 1
ATOM 3094 O O . VAL A 1 394 ? 17.984 -17.125 6.816 1 98.06 394 VAL A O 1
ATOM 3097 N N . TYR A 1 395 ? 16.016 -17.547 7.633 1 98 395 TYR A N 1
ATOM 3098 C CA . TYR A 1 395 ? 15.961 -16.375 8.492 1 98 395 TYR A CA 1
ATOM 3099 C C . TYR A 1 395 ? 15.211 -16.688 9.789 1 98 395 TYR A C 1
ATOM 3101 O O . TYR A 1 395 ? 14.57 -17.734 9.906 1 98 395 TYR A O 1
ATOM 3109 N N . GLU A 1 396 ? 15.312 -15.836 10.727 1 98 396 GLU A N 1
ATOM 3110 C CA . GLU A 1 396 ? 14.828 -16.094 12.078 1 98 396 GLU A CA 1
ATOM 3111 C C . GLU A 1 396 ? 13.305 -16.094 12.125 1 98 396 GLU A C 1
ATOM 3113 O O . GLU A 1 396 ? 12.656 -15.25 11.508 1 98 396 GLU A O 1
ATOM 3118 N N . HIS A 1 397 ? 12.797 -17.125 12.828 1 98.19 397 HIS A N 1
ATOM 3119 C CA . HIS A 1 397 ? 11.359 -17.234 13.062 1 98.19 397 HIS A CA 1
ATOM 3120 C C . HIS A 1 397 ? 10.961 -16.562 14.367 1 98.19 397 HIS A C 1
ATOM 3122 O O . HIS A 1 397 ? 10.844 -17.219 15.406 1 98.19 397 HIS A O 1
ATOM 3128 N N . ARG A 1 398 ? 10.719 -15.273 14.305 1 97.25 398 ARG A N 1
ATOM 3129 C CA . ARG A 1 398 ? 10.266 -14.555 15.492 1 97.25 398 ARG A CA 1
ATOM 3130 C C . ARG A 1 398 ? 8.797 -14.836 15.781 1 97.25 398 ARG A C 1
ATOM 3132 O O . ARG A 1 398 ? 7.934 -14.008 15.461 1 97.25 398 ARG A O 1
ATOM 3139 N N . LYS A 1 399 ? 8.523 -15.867 16.5 1 97.94 399 LYS A N 1
ATOM 3140 C CA . LYS A 1 399 ? 7.215 -16.5 16.609 1 97.94 399 LYS A CA 1
ATOM 3141 C C . LYS A 1 399 ? 6.223 -15.578 17.312 1 97.94 399 LYS A C 1
ATOM 3143 O O . LYS A 1 399 ? 5.074 -15.445 16.891 1 97.94 399 LYS A O 1
ATOM 3148 N N . GLU A 1 400 ? 6.633 -14.922 18.391 1 97.81 400 GLU A N 1
ATOM 3149 C CA . GLU A 1 400 ? 5.73 -14.031 19.125 1 97.81 400 GLU A CA 1
ATOM 3150 C C . GLU A 1 400 ? 5.297 -12.859 18.25 1 97.81 400 GLU A C 1
ATOM 3152 O O . GLU A 1 400 ? 4.117 -12.5 18.219 1 97.81 400 GLU A O 1
ATOM 3157 N N . GLU A 1 401 ? 6.242 -12.25 17.562 1 98.12 401 GLU A N 1
ATOM 3158 C CA . GLU A 1 401 ? 5.934 -11.133 16.672 1 98.12 401 GLU A CA 1
ATOM 3159 C C . GLU A 1 401 ? 5.004 -11.562 15.539 1 98.12 401 GLU A C 1
ATOM 3161 O O . GLU A 1 401 ? 4.059 -10.852 15.195 1 98.12 401 GLU A O 1
ATOM 3166 N N . ARG A 1 402 ? 5.277 -12.758 14.938 1 98.56 402 ARG A N 1
ATOM 3167 C CA . ARG A 1 402 ? 4.414 -13.281 13.883 1 98.56 402 ARG A CA 1
ATOM 3168 C C . ARG A 1 402 ? 2.98 -13.438 14.375 1 98.56 402 ARG A C 1
ATOM 3170 O O . ARG A 1 402 ? 2.035 -13.016 13.703 1 98.56 402 ARG A O 1
ATOM 3177 N N . ALA A 1 403 ? 2.857 -14.055 15.547 1 98.56 403 ALA A N 1
ATOM 3178 C CA . ALA A 1 403 ? 1.527 -14.266 16.109 1 98.56 403 ALA A CA 1
ATOM 3179 C C . ALA A 1 403 ? 0.825 -12.938 16.375 1 98.56 403 ALA A C 1
ATOM 3181 O O . ALA A 1 403 ? -0.328 -12.742 15.977 1 98.56 403 ALA A O 1
ATOM 3182 N N . ALA A 1 404 ? 1.524 -12.008 17.031 1 98.56 404 ALA A N 1
ATOM 3183 C CA . ALA A 1 404 ? 0.95 -10.711 17.391 1 98.56 404 ALA A CA 1
ATOM 3184 C C . ALA A 1 404 ? 0.462 -9.969 16.156 1 98.56 404 ALA A C 1
ATOM 3186 O O . ALA A 1 404 ? -0.68 -9.5 16.109 1 98.56 404 ALA A O 1
ATOM 3187 N N . ARG A 1 405 ? 1.263 -9.875 15.117 1 98.44 405 ARG A N 1
ATOM 3188 C CA . ARG A 1 405 ? 0.948 -9.07 13.938 1 98.44 405 ARG A CA 1
ATOM 3189 C C . ARG A 1 405 ? -0.098 -9.758 13.07 1 98.44 405 ARG A C 1
ATOM 3191 O O . ARG A 1 405 ? -0.905 -9.094 12.414 1 98.44 405 ARG A O 1
ATOM 3198 N N . THR A 1 406 ? -0.108 -11.086 13.078 1 98.62 406 THR A N 1
ATOM 3199 C CA . THR A 1 406 ? -1.043 -11.812 12.227 1 98.62 406 THR A CA 1
ATOM 3200 C C . THR A 1 406 ? -2.43 -11.859 12.859 1 98.62 406 THR A C 1
ATOM 3202 O O . THR A 1 406 ? -3.436 -11.633 12.188 1 98.62 406 THR A O 1
ATOM 3205 N N . PHE A 1 407 ? -2.479 -12.094 14.219 1 98.62 407 PHE A N 1
ATOM 3206 C CA . PHE A 1 407 ? -3.76 -12.43 14.82 1 98.62 407 PHE A CA 1
ATOM 3207 C C . PHE A 1 407 ? -4.246 -11.305 15.727 1 98.62 407 PHE A C 1
ATOM 3209 O O . PHE A 1 407 ? -5.406 -11.289 16.141 1 98.62 407 PHE A O 1
ATOM 3216 N N . GLY A 1 408 ? -3.398 -10.289 16.047 1 98.12 408 GLY A N 1
ATOM 3217 C CA . GLY A 1 408 ? -3.787 -9.234 16.969 1 98.12 408 GLY A CA 1
ATOM 3218 C C . GLY A 1 408 ? -3.77 -9.672 18.422 1 98.12 408 GLY A C 1
ATOM 3219 O O . GLY A 1 408 ? -4.199 -8.93 19.297 1 98.12 408 GLY A O 1
ATOM 3220 N N . ILE A 1 409 ? -3.293 -10.906 18.688 1 97.81 409 ILE A N 1
ATOM 3221 C CA . ILE A 1 409 ? -3.127 -11.461 20.031 1 97.81 409 ILE A CA 1
ATOM 3222 C C . ILE A 1 409 ? -1.938 -12.414 20.047 1 97.81 409 ILE A C 1
ATOM 3224 O O . ILE A 1 409 ? -1.408 -12.781 19 1 97.81 409 ILE A O 1
ATOM 3228 N N . THR A 1 410 ? -1.457 -12.773 21.234 1 96.81 410 THR A N 1
ATOM 3229 C CA . THR A 1 410 ? -0.428 -13.797 21.406 1 96.81 410 THR A CA 1
ATOM 3230 C C . THR A 1 410 ? -0.875 -14.852 22.406 1 96.81 410 THR A C 1
ATOM 3232 O O . THR A 1 410 ? -0.05 -15.602 22.938 1 96.81 410 THR A O 1
ATOM 3235 N N . ALA A 1 411 ? -2.109 -14.922 22.641 1 94.12 411 ALA A N 1
ATOM 3236 C CA . ALA A 1 411 ? -2.674 -15.75 23.688 1 94.12 411 ALA A CA 1
ATOM 3237 C C . ALA A 1 411 ? -2.547 -17.234 23.359 1 94.12 411 ALA A C 1
ATOM 3239 O O . ALA A 1 411 ? -2.84 -17.641 22.234 1 94.12 411 ALA A O 1
ATOM 3240 N N . ALA A 1 412 ? -2.131 -17.969 24.359 1 94.12 412 ALA A N 1
ATOM 3241 C CA . ALA A 1 412 ? -2.164 -19.422 24.219 1 94.12 412 ALA A CA 1
ATOM 3242 C C . ALA A 1 412 ? -3.596 -19.922 24.078 1 94.12 412 ALA A C 1
ATOM 3244 O O . ALA A 1 412 ? -4.527 -19.328 24.641 1 94.12 412 ALA A O 1
ATOM 3245 N N . GLY A 1 413 ? -3.814 -20.922 23.375 1 95.44 413 GLY A N 1
ATOM 3246 C CA . GLY A 1 413 ? -5.145 -21.453 23.141 1 95.44 413 GLY A CA 1
ATOM 3247 C C . GLY A 1 413 ? -5.652 -21.203 21.734 1 95.44 413 GLY A C 1
ATOM 3248 O O . GLY A 1 413 ? -6.547 -21.906 21.25 1 95.44 413 GLY A O 1
ATOM 3249 N N . HIS A 1 414 ? -5.188 -20.172 21.125 1 96.75 414 HIS A N 1
ATOM 3250 C CA . HIS A 1 414 ? -5.461 -20.031 19.703 1 96.75 414 HIS A CA 1
ATOM 3251 C C . HIS A 1 414 ? -4.801 -21.141 18.891 1 96.75 414 HIS A C 1
ATOM 3253 O O . HIS A 1 414 ? -3.576 -21.281 18.922 1 96.75 414 HIS A O 1
ATOM 3259 N N . PRO A 1 415 ? -5.574 -21.922 18.172 1 96.56 415 PRO A N 1
ATOM 3260 C CA . PRO A 1 415 ? -5.043 -23.156 17.578 1 96.56 415 PRO A CA 1
ATOM 3261 C C . PRO A 1 415 ? -3.885 -22.906 16.625 1 96.56 415 PRO A C 1
ATOM 3263 O O . PRO A 1 415 ? -2.896 -23.641 16.641 1 96.56 415 PRO A O 1
ATOM 3266 N N . TYR A 1 416 ? -3.955 -21.938 15.82 1 97.56 416 TYR A N 1
ATOM 3267 C CA . TYR A 1 416 ? -2.893 -21.672 14.852 1 97.56 416 TYR A CA 1
ATOM 3268 C C . TYR A 1 416 ? -1.675 -21.062 15.531 1 97.56 416 TYR A C 1
ATOM 3270 O O . TYR A 1 416 ? -0.537 -21.328 15.141 1 97.56 416 TYR A O 1
ATOM 3278 N N . ILE A 1 417 ? -1.834 -20.141 16.578 1 98.06 417 ILE A N 1
ATOM 3279 C CA . ILE A 1 417 ? -0.718 -19.609 17.344 1 98.06 417 ILE A CA 1
ATOM 3280 C C . ILE A 1 417 ? 0.047 -20.75 18 1 98.06 417 ILE A C 1
ATOM 3282 O O . ILE A 1 417 ? 1.28 -20.766 18 1 98.06 417 ILE A O 1
ATOM 3286 N N . ASP A 1 418 ? -0.73 -21.703 18.516 1 97.75 418 ASP A N 1
ATOM 3287 C CA . ASP A 1 418 ? -0.092 -22.859 19.141 1 97.75 418 ASP A CA 1
ATOM 3288 C C . ASP A 1 418 ? 0.766 -23.609 18.125 1 97.75 418 ASP A C 1
ATOM 3290 O O . ASP A 1 418 ? 1.853 -24.094 18.469 1 97.75 418 ASP A O 1
ATOM 3294 N N . MET A 1 419 ? 0.246 -23.75 16.906 1 97.12 419 MET A N 1
ATOM 3295 C CA . MET A 1 419 ? 1.023 -24.391 15.852 1 97.12 419 MET A CA 1
ATOM 3296 C C . MET A 1 419 ? 2.299 -23.609 15.562 1 97.12 419 MET A C 1
ATOM 3298 O O . MET A 1 419 ? 3.369 -24.188 15.391 1 97.12 419 MET A O 1
ATOM 3302 N N . ILE A 1 420 ? 2.271 -22.266 15.508 1 98.06 420 ILE A N 1
ATOM 3303 C CA . ILE A 1 420 ? 3.422 -21.406 15.258 1 98.06 420 ILE A CA 1
ATOM 3304 C C . ILE A 1 420 ? 4.449 -21.578 16.375 1 98.06 420 ILE A C 1
ATOM 3306 O O . ILE A 1 420 ? 5.641 -21.75 16.109 1 98.06 420 ILE A O 1
ATOM 3310 N N . MET A 1 421 ? 3.961 -21.562 17.625 1 97.81 421 MET A N 1
ATOM 3311 C CA . MET A 1 421 ? 4.852 -21.641 18.781 1 97.81 421 MET A CA 1
ATOM 3312 C C . MET A 1 421 ? 5.562 -22.984 18.844 1 97.81 421 MET A C 1
ATOM 3314 O O . MET A 1 421 ? 6.672 -23.094 19.359 1 97.81 421 MET A O 1
ATOM 3318 N N . SER A 1 422 ? 4.949 -24.016 18.234 1 97 422 SER A N 1
ATOM 3319 C CA . SER A 1 422 ? 5.527 -25.359 18.25 1 97 422 SER A CA 1
ATOM 3320 C C . SER A 1 422 ? 6.414 -25.594 17.031 1 97 422 SER A C 1
ATOM 3322 O O . SER A 1 422 ? 7.156 -26.578 16.984 1 97 422 SER A O 1
ATOM 3324 N N . ALA A 1 423 ? 6.395 -24.734 16.062 1 97.19 423 ALA A N 1
ATOM 3325 C CA . ALA A 1 423 ? 7.148 -24.875 14.82 1 97.19 423 ALA A CA 1
ATOM 3326 C C . ALA A 1 423 ? 8.625 -24.547 15.031 1 97.19 423 ALA A C 1
ATOM 3328 O O . ALA A 1 423 ? 9.023 -24.141 16.125 1 97.19 423 ALA A O 1
ATOM 3329 N N . GLY A 1 424 ? 9.453 -24.781 13.992 1 97.56 424 GLY A N 1
ATOM 3330 C CA . GLY A 1 424 ? 10.883 -24.547 14.062 1 97.56 424 GLY A CA 1
ATOM 3331 C C . GLY A 1 424 ? 11.234 -23.094 14.297 1 97.56 424 GLY A C 1
ATOM 3332 O O . GLY A 1 424 ? 10.422 -22.203 14.039 1 97.56 424 GLY A O 1
ATOM 3333 N N . ASP A 1 425 ? 12.477 -22.828 14.719 1 97.88 425 ASP A N 1
ATOM 3334 C CA . ASP A 1 425 ? 12.914 -21.484 15.102 1 97.88 425 ASP A CA 1
ATOM 3335 C C . ASP A 1 425 ? 13.445 -20.719 13.891 1 97.88 425 ASP A C 1
ATOM 3337 O O . ASP A 1 425 ? 13.836 -19.562 14.016 1 97.88 425 ASP A O 1
ATOM 3341 N N . TRP A 1 426 ? 13.406 -21.359 12.758 1 98.5 426 TRP A N 1
ATOM 3342 C CA . TRP A 1 426 ? 13.852 -20.734 11.516 1 98.5 426 TRP A CA 1
ATOM 3343 C C . TRP A 1 426 ? 12.789 -20.891 10.43 1 98.5 426 TRP A C 1
ATOM 3345 O O . TRP A 1 426 ? 11.961 -21.797 10.484 1 98.5 426 TRP A O 1
ATOM 3355 N N . LEU A 1 427 ? 12.766 -19.938 9.547 1 98.69 427 LEU A N 1
ATOM 3356 C CA . LEU A 1 427 ? 11.938 -20.031 8.352 1 98.69 427 LEU A CA 1
ATOM 3357 C C . LEU A 1 427 ? 12.797 -20.172 7.098 1 98.69 427 LEU A C 1
ATOM 3359 O O . LEU A 1 427 ? 13.945 -19.719 7.07 1 98.69 427 LEU A O 1
ATOM 3363 N N . VAL A 1 428 ? 12.266 -20.844 6.129 1 98.44 428 VAL A N 1
ATOM 3364 C CA . VAL A 1 428 ? 12.977 -21.047 4.867 1 98.44 428 VAL A CA 1
ATOM 3365 C C . VAL A 1 428 ? 12.148 -20.5 3.713 1 98.44 428 VAL A C 1
ATOM 3367 O O . VAL A 1 428 ? 11.023 -20.953 3.469 1 98.44 428 VAL A O 1
ATOM 3370 N N . GLY A 1 429 ? 12.695 -19.469 3.109 1 97.56 429 GLY A N 1
ATOM 3371 C CA . GLY A 1 429 ? 12.07 -18.906 1.922 1 97.56 429 GLY A CA 1
ATOM 3372 C C . GLY A 1 429 ? 12.75 -19.328 0.634 1 97.56 429 GLY A C 1
ATOM 3373 O O . GLY A 1 429 ? 13.898 -19.781 0.65 1 97.56 429 GLY A O 1
ATOM 3374 N N . GLY A 1 430 ? 11.969 -19.297 -0.5 1 94.81 430 GLY A N 1
ATOM 3375 C CA . GLY A 1 430 ? 12.508 -19.609 -1.81 1 94.81 430 GLY A CA 1
ATOM 3376 C C . GLY A 1 430 ? 11.445 -20 -2.82 1 94.81 430 GLY A C 1
ATOM 3377 O O . GLY A 1 430 ? 10.297 -20.25 -2.453 1 94.81 430 GLY A O 1
ATOM 3378 N N . ARG A 1 431 ? 11.867 -20.062 -4.055 1 92.62 431 ARG A N 1
ATOM 3379 C CA . ARG A 1 431 ? 10.977 -20.469 -5.141 1 92.62 431 ARG A CA 1
ATOM 3380 C C . ARG A 1 431 ? 10.703 -21.969 -5.098 1 92.62 431 ARG A C 1
ATOM 3382 O O . ARG A 1 431 ? 11.617 -22.766 -4.832 1 92.62 431 ARG A O 1
ATOM 3389 N N . VAL A 1 432 ? 9.445 -22.281 -5.328 1 95.38 432 VAL A N 1
ATOM 3390 C CA . VAL A 1 432 ? 9.078 -23.688 -5.25 1 95.38 432 VAL A CA 1
ATOM 3391 C C . VAL A 1 432 ? 8.625 -24.188 -6.621 1 95.38 432 VAL A C 1
ATOM 3393 O O . VAL A 1 432 ? 7.957 -23.453 -7.359 1 95.38 432 VAL A O 1
ATOM 3396 N N . GLN A 1 433 ? 9.086 -25.312 -6.953 1 92.75 433 GLN A N 1
ATOM 3397 C CA . GLN A 1 433 ? 8.586 -26.031 -8.117 1 92.75 433 GLN A CA 1
ATOM 3398 C C . GLN A 1 433 ? 7.984 -27.375 -7.707 1 92.75 433 GLN A C 1
ATOM 3400 O O . GLN A 1 433 ? 8.688 -28.25 -7.195 1 92.75 433 GLN A O 1
ATOM 3405 N N . VAL A 1 434 ? 6.738 -27.484 -7.922 1 96.44 434 VAL A N 1
ATOM 3406 C CA . VAL A 1 434 ? 6.02 -28.656 -7.469 1 96.44 434 VAL A CA 1
ATOM 3407 C C . VAL A 1 434 ? 6.082 -29.75 -8.539 1 96.44 434 VAL A C 1
ATOM 3409 O O . VAL A 1 434 ? 5.832 -29.484 -9.719 1 96.44 434 VAL A O 1
ATOM 3412 N N . LEU A 1 435 ? 6.398 -30.953 -8.195 1 93.75 435 LEU A N 1
ATOM 3413 C CA . LEU A 1 435 ? 6.738 -32.031 -9.125 1 93.75 435 LEU A CA 1
ATOM 3414 C C . LEU A 1 435 ? 5.508 -32.844 -9.477 1 93.75 435 LEU A C 1
ATOM 3416 O O . LEU A 1 435 ? 5.445 -33.469 -10.547 1 93.75 435 LEU A O 1
ATOM 3420 N N . ARG A 1 436 ? 4.57 -32.906 -8.594 1 87.12 436 ARG A N 1
ATOM 3421 C CA . ARG A 1 436 ? 3.322 -33.625 -8.867 1 87.12 436 ARG A CA 1
ATOM 3422 C C . ARG A 1 436 ? 2.135 -32.906 -8.25 1 87.12 436 ARG A C 1
ATOM 3424 O O . ARG A 1 436 ? 2.27 -32.25 -7.203 1 87.12 436 ARG A O 1
ATOM 3431 N N . PRO A 1 437 ? 1.009 -33.031 -8.922 1 90.19 437 PRO A N 1
ATOM 3432 C CA . PRO A 1 437 ? -0.18 -32.469 -8.281 1 90.19 437 PRO A CA 1
ATOM 3433 C C . PRO A 1 437 ? -0.446 -33.062 -6.902 1 90.19 437 PRO A C 1
ATOM 3435 O O . PRO A 1 437 ? -0.22 -34.281 -6.691 1 90.19 437 PRO A O 1
ATOM 3438 N N . ILE A 1 438 ? -0.864 -32.312 -6.043 1 94.06 438 ILE A N 1
ATOM 3439 C CA . ILE A 1 438 ? -1.149 -32.75 -4.684 1 94.06 438 ILE A CA 1
ATOM 3440 C C . ILE A 1 438 ? -2.576 -33.312 -4.605 1 94.06 438 ILE A C 1
ATOM 3442 O O . ILE A 1 438 ? -3.535 -32.594 -4.895 1 94.06 438 ILE A O 1
ATOM 3446 N N . VAL A 1 439 ? -2.65 -34.531 -4.262 1 94 439 VAL A N 1
ATOM 3447 C CA . VAL A 1 439 ? -3.936 -35.219 -4.109 1 94 439 VAL A CA 1
ATOM 3448 C C . VAL A 1 439 ? -4.047 -35.781 -2.701 1 94 439 VAL A C 1
ATOM 3450 O O . VAL A 1 439 ? -3.035 -36.094 -2.061 1 94 439 VAL A O 1
ATOM 3453 N N . TYR A 1 440 ? -5.246 -35.938 -2.234 1 94.38 440 TYR A N 1
ATOM 3454 C CA . TYR A 1 440 ? -5.465 -36.406 -0.867 1 94.38 440 TYR A CA 1
ATOM 3455 C C . TYR A 1 440 ? -6.109 -37.781 -0.85 1 94.38 440 TYR A C 1
ATOM 3457 O O . TYR A 1 440 ? -6.117 -38.469 0.181 1 94.38 440 TYR A O 1
ATOM 3465 N N . ASN A 1 441 ? -6.656 -38.25 -1.923 1 93.31 441 ASN A N 1
ATOM 3466 C CA . ASN A 1 441 ? -7.309 -39.531 -2.045 1 93.31 441 ASN A CA 1
ATOM 3467 C C . ASN A 1 441 ? -8.367 -39.75 -0.959 1 93.31 441 ASN A C 1
ATOM 3469 O O . ASN A 1 441 ? -8.43 -40.812 -0.342 1 93.31 441 ASN A O 1
ATOM 3473 N N . ASP A 1 442 ? -9.117 -38.781 -0.67 1 93.75 442 ASP A N 1
ATOM 3474 C CA . ASP A 1 442 ? -10.164 -38.812 0.35 1 93.75 442 ASP A CA 1
ATOM 3475 C C . ASP A 1 442 ? -11.555 -38.844 -0.285 1 93.75 442 ASP A C 1
ATOM 3477 O O . ASP A 1 442 ? -12.555 -38.594 0.387 1 93.75 442 ASP A O 1
ATOM 3481 N N . GLY A 1 443 ? -11.562 -39.031 -1.542 1 94.06 443 GLY A N 1
ATOM 3482 C CA . GLY A 1 443 ? -12.82 -39.094 -2.27 1 94.06 443 GLY A CA 1
ATOM 3483 C C . GLY A 1 443 ? -13.352 -37.75 -2.705 1 94.06 443 GLY A C 1
ATOM 3484 O O . GLY A 1 443 ? -14.391 -37.688 -3.359 1 94.06 443 GLY A O 1
ATOM 3485 N N . MET A 1 444 ? -12.633 -36.719 -2.434 1 95.56 444 MET A N 1
ATOM 3486 C CA . MET A 1 444 ? -13.156 -35.406 -2.729 1 95.56 444 MET A CA 1
ATOM 3487 C C . MET A 1 444 ? -12.219 -34.625 -3.654 1 95.56 444 MET A C 1
ATOM 3489 O O . MET A 1 444 ? -12.375 -33.406 -3.854 1 95.56 444 MET A O 1
ATOM 3493 N N . ASP A 1 445 ? -11.234 -35.219 -4.246 1 96.25 445 ASP A N 1
ATOM 3494 C CA . ASP A 1 445 ? -10.242 -34.562 -5.09 1 96.25 445 ASP A CA 1
ATOM 3495 C C . ASP A 1 445 ? -10.898 -33.938 -6.332 1 96.25 445 ASP A C 1
ATOM 3497 O O . ASP A 1 445 ? -10.414 -32.938 -6.871 1 96.25 445 ASP A O 1
ATOM 3501 N N . GLN A 1 446 ? -12.047 -34.5 -6.707 1 95.62 446 GLN A N 1
ATOM 3502 C CA . GLN A 1 446 ? -12.742 -34 -7.883 1 95.62 446 GLN A CA 1
ATOM 3503 C C . GLN A 1 446 ? -13.281 -32.594 -7.629 1 95.62 446 GLN A C 1
ATOM 3505 O O . GLN A 1 446 ? -13.57 -31.844 -8.57 1 95.62 446 GLN A O 1
ATOM 3510 N N . TYR A 1 447 ? -13.406 -32.281 -6.34 1 97.25 447 TYR A N 1
ATOM 3511 C CA . TYR A 1 447 ? -13.914 -30.953 -5.984 1 97.25 447 TYR A CA 1
ATOM 3512 C C . TYR A 1 447 ? -12.773 -29.969 -5.773 1 97.25 447 TYR A C 1
ATOM 3514 O O . TYR A 1 447 ? -13 -28.781 -5.523 1 97.25 447 TYR A O 1
ATOM 3522 N N . ARG A 1 448 ? -11.578 -30.406 -5.852 1 97.81 448 ARG A N 1
ATOM 3523 C CA . ARG A 1 448 ? -10.422 -29.531 -5.703 1 97.81 448 ARG A CA 1
ATOM 3524 C C . ARG A 1 448 ? -9.961 -28.984 -7.055 1 97.81 448 ARG A C 1
ATOM 3526 O O . ARG A 1 448 ? -8.992 -29.484 -7.633 1 97.81 448 ARG A O 1
ATOM 3533 N N . LEU A 1 449 ? -10.641 -27.969 -7.434 1 97.69 449 LEU A N 1
ATOM 3534 C CA . LEU A 1 449 ? -10.359 -27.344 -8.719 1 97.69 449 LEU A CA 1
ATOM 3535 C C . LEU A 1 449 ? -9.344 -26.219 -8.562 1 97.69 449 LEU A C 1
ATOM 3537 O O . LEU A 1 449 ? -9.383 -25.469 -7.582 1 97.69 449 LEU A O 1
ATOM 3541 N N . THR A 1 450 ? -8.406 -26.156 -9.523 1 97 450 THR A N 1
ATOM 3542 C CA . THR A 1 450 ? -7.438 -25.062 -9.539 1 97 450 THR A CA 1
ATOM 3543 C C . THR A 1 450 ? -8.102 -23.766 -9.977 1 97 450 THR A C 1
ATOM 3545 O O . THR A 1 450 ? -9.195 -23.781 -10.547 1 97 450 THR A O 1
ATOM 3548 N N . PRO A 1 451 ? -7.441 -22.625 -9.688 1 97.5 451 PRO A N 1
ATOM 3549 C CA . PRO A 1 451 ? -7.977 -21.359 -10.172 1 97.5 451 PRO A CA 1
ATOM 3550 C C . PRO A 1 451 ? -8.219 -21.344 -11.68 1 97.5 451 PRO A C 1
ATOM 3552 O O . PRO A 1 451 ? -9.258 -20.875 -12.133 1 97.5 451 PRO A O 1
ATOM 3555 N N . LEU A 1 452 ? -7.312 -21.938 -12.43 1 95.19 452 LEU A N 1
ATOM 3556 C CA . LEU A 1 452 ? -7.469 -21.969 -13.875 1 95.19 452 LEU A CA 1
ATOM 3557 C C . LEU A 1 452 ? -8.641 -22.859 -14.281 1 95.19 452 LEU A C 1
ATOM 3559 O O . LEU A 1 452 ? -9.383 -22.531 -15.211 1 95.19 452 LEU A O 1
ATOM 3563 N N . GLN A 1 453 ? -8.828 -23.953 -13.633 1 96.69 453 GLN A N 1
ATOM 3564 C CA . GLN A 1 453 ? -9.961 -24.828 -13.906 1 96.69 453 GLN A CA 1
ATOM 3565 C C . GLN A 1 453 ? -11.281 -24.156 -13.555 1 96.69 453 GLN A C 1
ATOM 3567 O O . GLN A 1 453 ? -12.281 -24.312 -14.266 1 96.69 453 GLN A O 1
ATOM 3572 N N . LEU A 1 454 ? -11.289 -23.422 -12.492 1 97.81 454 LEU A N 1
ATOM 3573 C CA . LEU A 1 454 ? -12.484 -22.688 -12.086 1 97.81 454 LEU A CA 1
ATOM 3574 C C . LEU A 1 454 ? -12.844 -21.625 -13.133 1 97.81 454 LEU A C 1
ATOM 3576 O O . LEU A 1 454 ? -14 -21.531 -13.539 1 97.81 454 LEU A O 1
ATOM 3580 N N . ARG A 1 455 ? -11.891 -20.906 -13.539 1 94.75 455 ARG A N 1
ATOM 3581 C CA . ARG A 1 455 ? -12.117 -19.891 -14.57 1 94.75 455 ARG A CA 1
ATOM 3582 C C . ARG A 1 455 ? -12.695 -20.531 -15.836 1 94.75 455 ARG A C 1
ATOM 3584 O O . ARG A 1 455 ? -13.625 -20 -16.438 1 94.75 455 ARG A O 1
ATOM 3591 N N . ALA A 1 456 ? -12.094 -21.656 -16.219 1 93.94 456 ALA A N 1
ATOM 3592 C CA . ALA A 1 456 ? -12.578 -22.375 -17.391 1 93.94 456 ALA A CA 1
ATOM 3593 C C . ALA A 1 456 ? -14.016 -22.844 -17.188 1 93.94 456 ALA A C 1
ATOM 3595 O O . ALA A 1 456 ? -14.836 -22.75 -18.094 1 93.94 456 ALA A O 1
ATOM 3596 N N . LYS A 1 457 ? -14.273 -23.312 -16.031 1 96.5 457 LYS A N 1
ATOM 3597 C CA . LYS A 1 457 ? -15.617 -23.797 -15.711 1 96.5 457 LYS A CA 1
ATOM 3598 C C . LYS A 1 457 ? -16.641 -22.672 -15.773 1 96.5 457 LYS A C 1
ATOM 3600 O O . LYS A 1 457 ? -17.734 -22.844 -16.297 1 96.5 457 LYS A O 1
ATOM 3605 N N . PHE A 1 458 ? -16.328 -21.547 -15.227 1 96.62 458 PHE A N 1
ATOM 3606 C CA . PHE A 1 458 ? -17.234 -20.391 -15.25 1 96.62 458 PHE A CA 1
ATOM 3607 C C . PHE A 1 458 ? -17.469 -19.922 -16.672 1 96.62 458 PHE A C 1
ATOM 3609 O O . PHE A 1 458 ? -18.594 -19.531 -17.031 1 96.62 458 PHE A O 1
ATOM 3616 N N . GLN A 1 459 ? -16.438 -20 -17.469 1 92.25 459 GLN A N 1
ATOM 3617 C CA . GLN A 1 459 ? -16.578 -19.656 -18.875 1 92.25 459 GLN A CA 1
ATOM 3618 C C . GLN A 1 459 ? -17.5 -20.641 -19.594 1 92.25 459 GLN A C 1
ATOM 3620 O O . GLN A 1 459 ? -18.359 -20.234 -20.391 1 92.25 459 GLN A O 1
ATOM 3625 N N . GLU A 1 460 ? -17.312 -21.844 -19.344 1 94.5 460 GLU A N 1
ATOM 3626 C CA . GLU A 1 460 ? -18.141 -22.891 -19.938 1 94.5 460 GLU A CA 1
ATOM 3627 C C . GLU A 1 460 ? -19.609 -22.688 -19.578 1 94.5 460 GLU A C 1
ATOM 3629 O O . GLU A 1 460 ? -20.5 -22.953 -20.406 1 94.5 460 GLU A O 1
ATOM 3634 N N . LEU A 1 461 ? -19.828 -22.172 -18.391 1 95.5 461 LEU A N 1
ATOM 3635 C CA . LEU A 1 461 ? -21.188 -21.969 -17.906 1 95.5 461 LEU A CA 1
ATOM 3636 C C . LEU A 1 461 ? -21.75 -20.656 -18.438 1 95.5 461 LEU A C 1
ATOM 3638 O O . LEU A 1 461 ? -22.938 -20.359 -18.234 1 95.5 461 LEU A O 1
ATOM 3642 N N . GLY A 1 462 ? -20.875 -19.875 -19.047 1 93.19 462 GLY A N 1
ATOM 3643 C CA . GLY A 1 462 ? -21.312 -18.594 -19.562 1 93.19 462 GLY A CA 1
ATOM 3644 C C . GLY A 1 462 ? -21.578 -17.578 -18.484 1 93.19 462 GLY A C 1
ATOM 3645 O O . GLY A 1 462 ? -22.453 -16.703 -18.625 1 93.19 462 GLY A O 1
ATOM 3646 N N . ALA A 1 463 ? -20.875 -17.672 -17.406 1 95.62 463 ALA A N 1
ATOM 3647 C CA . ALA A 1 463 ? -21.094 -16.797 -16.266 1 95.62 463 ALA A CA 1
ATOM 3648 C C . ALA A 1 463 ? -20.688 -15.359 -16.594 1 95.62 463 ALA A C 1
ATOM 3650 O O . ALA A 1 463 ? -19.625 -15.125 -17.188 1 95.62 463 ALA A O 1
ATOM 3651 N N . ASP A 1 464 ? -21.531 -14.445 -16.328 1 93.44 464 ASP A N 1
ATOM 3652 C CA . ASP A 1 464 ? -21.156 -13.039 -16.453 1 93.44 464 ASP A CA 1
ATOM 3653 C C . ASP A 1 464 ? -20.969 -12.391 -15.094 1 93.44 464 ASP A C 1
ATOM 3655 O O . ASP A 1 464 ? -20.562 -11.227 -15 1 93.44 464 ASP A O 1
ATOM 3659 N N . ALA A 1 465 ? -21.312 -13.156 -14.086 1 94.31 465 ALA A N 1
ATOM 3660 C CA . ALA A 1 465 ? -21 -12.82 -12.695 1 94.31 465 ALA A CA 1
ATOM 3661 C C . ALA A 1 465 ? -20.781 -14.078 -11.859 1 94.31 465 ALA A C 1
ATOM 3663 O O . ALA A 1 465 ? -21.562 -15.031 -11.945 1 94.31 465 ALA A O 1
ATOM 3664 N N . VAL A 1 466 ? -19.719 -14.078 -11.195 1 96.88 466 VAL A N 1
ATOM 3665 C CA . VAL A 1 466 ? -19.438 -15.18 -10.281 1 96.88 466 VAL A CA 1
ATOM 3666 C C . VAL A 1 466 ? -19.344 -14.648 -8.852 1 96.88 466 VAL A C 1
ATOM 3668 O O . VAL A 1 466 ? -18.5 -13.812 -8.539 1 96.88 466 VAL A O 1
ATOM 3671 N N . PHE A 1 467 ? -20.25 -15.023 -7.98 1 95.25 467 PHE A N 1
ATOM 3672 C CA . PHE A 1 467 ? -20.188 -14.594 -6.586 1 95.25 467 PHE A CA 1
ATOM 3673 C C . PHE A 1 467 ? -19.828 -15.773 -5.68 1 95.25 467 PHE A C 1
ATOM 3675 O O . PHE A 1 467 ? -20.484 -16.812 -5.719 1 95.25 467 PHE A O 1
ATOM 3682 N N . ALA A 1 468 ? -18.734 -15.594 -4.934 1 95.69 468 ALA A N 1
ATOM 3683 C CA . ALA A 1 468 ? -18.188 -16.656 -4.105 1 95.69 468 ALA A CA 1
ATOM 3684 C C . ALA A 1 468 ? -18.672 -16.531 -2.662 1 95.69 468 ALA A C 1
ATOM 3686 O O . ALA A 1 468 ? -18.781 -15.43 -2.131 1 95.69 468 ALA A O 1
ATOM 3687 N N . PHE A 1 469 ? -18.969 -17.641 -2.096 1 93.25 469 PHE A N 1
ATOM 3688 C CA . PHE A 1 469 ? -19.297 -17.766 -0.684 1 93.25 469 PHE A CA 1
ATOM 3689 C C . PHE A 1 469 ? -18.359 -18.734 0.016 1 93.25 469 PHE A C 1
ATOM 3691 O O . PHE A 1 469 ? -18.359 -19.922 -0.272 1 93.25 469 PHE A O 1
ATOM 3698 N N . GLN A 1 470 ? -17.562 -18.156 0.868 1 90.81 470 GLN A N 1
ATOM 3699 C CA . GLN A 1 470 ? -16.609 -18.969 1.615 1 90.81 470 GLN A CA 1
ATOM 3700 C C . GLN A 1 470 ? -17.281 -19.641 2.811 1 90.81 470 GLN A C 1
ATOM 3702 O O . GLN A 1 470 ? -18.031 -19 3.551 1 90.81 470 GLN A O 1
ATOM 3707 N N . LEU A 1 471 ? -17 -20.906 2.939 1 87.19 471 LEU A N 1
ATOM 3708 C CA . LEU A 1 471 ? -17.656 -21.672 3.998 1 87.19 471 LEU A CA 1
ATOM 3709 C C . LEU A 1 471 ? -16.625 -22.438 4.828 1 87.19 471 LEU A C 1
ATOM 3711 O O . LEU A 1 471 ? -15.773 -23.125 4.277 1 87.19 471 LEU A O 1
ATOM 3715 N N . ARG A 1 472 ? -16.781 -22.188 6.086 1 87.62 472 ARG A N 1
ATOM 3716 C CA . ARG A 1 472 ? -16.094 -23.047 7.035 1 87.62 472 ARG A CA 1
ATOM 3717 C C . ARG A 1 472 ? -17.062 -23.953 7.766 1 87.62 472 ARG A C 1
ATOM 3719 O O . ARG A 1 472 ? -16.688 -24.984 8.312 1 87.62 472 ARG A O 1
ATOM 3726 N N . ASN A 1 473 ? -18.328 -23.594 7.656 1 85.69 473 ASN A N 1
ATOM 3727 C CA . ASN A 1 473 ? -19.406 -24.281 8.359 1 85.69 473 ASN A CA 1
ATOM 3728 C C . ASN A 1 473 ? -20.469 -24.812 7.395 1 85.69 473 ASN A C 1
ATOM 3730 O O . ASN A 1 473 ? -20.5 -24.406 6.227 1 85.69 473 ASN A O 1
ATOM 3734 N N . PRO A 1 474 ? -21.281 -25.75 7.898 1 90.62 474 PRO A N 1
ATOM 3735 C CA . PRO A 1 474 ? -22.438 -26.172 7.09 1 90.62 474 PRO A CA 1
ATOM 3736 C C . PRO A 1 474 ? -23.391 -25.016 6.785 1 90.62 474 PRO A C 1
ATOM 3738 O O . PRO A 1 474 ? -23.453 -24.047 7.547 1 90.62 474 PRO A O 1
ATOM 3741 N N . VAL A 1 475 ? -24.094 -25.156 5.758 1 89.69 475 VAL A N 1
ATOM 3742 C CA . VAL A 1 475 ? -24.969 -24.109 5.281 1 89.69 475 VAL A CA 1
ATOM 3743 C C . VAL A 1 475 ? -26.359 -24.266 5.914 1 89.69 475 VAL A C 1
ATOM 3745 O O . VAL A 1 475 ? -26.953 -25.328 5.84 1 89.69 475 VAL A O 1
ATOM 3748 N N . HIS A 1 476 ? -26.766 -23.297 6.582 1 88.38 476 HIS A N 1
ATOM 3749 C CA . HIS A 1 476 ? -28.172 -23.234 6.996 1 88.38 476 HIS A CA 1
ATOM 3750 C C . HIS A 1 476 ? -28.969 -22.281 6.102 1 88.38 476 HIS A C 1
ATOM 3752 O O . HIS A 1 476 ? -28.406 -21.625 5.23 1 88.38 476 HIS A O 1
ATOM 3758 N N . ASN A 1 477 ? -30.266 -22.266 6.359 1 89.38 477 ASN A N 1
ATOM 3759 C CA . ASN A 1 477 ? -31.141 -21.562 5.426 1 89.38 477 ASN A CA 1
ATOM 3760 C C . ASN A 1 477 ? -30.922 -20.047 5.484 1 89.38 477 ASN A C 1
ATOM 3762 O O . ASN A 1 477 ? -31.375 -19.312 4.594 1 89.38 477 ASN A O 1
ATOM 3766 N N . GLY A 1 478 ? -30.312 -19.562 6.535 1 85.12 478 GLY A N 1
ATOM 3767 C CA . GLY A 1 478 ? -29.906 -18.172 6.539 1 85.12 478 GLY A CA 1
ATOM 3768 C C . GLY A 1 478 ? -28.859 -17.859 5.488 1 85.12 478 GLY A C 1
ATOM 3769 O O . GLY A 1 478 ? -28.953 -16.844 4.793 1 85.12 478 GLY A O 1
ATOM 3770 N N . HIS A 1 479 ? -27.906 -18.75 5.391 1 87.56 479 HIS A N 1
ATOM 3771 C CA . HIS A 1 479 ? -26.906 -18.641 4.34 1 87.56 479 HIS A CA 1
ATOM 3772 C C . HIS A 1 479 ? -27.547 -18.719 2.957 1 87.56 479 HIS A C 1
ATOM 3774 O O . HIS A 1 479 ? -27.219 -17.938 2.068 1 87.56 479 HIS A O 1
ATOM 3780 N N . ALA A 1 480 ? -28.422 -19.656 2.895 1 89.81 480 ALA A N 1
ATOM 3781 C CA . ALA A 1 480 ? -29.078 -19.891 1.613 1 89.81 480 ALA A CA 1
ATOM 3782 C C . ALA A 1 480 ? -29.844 -18.656 1.162 1 89.81 480 ALA A C 1
ATOM 3784 O O . ALA A 1 480 ? -29.828 -18.281 -0.017 1 89.81 480 ALA A O 1
ATOM 3785 N N . LEU A 1 481 ? -30.5 -18.094 2.1 1 88.62 481 LEU A N 1
ATOM 3786 C CA . LEU A 1 481 ? -31.25 -16.891 1.817 1 88.62 481 LEU A CA 1
ATOM 3787 C C . LEU A 1 481 ? -30.344 -15.781 1.298 1 88.62 481 LEU A C 1
ATOM 3789 O O . LEU A 1 481 ? -30.703 -15.07 0.354 1 88.62 481 LEU A O 1
ATOM 3793 N N . LEU A 1 482 ? -29.25 -15.648 1.908 1 87.44 482 LEU A N 1
ATOM 3794 C CA . LEU A 1 482 ? -28.281 -14.633 1.496 1 87.44 482 LEU A CA 1
ATOM 3795 C C . LEU A 1 482 ? -27.812 -14.883 0.068 1 87.44 482 LEU A C 1
ATOM 3797 O O . LEU A 1 482 ? -27.703 -13.953 -0.728 1 87.44 482 LEU A O 1
ATOM 3801 N N . MET A 1 483 ? -27.562 -16.078 -0.232 1 91.44 483 MET A N 1
ATOM 3802 C CA . MET A 1 483 ? -27.062 -16.438 -1.556 1 91.44 483 MET A CA 1
ATOM 3803 C C . MET A 1 483 ? -28.141 -16.25 -2.615 1 91.44 483 MET A C 1
ATOM 3805 O O . MET A 1 483 ? -27.859 -15.766 -3.711 1 91.44 483 MET A O 1
ATOM 3809 N N . GLN A 1 484 ? -29.344 -16.625 -2.234 1 91.31 484 GLN A N 1
ATOM 3810 C CA . GLN A 1 484 ? -30.469 -16.422 -3.152 1 91.31 484 GLN A CA 1
ATOM 3811 C C . GLN A 1 484 ? -30.719 -14.945 -3.402 1 91.31 484 GLN A C 1
ATOM 3813 O O . GLN A 1 484 ? -30.922 -14.531 -4.547 1 91.31 484 GLN A O 1
ATOM 3818 N N . ASP A 1 485 ? -30.703 -14.281 -2.357 1 89.12 485 ASP A N 1
ATOM 3819 C CA . ASP A 1 485 ? -30.906 -12.836 -2.455 1 89.12 485 ASP A CA 1
ATOM 3820 C C . ASP A 1 485 ? -29.828 -12.188 -3.322 1 89.12 485 ASP A C 1
ATOM 3822 O O . ASP A 1 485 ? -30.125 -11.289 -4.109 1 89.12 485 ASP A O 1
ATOM 3826 N N . THR A 1 486 ? -28.656 -12.586 -3.156 1 90.81 486 THR A N 1
ATOM 3827 C CA . THR A 1 486 ? -27.531 -12.055 -3.932 1 90.81 486 THR A CA 1
ATOM 3828 C C . THR A 1 486 ? -27.719 -12.336 -5.418 1 90.81 486 THR A C 1
ATOM 3830 O O . THR A 1 486 ? -27.516 -11.461 -6.258 1 90.81 486 THR A O 1
ATOM 3833 N N . ALA A 1 487 ? -28.109 -13.508 -5.727 1 93 487 ALA A N 1
ATOM 3834 C CA . ALA A 1 487 ? -28.359 -13.875 -7.117 1 93 487 ALA A CA 1
ATOM 3835 C C . ALA A 1 487 ? -29.422 -12.977 -7.738 1 93 487 ALA A C 1
ATOM 3837 O O . ALA A 1 487 ? -29.281 -12.523 -8.875 1 93 487 ALA A O 1
ATOM 3838 N N . GLU A 1 488 ? -30.438 -12.734 -6.992 1 91.75 488 GLU A N 1
ATOM 3839 C CA . GLU A 1 488 ? -31.531 -11.891 -7.469 1 91.75 488 GLU A CA 1
ATOM 3840 C C . GLU A 1 488 ? -31.078 -10.453 -7.672 1 91.75 488 GLU A C 1
ATOM 3842 O O . GLU A 1 488 ? -31.438 -9.812 -8.664 1 91.75 488 GLU A O 1
ATOM 3847 N N . LYS A 1 489 ? -30.344 -10.008 -6.781 1 89.25 489 LYS A N 1
ATOM 3848 C CA . LYS A 1 489 ? -29.828 -8.648 -6.875 1 89.25 489 LYS A CA 1
ATOM 3849 C C . LYS A 1 489 ? -28.922 -8.484 -8.094 1 89.25 489 LYS A C 1
ATOM 3851 O O . LYS A 1 489 ? -28.938 -7.441 -8.75 1 89.25 489 LYS A O 1
ATOM 3856 N N . LEU A 1 490 ? -28.141 -9.469 -8.367 1 91.44 490 LEU A N 1
ATOM 3857 C CA . LEU A 1 490 ? -27.266 -9.43 -9.531 1 91.44 490 LEU A CA 1
ATOM 3858 C C . LEU A 1 490 ? -28.078 -9.422 -10.82 1 91.44 490 LEU A C 1
ATOM 3860 O O . LEU A 1 490 ? -27.734 -8.711 -11.766 1 91.44 490 LEU A O 1
ATOM 3864 N N . LYS A 1 491 ? -29.172 -10.117 -10.781 1 92.19 491 LYS A N 1
ATOM 3865 C CA . LYS A 1 491 ? -30.062 -10.102 -11.938 1 92.19 491 LYS A CA 1
ATOM 3866 C C . LYS A 1 491 ? -30.703 -8.734 -12.125 1 92.19 491 LYS A C 1
ATOM 3868 O O . LYS A 1 491 ? -30.828 -8.242 -13.25 1 92.19 491 LYS A O 1
ATOM 3873 N N . GLU A 1 492 ? -31.047 -8.25 -11.008 1 90.44 492 GLU A N 1
ATOM 3874 C CA . GLU A 1 492 ? -31.641 -6.914 -11.047 1 90.44 492 GLU A CA 1
ATOM 3875 C C . GLU A 1 492 ? -30.656 -5.887 -11.594 1 90.44 492 GLU A C 1
ATOM 3877 O O . GLU A 1 492 ? -31.062 -4.914 -12.242 1 90.44 492 GLU A O 1
ATOM 3882 N N . LYS A 1 493 ? -29.438 -6.152 -11.398 1 86.56 493 LYS A N 1
ATOM 3883 C CA . LYS A 1 493 ? -28.406 -5.238 -11.859 1 86.56 493 LYS A CA 1
ATOM 3884 C C . LYS A 1 493 ? -28.062 -5.488 -13.328 1 86.56 493 LYS A C 1
ATOM 3886 O O . LYS A 1 493 ? -27.234 -4.781 -13.906 1 86.56 493 LYS A O 1
ATOM 3891 N N . GLY A 1 494 ? -28.625 -6.551 -13.922 1 90.06 494 GLY A N 1
ATOM 3892 C CA . GLY A 1 494 ? -28.484 -6.73 -15.352 1 90.06 494 GLY A CA 1
ATOM 3893 C C . GLY A 1 494 ? -27.656 -7.941 -15.727 1 90.06 494 GLY A C 1
ATOM 3894 O O . GLY A 1 494 ? -27.5 -8.25 -16.906 1 90.06 494 GLY A O 1
ATOM 3895 N N . PHE A 1 495 ? -27.172 -8.625 -14.766 1 92.06 495 PHE A N 1
ATOM 3896 C CA . PHE A 1 495 ? -26.422 -9.828 -15.078 1 92.06 495 PHE A CA 1
ATOM 3897 C C . PHE A 1 495 ? -27.359 -10.945 -15.539 1 92.06 495 PHE A C 1
ATOM 3899 O O . PHE A 1 495 ? -28.422 -11.164 -14.938 1 92.06 495 PHE A O 1
ATOM 3906 N N . LYS A 1 496 ? -26.984 -11.602 -16.516 1 93.75 496 LYS A N 1
ATOM 3907 C CA . LYS A 1 496 ? -27.875 -12.586 -17.141 1 93.75 496 LYS A CA 1
ATOM 3908 C C . LYS A 1 496 ? -27.641 -13.977 -16.531 1 93.75 496 LYS A C 1
ATOM 3910 O O . LYS A 1 496 ? -28.594 -14.75 -16.391 1 93.75 496 LYS A O 1
ATOM 3915 N N . ARG A 1 497 ? -26.422 -14.242 -16.188 1 94.56 497 ARG A N 1
ATOM 3916 C CA . ARG A 1 497 ? -26.125 -15.594 -15.742 1 94.56 497 ARG A CA 1
ATOM 3917 C C . ARG A 1 497 ? -25.203 -15.578 -14.523 1 94.56 497 ARG A C 1
ATOM 3919 O O . ARG A 1 497 ? -24.062 -16.031 -14.594 1 94.56 497 ARG A O 1
ATOM 3926 N N . PRO A 1 498 ? -25.688 -15.133 -13.406 1 95.94 498 PRO A N 1
ATOM 3927 C CA . PRO A 1 498 ? -24.891 -15.234 -12.18 1 95.94 498 PRO A CA 1
ATOM 3928 C C . PRO A 1 498 ? -24.656 -16.688 -11.75 1 95.94 498 PRO A C 1
ATOM 3930 O O . PRO A 1 498 ? -25.562 -17.516 -11.883 1 95.94 498 PRO A O 1
ATOM 3933 N N . VAL A 1 499 ? -23.469 -16.984 -11.367 1 97.38 499 VAL A N 1
ATOM 3934 C CA . VAL A 1 499 ? -23.094 -18.328 -10.922 1 97.38 499 VAL A CA 1
ATOM 3935 C C . VAL A 1 499 ? -22.609 -18.281 -9.477 1 97.38 499 VAL A C 1
ATOM 3937 O O . VAL A 1 499 ? -21.812 -17.422 -9.117 1 97.38 499 VAL A O 1
ATOM 3940 N N . LEU A 1 500 ? -23.188 -19.141 -8.641 1 97.19 500 LEU A N 1
ATOM 3941 C CA . LEU A 1 500 ? -22.75 -19.25 -7.25 1 97.19 500 LEU A CA 1
ATOM 3942 C C . LEU A 1 500 ? -21.547 -20.188 -7.141 1 97.19 500 LEU A C 1
ATOM 3944 O O . LEU A 1 500 ? -21.609 -21.328 -7.59 1 97.19 500 LEU A O 1
ATOM 3948 N N . TRP A 1 501 ? -20.453 -19.656 -6.621 1 97.81 501 TRP A N 1
ATOM 3949 C CA . TRP A 1 501 ? -19.297 -20.469 -6.25 1 97.81 501 TRP A CA 1
ATOM 3950 C C . TRP A 1 501 ? -19.297 -20.781 -4.754 1 97.81 501 TRP A C 1
ATOM 3952 O O . TRP A 1 501 ? -18.938 -19.922 -3.936 1 97.81 501 TRP A O 1
ATOM 3962 N N . LEU A 1 502 ? -19.797 -21.922 -4.422 1 96.75 502 LEU A N 1
ATOM 3963 C CA . LEU A 1 502 ? -19.688 -22.422 -3.055 1 96.75 502 LEU A CA 1
ATOM 3964 C C . LEU A 1 502 ? -18.297 -22.969 -2.781 1 96.75 502 LEU A C 1
ATOM 3966 O O . LEU A 1 502 ? -17.891 -23.984 -3.352 1 96.75 502 LEU A O 1
ATOM 3970 N N . SER A 1 503 ? -17.547 -22.297 -1.901 1 96.12 503 SER A N 1
ATOM 3971 C CA . SER A 1 503 ? -16.109 -22.547 -1.761 1 96.12 503 SER A CA 1
ATOM 3972 C C . SER A 1 503 ? -15.766 -22.969 -0.337 1 96.12 503 SER A C 1
ATOM 3974 O O . SER A 1 503 ? -15.188 -22.188 0.419 1 96.12 503 SER A O 1
ATOM 3976 N N . PRO A 1 504 ? -16.016 -24.203 0.045 1 96.19 504 PRO A N 1
ATOM 3977 C CA . PRO A 1 504 ? -15.641 -24.672 1.382 1 96.19 504 PRO A CA 1
ATOM 3978 C C . PRO A 1 504 ? -14.125 -24.766 1.572 1 96.19 504 PRO A C 1
ATOM 3980 O O . PRO A 1 504 ? -13.406 -25.109 0.634 1 96.19 504 PRO A O 1
ATOM 3983 N N . LEU A 1 505 ? -13.742 -24.547 2.789 1 95.38 505 LEU A N 1
ATOM 3984 C CA . LEU A 1 505 ? -12.336 -24.688 3.158 1 95.38 505 LEU A CA 1
ATOM 3985 C C . LEU A 1 505 ? -11.945 -26.156 3.234 1 95.38 505 LEU A C 1
ATOM 3987 O O . LEU A 1 505 ? -12.617 -26.953 3.889 1 95.38 505 LEU A O 1
ATOM 3991 N N . GLY A 1 506 ? -10.859 -26.484 2.547 1 94.88 506 GLY A N 1
ATOM 3992 C CA . GLY A 1 506 ? -10.414 -27.875 2.531 1 94.88 506 GLY A CA 1
ATOM 3993 C C . GLY A 1 506 ? -9.148 -28.109 3.334 1 94.88 506 GLY A C 1
ATOM 3994 O O . GLY A 1 506 ? -8.797 -29.25 3.629 1 94.88 506 GLY A O 1
ATOM 3995 N N . GLY A 1 507 ? -8.461 -27.031 3.684 1 93.62 507 GLY A N 1
ATOM 3996 C CA . GLY A 1 507 ? -7.277 -27.156 4.516 1 93.62 507 GLY A CA 1
ATOM 3997 C C . GLY A 1 507 ? -7.598 -27.375 5.984 1 93.62 507 GLY A C 1
ATOM 3998 O O . GLY A 1 507 ? -8.758 -27.594 6.344 1 93.62 507 GLY A O 1
ATOM 3999 N N . TRP A 1 508 ? -6.625 -27.359 6.762 1 94.75 508 TRP A N 1
ATOM 4000 C CA . TRP A 1 508 ? -6.695 -27.609 8.195 1 94.75 508 TRP A CA 1
ATOM 4001 C C . TRP A 1 508 ? -7.676 -26.656 8.875 1 94.75 508 TRP A C 1
ATOM 4003 O O . TRP A 1 508 ? -7.715 -25.469 8.547 1 94.75 508 TRP A O 1
ATOM 4013 N N . THR A 1 509 ? -8.523 -27.141 9.719 1 92.62 509 THR A N 1
ATOM 4014 C CA . THR A 1 509 ? -9.375 -26.359 10.609 1 92.62 509 THR A CA 1
ATOM 4015 C C . THR A 1 509 ? -9.234 -26.844 12.047 1 92.62 509 THR A C 1
ATOM 4017 O O . THR A 1 509 ? -8.711 -27.938 12.297 1 92.62 509 THR A O 1
ATOM 4020 N N . LYS A 1 510 ? -9.656 -26.094 12.922 1 90.94 510 LYS A N 1
ATOM 4021 C CA . LYS A 1 510 ? -9.547 -26.484 14.328 1 90.94 510 LYS A CA 1
ATOM 4022 C C . LYS A 1 510 ? -10.453 -27.672 14.641 1 90.94 510 LYS A C 1
ATOM 4024 O O . LYS A 1 510 ? -11.375 -27.969 13.875 1 90.94 510 LYS A O 1
ATOM 4029 N N . ASP A 1 511 ? -10.289 -28.281 15.742 1 86.12 511 ASP A N 1
ATOM 4030 C CA . ASP A 1 511 ? -10.875 -29.562 16.094 1 86.12 511 ASP A CA 1
ATOM 4031 C C . ASP A 1 511 ? -12.391 -29.453 16.25 1 86.12 511 ASP A C 1
ATOM 4033 O O . ASP A 1 511 ? -13.125 -30.406 15.953 1 86.12 511 ASP A O 1
ATOM 4037 N N . ASP A 1 512 ? -12.898 -28.344 16.688 1 84.06 512 ASP A N 1
ATOM 4038 C CA . ASP A 1 512 ? -14.32 -28.234 16.969 1 84.06 512 ASP A CA 1
ATOM 4039 C C . ASP A 1 512 ? -15.109 -27.891 15.711 1 84.06 512 ASP A C 1
ATOM 4041 O O . ASP A 1 512 ? -16.344 -27.828 15.734 1 84.06 512 ASP A O 1
ATOM 4045 N N . ASP A 1 513 ? -14.484 -27.797 14.594 1 87.19 513 ASP A N 1
ATOM 4046 C CA . ASP A 1 513 ? -15.164 -27.562 13.328 1 87.19 513 ASP A CA 1
ATOM 4047 C C . ASP A 1 513 ? -15.633 -28.875 12.703 1 87.19 513 ASP A C 1
ATOM 4049 O O . ASP A 1 513 ? -15.008 -29.922 12.891 1 87.19 513 ASP A O 1
ATOM 4053 N N . VAL A 1 514 ? -16.75 -28.797 11.945 1 90.62 514 VAL A N 1
ATOM 4054 C CA . VAL A 1 514 ? -17.25 -29.953 11.227 1 90.62 514 VAL A CA 1
ATOM 4055 C C . VAL A 1 514 ? -16.266 -30.375 10.148 1 90.62 514 VAL A C 1
ATOM 4057 O O . VAL A 1 514 ? -15.797 -29.531 9.375 1 90.62 514 VAL A O 1
ATOM 4060 N N . PRO A 1 515 ? -15.891 -31.625 10.125 1 93 515 PRO A N 1
ATOM 4061 C CA . PRO A 1 515 ? -14.906 -32.094 9.141 1 93 515 PRO A CA 1
ATOM 4062 C C . PRO A 1 515 ? -15.344 -31.859 7.703 1 93 515 PRO A C 1
ATOM 4064 O O . PRO A 1 515 ? -16.547 -31.844 7.414 1 93 515 PRO A O 1
ATOM 4067 N N . LEU A 1 516 ? -14.398 -31.75 6.844 1 94.56 516 LEU A N 1
ATOM 4068 C CA . LEU A 1 516 ? -14.641 -31.438 5.438 1 94.56 516 LEU A CA 1
ATOM 4069 C C . LEU A 1 516 ? -15.562 -32.469 4.805 1 94.56 516 LEU A C 1
ATOM 4071 O O . LEU A 1 516 ? -16.469 -32.125 4.039 1 94.56 516 LEU A O 1
ATOM 4075 N N . SER A 1 517 ? -15.352 -33.781 5.121 1 95 517 SER A N 1
ATOM 4076 C CA . SER A 1 517 ? -16.156 -34.844 4.508 1 95 517 SER A CA 1
ATOM 4077 C C . SER A 1 517 ? -17.641 -34.656 4.824 1 95 517 SER A C 1
ATOM 4079 O O . SER A 1 517 ? -18.484 -34.812 3.941 1 95 517 SER A O 1
ATOM 4081 N N . VAL A 1 518 ? -17.953 -34.281 6.043 1 94.94 518 VAL A N 1
ATOM 4082 C CA . VAL A 1 518 ? -19.328 -34.062 6.477 1 94.94 518 VAL A CA 1
ATOM 4083 C C . VAL A 1 518 ? -19.906 -32.812 5.836 1 94.94 518 VAL A C 1
ATOM 4085 O O . VAL A 1 518 ? -21.047 -32.812 5.367 1 94.94 518 VAL A O 1
ATOM 4088 N N . ARG A 1 519 ? -19.109 -31.734 5.793 1 95.5 519 ARG A N 1
ATOM 4089 C CA . ARG A 1 519 ? -19.547 -30.484 5.176 1 95.5 519 ARG A CA 1
ATOM 4090 C C . ARG A 1 519 ? -19.859 -30.688 3.693 1 95.5 519 ARG A C 1
ATOM 4092 O O . ARG A 1 519 ? -20.891 -30.234 3.199 1 95.5 519 ARG A O 1
ATOM 4099 N N . MET A 1 520 ? -18.984 -31.469 3.023 1 96.44 520 MET A N 1
ATOM 4100 C CA . MET A 1 520 ? -19.156 -31.703 1.594 1 96.44 520 MET A CA 1
ATOM 4101 C C . MET A 1 520 ? -20.406 -32.531 1.332 1 96.44 520 MET A C 1
ATOM 4103 O O . MET A 1 520 ? -21.125 -32.312 0.364 1 96.44 520 MET A O 1
ATOM 4107 N N . GLU A 1 521 ? -20.609 -33.5 2.197 1 96.06 521 GLU A N 1
ATOM 4108 C CA . GLU A 1 521 ? -21.828 -34.281 2.082 1 96.06 521 GLU A CA 1
ATOM 4109 C C . GLU A 1 521 ? -23.062 -33.406 2.246 1 96.06 521 GLU A C 1
ATOM 4111 O O . GLU A 1 521 ? -24.031 -33.531 1.485 1 96.06 521 GLU A O 1
ATOM 4116 N N . GLN A 1 522 ? -23.031 -32.594 3.205 1 96 522 GLN A N 1
ATOM 4117 C CA . GLN A 1 522 ? -24.141 -31.688 3.463 1 96 522 GLN A CA 1
ATOM 4118 C C . GLN A 1 522 ? -24.344 -30.719 2.297 1 96 522 GLN A C 1
ATOM 4120 O O . GLN A 1 522 ? -25.469 -30.484 1.867 1 96 522 GLN A O 1
ATOM 4125 N N . HIS A 1 523 ? -23.266 -30.094 1.757 1 96.38 523 HIS A N 1
ATOM 4126 C CA . HIS A 1 523 ? -23.344 -29.156 0.638 1 96.38 523 HIS A CA 1
ATOM 4127 C C . HIS A 1 523 ? -23.922 -29.828 -0.602 1 96.38 523 HIS A C 1
ATOM 4129 O O . HIS A 1 523 ? -24.766 -29.25 -1.292 1 96.38 523 HIS A O 1
ATOM 4135 N N . ARG A 1 524 ? -23.484 -31.031 -0.84 1 96.12 524 ARG A N 1
ATOM 4136 C CA . ARG A 1 524 ? -23.984 -31.766 -1.995 1 96.12 524 ARG A CA 1
ATOM 4137 C C . ARG A 1 524 ? -25.484 -32.031 -1.861 1 96.12 524 ARG A C 1
ATOM 4139 O O . ARG A 1 524 ? -26.234 -31.922 -2.838 1 96.12 524 ARG A O 1
ATOM 4146 N N . ALA A 1 525 ? -25.922 -32.344 -0.682 1 95.94 525 ALA A N 1
ATOM 4147 C CA . ALA A 1 525 ? -27.344 -32.625 -0.428 1 95.94 525 ALA A CA 1
ATOM 4148 C C . ALA A 1 525 ? -28.188 -31.375 -0.662 1 95.94 525 ALA A C 1
ATOM 4150 O O . ALA A 1 525 ? -29.25 -31.453 -1.289 1 95.94 525 ALA A O 1
ATOM 4151 N N . ILE A 1 526 ? -27.719 -30.297 -0.16 1 94.88 526 ILE A N 1
ATOM 4152 C CA . ILE A 1 526 ? -28.516 -29.078 -0.25 1 94.88 526 ILE A CA 1
ATOM 4153 C C . ILE A 1 526 ? -28.562 -28.594 -1.699 1 94.88 526 ILE A C 1
ATOM 4155 O O . ILE A 1 526 ? -29.578 -28.062 -2.152 1 94.88 526 ILE A O 1
ATOM 4159 N N . ILE A 1 527 ? -27.5 -28.766 -2.445 1 95.31 527 ILE A N 1
ATOM 4160 C CA . ILE A 1 527 ? -27.469 -28.406 -3.861 1 95.31 527 ILE A CA 1
ATOM 4161 C C . ILE A 1 527 ? -28.453 -29.297 -4.629 1 95.31 527 ILE A C 1
ATOM 4163 O O . ILE A 1 527 ? -29.25 -28.797 -5.426 1 95.31 527 ILE A O 1
ATOM 4167 N N . LYS A 1 528 ? -28.391 -30.547 -4.359 1 94.81 528 LYS A N 1
ATOM 4168 C CA . LYS A 1 528 ? -29.266 -31.516 -5.012 1 94.81 528 LYS A CA 1
ATOM 4169 C C . LYS A 1 528 ? -30.734 -31.203 -4.754 1 94.81 528 LYS A C 1
ATOM 4171 O O . LYS A 1 528 ? -31.578 -31.359 -5.645 1 94.81 528 LYS A O 1
ATOM 4176 N N . ASN A 1 529 ? -31.031 -30.703 -3.586 1 94.81 529 ASN A N 1
ATOM 4177 C CA . ASN A 1 529 ? -32.406 -30.453 -3.164 1 94.81 529 ASN A CA 1
ATOM 4178 C C . ASN A 1 529 ? -32.906 -29.094 -3.666 1 94.81 529 ASN A C 1
ATOM 4180 O O . ASN A 1 529 ? -34.031 -28.688 -3.367 1 94.81 529 ASN A O 1
ATOM 4184 N N . GLY A 1 530 ? -32.031 -28.344 -4.32 1 93.12 530 GLY A N 1
ATOM 4185 C CA . GLY A 1 530 ? -32.469 -27.125 -4.973 1 93.12 530 GLY A CA 1
ATOM 4186 C C . GLY A 1 530 ? -32.594 -25.953 -4.012 1 93.12 530 GLY A C 1
ATOM 4187 O O . GLY A 1 530 ? -33.406 -25.062 -4.223 1 93.12 530 GLY A O 1
ATOM 4188 N N . VAL A 1 531 ? -31.875 -25.984 -3.002 1 91.31 531 VAL A N 1
ATOM 4189 C CA . VAL A 1 531 ? -31.953 -24.969 -1.96 1 91.31 531 VAL A CA 1
ATOM 4190 C C . VAL A 1 531 ? -31.594 -23.609 -2.543 1 91.31 531 VAL A C 1
ATOM 4192 O O . VAL A 1 531 ? -32.094 -22.578 -2.08 1 91.31 531 VAL A O 1
ATOM 4195 N N . PHE A 1 532 ? -30.797 -23.562 -3.623 1 92.38 532 PHE A N 1
ATOM 4196 C CA . PHE A 1 532 ? -30.344 -22.297 -4.176 1 92.38 532 PHE A CA 1
ATOM 4197 C C . PHE A 1 532 ? -31.156 -21.906 -5.402 1 92.38 532 PHE A C 1
ATOM 4199 O O . PHE A 1 532 ? -30.781 -20.984 -6.137 1 92.38 532 PHE A O 1
ATOM 4206 N N . GLY A 1 533 ? -32.219 -22.641 -5.672 1 89.38 533 GLY A N 1
ATOM 4207 C CA . GLY A 1 533 ? -33.062 -22.328 -6.805 1 89.38 533 GLY A CA 1
ATOM 4208 C C . GLY A 1 533 ? -32.438 -22.672 -8.141 1 89.38 533 GLY A C 1
ATOM 4209 O O . GLY A 1 533 ? -31.781 -23.719 -8.281 1 89.38 533 GLY A O 1
ATOM 4210 N N . ASP A 1 534 ? -32.594 -21.719 -9.117 1 89.12 534 ASP A N 1
ATOM 4211 C CA . ASP A 1 534 ? -32.156 -21.984 -10.484 1 89.12 534 ASP A CA 1
ATOM 4212 C C . ASP A 1 534 ? -30.75 -21.453 -10.711 1 89.12 534 ASP A C 1
ATOM 4214 O O . ASP A 1 534 ? -30.188 -21.609 -11.805 1 89.12 534 ASP A O 1
ATOM 4218 N N . THR A 1 535 ? -30.172 -20.953 -9.688 1 93.56 535 THR A N 1
ATOM 4219 C CA . THR A 1 535 ? -28.828 -20.422 -9.82 1 93.56 535 THR A CA 1
ATOM 4220 C C . THR A 1 535 ? -27.812 -21.562 -9.969 1 93.56 535 THR A C 1
ATOM 4222 O O . THR A 1 535 ? -27.766 -22.469 -9.133 1 93.56 535 THR A O 1
ATOM 4225 N N . PRO A 1 536 ? -27.078 -21.531 -11.086 1 95.69 536 PRO A N 1
ATOM 4226 C CA . PRO A 1 536 ? -26.031 -22.562 -11.188 1 95.69 536 PRO A CA 1
ATOM 4227 C C . PRO A 1 536 ? -25.031 -22.484 -10.047 1 95.69 536 PRO A C 1
ATOM 4229 O O . PRO A 1 536 ? -24.656 -21.391 -9.602 1 95.69 536 PRO A O 1
ATOM 4232 N N . VAL A 1 537 ? -24.672 -23.688 -9.555 1 96.81 537 VAL A N 1
ATOM 4233 C CA . VAL A 1 537 ? -23.766 -23.766 -8.414 1 96.81 537 VAL A CA 1
ATOM 4234 C C . VAL A 1 537 ? -22.516 -24.547 -8.797 1 96.81 537 VAL A C 1
ATOM 4236 O O . VAL A 1 537 ? -22.609 -25.625 -9.398 1 96.81 537 VAL A O 1
ATOM 4239 N N . VAL A 1 538 ? -21.359 -23.953 -8.562 1 97.5 538 VAL A N 1
ATOM 4240 C CA . VAL A 1 538 ? -20.094 -24.672 -8.648 1 97.5 538 VAL A CA 1
ATOM 4241 C C . VAL A 1 538 ? -19.547 -24.922 -7.242 1 97.5 538 VAL A C 1
ATOM 4243 O O . VAL A 1 538 ? -19.312 -23.984 -6.48 1 97.5 538 VAL A O 1
ATOM 4246 N N . LEU A 1 539 ? -19.453 -26.141 -6.883 1 97.56 539 LEU A N 1
ATOM 4247 C CA . LEU A 1 539 ? -18.875 -26.547 -5.605 1 97.56 539 LEU A CA 1
ATOM 4248 C C . LEU A 1 539 ? -17.391 -26.875 -5.762 1 97.56 539 LEU A C 1
ATOM 4250 O O . LEU A 1 539 ? -17.031 -27.812 -6.488 1 97.56 539 LEU A O 1
ATOM 4254 N N . ALA A 1 540 ? -16.516 -26.078 -5.16 1 97.94 540 ALA A N 1
ATOM 4255 C CA . ALA A 1 540 ? -15.07 -26.297 -5.289 1 97.94 540 ALA A CA 1
ATOM 4256 C C . ALA A 1 540 ? -14.352 -26.031 -3.967 1 97.94 540 ALA A C 1
ATOM 4258 O O . ALA A 1 540 ? -14.602 -25 -3.322 1 97.94 540 ALA A O 1
ATOM 4259 N N . ILE A 1 541 ? -13.5 -26.922 -3.578 1 97.62 541 ILE A N 1
ATOM 4260 C CA . ILE A 1 541 ? -12.797 -26.875 -2.305 1 97.62 541 ILE A CA 1
ATOM 4261 C C . ILE A 1 541 ? -11.594 -25.938 -2.412 1 97.62 541 ILE A C 1
ATOM 4263 O O . ILE A 1 541 ? -10.859 -25.969 -3.402 1 97.62 541 ILE A O 1
ATOM 4267 N N . PHE A 1 542 ? -11.477 -25.062 -1.43 1 97.56 542 PHE A N 1
ATOM 4268 C CA . PHE A 1 542 ? -10.312 -24.203 -1.281 1 97.56 542 PHE A CA 1
ATOM 4269 C C . PHE A 1 542 ? -9.25 -24.859 -0.41 1 97.56 542 PHE A C 1
ATOM 4271 O O . PHE A 1 542 ? -9.5 -25.172 0.757 1 97.56 542 PHE A O 1
ATOM 4278 N N . PRO A 1 543 ? -8.062 -25.031 -0.898 1 97.38 543 PRO A N 1
ATOM 4279 C CA . PRO A 1 543 ? -7.102 -25.906 -0.22 1 97.38 543 PRO A CA 1
ATOM 4280 C C . PRO A 1 543 ? -6.41 -25.219 0.955 1 97.38 543 PRO A C 1
ATOM 4282 O O . PRO A 1 543 ? -5.762 -25.891 1.767 1 97.38 543 PRO A O 1
ATOM 4285 N N . SER A 1 544 ? -6.426 -23.953 1.13 1 97.44 544 SER A N 1
ATOM 4286 C CA . SER A 1 544 ? -5.684 -23.203 2.137 1 97.44 544 SER A CA 1
ATOM 4287 C C . SER A 1 544 ? -6.121 -23.594 3.547 1 97.44 544 SER A C 1
ATOM 4289 O O . SER A 1 544 ? -7.305 -23.812 3.795 1 97.44 544 SER A O 1
ATOM 4291 N N . PRO A 1 545 ? -5.191 -23.688 4.508 1 97.38 545 PRO A N 1
ATOM 4292 C CA . PRO A 1 545 ? -5.598 -23.859 5.902 1 97.38 545 PRO A CA 1
ATOM 4293 C C . PRO A 1 545 ? -6.305 -22.641 6.477 1 97.38 545 PRO A C 1
ATOM 4295 O O . PRO A 1 545 ? -6.172 -21.531 5.938 1 97.38 545 PRO A O 1
ATOM 4298 N N . MET A 1 546 ? -7.105 -22.906 7.496 1 97.06 546 MET A N 1
ATOM 4299 C CA . MET A 1 546 ? -7.773 -21.828 8.211 1 97.06 546 MET A CA 1
ATOM 4300 C C . MET A 1 546 ? -6.891 -21.281 9.336 1 97.06 546 MET A C 1
ATOM 4302 O O . MET A 1 546 ? -6.441 -22.047 10.195 1 97.06 546 MET A O 1
ATOM 4306 N N . LEU A 1 547 ? -6.684 -19.953 9.352 1 97.88 547 LEU A N 1
ATOM 4307 C CA . LEU A 1 547 ? -5.793 -19.375 10.352 1 97.88 547 LEU A CA 1
ATOM 4308 C C . LEU A 1 547 ? -6.59 -18.781 11.508 1 97.88 547 LEU A C 1
ATOM 4310 O O . LEU A 1 547 ? -6.055 -18.594 12.602 1 97.88 547 LEU A O 1
ATOM 4314 N N . TYR A 1 548 ? -7.832 -18.359 11.188 1 97.31 548 TYR A N 1
ATOM 4315 C CA . TYR A 1 548 ? -8.648 -17.609 12.141 1 97.31 548 TYR A CA 1
ATOM 4316 C C . TYR A 1 548 ? -8.031 -16.25 12.438 1 97.31 548 TYR A C 1
ATOM 4318 O O . TYR A 1 548 ? -7.918 -15.852 13.594 1 97.31 548 TYR A O 1
ATOM 4326 N N . ALA A 1 549 ? -7.629 -15.555 11.406 1 98.19 549 ALA A N 1
ATOM 4327 C CA . ALA A 1 549 ? -6.934 -14.273 11.531 1 98.19 549 ALA A CA 1
ATOM 4328 C C . ALA A 1 549 ? -7.859 -13.117 11.188 1 98.19 549 ALA A C 1
ATOM 4330 O O . ALA A 1 549 ? -7.398 -12.016 10.875 1 98.19 549 ALA A O 1
ATOM 4331 N N . GLY A 1 550 ? -9.125 -13.32 11.188 1 97 550 GLY A N 1
ATOM 4332 C CA . GLY A 1 550 ? -10.141 -12.281 11.086 1 97 550 GLY A CA 1
ATOM 4333 C C . GLY A 1 550 ? -9.93 -11.359 9.898 1 97 550 GLY A C 1
ATOM 4334 O O . GLY A 1 550 ? -9.867 -11.812 8.758 1 97 550 GLY A O 1
ATOM 4335 N N . PRO A 1 551 ? -9.75 -10.055 10.164 1 97.12 551 PRO A N 1
ATOM 4336 C CA . PRO A 1 551 ? -9.656 -9.047 9.102 1 97.12 551 PRO A CA 1
ATOM 4337 C C . PRO A 1 551 ? -8.516 -9.328 8.125 1 97.12 551 PRO A C 1
ATOM 4339 O O . PRO A 1 551 ? -8.656 -9.078 6.926 1 97.12 551 PRO A O 1
ATOM 4342 N N . ARG A 1 552 ? -7.418 -9.906 8.547 1 97.5 552 ARG A N 1
ATOM 4343 C CA . ARG A 1 552 ? -6.301 -10.219 7.656 1 97.5 552 ARG A CA 1
ATOM 4344 C C . ARG A 1 552 ? -6.645 -11.383 6.73 1 97.5 552 ARG A C 1
ATOM 4346 O O . ARG A 1 552 ? -6.406 -11.312 5.523 1 97.5 552 ARG A O 1
ATOM 4353 N N . GLU A 1 553 ? -7.25 -12.344 7.312 1 97.44 553 GLU A N 1
ATOM 4354 C CA . GLU A 1 553 ? -7.453 -13.57 6.547 1 97.44 553 GLU A CA 1
ATOM 4355 C C . GLU A 1 553 ? -8.609 -13.414 5.559 1 97.44 553 GLU A C 1
ATOM 4357 O O . GLU A 1 553 ? -8.602 -14.031 4.488 1 97.44 553 GLU A O 1
ATOM 4362 N N . VAL A 1 554 ? -9.617 -12.602 5.898 1 95.88 554 VAL A N 1
ATOM 4363 C CA . VAL A 1 554 ? -10.719 -12.414 4.961 1 95.88 554 VAL A CA 1
ATOM 4364 C C . VAL A 1 554 ? -10.203 -11.758 3.684 1 95.88 554 VAL A C 1
ATOM 4366 O O . VAL A 1 554 ? -10.695 -12.039 2.59 1 95.88 554 VAL A O 1
ATOM 4369 N N . GLN A 1 555 ? -9.227 -10.883 3.809 1 96.25 555 GLN A N 1
ATOM 4370 C CA . GLN A 1 555 ? -8.594 -10.312 2.625 1 96.25 555 GLN A CA 1
ATOM 4371 C C . GLN A 1 555 ? -7.914 -11.398 1.791 1 96.25 555 GLN A C 1
ATOM 4373 O O . GLN A 1 555 ? -7.992 -11.383 0.561 1 96.25 555 GLN A O 1
ATOM 4378 N N . TRP A 1 556 ? -7.246 -12.312 2.473 1 97.31 556 TRP A N 1
ATOM 4379 C CA . TRP A 1 556 ? -6.613 -13.445 1.804 1 97.31 556 TRP A CA 1
ATOM 4380 C C . TRP A 1 556 ? -7.648 -14.289 1.064 1 97.31 556 TRP A C 1
ATOM 4382 O O . TRP A 1 556 ? -7.438 -14.664 -0.091 1 97.31 556 TRP A O 1
ATOM 4392 N N . HIS A 1 557 ? -8.742 -14.516 1.73 1 96.62 557 HIS A N 1
ATOM 4393 C CA . HIS A 1 557 ? -9.82 -15.289 1.129 1 96.62 557 HIS A CA 1
ATOM 4394 C C . HIS A 1 557 ? -10.367 -14.602 -0.116 1 96.62 557 HIS A C 1
ATOM 4396 O O . HIS A 1 557 ? -10.586 -15.242 -1.144 1 96.62 557 HIS A O 1
ATOM 4402 N N . ALA A 1 558 ? -10.547 -13.367 -0.005 1 95.44 558 ALA A N 1
ATOM 4403 C CA . ALA A 1 558 ? -11.07 -12.602 -1.133 1 95.44 558 ALA A CA 1
ATOM 4404 C C . ALA A 1 558 ? -10.094 -12.617 -2.307 1 95.44 558 ALA A C 1
ATOM 4406 O O . ALA A 1 558 ? -10.492 -12.82 -3.453 1 95.44 558 ALA A O 1
ATOM 4407 N N . TYR A 1 559 ? -8.836 -12.406 -2.023 1 95.44 559 TYR A N 1
ATOM 4408 C CA . TYR A 1 559 ? -7.832 -12.367 -3.08 1 95.44 559 TYR A CA 1
ATOM 4409 C C . TYR A 1 559 ? -7.754 -13.711 -3.805 1 95.44 559 TYR A C 1
ATOM 4411 O O . TYR A 1 559 ? -7.68 -13.75 -5.035 1 95.44 559 TYR A O 1
ATOM 4419 N N . ALA A 1 560 ? -7.746 -14.781 -3.021 1 96.56 560 ALA A N 1
ATOM 4420 C CA . ALA A 1 560 ? -7.699 -16.109 -3.613 1 96.56 560 ALA A CA 1
ATOM 4421 C C . ALA A 1 560 ? -8.898 -16.344 -4.527 1 96.56 560 ALA A C 1
ATOM 4423 O O . ALA A 1 560 ? -8.766 -16.953 -5.598 1 96.56 560 ALA A O 1
ATOM 4424 N N . ARG A 1 561 ? -10.039 -15.875 -4.125 1 95.75 561 ARG A N 1
ATOM 4425 C CA . ARG A 1 561 ? -11.234 -16.062 -4.945 1 95.75 561 ARG A CA 1
ATOM 4426 C C . ARG A 1 561 ? -11.172 -15.219 -6.211 1 95.75 561 ARG A C 1
ATOM 4428 O O . ARG A 1 561 ? -11.734 -15.594 -7.242 1 95.75 561 ARG A O 1
ATOM 4435 N N . LEU A 1 562 ? -10.555 -14.086 -6.059 1 93.5 562 LEU A N 1
ATOM 4436 C CA . LEU A 1 562 ? -10.305 -13.289 -7.25 1 93.5 562 LEU A CA 1
ATOM 4437 C C . LEU A 1 562 ? -9.445 -14.055 -8.25 1 93.5 562 LEU A C 1
ATOM 4439 O O . LEU A 1 562 ? -9.711 -14.039 -9.453 1 93.5 562 LEU A O 1
ATOM 4443 N N . GLN A 1 563 ? -8.453 -14.766 -7.754 1 94.25 563 GLN A N 1
ATOM 4444 C CA . GLN A 1 563 ? -7.598 -15.578 -8.609 1 94.25 563 GLN A CA 1
ATOM 4445 C C . GLN A 1 563 ? -8.391 -16.688 -9.297 1 94.25 563 GLN A C 1
ATOM 4447 O O . GLN A 1 563 ? -8.102 -17.031 -10.445 1 94.25 563 GLN A O 1
ATOM 4452 N N . GLY A 1 564 ? -9.383 -17.125 -8.578 1 95.69 564 GLY A N 1
ATOM 4453 C CA . GLY A 1 564 ? -10.195 -18.188 -9.125 1 95.69 564 GLY A CA 1
ATOM 4454 C C . GLY A 1 564 ? -11.25 -17.688 -10.102 1 95.69 564 GLY A C 1
ATOM 4455 O O . GLY A 1 564 ? -11.961 -18.484 -10.711 1 95.69 564 GLY A O 1
ATOM 4456 N N . GLY A 1 565 ? -11.453 -16.391 -10.172 1 94 565 GLY A N 1
ATOM 4457 C CA . GLY A 1 565 ? -12.344 -15.844 -11.188 1 94 565 GLY A CA 1
ATOM 4458 C C . GLY A 1 565 ? -13.586 -15.203 -10.602 1 94 565 GLY A C 1
ATOM 4459 O O . GLY A 1 565 ? -14.477 -14.781 -11.344 1 94 565 GLY A O 1
ATOM 4460 N N . ALA A 1 566 ? -13.68 -15.078 -9.305 1 95.44 566 ALA A N 1
ATOM 4461 C CA . ALA A 1 566 ? -14.844 -14.445 -8.688 1 95.44 566 ALA A CA 1
ATOM 4462 C C . ALA A 1 566 ? -14.836 -12.938 -8.93 1 95.44 566 ALA A C 1
ATOM 4464 O O . ALA A 1 566 ? -13.789 -12.297 -8.883 1 95.44 566 ALA A O 1
ATOM 4465 N N . SER A 1 567 ? -16 -12.43 -9.203 1 91.56 567 SER A N 1
ATOM 4466 C CA . SER A 1 567 ? -16.172 -10.992 -9.367 1 91.56 567 SER A CA 1
ATOM 4467 C C . SER A 1 567 ? -16.844 -10.375 -8.148 1 91.56 567 SER A C 1
ATOM 4469 O O . SER A 1 567 ? -16.719 -9.172 -7.906 1 91.56 567 SER A O 1
ATOM 4471 N N . HIS A 1 568 ? -17.625 -11.18 -7.469 1 92.31 568 HIS A N 1
ATOM 4472 C CA . HIS A 1 568 ? -18.375 -10.75 -6.289 1 92.31 568 HIS A CA 1
ATOM 4473 C C . HIS A 1 568 ? -18.047 -11.633 -5.09 1 92.31 568 HIS A C 1
ATOM 4475 O O . HIS A 1 568 ? -17.75 -12.82 -5.246 1 92.31 568 HIS A O 1
ATOM 4481 N N . TYR A 1 569 ? -18.062 -11.016 -3.945 1 92.06 569 TYR A N 1
ATOM 4482 C CA . TYR A 1 569 ? -17.734 -11.742 -2.721 1 92.06 569 TYR A CA 1
ATOM 4483 C C . TYR A 1 569 ? -18.688 -11.367 -1.597 1 92.06 569 TYR A C 1
ATOM 4485 O O . TYR A 1 569 ? -18.938 -10.18 -1.349 1 92.06 569 TYR A O 1
ATOM 4493 N N . ILE A 1 570 ? -19.281 -12.352 -0.969 1 87.81 570 ILE A N 1
ATOM 4494 C CA . ILE A 1 570 ? -20.203 -12.148 0.147 1 87.81 570 ILE A CA 1
ATOM 4495 C C . ILE A 1 570 ? -19.438 -12.289 1.468 1 87.81 570 ILE A C 1
ATOM 4497 O O . ILE A 1 570 ? -18.812 -13.32 1.725 1 87.81 570 ILE A O 1
ATOM 4501 N N . VAL A 1 571 ? -19.5 -11.25 2.219 1 85.44 571 VAL A N 1
ATOM 4502 C CA . VAL A 1 571 ? -18.797 -11.289 3.5 1 85.44 571 VAL A CA 1
ATOM 4503 C C . VAL A 1 571 ? -19.766 -10.945 4.629 1 85.44 571 VAL A C 1
ATOM 4505 O O . VAL A 1 571 ? -20.5 -9.961 4.547 1 85.44 571 VAL A O 1
ATOM 4508 N N . GLY A 1 572 ? -19.797 -11.812 5.613 1 80.94 572 GLY A N 1
ATOM 4509 C CA . GLY A 1 572 ? -20.656 -11.594 6.766 1 80.94 572 GLY A CA 1
ATOM 4510 C C . GLY A 1 572 ? -19.938 -10.953 7.934 1 80.94 572 GLY A C 1
ATOM 4511 O O . GLY A 1 572 ? -18.938 -10.25 7.746 1 80.94 572 GLY A O 1
ATOM 4512 N N . ARG A 1 573 ? -20.531 -11.133 9.109 1 85.75 573 ARG A N 1
ATOM 4513 C CA . ARG A 1 573 ? -19.953 -10.609 10.344 1 85.75 573 ARG A CA 1
ATOM 4514 C C . ARG A 1 573 ? -18.781 -11.469 10.812 1 85.75 573 ARG A C 1
ATOM 4516 O O . ARG A 1 573 ? -18.797 -12.688 10.656 1 85.75 573 ARG A O 1
ATOM 4523 N N . ASP A 1 574 ? -17.781 -10.797 11.336 1 91.31 574 ASP A N 1
ATOM 4524 C CA . ASP A 1 574 ? -16.609 -11.414 11.953 1 91.31 574 ASP A CA 1
ATOM 4525 C C . ASP A 1 574 ? -16.047 -12.531 11.078 1 91.31 574 ASP A C 1
ATOM 4527 O O . ASP A 1 574 ? -15.875 -13.664 11.539 1 91.31 574 ASP A O 1
ATOM 4531 N N . PRO A 1 575 ? -15.852 -12.203 9.781 1 92.25 575 PRO A N 1
ATOM 4532 C CA . PRO A 1 575 ? -15.312 -13.242 8.898 1 92.25 575 PRO A CA 1
ATOM 4533 C C . PRO A 1 575 ? -13.961 -13.773 9.375 1 92.25 575 PRO A C 1
ATOM 4535 O O . PRO A 1 575 ? -13.133 -13.016 9.883 1 92.25 575 PRO A O 1
ATOM 4538 N N . ALA A 1 576 ? -13.797 -15.102 9.328 1 94.19 576 ALA A N 1
ATOM 4539 C CA . ALA A 1 576 ? -12.539 -15.789 9.625 1 94.19 576 ALA A CA 1
ATOM 4540 C C . ALA A 1 576 ? -12.094 -15.523 11.062 1 94.19 576 ALA A C 1
ATOM 4542 O O . ALA A 1 576 ? -10.898 -15.562 11.367 1 94.19 576 ALA A O 1
ATOM 4543 N N . GLY A 1 577 ? -13.055 -15.117 11.953 1 94.56 577 GLY A N 1
ATOM 4544 C CA . GLY A 1 577 ? -12.742 -14.859 13.352 1 94.56 577 GLY A CA 1
ATOM 4545 C C . GLY A 1 577 ? -12.984 -16.062 14.25 1 94.56 577 GLY A C 1
ATOM 4546 O O . GLY A 1 577 ? -13.203 -17.172 13.758 1 94.56 577 GLY A O 1
ATOM 4547 N N . MET A 1 578 ? -12.859 -15.914 15.508 1 93.56 578 MET A N 1
ATOM 4548 C CA . MET A 1 578 ? -13.156 -16.891 16.547 1 93.56 578 MET A CA 1
ATOM 4549 C C . MET A 1 578 ? -13.242 -16.234 17.906 1 93.56 578 MET A C 1
ATOM 4551 O O . MET A 1 578 ? -12.922 -15.047 18.062 1 93.56 578 MET A O 1
ATOM 4555 N N . LYS A 1 579 ? -13.711 -16.953 18.812 1 94 579 LYS A N 1
ATOM 4556 C CA . LYS A 1 579 ? -13.734 -16.469 20.188 1 94 579 LYS A CA 1
ATOM 4557 C C . LYS A 1 579 ? -12.32 -16.344 20.75 1 94 579 LYS A C 1
ATOM 4559 O O . LYS A 1 579 ? -11.445 -17.156 20.422 1 94 579 LYS A O 1
ATOM 4564 N N . HIS A 1 580 ? -12.102 -15.32 21.578 1 96.38 580 HIS A N 1
ATOM 4565 C CA . HIS A 1 580 ? -10.828 -15.203 22.281 1 96.38 580 HIS A CA 1
ATOM 4566 C C . HIS A 1 580 ? -10.578 -16.406 23.188 1 96.38 580 HIS A C 1
ATOM 4568 O O . HIS A 1 580 ? -11.484 -16.875 23.875 1 96.38 580 HIS A O 1
ATOM 4574 N N . PRO A 1 581 ? -9.406 -16.906 23.156 1 95.19 581 PRO A N 1
ATOM 4575 C CA . PRO A 1 581 ? -9.164 -18.109 23.938 1 95.19 581 PRO A CA 1
ATOM 4576 C C . PRO A 1 581 ? -9.18 -17.844 25.453 1 95.19 581 PRO A C 1
ATOM 4578 O O . PRO A 1 581 ? -9.461 -18.75 26.234 1 95.19 581 PRO A O 1
ATOM 4581 N N . ALA A 1 582 ? -8.891 -16.625 25.844 1 93.38 582 ALA A N 1
ATOM 4582 C CA . ALA A 1 582 ? -8.719 -16.344 27.266 1 93.38 582 ALA A CA 1
ATOM 4583 C C . ALA A 1 582 ? -9.828 -15.422 27.766 1 93.38 582 ALA A C 1
ATOM 4585 O O . ALA A 1 582 ? -9.914 -15.148 28.969 1 93.38 582 ALA A O 1
ATOM 4586 N N . LYS A 1 583 ? -10.617 -14.891 26.891 1 92.19 583 LYS A N 1
ATOM 4587 C CA . LYS A 1 583 ? -11.664 -13.945 27.266 1 92.19 583 LYS A CA 1
ATOM 4588 C C . LYS A 1 583 ? -13.008 -14.367 26.672 1 92.19 583 LYS A C 1
ATOM 4590 O O . LYS A 1 583 ? -13.062 -15.133 25.719 1 92.19 583 LYS A O 1
ATOM 4595 N N . ASP A 1 584 ? -14.078 -13.898 27.281 1 90.31 584 ASP A N 1
ATOM 4596 C CA . ASP A 1 584 ? -15.422 -14.148 26.781 1 90.31 584 ASP A CA 1
ATOM 4597 C C . ASP A 1 584 ? -15.82 -13.102 25.734 1 90.31 584 ASP A C 1
ATOM 4599 O O . ASP A 1 584 ? -16.766 -12.328 25.969 1 90.31 584 ASP A O 1
ATOM 4603 N N . ASP A 1 585 ? -15.141 -13.039 24.766 1 93.06 585 ASP A N 1
ATOM 4604 C CA . ASP A 1 585 ? -15.359 -12.102 23.672 1 93.06 585 ASP A CA 1
ATOM 4605 C C . ASP A 1 585 ? -14.75 -12.633 22.375 1 93.06 585 ASP A C 1
ATOM 4607 O O . ASP A 1 585 ? -13.984 -13.602 22.375 1 93.06 585 ASP A O 1
ATOM 4611 N N . ASP A 1 586 ? -15.219 -12.047 21.266 1 95.44 586 ASP A N 1
ATOM 4612 C CA . ASP A 1 586 ? -14.578 -12.352 19.984 1 95.44 586 ASP A CA 1
ATOM 4613 C C . ASP A 1 586 ? -13.211 -11.672 19.891 1 95.44 586 ASP A C 1
ATOM 4615 O O . ASP A 1 586 ? -12.984 -10.633 20.5 1 95.44 586 ASP A O 1
ATOM 4619 N N . ILE A 1 587 ? -12.328 -12.258 19.203 1 97.25 587 ILE A N 1
ATOM 4620 C CA . ILE A 1 587 ? -11.008 -11.672 19.047 1 97.25 587 ILE A CA 1
ATOM 4621 C C . ILE A 1 587 ? -11.109 -10.336 18.312 1 97.25 587 ILE A C 1
ATOM 4623 O O . ILE A 1 587 ? -10.453 -9.359 18.688 1 97.25 587 ILE A O 1
ATOM 4627 N N . TYR A 1 588 ? -12 -10.258 17.359 1 97.75 588 TYR A N 1
ATOM 4628 C CA . TYR A 1 588 ? -12.047 -9.086 16.5 1 97.75 588 TYR A CA 1
ATOM 4629 C C . TYR A 1 588 ? -13.391 -8.375 16.609 1 97.75 588 TYR A C 1
ATOM 4631 O O . TYR A 1 588 ? -14.398 -8.992 16.953 1 97.75 588 TYR A O 1
ATOM 4639 N N . GLN A 1 589 ? -13.375 -7.059 16.312 1 96.81 589 GLN A N 1
ATOM 4640 C CA . GLN A 1 589 ? -14.617 -6.324 16.156 1 96.81 589 GLN A CA 1
ATOM 4641 C C . GLN A 1 589 ? -15.406 -6.836 14.953 1 96.81 589 GLN A C 1
ATOM 4643 O O . GLN A 1 589 ? -14.844 -7.059 13.883 1 96.81 589 GLN A O 1
ATOM 4648 N N . MET A 1 590 ? -16.672 -6.977 15.102 1 92.56 590 MET A N 1
ATOM 4649 C CA . MET A 1 590 ? -17.562 -7.723 14.211 1 92.56 590 MET A CA 1
ATOM 4650 C C . MET A 1 590 ? -17.484 -7.176 12.789 1 92.56 590 MET A C 1
ATOM 4652 O O . MET A 1 590 ? -17.625 -7.926 11.82 1 92.56 590 MET A O 1
ATOM 4656 N N . TRP A 1 591 ? -17.219 -5.883 12.586 1 93.44 591 TRP A N 1
ATOM 4657 C CA . TRP A 1 591 ? -17.328 -5.262 11.266 1 93.44 591 TRP A CA 1
ATOM 4658 C C . TRP A 1 591 ? -15.945 -4.977 10.688 1 93.44 591 TRP A C 1
ATOM 4660 O O . TRP A 1 591 ? -15.82 -4.547 9.539 1 93.44 591 TRP A O 1
ATOM 4670 N N . HIS A 1 592 ? -14.867 -5.242 11.422 1 96.69 592 HIS A N 1
ATOM 4671 C CA . HIS A 1 592 ? -13.531 -4.863 10.977 1 96.69 592 HIS A CA 1
ATOM 4672 C C . HIS A 1 592 ? -13.109 -5.668 9.758 1 96.69 592 HIS A C 1
ATOM 4674 O O . HIS A 1 592 ? -12.406 -5.152 8.883 1 96.69 592 HIS A O 1
ATOM 4680 N N . GLY A 1 593 ? -13.555 -6.965 9.672 1 94.69 593 GLY A N 1
ATOM 4681 C CA . GLY A 1 593 ? -13.258 -7.734 8.477 1 94.69 593 GLY A CA 1
ATOM 4682 C C . GLY A 1 593 ? -13.828 -7.117 7.215 1 94.69 593 GLY A C 1
ATOM 4683 O O . GLY A 1 593 ? -13.133 -7.02 6.199 1 94.69 593 GLY A O 1
ATOM 4684 N N . GLN A 1 594 ? -15.07 -6.707 7.273 1 91.5 594 GLN A N 1
ATOM 4685 C CA . GLN A 1 594 ? -15.727 -6.082 6.129 1 91.5 594 GLN A CA 1
ATOM 4686 C C . GLN A 1 594 ? -15.07 -4.75 5.781 1 91.5 594 GLN A C 1
ATOM 4688 O O . GLN A 1 594 ? -14.867 -4.445 4.602 1 91.5 594 GLN A O 1
ATOM 4693 N N . LYS A 1 595 ? -14.781 -3.943 6.805 1 92.75 595 LYS A N 1
ATOM 4694 C CA . LYS A 1 595 ? -14.141 -2.648 6.578 1 92.75 595 LYS A CA 1
ATOM 4695 C C . LYS A 1 595 ? -12.797 -2.814 5.887 1 92.75 595 LYS A C 1
ATOM 4697 O O . LYS A 1 595 ? -12.484 -2.096 4.934 1 92.75 595 LYS A O 1
ATOM 4702 N N . MET A 1 596 ? -12.008 -3.77 6.344 1 94.12 596 MET A N 1
ATOM 4703 C CA . MET A 1 596 ? -10.688 -3.992 5.758 1 94.12 596 MET A CA 1
ATOM 4704 C C . MET A 1 596 ? -10.805 -4.453 4.309 1 94.12 596 MET A C 1
ATOM 4706 O O . MET A 1 596 ? -10.008 -4.055 3.459 1 94.12 596 MET A O 1
ATOM 4710 N N . LEU A 1 597 ? -11.758 -5.273 4.055 1 91.19 597 LEU A N 1
ATOM 4711 C CA . LEU A 1 597 ? -11.969 -5.734 2.688 1 91.19 597 LEU A CA 1
ATOM 4712 C C . LEU A 1 597 ? -12.297 -4.566 1.765 1 91.19 597 LEU A C 1
ATOM 4714 O O . LEU A 1 597 ? -11.82 -4.512 0.63 1 91.19 597 LEU A O 1
ATOM 4718 N N . GLN A 1 598 ? -13.07 -3.67 2.252 1 85.94 598 GLN A N 1
ATOM 4719 C CA . GLN A 1 598 ? -13.484 -2.518 1.459 1 85.94 598 GLN A CA 1
ATOM 4720 C C . GLN A 1 598 ? -12.305 -1.577 1.202 1 85.94 598 GLN A C 1
ATOM 4722 O O . GLN A 1 598 ? -12.234 -0.943 0.147 1 85.94 598 GLN A O 1
ATOM 4727 N N . MET A 1 599 ? -11.391 -1.568 2.125 1 87.06 599 MET A N 1
ATOM 4728 C CA . MET A 1 599 ? -10.32 -0.581 2.029 1 87.06 599 MET A CA 1
ATOM 4729 C C . MET A 1 599 ? -9.055 -1.206 1.462 1 87.06 599 MET A C 1
ATOM 4731 O O . MET A 1 599 ? -8.07 -0.505 1.2 1 87.06 599 MET A O 1
ATOM 4735 N N . SER A 1 600 ? -9.055 -2.492 1.291 1 88 600 SER A N 1
ATOM 4736 C CA . SER A 1 600 ? -7.832 -3.188 0.901 1 88 600 SER A CA 1
ATOM 4737 C C . SER A 1 600 ? -7.387 -2.777 -0.499 1 88 600 SER A C 1
ATOM 4739 O O . SER A 1 600 ? -8.141 -2.934 -1.465 1 88 600 SER A O 1
ATOM 4741 N N . PRO A 1 601 ? -6.117 -2.361 -0.537 1 79.94 601 PRO A N 1
ATOM 4742 C CA . PRO A 1 601 ? -5.609 -2.07 -1.88 1 79.94 601 PRO A CA 1
ATOM 4743 C C . PRO A 1 601 ? -5.496 -3.318 -2.752 1 79.94 601 PRO A C 1
ATOM 4745 O O . PRO A 1 601 ? -5.07 -4.375 -2.275 1 79.94 601 PRO A O 1
ATOM 4748 N N . GLY A 1 602 ? -5.906 -3.234 -4.004 1 76.12 602 GLY A N 1
ATOM 4749 C CA . GLY A 1 602 ? -5.77 -4.352 -4.93 1 76.12 602 GLY A CA 1
ATOM 4750 C C . GLY A 1 602 ? -7 -5.238 -4.977 1 76.12 602 GLY A C 1
ATOM 4751 O O . GLY A 1 602 ? -7.094 -6.133 -5.82 1 76.12 602 GLY A O 1
ATOM 4752 N N . LEU A 1 603 ? -7.922 -5.078 -4.047 1 82.12 603 LEU A N 1
ATOM 4753 C CA . LEU A 1 603 ? -9.133 -5.887 -4.027 1 82.12 603 LEU A CA 1
ATOM 4754 C C . LEU A 1 603 ? -10.344 -5.074 -4.477 1 82.12 603 LEU A C 1
ATOM 4756 O O . LEU A 1 603 ? -11.477 -5.535 -4.383 1 82.12 603 LEU A O 1
ATOM 4760 N N . GLN A 1 604 ? -10.078 -3.969 -4.988 1 67.5 604 GLN A N 1
ATOM 4761 C CA . GLN A 1 604 ? -11.156 -3.062 -5.359 1 67.5 604 GLN A CA 1
ATOM 4762 C C . GLN A 1 604 ? -11.969 -3.623 -6.527 1 67.5 604 GLN A C 1
ATOM 4764 O O . GLN A 1 604 ? -13.133 -3.25 -6.719 1 67.5 604 GLN A O 1
ATOM 4769 N N . GLN A 1 605 ? -11.359 -4.566 -7.191 1 69.06 605 GLN A N 1
ATOM 4770 C CA . GLN A 1 605 ? -12.062 -5.168 -8.32 1 69.06 605 GLN A CA 1
ATOM 4771 C C . GLN A 1 605 ? -13.156 -6.117 -7.844 1 69.06 605 GLN A C 1
ATOM 4773 O O . GLN A 1 605 ? -14.062 -6.461 -8.609 1 69.06 605 GLN A O 1
ATOM 4778 N N . MET A 1 606 ? -12.992 -6.52 -6.668 1 83.19 606 MET A N 1
ATOM 4779 C CA . MET A 1 606 ? -13.992 -7.414 -6.094 1 83.19 606 MET A CA 1
ATOM 4780 C C . MET A 1 606 ? -15.156 -6.621 -5.512 1 83.19 606 MET A C 1
ATOM 4782 O O . MET A 1 606 ? -14.961 -5.746 -4.664 1 83.19 606 MET A O 1
ATOM 4786 N N . LYS A 1 607 ? -16.281 -6.852 -6.062 1 83.25 607 LYS A N 1
ATOM 4787 C CA . LYS A 1 607 ? -17.469 -6.18 -5.535 1 83.25 607 LYS A CA 1
ATOM 4788 C C . LYS A 1 607 ? -18 -6.898 -4.301 1 83.25 607 LYS A C 1
ATOM 4790 O O . LYS A 1 607 ? -18.281 -8.094 -4.344 1 83.25 607 LYS A O 1
ATOM 4795 N N . LEU A 1 608 ? -18.078 -6.133 -3.262 1 83.06 608 LEU A N 1
ATOM 4796 C CA . LEU A 1 608 ? -18.578 -6.691 -2.014 1 83.06 608 LEU A CA 1
ATOM 4797 C C . LEU A 1 608 ? -20.078 -6.508 -1.9 1 83.06 608 LEU A C 1
ATOM 4799 O O . LEU A 1 608 ? -20.609 -5.441 -2.232 1 83.06 608 LEU A O 1
ATOM 4803 N N . LEU A 1 609 ? -20.703 -7.477 -1.624 1 80.44 609 LEU A N 1
ATOM 4804 C CA . LEU A 1 609 ? -22.156 -7.426 -1.475 1 80.44 609 LEU A CA 1
ATOM 4805 C C . LEU A 1 609 ? -22.547 -7.352 -0.003 1 80.44 609 LEU A C 1
ATOM 4807 O O . LEU A 1 609 ? -21.953 -8.031 0.836 1 80.44 609 LEU A O 1
ATOM 4811 N N . PRO A 1 610 ? -23.391 -6.406 0.221 1 71 610 PRO A N 1
ATOM 4812 C CA . PRO A 1 610 ? -23.797 -6.242 1.62 1 71 610 PRO A CA 1
ATOM 4813 C C . PRO A 1 610 ? -24.406 -7.512 2.209 1 71 610 PRO A C 1
ATOM 4815 O O . PRO A 1 610 ? -25.125 -8.242 1.51 1 71 610 PRO A O 1
ATOM 4818 N N . PHE A 1 611 ? -23.984 -7.801 3.398 1 72.88 611 PHE A N 1
ATOM 4819 C CA . PHE A 1 611 ? -24.531 -8.93 4.141 1 72.88 611 PHE A CA 1
ATOM 4820 C C . PHE A 1 611 ? -25.703 -8.477 5.008 1 72.88 611 PHE A C 1
ATOM 4822 O O . PHE A 1 611 ? -25.531 -7.652 5.906 1 72.88 611 PHE A O 1
ATOM 4829 N N . ASN A 1 612 ? -26.875 -8.938 4.598 1 76.56 612 ASN A N 1
ATOM 4830 C CA . ASN A 1 612 ? -28.031 -8.711 5.465 1 76.56 612 ASN A CA 1
ATOM 4831 C C . ASN A 1 612 ? -28.156 -9.805 6.516 1 76.56 612 ASN A C 1
ATOM 4833 O O . ASN A 1 612 ? -27.922 -10.984 6.227 1 76.56 612 ASN A O 1
ATOM 4837 N N . PHE A 1 613 ? -28.391 -9.414 7.672 1 78.56 613 PHE A N 1
ATOM 4838 C CA . PHE A 1 613 ? -28.531 -10.375 8.766 1 78.56 613 PHE A CA 1
ATOM 4839 C C . PHE A 1 613 ? -29.812 -11.172 8.633 1 78.56 613 PHE A C 1
ATOM 4841 O O . PHE A 1 613 ? -30.906 -10.602 8.523 1 78.56 613 PHE A O 1
ATOM 4848 N N . ALA A 1 614 ? -29.641 -12.453 8.531 1 83.56 614 ALA A N 1
ATOM 4849 C CA . ALA A 1 614 ? -30.781 -13.367 8.469 1 83.56 614 ALA A CA 1
ATOM 4850 C C . ALA A 1 614 ? -31.031 -14.031 9.82 1 83.56 614 ALA A C 1
ATOM 4852 O O . ALA A 1 614 ? -30.078 -14.398 10.516 1 83.56 614 ALA A O 1
ATOM 4853 N N . SER A 1 615 ? -32.25 -14 10.25 1 85.5 615 SER A N 1
ATOM 4854 C CA . SER A 1 615 ? -32.688 -14.688 11.461 1 85.5 615 SER A CA 1
ATOM 4855 C C . SER A 1 615 ? -33.969 -15.453 11.227 1 85.5 615 SER A C 1
ATOM 4857 O O . SER A 1 615 ? -34.625 -15.281 10.195 1 85.5 615 SER A O 1
ATOM 4859 N N . TYR A 1 616 ? -34.188 -16.375 12.148 1 88 616 TYR A N 1
ATOM 4860 C CA . TYR A 1 616 ? -35.406 -17.188 12.008 1 88 616 TYR A CA 1
ATOM 4861 C C . TYR A 1 616 ? -36.656 -16.375 12.359 1 88 616 TYR A C 1
ATOM 4863 O O . TYR A 1 616 ? -36.781 -15.875 13.477 1 88 616 TYR A O 1
ATOM 4871 N N . ASP A 1 617 ? -37.531 -16.297 11.406 1 90.5 617 ASP A N 1
ATOM 4872 C CA . ASP A 1 617 ? -38.844 -15.641 11.594 1 90.5 617 ASP A CA 1
ATOM 4873 C C . ASP A 1 617 ? -39.875 -16.641 12.078 1 90.5 617 ASP A C 1
ATOM 4875 O O . ASP A 1 617 ? -40.375 -17.453 11.297 1 90.5 617 ASP A O 1
ATOM 4879 N N . GLU A 1 618 ? -40.25 -16.547 13.266 1 88.69 618 GLU A N 1
ATOM 4880 C CA . GLU A 1 618 ? -41.156 -17.516 13.883 1 88.69 618 GLU A CA 1
ATOM 4881 C C . GLU A 1 618 ? -42.531 -17.438 13.25 1 88.69 618 GLU A C 1
ATOM 4883 O O . GLU A 1 618 ? -43.219 -18.453 13.125 1 88.69 618 GLU A O 1
ATOM 4888 N N . LYS A 1 619 ? -42.938 -16.328 12.867 1 88.94 619 LYS A N 1
ATOM 4889 C CA . LYS A 1 619 ? -44.281 -16.156 12.266 1 88.94 619 LYS A CA 1
ATOM 4890 C C . LYS A 1 619 ? -44.312 -16.75 10.859 1 88.94 619 LYS A C 1
ATOM 4892 O O . LYS A 1 619 ? -45.281 -17.406 10.492 1 88.94 619 LYS A O 1
ATOM 4897 N N . ALA A 1 620 ? -43.312 -16.469 10.094 1 87.31 620 ALA A N 1
ATOM 4898 C CA . ALA A 1 620 ? -43.25 -16.953 8.719 1 87.31 620 ALA A CA 1
ATOM 4899 C C . ALA A 1 620 ? -42.812 -18.422 8.672 1 87.31 620 ALA A C 1
ATOM 4901 O O . ALA A 1 620 ? -43.062 -19.109 7.676 1 87.31 620 ALA A O 1
ATOM 4902 N N . GLY A 1 621 ? -42.156 -18.844 9.758 1 85.38 621 GLY A N 1
ATOM 4903 C CA . GLY A 1 621 ? -41.688 -20.219 9.836 1 85.38 621 GLY A CA 1
ATOM 4904 C C . GLY A 1 621 ? -40.531 -20.5 8.922 1 85.38 621 GLY A C 1
ATOM 4905 O O . GLY A 1 621 ? -40.406 -21.609 8.375 1 85.38 621 GLY A O 1
ATOM 4906 N N . LYS A 1 622 ? -39.812 -19.5 8.672 1 87.75 622 LYS A N 1
ATOM 4907 C CA . LYS A 1 622 ? -38.625 -19.641 7.801 1 87.75 622 LYS A CA 1
ATOM 4908 C C . LYS A 1 622 ? -37.594 -18.562 8.102 1 87.75 622 LYS A C 1
ATOM 4910 O O . LYS A 1 622 ? -37.875 -17.625 8.852 1 87.75 622 LYS A O 1
ATOM 4915 N N . MET A 1 623 ? -36.344 -18.766 7.613 1 87.44 623 MET A N 1
ATOM 4916 C CA . MET A 1 623 ? -35.344 -17.734 7.742 1 87.44 623 MET A CA 1
ATOM 4917 C C . MET A 1 623 ? -35.688 -16.5 6.926 1 87.44 623 MET A C 1
ATOM 4919 O O . MET A 1 623 ? -36.219 -16.625 5.816 1 87.44 623 MET A O 1
ATOM 4923 N N . ALA A 1 624 ? -35.562 -15.336 7.57 1 87.44 624 ALA A N 1
ATOM 4924 C CA . ALA A 1 624 ? -35.844 -14.055 6.918 1 87.44 624 ALA A CA 1
ATOM 4925 C C . ALA A 1 624 ? -34.844 -12.984 7.363 1 87.44 624 ALA A C 1
ATOM 4927 O O . ALA A 1 624 ? -34.125 -13.156 8.359 1 87.44 624 ALA A O 1
ATOM 4928 N N . PHE A 1 625 ? -34.719 -11.977 6.512 1 86.69 625 PHE A N 1
ATOM 4929 C CA . PHE A 1 625 ? -33.875 -10.867 6.918 1 86.69 625 PHE A CA 1
ATOM 4930 C C . PHE A 1 625 ? -34.438 -10.141 8.117 1 86.69 625 PHE A C 1
ATOM 4932 O O . PHE A 1 625 ? -35.656 -9.938 8.195 1 86.69 625 PHE A O 1
ATOM 4939 N N . PHE A 1 626 ? -33.625 -9.883 9.023 1 84.12 626 PHE A N 1
ATOM 4940 C CA . PHE A 1 626 ? -34.031 -9.266 10.281 1 84.12 626 PHE A CA 1
ATOM 4941 C C . PHE A 1 626 ? -34.688 -7.918 10.039 1 84.12 626 PHE A C 1
ATOM 4943 O O . PHE A 1 626 ? -34.219 -7.113 9.234 1 84.12 626 PHE A O 1
ATOM 4950 N N . ASP A 1 627 ? -35.781 -7.648 10.617 1 83.38 627 ASP A N 1
ATOM 4951 C CA . ASP A 1 627 ? -36.531 -6.395 10.586 1 83.38 627 ASP A CA 1
ATOM 4952 C C . ASP A 1 627 ? -36.625 -5.777 11.977 1 83.38 627 ASP A C 1
ATOM 4954 O O . ASP A 1 627 ? -37.344 -6.301 12.852 1 83.38 627 ASP A O 1
ATOM 4958 N N . PRO A 1 628 ? -35.938 -4.707 12.156 1 80.88 628 PRO A N 1
ATOM 4959 C CA . PRO A 1 628 ? -35.938 -4.105 13.492 1 80.88 628 PRO A CA 1
ATOM 4960 C C . PRO A 1 628 ? -37.312 -3.697 13.977 1 80.88 628 PRO A C 1
ATOM 4962 O O . PRO A 1 628 ? -37.562 -3.58 15.18 1 80.88 628 PRO A O 1
ATOM 4965 N N . ARG A 1 629 ? -38.344 -3.475 13.18 1 84.12 629 ARG A N 1
ATOM 4966 C CA . ARG A 1 629 ? -39.719 -3.062 13.523 1 84.12 629 ARG A CA 1
ATOM 4967 C C . ARG A 1 629 ? -40.5 -4.219 14.148 1 84.12 629 ARG A C 1
ATOM 4969 O O . ARG A 1 629 ? -41.469 -3.998 14.852 1 84.12 629 ARG A O 1
ATOM 4976 N N . ARG A 1 630 ? -40.062 -5.43 13.883 1 88.75 630 ARG A N 1
ATOM 4977 C CA . ARG A 1 630 ? -40.688 -6.637 14.406 1 88.75 630 ARG A CA 1
ATOM 4978 C C . ARG A 1 630 ? -39.656 -7.543 15.086 1 88.75 630 ARG A C 1
ATOM 4980 O O . ARG A 1 630 ? -39.594 -8.734 14.781 1 88.75 630 ARG A O 1
ATOM 4987 N N . LYS A 1 631 ? -38.75 -7.102 15.914 1 84.19 631 LYS A N 1
ATOM 4988 C CA . LYS A 1 631 ? -37.625 -7.797 16.531 1 84.19 631 LYS A CA 1
ATOM 4989 C C . LYS A 1 631 ? -38.094 -9.023 17.312 1 84.19 631 LYS A C 1
ATOM 4991 O O . LYS A 1 631 ? -37.406 -10.039 17.359 1 84.19 631 LYS A O 1
ATOM 4996 N N . GLU A 1 632 ? -39.25 -9.008 17.828 1 86.19 632 GLU A N 1
ATOM 4997 C CA . GLU A 1 632 ? -39.75 -10.07 18.688 1 86.19 632 GLU A CA 1
ATOM 4998 C C . GLU A 1 632 ? -40.125 -11.312 17.875 1 86.19 632 GLU A C 1
ATOM 5000 O O . GLU A 1 632 ? -40.156 -12.422 18.422 1 86.19 632 GLU A O 1
ATOM 5005 N N . ASP A 1 633 ? -40.312 -11.062 16.641 1 89.25 633 ASP A N 1
ATOM 5006 C CA . ASP A 1 633 ? -40.719 -12.164 15.781 1 89.25 633 ASP A CA 1
ATOM 5007 C C . ASP A 1 633 ? -39.5 -12.977 15.344 1 89.25 633 ASP A C 1
ATOM 5009 O O . ASP A 1 633 ? -39.625 -14.047 14.742 1 89.25 633 ASP A O 1
ATOM 5013 N N . PHE A 1 634 ? -38.281 -12.516 15.625 1 88.69 634 PHE A N 1
ATOM 5014 C CA . PHE A 1 634 ? -37.094 -13.148 15.109 1 88.69 634 PHE A CA 1
ATOM 5015 C C . PHE A 1 634 ? -36.312 -13.812 16.234 1 88.69 634 PHE A C 1
ATOM 5017 O O . PHE A 1 634 ? -36.219 -13.281 17.344 1 88.69 634 PHE A O 1
ATOM 5024 N N . VAL A 1 635 ? -35.906 -14.992 15.93 1 82.38 635 VAL A N 1
ATOM 5025 C CA . VAL A 1 635 ? -35.094 -15.719 16.891 1 82.38 635 VAL A CA 1
ATOM 5026 C C . VAL A 1 635 ? -33.719 -16.031 16.281 1 82.38 635 VAL A C 1
ATOM 5028 O O . VAL A 1 635 ? -33.625 -16.438 15.109 1 82.38 635 VAL A O 1
ATOM 5031 N N . SER A 1 636 ? -32.719 -15.664 17.062 1 78.31 636 SER A N 1
ATOM 5032 C CA . SER A 1 636 ? -31.344 -16 16.625 1 78.31 636 SER A CA 1
ATOM 5033 C C . SER A 1 636 ? -30.922 -17.359 17.156 1 78.31 636 SER A C 1
ATOM 5035 O O . SER A 1 636 ? -31.078 -17.656 18.344 1 78.31 636 SER A O 1
ATOM 5037 N N . ILE A 1 637 ? -30.688 -18.25 16.266 1 73.94 637 ILE A N 1
ATOM 5038 C CA . ILE A 1 637 ? -30.172 -19.562 16.656 1 73.94 637 ILE A CA 1
ATOM 5039 C C . ILE A 1 637 ? -28.656 -19.578 16.531 1 73.94 637 ILE A C 1
ATOM 5041 O O . ILE A 1 637 ? -28.125 -19.516 15.422 1 73.94 637 ILE A O 1
ATOM 5045 N N . SER A 1 638 ? -27.969 -19.641 17.656 1 69.94 638 SER A N 1
ATOM 5046 C CA . SER A 1 638 ? -26.516 -19.609 17.672 1 69.94 638 SER A CA 1
ATOM 5047 C C . SER A 1 638 ? -25.922 -20.922 17.203 1 69.94 638 SER A C 1
ATOM 5049 O O . SER A 1 638 ? -26.625 -21.938 17.141 1 69.94 638 SER A O 1
ATOM 5051 N N . GLY A 1 639 ? -24.719 -20.984 16.75 1 70.75 639 GLY A N 1
ATOM 5052 C CA . GLY A 1 639 ? -24.016 -22.203 16.391 1 70.75 639 GLY A CA 1
ATOM 5053 C C . GLY A 1 639 ? -23.984 -23.234 17.484 1 70.75 639 GLY A C 1
ATOM 5054 O O . GLY A 1 639 ? -24.188 -24.422 17.234 1 70.75 639 GLY A O 1
ATOM 5055 N N . SER A 1 640 ? -23.781 -22.703 18.719 1 69.56 640 SER A N 1
ATOM 5056 C CA . SER A 1 640 ? -23.781 -23.594 19.875 1 69.56 640 SER A CA 1
ATOM 5057 C C . SER A 1 640 ? -25.125 -24.281 20.047 1 69.56 640 SER A C 1
ATOM 5059 O O . SER A 1 640 ? -25.172 -25.484 20.328 1 69.56 640 SER A O 1
ATOM 5061 N N . LYS A 1 641 ? -26.156 -23.531 19.906 1 77.62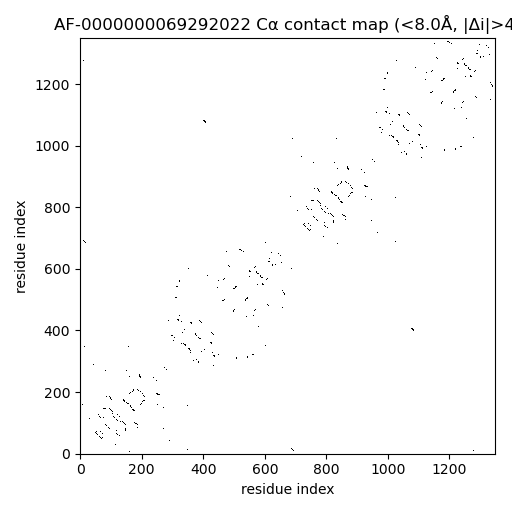 641 LYS A N 1
ATOM 5062 C CA . LYS A 1 641 ? -27.484 -24.094 20.016 1 77.62 641 LYS A CA 1
ATOM 5063 C C . LYS A 1 641 ? -27.75 -25.109 18.922 1 77.62 641 LYS A C 1
ATOM 5065 O O . LYS A 1 641 ? -28.344 -26.172 19.156 1 77.62 641 LYS A O 1
ATOM 5070 N N . MET A 1 642 ? -27.312 -24.812 17.781 1 81.75 642 MET A N 1
ATOM 5071 C CA . MET A 1 642 ? -27.469 -25.719 16.656 1 81.75 642 MET A CA 1
ATOM 5072 C C . MET A 1 642 ? -26.75 -27.031 16.922 1 81.75 642 MET A C 1
ATOM 5074 O O . MET A 1 642 ? -27.312 -28.109 16.688 1 81.75 642 MET A O 1
ATOM 5078 N N . ARG A 1 643 ? -25.578 -26.984 17.422 1 80 643 ARG A N 1
ATOM 5079 C CA . ARG A 1 643 ? -24.781 -28.172 17.719 1 80 643 ARG A CA 1
ATOM 5080 C C . ARG A 1 643 ? -25.438 -29.016 18.812 1 80 643 ARG A C 1
ATOM 5082 O O . ARG A 1 643 ? -25.453 -30.25 18.719 1 80 643 ARG A O 1
ATOM 5089 N N . LYS A 1 644 ? -25.922 -28.25 19.781 1 81.94 644 LYS A N 1
ATOM 5090 C CA . LYS A 1 644 ? -26.625 -28.938 20.859 1 81.94 644 LYS A CA 1
ATOM 5091 C C . LYS A 1 644 ? -27.844 -29.688 20.312 1 81.94 644 LYS A C 1
ATOM 5093 O O . LYS A 1 644 ? -28.078 -30.844 20.656 1 81.94 644 LYS A O 1
ATOM 5098 N N . LEU A 1 645 ? -28.594 -29.062 19.484 1 87 645 LEU A N 1
ATOM 5099 C CA . LEU A 1 645 ? -29.766 -29.688 18.875 1 87 645 LEU A CA 1
ATOM 5100 C C . LEU A 1 645 ? -29.375 -30.922 18.078 1 87 645 LEU A C 1
ATOM 5102 O O . LEU A 1 645 ? -30.047 -31.953 18.156 1 87 645 LEU A O 1
ATOM 5106 N N . ALA A 1 646 ? -28.391 -30.844 17.375 1 86.56 646 ALA A N 1
ATOM 5107 C CA . ALA A 1 646 ? -27.922 -31.938 16.531 1 86.56 646 ALA A CA 1
ATOM 5108 C C . ALA A 1 646 ? -27.453 -33.125 17.375 1 86.56 646 ALA A C 1
ATOM 5110 O O . ALA A 1 646 ? -27.734 -34.281 17.062 1 86.56 646 ALA A O 1
ATOM 5111 N N . ARG A 1 647 ? -26.797 -32.812 18.438 1 85.5 647 ARG A N 1
ATOM 5112 C CA . ARG A 1 647 ? -26.297 -33.844 19.344 1 85.5 647 ARG A CA 1
ATOM 5113 C C . ARG A 1 647 ? -27.438 -34.594 20 1 85.5 647 ARG A C 1
ATOM 5115 O O . ARG A 1 647 ? -27.344 -35.812 20.234 1 85.5 647 ARG A O 1
ATOM 5122 N N . GLU A 1 648 ? -28.469 -33.875 20.312 1 88.69 648 GLU A N 1
ATOM 5123 C CA . GLU A 1 648 ? -29.609 -34.438 21 1 88.69 648 GLU A CA 1
ATOM 5124 C C . GLU A 1 648 ? -30.578 -35.094 20 1 88.69 648 GLU A C 1
ATOM 5126 O O . GLU A 1 648 ? -31.594 -35.688 20.406 1 88.69 648 GLU A O 1
ATOM 5131 N N . GLY A 1 649 ? -30.297 -34.938 18.766 1 83.62 649 GLY A N 1
ATOM 5132 C CA . GLY A 1 649 ? -31.141 -35.5 17.719 1 83.62 649 GLY A CA 1
ATOM 5133 C C . GLY A 1 649 ? -32.438 -34.75 17.531 1 83.62 649 GLY A C 1
ATOM 5134 O O . GLY A 1 649 ? -33.438 -35.312 17.047 1 83.62 649 GLY A O 1
ATOM 5135 N N . LYS A 1 650 ? -32.469 -33.562 18.016 1 87.44 650 LYS A N 1
ATOM 5136 C CA . LYS A 1 650 ? -33.656 -32.75 17.891 1 87.44 650 LYS A CA 1
ATOM 5137 C C . LYS A 1 650 ? -33.625 -31.938 16.594 1 87.44 650 LYS A C 1
ATOM 5139 O O . LYS A 1 650 ? -32.562 -31.688 16.047 1 87.44 650 LYS A O 1
ATOM 5144 N N . THR A 1 651 ? -34.781 -31.734 16.156 1 86.81 651 THR A N 1
ATOM 5145 C CA . THR A 1 651 ? -34.906 -30.984 14.914 1 86.81 651 THR A CA 1
ATOM 5146 C C . THR A 1 651 ? -35.062 -29.484 15.195 1 86.81 651 THR A C 1
ATOM 5148 O O . THR A 1 651 ? -35.781 -29.094 16.109 1 86.81 651 THR A O 1
ATOM 5151 N N . PRO A 1 652 ? -34.312 -28.75 14.438 1 87.88 652 PRO A N 1
ATOM 5152 C CA . PRO A 1 652 ? -34.531 -27.297 14.555 1 87.88 652 PRO A CA 1
ATOM 5153 C C . PRO A 1 652 ? -35.875 -26.859 14.023 1 87.88 652 PRO A C 1
ATOM 5155 O O . PRO A 1 652 ? -36.625 -27.656 13.43 1 87.88 652 PRO A O 1
ATOM 5158 N N . PRO A 1 653 ? -36.219 -25.625 14.344 1 86.06 653 PRO A N 1
ATOM 5159 C CA . PRO A 1 653 ? -37.5 -25.141 13.789 1 86.06 653 PRO A CA 1
ATOM 5160 C C . PRO A 1 653 ? -37.594 -25.312 12.273 1 86.06 653 PRO A C 1
ATOM 5162 O O . PRO A 1 653 ? -36.562 -25.219 11.578 1 86.06 653 PRO A O 1
ATOM 5165 N N . PRO A 1 654 ? -38.844 -25.594 11.875 1 86.5 654 PRO A N 1
ATOM 5166 C CA . PRO A 1 654 ? -39 -25.781 10.43 1 86.5 654 PRO A CA 1
ATOM 5167 C C . PRO A 1 654 ? -38.5 -24.578 9.625 1 86.5 654 PRO A C 1
ATOM 5169 O O . PRO A 1 654 ? -38.688 -23.438 10.023 1 86.5 654 PRO A O 1
ATOM 5172 N N . GLY A 1 655 ? -37.688 -25 8.547 1 87.56 655 GLY A N 1
ATOM 5173 C CA . GLY A 1 655 ? -37.219 -23.922 7.688 1 87.56 655 GLY A CA 1
ATOM 5174 C C . GLY A 1 655 ? -35.844 -23.438 8.047 1 87.56 655 GLY A C 1
ATOM 5175 O O . GLY A 1 655 ? -35.25 -22.609 7.332 1 87.56 655 GLY A O 1
ATOM 5176 N N . PHE A 1 656 ? -35.312 -23.922 9.102 1 88.44 656 PHE A N 1
ATOM 5177 C CA . PHE A 1 656 ? -34 -23.484 9.531 1 88.44 656 PHE A CA 1
ATOM 5178 C C . PHE A 1 656 ? -32.906 -24.078 8.633 1 88.44 656 PHE A C 1
ATOM 5180 O O . PHE A 1 656 ? -31.938 -23.391 8.305 1 88.44 656 PHE A O 1
ATOM 5187 N N . MET A 1 657 ? -33.062 -25.312 8.336 1 91.38 657 MET A N 1
ATOM 5188 C CA . MET A 1 657 ? -32.094 -26.016 7.484 1 91.38 657 MET A CA 1
ATOM 5189 C C . MET A 1 657 ? -32.781 -27.062 6.629 1 91.38 657 MET A C 1
ATOM 5191 O O . MET A 1 657 ? -33.875 -27.547 6.992 1 91.38 657 MET A O 1
ATOM 5195 N N . ASP A 1 658 ? -32.281 -27.266 5.441 1 92.62 658 ASP A N 1
ATOM 5196 C CA . ASP A 1 658 ? -32.75 -28.375 4.613 1 92.62 658 ASP A CA 1
ATOM 5197 C C . ASP A 1 658 ? -32.781 -29.672 5.406 1 92.62 658 ASP A C 1
ATOM 5199 O O . ASP A 1 658 ? -31.844 -30 6.113 1 92.62 658 ASP A O 1
ATOM 5203 N N . PRO A 1 659 ? -33.875 -30.391 5.273 1 92.62 659 PRO A N 1
ATOM 5204 C CA . PRO A 1 659 ? -34.031 -31.578 6.102 1 92.62 659 PRO A CA 1
ATOM 5205 C C . PRO A 1 659 ? -32.906 -32.594 5.898 1 92.62 659 PRO A C 1
ATOM 5207 O O . PRO A 1 659 ? -32.406 -33.156 6.867 1 92.62 659 PRO A O 1
ATOM 5210 N N . GLU A 1 660 ? -32.625 -32.875 4.711 1 94.44 660 GLU A N 1
ATOM 5211 C CA . GLU A 1 660 ? -31.531 -33.812 4.469 1 94.44 660 GLU A CA 1
ATOM 5212 C C . GLU A 1 660 ? -30.203 -33.25 4.977 1 94.44 660 GLU A C 1
ATOM 5214 O O . GLU A 1 660 ? -29.391 -34 5.527 1 94.44 660 GLU A O 1
ATOM 5219 N N . GLY A 1 661 ? -29.969 -32.031 4.75 1 93.94 661 GLY A N 1
ATOM 5220 C CA . GLY A 1 661 ? -28.781 -31.391 5.289 1 93.94 661 GLY A CA 1
ATOM 5221 C C . GLY A 1 661 ? -28.672 -31.516 6.797 1 93.94 661 GLY A C 1
ATOM 5222 O O . GLY A 1 661 ? -27.578 -31.766 7.328 1 93.94 661 GLY A O 1
ATOM 5223 N N . TRP A 1 662 ? -29.797 -31.344 7.418 1 93.69 662 TRP A N 1
ATOM 5224 C CA . TRP A 1 662 ? -29.828 -31.453 8.875 1 93.69 662 TRP A CA 1
ATOM 5225 C C . TRP A 1 662 ? -29.562 -32.875 9.32 1 93.69 662 TRP A C 1
ATOM 5227 O O . TRP A 1 662 ? -28.844 -33.125 10.297 1 93.69 662 TRP A O 1
ATOM 5237 N N . SER A 1 663 ? -30.125 -33.75 8.633 1 94.31 663 SER A N 1
ATOM 5238 C CA . SER A 1 663 ? -29.969 -35.156 8.977 1 94.31 663 SER A CA 1
ATOM 5239 C C . SER A 1 663 ? -28.5 -35.562 8.938 1 94.31 663 SER A C 1
ATOM 5241 O O . SER A 1 663 ? -28.047 -36.375 9.75 1 94.31 663 SER A O 1
ATOM 5243 N N . ILE A 1 664 ? -27.797 -35.094 8.023 1 94.88 664 ILE A N 1
ATOM 5244 C CA . ILE A 1 664 ? -26.375 -35.375 7.883 1 94.88 664 ILE A CA 1
ATOM 5245 C C . ILE A 1 664 ? -25.609 -34.844 9.102 1 94.88 664 ILE A C 1
ATOM 5247 O O . ILE A 1 664 ? -24.734 -35.531 9.633 1 94.88 664 ILE A O 1
ATOM 5251 N N . LEU A 1 665 ? -25.984 -33.688 9.617 1 93.06 665 LEU A N 1
ATOM 5252 C CA . LEU A 1 665 ? -25.328 -33.125 10.789 1 93.06 665 LEU A CA 1
ATOM 5253 C C . LEU A 1 665 ? -25.672 -33.906 12.047 1 93.06 665 LEU A C 1
ATOM 5255 O O . LEU A 1 665 ? -24.828 -34.094 12.914 1 93.06 665 LEU A O 1
ATOM 5259 N N . VAL A 1 666 ? -26.906 -34.281 12.094 1 92.44 666 VAL A N 1
ATOM 5260 C CA . VAL A 1 666 ? -27.344 -35.062 13.234 1 92.44 666 VAL A CA 1
ATOM 5261 C C . VAL A 1 666 ? -26.547 -36.375 13.32 1 92.44 666 VAL A C 1
ATOM 5263 O O . VAL A 1 666 ? -26.062 -36.75 14.391 1 92.44 666 VAL A O 1
ATOM 5266 N N . LYS A 1 667 ? -26.484 -36.969 12.156 1 92.88 667 LYS A N 1
ATOM 5267 C CA . LYS A 1 667 ? -25.719 -38.219 12.117 1 92.88 667 LYS A CA 1
ATOM 5268 C C . LYS A 1 667 ? -24.281 -37.969 12.578 1 92.88 667 LYS A C 1
ATOM 5270 O O . LYS A 1 667 ? -23.719 -38.781 13.32 1 92.88 667 LYS A O 1
ATOM 5275 N N . TYR A 1 668 ? -23.672 -36.969 12.227 1 93.06 668 TYR A N 1
ATOM 5276 C CA . TYR A 1 668 ? -22.297 -36.656 12.594 1 93.06 668 TYR A CA 1
ATOM 5277 C C . TYR A 1 668 ? -22.188 -36.406 14.094 1 93.06 668 TYR A C 1
ATOM 5279 O O . TYR A 1 668 ? -21.344 -37 14.766 1 93.06 668 TYR A O 1
ATOM 5287 N N . TYR A 1 669 ? -23.047 -35.531 14.633 1 90.56 669 TYR A N 1
ATOM 5288 C CA . TYR A 1 669 ? -22.922 -35.156 16.047 1 90.56 669 TYR A CA 1
ATOM 5289 C C . TYR A 1 669 ? -23.281 -36.344 16.953 1 90.56 669 TYR A C 1
ATOM 5291 O O . TYR A 1 669 ? -22.719 -36.469 18.047 1 90.56 669 TYR A O 1
ATOM 5299 N N . GLN A 1 670 ? -24.172 -37.094 16.531 1 89.56 670 GLN A N 1
ATOM 5300 C CA . GLN A 1 670 ? -24.5 -38.312 17.297 1 89.56 670 GLN A CA 1
ATOM 5301 C C . GLN A 1 670 ? -23.344 -39.281 17.297 1 89.56 670 GLN A C 1
ATOM 5303 O O . GLN A 1 670 ? -23.141 -40 18.281 1 89.56 670 GLN A O 1
ATOM 5308 N N . SER A 1 671 ? -22.734 -39.375 16.172 1 88.88 671 SER A N 1
ATOM 5309 C CA . SER A 1 671 ? -21.578 -40.25 16.094 1 88.88 671 SER A CA 1
ATOM 5310 C C . SER A 1 671 ? -20.484 -39.781 17.062 1 88.88 671 SER A C 1
ATOM 5312 O O . SER A 1 671 ? -19.719 -40.625 17.562 1 88.88 671 SER A O 1
ATOM 5314 N N . LEU A 1 672 ? -20.281 -38.5 17.266 1 85.25 672 LEU A N 1
ATOM 5315 C CA . LEU A 1 672 ? -19.297 -37.969 18.188 1 85.25 672 LEU A CA 1
ATOM 5316 C C . LEU A 1 672 ? -19.641 -38.344 19.625 1 85.25 672 LEU A C 1
ATOM 5318 O O . LEU A 1 672 ? -18.75 -38.656 20.422 1 85.25 672 LEU A O 1
ATOM 5322 N N . ALA A 1 673 ? -20.953 -38.188 19.891 1 76.25 673 ALA A N 1
ATOM 5323 C CA . ALA A 1 673 ? -21.422 -38.531 21.234 1 76.25 673 ALA A CA 1
ATOM 5324 C C . ALA A 1 673 ? -21.234 -40 21.547 1 76.25 673 ALA A C 1
ATOM 5326 O O . ALA A 1 673 ? -20.969 -40.375 22.688 1 76.25 673 ALA A O 1
ATOM 5327 N N . ALA A 1 674 ? -21.266 -40.781 20.578 1 76.38 674 ALA A N 1
ATOM 5328 C CA . ALA A 1 674 ? -21.109 -42.25 20.766 1 76.38 674 ALA A CA 1
ATOM 5329 C C . ALA A 1 674 ? -19.641 -42.594 20.953 1 76.38 674 ALA A C 1
ATOM 5331 O O . ALA A 1 674 ? -19.328 -43.625 21.594 1 76.38 674 ALA A O 1
ATOM 5332 N N . GLN A 1 675 ? -18.625 -41.906 20.531 1 71.12 675 GLN A N 1
ATOM 5333 C CA . GLN A 1 675 ? -17.203 -42.125 20.703 1 71.12 675 GLN A CA 1
ATOM 5334 C C . GLN A 1 675 ? -16.719 -41.594 22.047 1 71.12 675 GLN A C 1
ATOM 5336 O O . GLN A 1 675 ? -15.836 -42.188 22.672 1 71.12 675 GLN A O 1
ATOM 5341 N N . MET B 1 1 ? -33 -1.689 -24.562 1 19.16 1 MET B N 1
ATOM 5342 C CA . MET B 1 1 ? -32.75 -0.7 -23.516 1 19.16 1 MET B CA 1
ATOM 5343 C C . MET B 1 1 ? -31.438 -0.977 -22.797 1 19.16 1 MET B C 1
ATOM 5345 O O . MET B 1 1 ? -31.328 -1.927 -22.031 1 19.16 1 MET B O 1
ATOM 5349 N N . ARG B 1 2 ? -30.312 -0.786 -23.453 1 19.06 2 ARG B N 1
ATOM 5350 C CA . ARG B 1 2 ? -29.016 -1.384 -23.75 1 19.06 2 ARG B CA 1
ATOM 5351 C C . ARG B 1 2 ? -28.031 -1.158 -22.609 1 19.06 2 ARG B C 1
ATOM 5353 O O . ARG B 1 2 ? -27.688 -0.017 -22.297 1 19.06 2 ARG B O 1
ATOM 5360 N N . GLN B 1 3 ? -28.438 -1.852 -21.516 1 18.14 3 GLN B N 1
ATOM 5361 C CA . GLN B 1 3 ? -28 -1.897 -20.125 1 18.14 3 GLN B CA 1
ATOM 5362 C C . GLN B 1 3 ? -26.484 -2.039 -20.047 1 18.14 3 GLN B C 1
ATOM 5364 O O . GLN B 1 3 ? -25.938 -3.109 -20.328 1 18.14 3 GLN B O 1
ATOM 5369 N N . LEU B 1 4 ? -25.953 -1.04 -20.734 1 19.3 4 LEU B N 1
ATOM 5370 C CA . LEU B 1 4 ? -24.531 -0.822 -21.016 1 19.3 4 LEU B CA 1
ATOM 5371 C C . LEU B 1 4 ? -23.719 -0.943 -19.734 1 19.3 4 LEU B C 1
ATOM 5373 O O . LEU B 1 4 ? -24 -0.272 -18.734 1 19.3 4 LEU B O 1
ATOM 5377 N N . ASN B 1 5 ? -23.422 -2.199 -19.453 1 20.33 5 ASN B N 1
ATOM 5378 C CA . ASN B 1 5 ? -22.656 -2.928 -18.438 1 20.33 5 ASN B CA 1
ATOM 5379 C C . ASN B 1 5 ? -21.375 -2.199 -18.078 1 20.33 5 ASN B C 1
ATOM 5381 O O . ASN B 1 5 ? -20.438 -2.145 -18.875 1 20.33 5 ASN B O 1
ATOM 5385 N N . VAL B 1 6 ? -21.734 -0.941 -17.75 1 21.61 6 VAL B N 1
ATOM 5386 C CA . VAL B 1 6 ? -20.703 -0.001 -17.312 1 21.61 6 VAL B CA 1
ATOM 5387 C C . VAL B 1 6 ? -19.766 -0.686 -16.328 1 21.61 6 VAL B C 1
ATOM 5389 O O . VAL B 1 6 ? -20.188 -1.11 -15.242 1 21.61 6 VAL B O 1
ATOM 5392 N N . LEU B 1 7 ? -19.031 -1.595 -16.844 1 22.83 7 LEU B N 1
ATOM 5393 C CA . LEU B 1 7 ? -17.828 -2.225 -16.297 1 22.83 7 LEU B CA 1
ATOM 5394 C C . LEU B 1 7 ? -17.031 -1.237 -15.445 1 22.83 7 LEU B C 1
ATOM 5396 O O . LEU B 1 7 ? -16.531 -0.24 -15.961 1 22.83 7 LEU B O 1
ATOM 5400 N N . THR B 1 8 ? -17.797 -0.792 -14.43 1 23.52 8 THR B N 1
ATOM 5401 C CA . THR B 1 8 ? -17.172 0.047 -13.414 1 23.52 8 THR B CA 1
ATOM 5402 C C . THR B 1 8 ? -15.75 -0.419 -13.125 1 23.52 8 THR B C 1
ATOM 5404 O O . THR B 1 8 ? -15.539 -1.537 -12.648 1 23.52 8 THR B O 1
ATOM 5407 N N . PHE B 1 9 ? -15.016 -0.23 -14.078 1 23.44 9 PHE B N 1
ATOM 5408 C CA . PHE B 1 9 ? -13.57 -0.43 -14.07 1 23.44 9 PHE B CA 1
ATOM 5409 C C . PHE B 1 9 ? -12.953 0.128 -12.797 1 23.44 9 PHE B C 1
ATOM 5411 O O . PHE B 1 9 ? -12.953 1.342 -12.578 1 23.44 9 PHE B O 1
ATOM 5418 N N . VAL B 1 10 ? -13.43 -0.425 -11.758 1 25.34 10 VAL B N 1
ATOM 5419 C CA . VAL B 1 10 ? -12.781 -0.095 -10.492 1 25.34 10 VAL B CA 1
ATOM 5420 C C . VAL B 1 10 ? -11.266 -0.074 -10.688 1 25.34 10 VAL B C 1
ATOM 5422 O O . VAL B 1 10 ? -10.648 -1.11 -10.953 1 25.34 10 VAL B O 1
ATOM 5425 N N . VAL B 1 11 ? -10.883 0.806 -11.469 1 26.14 11 VAL B N 1
ATOM 5426 C CA . VAL B 1 11 ? -9.5 1.146 -11.805 1 26.14 11 VAL B CA 1
ATOM 5427 C C . VAL B 1 11 ? -8.688 1.295 -10.523 1 26.14 11 VAL B C 1
ATOM 5429 O O . VAL B 1 11 ? -9.07 2.027 -9.609 1 26.14 11 VAL B O 1
ATOM 5432 N N . GLY B 1 12 ? -8.125 0.232 -10.125 1 27.62 12 GLY B N 1
ATOM 5433 C CA . GLY B 1 12 ? -7.137 0.084 -9.07 1 27.62 12 GLY B CA 1
ATOM 5434 C C . GLY B 1 12 ? -6.215 1.281 -8.945 1 27.62 12 GLY B C 1
ATOM 5435 O O . GLY B 1 12 ? -5.695 1.778 -9.945 1 27.62 12 GLY B O 1
ATOM 5436 N N . TYR B 1 13 ? -6.609 2.137 -8.055 1 31 13 TYR B N 1
ATOM 5437 C CA . TYR B 1 13 ? -5.926 3.344 -7.613 1 31 13 TYR B CA 1
ATOM 5438 C C . TYR B 1 13 ? -4.418 3.123 -7.555 1 31 13 TYR B C 1
ATOM 5440 O O . TYR B 1 13 ? -3.953 2.104 -7.039 1 31 13 TYR B O 1
ATOM 5448 N N . VAL B 1 14 ? -3.861 3.498 -8.625 1 31.3 14 VAL B N 1
ATOM 5449 C CA . VAL B 1 14 ? -2.41 3.639 -8.664 1 31.3 14 VAL B CA 1
ATOM 5450 C C . VAL B 1 14 ? -1.943 4.52 -7.508 1 31.3 14 VAL B C 1
ATOM 5452 O O . VAL B 1 14 ? -2.32 5.691 -7.418 1 31.3 14 VAL B O 1
ATOM 5455 N N . ALA B 1 15 ? -1.947 4.004 -6.391 1 34.69 15 ALA B N 1
ATOM 5456 C CA . ALA B 1 15 ? -1.31 4.762 -5.32 1 34.69 15 ALA B CA 1
ATOM 5457 C C . ALA B 1 15 ? -0.028 5.43 -5.809 1 34.69 15 ALA B C 1
ATOM 5459 O O . ALA B 1 15 ? 0.967 4.754 -6.082 1 34.69 15 ALA B O 1
ATOM 5460 N N . SER B 1 16 ? -0.175 6.336 -6.773 1 38.28 16 SER B N 1
ATOM 5461 C CA . SER B 1 16 ? 1.004 7.094 -7.176 1 38.28 16 SER B CA 1
ATOM 5462 C C . SER B 1 16 ? 1.548 7.926 -6.02 1 38.28 16 SER B C 1
ATOM 5464 O O . SER B 1 16 ? 0.787 8.594 -5.316 1 38.28 16 SER B O 1
ATOM 5466 N N . TRP B 1 17 ? 2.475 7.422 -5.379 1 38.69 17 TRP B N 1
ATOM 5467 C CA . TRP B 1 17 ? 3.197 8.32 -4.488 1 38.69 17 TRP B CA 1
ATOM 5468 C C . TRP B 1 17 ? 3.947 9.391 -5.281 1 38.69 17 TRP B C 1
ATOM 5470 O O . TRP B 1 17 ? 4.969 9.102 -5.91 1 38.69 17 TRP B O 1
ATOM 5480 N N . LEU B 1 18 ? 3.139 10.203 -6.035 1 41.88 18 LEU B N 1
ATOM 5481 C CA . LEU B 1 18 ? 3.811 11.281 -6.75 1 41.88 18 LEU B CA 1
ATOM 5482 C C . LEU B 1 18 ? 4.594 12.172 -5.789 1 41.88 18 LEU B C 1
ATOM 5484 O O . LEU B 1 18 ? 4.102 12.508 -4.707 1 41.88 18 LEU B O 1
ATOM 5488 N N . SER B 1 19 ? 5.859 12.148 -6.098 1 44.81 19 SER B N 1
ATOM 5489 C CA . SER B 1 19 ? 6.707 13.078 -5.355 1 44.81 19 SER B CA 1
ATOM 5490 C C . SER B 1 19 ? 6.375 14.523 -5.699 1 44.81 19 SER B C 1
ATOM 5492 O O . SER B 1 19 ? 5.75 14.797 -6.727 1 44.81 19 SER B O 1
ATOM 5494 N N . ALA B 1 20 ? 6.617 15.328 -4.812 1 45.31 20 ALA B N 1
ATOM 5495 C CA . ALA B 1 20 ? 6.516 16.766 -5.027 1 45.31 20 ALA B CA 1
ATOM 5496 C C . ALA B 1 20 ? 7.227 17.188 -6.312 1 45.31 20 ALA B C 1
ATOM 5498 O O . ALA B 1 20 ? 6.73 18.031 -7.059 1 45.31 20 ALA B O 1
ATOM 5499 N N . ALA B 1 21 ? 8.281 16.531 -6.59 1 42.47 21 ALA B N 1
ATOM 5500 C CA . ALA B 1 21 ? 9.031 16.844 -7.805 1 42.47 21 ALA B CA 1
ATOM 5501 C C . ALA B 1 21 ? 8.242 16.453 -9.055 1 42.47 21 ALA B C 1
ATOM 5503 O O . ALA B 1 21 ? 8.242 17.188 -10.047 1 42.47 21 ALA B O 1
ATOM 5504 N N . GLY B 1 22 ? 7.602 15.391 -8.984 1 51.5 22 GLY B N 1
ATOM 5505 C CA . GLY B 1 22 ? 6.754 14.984 -10.094 1 51.5 22 GLY B CA 1
ATOM 5506 C C . GLY B 1 22 ? 5.629 15.961 -10.375 1 51.5 22 GLY B C 1
ATOM 5507 O O . GLY B 1 22 ? 5.359 16.297 -11.531 1 51.5 22 GLY B O 1
ATOM 5508 N N . ASP B 1 23 ? 5.191 16.5 -9.32 1 56.56 23 ASP B N 1
ATOM 5509 C CA . ASP B 1 23 ? 4.09 17.438 -9.445 1 56.56 23 ASP B CA 1
ATOM 5510 C C . ASP B 1 23 ? 4.551 18.75 -10.102 1 56.56 23 ASP B C 1
ATOM 5512 O O . ASP B 1 23 ? 3.836 19.312 -10.93 1 56.56 23 ASP B O 1
ATOM 5516 N N . ALA B 1 24 ? 5.707 19.078 -9.773 1 52.94 24 ALA B N 1
ATOM 5517 C CA . ALA B 1 24 ? 6.254 20.328 -10.32 1 52.94 24 ALA B CA 1
ATOM 5518 C C . ALA B 1 24 ? 6.457 20.219 -11.828 1 52.94 24 ALA B C 1
ATOM 5520 O O . ALA B 1 24 ? 6.215 21.172 -12.57 1 52.94 24 ALA B O 1
ATOM 5521 N N . GLU B 1 25 ? 6.836 19.078 -12.258 1 61.31 25 GLU B N 1
ATOM 5522 C CA . GLU B 1 25 ? 7.043 18.859 -13.688 1 61.31 25 GLU B CA 1
ATOM 5523 C C . GLU B 1 25 ? 5.723 18.906 -14.453 1 61.31 25 GLU B C 1
ATOM 5525 O O . GLU B 1 25 ? 5.648 19.469 -15.547 1 61.31 25 GLU B O 1
ATOM 5530 N N . VAL B 1 26 ? 4.781 18.5 -13.789 1 66.81 26 VAL B N 1
ATOM 5531 C CA . VAL B 1 26 ? 3.473 18.484 -14.438 1 66.81 26 VAL B CA 1
ATOM 5532 C C . VAL B 1 26 ? 2.889 19.891 -14.469 1 66.81 26 VAL B C 1
ATOM 5534 O O . VAL B 1 26 ? 2.193 20.266 -15.422 1 66.81 26 VAL B O 1
ATOM 5537 N N . GLY B 1 27 ? 3.215 20.672 -13.453 1 66.62 27 GLY B N 1
ATOM 5538 C CA . GLY B 1 27 ? 2.689 22.016 -13.359 1 66.62 27 GLY B CA 1
ATOM 5539 C C . GLY B 1 27 ? 3.562 23.047 -14.055 1 66.62 27 GLY B C 1
ATOM 5540 O O . GLY B 1 27 ? 3.398 24.25 -13.836 1 66.62 27 GLY B O 1
ATOM 5541 N N . LYS B 1 28 ? 4.477 22.531 -14.883 1 69.56 28 LYS B N 1
ATOM 5542 C CA . LYS B 1 28 ? 5.371 23.438 -15.586 1 69.56 28 LYS B CA 1
ATOM 5543 C C . LYS B 1 28 ? 4.594 24.375 -16.516 1 69.56 28 LYS B C 1
ATOM 5545 O O . LYS B 1 28 ? 3.73 23.922 -17.281 1 69.56 28 LYS B O 1
ATOM 5550 N N . GLY B 1 29 ? 4.816 25.719 -16.234 1 77.19 29 GLY B N 1
ATOM 5551 C CA . GLY B 1 29 ? 4.164 26.734 -17.047 1 77.19 29 GLY B CA 1
ATOM 5552 C C . GLY B 1 29 ? 3.082 27.5 -16.297 1 77.19 29 GLY B C 1
ATOM 5553 O O . GLY B 1 29 ? 2.668 28.578 -16.719 1 77.19 29 GLY B O 1
ATOM 5554 N N . PHE B 1 30 ? 2.666 26.938 -15.188 1 87.81 30 PHE B N 1
ATOM 5555 C CA . PHE B 1 30 ? 1.647 27.625 -14.398 1 87.81 30 PHE B CA 1
ATOM 5556 C C . PHE B 1 30 ? 2.217 28.875 -13.742 1 87.81 30 PHE B C 1
ATOM 5558 O O . PHE B 1 30 ? 3.383 28.891 -13.336 1 87.81 30 PHE B O 1
ATOM 5565 N N . TYR B 1 31 ? 1.374 29.828 -13.742 1 86.06 31 TYR B N 1
ATOM 5566 C CA . TYR B 1 31 ? 1.706 30.938 -12.852 1 86.06 31 TYR B CA 1
ATOM 5567 C C . TYR B 1 31 ? 1.414 30.562 -11.398 1 86.06 31 TYR B C 1
ATOM 5569 O O . TYR B 1 31 ? 0.275 30.25 -11.047 1 86.06 31 TYR B O 1
ATOM 5577 N N . ILE B 1 32 ? 2.473 30.562 -10.695 1 83.69 32 ILE B N 1
ATOM 5578 C CA . ILE B 1 32 ? 2.379 30.344 -9.258 1 83.69 32 ILE B CA 1
ATOM 5579 C C . ILE B 1 32 ? 2.998 31.531 -8.523 1 83.69 32 ILE B C 1
ATOM 5581 O O . ILE B 1 32 ? 4.195 31.797 -8.656 1 83.69 32 ILE B O 1
ATOM 5585 N N . PRO B 1 33 ? 2.137 32.219 -7.977 1 78.88 33 PRO B N 1
ATOM 5586 C CA . PRO B 1 33 ? 2.703 33.406 -7.293 1 78.88 33 PRO B CA 1
ATOM 5587 C C . PRO B 1 33 ? 3.807 33.031 -6.305 1 78.88 33 PRO B C 1
ATOM 5589 O O . PRO B 1 33 ? 3.75 31.969 -5.684 1 78.88 33 PRO B O 1
ATOM 5592 N N . SER B 1 34 ? 5.07 33.562 -6.629 1 62.12 34 SER B N 1
ATOM 5593 C CA . SER B 1 34 ? 6.199 33.312 -5.738 1 62.12 34 SER B CA 1
ATOM 5594 C C . SER B 1 34 ? 5.773 33.406 -4.273 1 62.12 34 SER B C 1
ATOM 5596 O O . SER B 1 34 ? 4.711 33.938 -3.963 1 62.12 34 SER B O 1
ATOM 5598 N N . THR B 1 35 ? 6.727 33.281 -3.408 1 50.03 35 THR B N 1
ATOM 5599 C CA . THR B 1 35 ? 6.5 33.344 -1.969 1 50.03 35 THR B CA 1
ATOM 5600 C C . THR B 1 35 ? 5.531 34.469 -1.626 1 50.03 35 THR B C 1
ATOM 5602 O O . THR B 1 35 ? 5.375 35.438 -2.4 1 50.03 35 THR B O 1
ATOM 5605 N N . VAL B 1 36 ? 4.793 34.188 -0.609 1 39.94 36 VAL B N 1
ATOM 5606 C CA . VAL B 1 36 ? 4.109 35.094 0.312 1 39.94 36 VAL B CA 1
ATOM 5607 C C . VAL B 1 36 ? 4.93 36.375 0.49 1 39.94 36 VAL B C 1
ATOM 5609 O O . VAL B 1 36 ? 6.004 36.344 1.096 1 39.94 36 VAL B O 1
ATOM 5612 N N . THR B 1 37 ? 5.418 37.156 -0.433 1 31.58 37 THR B N 1
ATOM 5613 C CA . THR B 1 37 ? 5.996 38.406 0.016 1 31.58 37 THR B CA 1
ATOM 5614 C C . THR B 1 37 ? 5.531 38.75 1.431 1 31.58 37 THR B C 1
ATOM 5616 O O . THR B 1 37 ? 4.574 38.156 1.933 1 31.58 37 THR B O 1
ATOM 5619 N N . GLY B 1 38 ? 5.977 40.219 1.891 1 28.12 38 GLY B N 1
ATOM 5620 C CA . GLY B 1 38 ? 5.738 40.938 3.139 1 28.12 38 GLY B CA 1
ATOM 5621 C C . GLY B 1 38 ? 4.414 40.594 3.787 1 28.12 38 GLY B C 1
ATOM 5622 O O . GLY B 1 38 ? 4.066 39.406 3.889 1 28.12 38 GLY B O 1
ATOM 5623 N N . ASP B 1 39 ? 3.701 41.875 3.93 1 29.73 39 ASP B N 1
ATOM 5624 C CA . ASP B 1 39 ? 2.523 42.312 4.664 1 29.73 39 ASP B CA 1
ATOM 5625 C C . ASP B 1 39 ? 1.271 41.594 4.207 1 29.73 39 ASP B C 1
ATOM 5627 O O . ASP B 1 39 ? 0.154 42.062 4.379 1 29.73 39 ASP B O 1
ATOM 5631 N N . ARG B 1 40 ? 1.425 40.906 3.105 1 35.41 40 ARG B N 1
ATOM 5632 C CA . ARG B 1 40 ? 0.025 40.562 2.889 1 35.41 40 ARG B CA 1
ATOM 5633 C C . ARG B 1 40 ? -0.521 39.75 4.055 1 35.41 40 ARG B C 1
ATOM 5635 O O . ARG B 1 40 ? 0.109 38.781 4.492 1 35.41 40 ARG B O 1
ATOM 5642 N N . PRO B 1 41 ? -1.231 40.219 4.789 1 31.12 41 PRO B N 1
ATOM 5643 C CA . PRO B 1 41 ? -1.857 39.562 5.941 1 31.12 41 PRO B CA 1
ATOM 5644 C C . PRO B 1 41 ? -2.182 38.094 5.68 1 31.12 41 PRO B C 1
ATOM 5646 O O . PRO B 1 41 ? -2.555 37.75 4.562 1 31.12 41 PRO B O 1
ATOM 5649 N N . SER B 1 42 ? -1.295 37.188 6.121 1 37.06 42 SER B N 1
ATOM 5650 C CA . SER B 1 42 ? -1.81 35.844 6.266 1 37.06 42 SER B CA 1
ATOM 5651 C C . SER B 1 42 ? -3.316 35.781 6.039 1 37.06 42 SER B C 1
ATOM 5653 O O . SER B 1 42 ? -4.055 36.625 6.578 1 37.06 42 SER B O 1
ATOM 5655 N N . LEU B 1 43 ? -3.744 35.5 4.785 1 39.09 43 LEU B N 1
ATOM 5656 C CA . LEU B 1 43 ? -5.156 35.25 4.523 1 39.09 43 LEU B CA 1
ATOM 5657 C C . LEU B 1 43 ? -5.855 34.75 5.777 1 39.09 43 LEU B C 1
ATOM 5659 O O . LEU B 1 43 ? -6.551 33.719 5.727 1 39.09 43 LEU B O 1
ATOM 5663 N N . ALA B 1 44 ? -5.285 34.75 6.793 1 43.94 44 ALA B N 1
ATOM 5664 C CA . ALA B 1 44 ? -5.902 34.344 8.047 1 43.94 44 ALA B CA 1
ATOM 5665 C C . ALA B 1 44 ? -7.348 34.812 8.133 1 43.94 44 ALA B C 1
ATOM 5667 O O . ALA B 1 44 ? -8.227 34.062 8.578 1 43.94 44 ALA B O 1
ATOM 5668 N N . ALA B 1 45 ? -7.57 36.219 7.895 1 58.84 45 ALA B N 1
ATOM 5669 C CA . ALA B 1 45 ? -8.969 36.625 7.812 1 58.84 45 ALA B CA 1
ATOM 5670 C C . ALA B 1 45 ? -9.344 37.031 6.395 1 58.84 45 ALA B C 1
ATOM 5672 O O . ALA B 1 45 ? -9.211 38.219 6.035 1 58.84 45 ALA B O 1
ATOM 5673 N N . PHE B 1 46 ? -9.422 36.125 5.508 1 79.12 46 PHE B N 1
ATOM 5674 C CA . PHE B 1 46 ? -9.875 36.438 4.16 1 79.12 46 PHE B CA 1
ATOM 5675 C C . PHE B 1 46 ? -11.273 37.031 4.184 1 79.12 46 PHE B C 1
ATOM 5677 O O . PHE B 1 46 ? -12.25 36.344 4.504 1 79.12 46 PHE B O 1
ATOM 5684 N N . ASP B 1 47 ? -11.297 38.312 4.09 1 84.75 47 ASP B N 1
ATOM 5685 C CA . ASP B 1 47 ? -12.531 39.094 4.152 1 84.75 47 ASP B CA 1
ATOM 5686 C C . ASP B 1 47 ? -13.133 39.281 2.76 1 84.75 47 ASP B C 1
ATOM 5688 O O . ASP B 1 47 ? -12.594 40.031 1.942 1 84.75 47 ASP B O 1
ATOM 5692 N N . LEU B 1 48 ? -14.227 38.719 2.605 1 88.44 48 LEU B N 1
ATOM 5693 C CA . LEU B 1 48 ? -14.883 38.75 1.304 1 88.44 48 LEU B CA 1
ATOM 5694 C C . LEU B 1 48 ? -15.234 40.188 0.916 1 88.44 48 LEU B C 1
ATOM 5696 O O . LEU B 1 48 ? -15.367 40.5 -0.27 1 88.44 48 LEU B O 1
ATOM 5700 N N . ALA B 1 49 ? -15.352 41.031 1.862 1 88.25 49 ALA B N 1
ATOM 5701 C CA . ALA B 1 49 ? -15.742 42.438 1.612 1 88.25 49 ALA B CA 1
ATOM 5702 C C . ALA B 1 49 ? -14.625 43.188 0.906 1 88.25 49 ALA B C 1
ATOM 5704 O O . ALA B 1 49 ? -14.867 44.219 0.286 1 88.25 49 ALA B O 1
ATOM 5705 N N . LYS B 1 50 ? -13.477 42.719 0.984 1 91.12 50 LYS B N 1
ATOM 5706 C CA . LYS B 1 50 ? -12.328 43.406 0.394 1 91.12 50 LYS B CA 1
ATOM 5707 C C . LYS B 1 50 ? -12.094 42.938 -1.038 1 91.12 50 LYS B C 1
ATOM 5709 O O . LYS B 1 50 ? -11.172 43.406 -1.708 1 91.12 50 LYS B O 1
ATOM 5714 N N . LEU B 1 51 ? -12.961 42.125 -1.458 1 93.69 51 LEU B N 1
ATOM 5715 C CA . LEU B 1 51 ? -12.805 41.562 -2.801 1 93.69 51 LEU B CA 1
ATOM 5716 C C . LEU B 1 51 ? -13.383 42.531 -3.848 1 93.69 51 LEU B C 1
ATOM 5718 O O . LEU B 1 51 ? -14.336 43.25 -3.572 1 93.69 51 LEU B O 1
ATOM 5722 N N . GLY B 1 52 ? -12.742 42.562 -4.98 1 93.5 52 GLY B N 1
ATOM 5723 C CA . GLY B 1 52 ? -13.172 43.312 -6.156 1 93.5 52 GLY B CA 1
ATOM 5724 C C . GLY B 1 52 ? -12.688 42.688 -7.457 1 93.5 52 GLY B C 1
ATOM 5725 O O . GLY B 1 52 ? -12.188 41.562 -7.469 1 93.5 52 GLY B O 1
ATOM 5726 N N . THR B 1 53 ? -13 43.406 -8.578 1 95.25 53 THR B N 1
ATOM 5727 C CA . THR B 1 53 ? -12.539 42.969 -9.883 1 95.25 53 THR B CA 1
ATOM 5728 C C . THR B 1 53 ? -11.914 44.125 -10.656 1 95.25 53 THR B C 1
ATOM 5730 O O . THR B 1 53 ? -12.164 45.281 -10.344 1 95.25 53 THR B O 1
ATOM 5733 N N . ALA B 1 54 ? -11.023 43.812 -11.5 1 95.88 54 ALA B N 1
ATOM 5734 C CA . ALA B 1 54 ? -10.414 44.719 -12.445 1 95.88 54 ALA B CA 1
ATOM 5735 C C . ALA B 1 54 ? -10.344 44.125 -13.852 1 95.88 54 ALA B C 1
ATOM 5737 O O . ALA B 1 54 ? -9.953 42.969 -14.016 1 95.88 54 ALA B O 1
ATOM 5738 N N . ASP B 1 55 ? -10.734 44.938 -14.867 1 95.88 55 ASP B N 1
ATOM 5739 C CA . ASP B 1 55 ? -10.766 44.438 -16.234 1 95.88 55 ASP B CA 1
ATOM 5740 C C . ASP B 1 55 ? -9.641 45.062 -17.078 1 95.88 55 ASP B C 1
ATOM 5742 O O . ASP B 1 55 ? -9.273 46.219 -16.859 1 95.88 55 ASP B O 1
ATOM 5746 N N . GLU B 1 56 ? -9.102 44.25 -17.844 1 96.38 56 GLU B N 1
ATOM 5747 C CA . GLU B 1 56 ? -8.172 44.688 -18.875 1 96.38 56 GLU B CA 1
ATOM 5748 C C . GLU B 1 56 ? -8.602 44.188 -20.25 1 96.38 56 GLU B C 1
ATOM 5750 O O . GLU B 1 56 ? -9.148 43.094 -20.375 1 96.38 56 GLU B O 1
ATOM 5755 N N . GLY B 1 57 ? -8.359 45.031 -21.234 1 93.81 57 GLY B N 1
ATOM 5756 C CA . GLY B 1 57 ? -8.766 44.656 -22.578 1 93.81 57 GLY B CA 1
ATOM 5757 C C . GLY B 1 57 ? -10.234 44.906 -22.844 1 93.81 57 GLY B C 1
ATOM 5758 O O . GLY B 1 57 ? -10.961 45.375 -21.969 1 93.81 57 GLY B O 1
ATOM 5759 N N . GLU B 1 58 ? -10.672 44.625 -24.109 1 90.75 58 GLU B N 1
ATOM 5760 C CA . GLU B 1 58 ? -12.047 44.844 -24.531 1 90.75 58 GLU B CA 1
ATOM 5761 C C . GLU B 1 58 ? -12.906 43.594 -24.359 1 90.75 58 GLU B C 1
ATOM 5763 O O . GLU B 1 58 ? -12.508 42.5 -24.797 1 90.75 58 GLU B O 1
ATOM 5768 N N . GLN B 1 59 ? -14.031 43.75 -23.75 1 87.62 59 GLN B N 1
ATOM 5769 C CA . GLN B 1 59 ? -14.953 42.625 -23.531 1 87.62 59 GLN B CA 1
ATOM 5770 C C . GLN B 1 59 ? -15.289 41.938 -24.859 1 87.62 59 GLN B C 1
ATOM 5772 O O . GLN B 1 59 ? -15.391 42.594 -25.891 1 87.62 59 GLN B O 1
ATOM 5777 N N . ASP B 1 60 ? -15.367 40.688 -24.859 1 88.56 60 ASP B N 1
ATOM 5778 C CA . ASP B 1 60 ? -15.75 39.875 -25.984 1 88.56 60 ASP B CA 1
ATOM 5779 C C . ASP B 1 60 ? -14.641 39.812 -27.047 1 88.56 60 ASP B C 1
ATOM 5781 O O . ASP B 1 60 ? -14.914 39.656 -28.234 1 88.56 60 ASP B O 1
ATOM 5785 N N . THR B 1 61 ? -13.43 40.125 -26.547 1 91.06 61 THR B N 1
ATOM 5786 C CA . THR B 1 61 ? -12.266 40 -27.406 1 91.06 61 THR B CA 1
ATOM 5787 C C . THR B 1 61 ? -11.211 39.094 -26.766 1 91.06 61 THR B C 1
ATOM 5789 O O . THR B 1 61 ? -11.336 38.719 -25.594 1 91.06 61 THR B O 1
ATOM 5792 N N . LEU B 1 62 ? -10.219 38.781 -27.578 1 92.25 62 LEU B N 1
ATOM 5793 C CA . LEU B 1 62 ? -9.141 37.875 -27.141 1 92.25 62 LEU B CA 1
ATOM 5794 C C . LEU B 1 62 ? -8.258 38.562 -26.094 1 92.25 62 LEU B C 1
ATOM 5796 O O . LEU B 1 62 ? -7.531 37.906 -25.359 1 92.25 62 LEU B O 1
ATOM 5800 N N . SER B 1 63 ? -8.297 39.875 -26 1 92.12 63 SER B N 1
ATOM 5801 C CA . SER B 1 63 ? -7.414 40.594 -25.094 1 92.12 63 SER B CA 1
ATOM 5802 C C . SER B 1 63 ? -8.039 40.781 -23.719 1 92.12 63 SER B C 1
ATOM 5804 O O . SER B 1 63 ? -7.379 41.219 -22.781 1 92.12 63 SER B O 1
ATOM 5806 N N . TYR B 1 64 ? -9.312 40.375 -23.625 1 95.12 64 TYR B N 1
ATOM 5807 C CA . TYR B 1 64 ? -10.047 40.656 -22.391 1 95.12 64 TYR B CA 1
ATOM 5808 C C . TYR B 1 64 ? -9.562 39.75 -21.25 1 95.12 64 TYR B C 1
ATOM 5810 O O . TYR B 1 64 ? -9.438 38.531 -21.422 1 95.12 64 TYR B O 1
ATOM 5818 N N . LYS B 1 65 ? -9.305 40.406 -20.094 1 97 65 LYS B N 1
ATOM 5819 C CA . LYS B 1 65 ? -8.93 39.75 -18.859 1 97 65 LYS B CA 1
ATOM 5820 C C . LYS B 1 65 ? -9.641 40.344 -17.656 1 97 65 LYS B C 1
ATOM 5822 O O . LYS B 1 65 ? -9.641 41.562 -17.484 1 97 65 LYS B O 1
ATOM 5827 N N . ARG B 1 66 ? -10.258 39.531 -16.938 1 96.88 66 ARG B N 1
ATOM 5828 C CA . ARG B 1 66 ? -10.812 40 -15.664 1 96.88 66 ARG B CA 1
ATOM 5829 C C . ARG B 1 66 ? -9.969 39.5 -14.492 1 96.88 66 ARG B C 1
ATOM 5831 O O . ARG B 1 66 ? -9.844 38.312 -14.273 1 96.88 66 ARG B O 1
ATOM 5838 N N . PHE B 1 67 ? -9.453 40.406 -13.75 1 97.38 67 PHE B N 1
ATOM 5839 C CA . PHE B 1 67 ? -8.664 40.125 -12.562 1 97.38 67 PHE B CA 1
ATOM 5840 C C . PHE B 1 67 ? -9.523 40.219 -11.305 1 97.38 67 PHE B C 1
ATOM 5842 O O . PHE B 1 67 ? -10.484 40.969 -11.258 1 97.38 67 PHE B O 1
ATOM 5849 N N . ILE B 1 68 ? -9.211 39.375 -10.359 1 96.19 68 ILE B N 1
ATOM 5850 C CA . ILE B 1 68 ? -9.75 39.5 -9.008 1 96.19 68 ILE B CA 1
ATOM 5851 C C . ILE B 1 68 ? -8.789 40.344 -8.156 1 96.19 68 ILE B C 1
ATOM 5853 O O . ILE B 1 68 ? -7.57 40.219 -8.273 1 96.19 68 ILE B O 1
ATOM 5857 N N . THR B 1 69 ? -9.414 41.219 -7.395 1 94.81 69 THR B N 1
ATOM 5858 C CA . THR B 1 69 ? -8.586 42.062 -6.543 1 94.81 69 THR B CA 1
ATOM 5859 C C . THR B 1 69 ? -8.969 41.906 -5.074 1 94.81 69 THR B C 1
ATOM 5861 O O . THR B 1 69 ? -10.102 41.531 -4.766 1 94.81 69 THR B O 1
ATOM 5864 N N . TYR B 1 70 ? -8.094 42.062 -4.207 1 92.06 70 TYR B N 1
ATOM 5865 C CA . TYR B 1 70 ? -8.258 42.094 -2.758 1 92.06 70 TYR B CA 1
ATOM 5866 C C . TYR B 1 70 ? -7.613 43.344 -2.176 1 92.06 70 TYR B C 1
ATOM 5868 O O . TYR B 1 70 ? -6.402 43.531 -2.297 1 92.06 70 TYR B O 1
ATOM 5876 N N . ALA B 1 71 ? -8.391 44.219 -1.568 1 90 71 ALA B N 1
ATOM 5877 C CA . ALA B 1 71 ? -7.914 45.5 -1.058 1 90 71 ALA B CA 1
ATOM 5878 C C . ALA B 1 71 ? -7.184 46.281 -2.145 1 90 71 ALA B C 1
ATOM 5880 O O . ALA B 1 71 ? -6.102 46.844 -1.906 1 90 71 ALA B O 1
ATOM 5881 N N . GLY B 1 72 ? -7.676 46.156 -3.344 1 89.81 72 GLY B N 1
ATOM 5882 C CA . GLY B 1 72 ? -7.199 46.969 -4.449 1 89.81 72 GLY B CA 1
ATOM 5883 C C . GLY B 1 72 ? -6.059 46.312 -5.215 1 89.81 72 GLY B C 1
ATOM 5884 O O . GLY B 1 72 ? -5.656 46.812 -6.273 1 89.81 72 GLY B O 1
ATOM 5885 N N . GLN B 1 73 ? -5.516 45.25 -4.742 1 92 73 GLN B N 1
ATOM 5886 C CA . GLN B 1 73 ? -4.402 44.562 -5.406 1 92 73 GLN B CA 1
ATOM 5887 C C . GLN B 1 73 ? -4.859 43.281 -6.102 1 92 73 GLN B C 1
ATOM 5889 O O . GLN B 1 73 ? -5.688 42.562 -5.562 1 92 73 GLN B O 1
ATOM 5894 N N . LYS B 1 74 ? -4.273 43.062 -7.27 1 94.12 74 LYS B N 1
ATOM 5895 C CA . LYS B 1 74 ? -4.602 41.844 -7.996 1 94.12 74 LYS B CA 1
ATOM 5896 C C . LYS B 1 74 ? -4.133 40.594 -7.23 1 94.12 74 LYS B C 1
ATOM 5898 O O . LYS B 1 74 ? -3.027 40.562 -6.688 1 94.12 74 LYS B O 1
ATOM 5903 N N . ILE B 1 75 ? -5.02 39.625 -7.121 1 92.94 75 ILE B N 1
ATOM 5904 C CA . ILE B 1 75 ? -4.648 38.344 -6.512 1 92.94 75 ILE B CA 1
ATOM 5905 C C . ILE B 1 75 ? -5.07 37.188 -7.426 1 92.94 75 ILE B C 1
ATOM 5907 O O . ILE B 1 75 ? -5.941 37.344 -8.281 1 92.94 75 ILE B O 1
ATOM 5911 N N . SER B 1 76 ? -4.395 36.094 -7.242 1 94.44 76 SER B N 1
ATOM 5912 C CA . SER B 1 76 ? -4.762 34.906 -7.988 1 94.44 76 SER B CA 1
ATOM 5913 C C . SER B 1 76 ? -5.98 34.219 -7.379 1 94.44 76 SER B C 1
ATOM 5915 O O . SER B 1 76 ? -5.957 33.812 -6.215 1 94.44 76 SER B O 1
ATOM 5917 N N . PRO B 1 77 ? -7.062 34.031 -8.094 1 95.75 77 PRO B N 1
ATOM 5918 C CA . PRO B 1 77 ? -8.219 33.312 -7.562 1 95.75 77 PRO B CA 1
ATOM 5919 C C . PRO B 1 77 ? -7.926 31.828 -7.336 1 95.75 77 PRO B C 1
ATOM 5921 O O . PRO B 1 77 ? -8.656 31.156 -6.602 1 95.75 77 PRO B O 1
ATOM 5924 N N . TRP B 1 78 ? -6.871 31.344 -7.938 1 95.25 78 TRP B N 1
ATOM 5925 C CA . TRP B 1 78 ? -6.496 29.938 -7.84 1 95.25 78 TRP B CA 1
ATOM 5926 C C . TRP B 1 78 ? -5.602 29.688 -6.629 1 95.25 78 TRP B C 1
ATOM 5928 O O . TRP B 1 78 ? -5.773 28.703 -5.91 1 95.25 78 TRP B O 1
ATOM 5938 N N . HIS B 1 79 ? -4.715 30.641 -6.395 1 93.5 79 HIS B N 1
ATOM 5939 C CA . HIS B 1 79 ? -3.645 30.344 -5.449 1 93.5 79 HIS B CA 1
ATOM 5940 C C . HIS B 1 79 ? -3.777 31.188 -4.184 1 93.5 79 HIS B C 1
ATOM 5942 O O . HIS B 1 79 ? -3.244 30.828 -3.133 1 93.5 79 HIS B O 1
ATOM 5948 N N . GLU B 1 80 ? -4.492 32.281 -4.281 1 91.88 80 GLU B N 1
ATOM 5949 C CA . GLU B 1 80 ? -4.414 33.219 -3.174 1 91.88 80 GLU B CA 1
ATOM 5950 C C . GLU B 1 80 ? -5.762 33.375 -2.471 1 91.88 80 GLU B C 1
ATOM 5952 O O . GLU B 1 80 ? -5.844 33.938 -1.386 1 91.88 80 GLU B O 1
ATOM 5957 N N . VAL B 1 81 ? -6.848 32.938 -3.094 1 92.5 81 VAL B N 1
ATOM 5958 C CA . VAL B 1 81 ? -8.086 32.719 -2.361 1 92.5 81 VAL B CA 1
ATOM 5959 C C . VAL B 1 81 ? -7.988 31.422 -1.56 1 92.5 81 VAL B C 1
ATOM 5961 O O . VAL B 1 81 ? -7.637 30.359 -2.105 1 92.5 81 VAL B O 1
ATOM 5964 N N . PRO B 1 82 ? -8.227 31.484 -0.256 1 91.62 82 PRO B N 1
ATOM 5965 C CA . PRO B 1 82 ? -8.07 30.281 0.555 1 91.62 82 PRO B CA 1
ATOM 5966 C C . PRO B 1 82 ? -9.047 29.172 0.153 1 91.62 82 PRO B C 1
ATOM 5968 O O . PRO B 1 82 ? -10.141 29.453 -0.332 1 91.62 82 PRO B O 1
ATOM 5971 N N . PHE B 1 83 ? -8.648 27.969 0.338 1 93.12 83 PHE B N 1
ATOM 5972 C CA . PHE B 1 83 ? -9.5 26.812 0.108 1 93.12 83 PHE B CA 1
ATOM 5973 C C . PHE B 1 83 ? -10.695 26.828 1.055 1 93.12 83 PHE B C 1
ATOM 5975 O O . PHE B 1 83 ? -11.836 26.734 0.615 1 93.12 83 PHE B O 1
ATOM 5982 N N . GLU B 1 84 ? -10.375 26.984 2.352 1 89.62 84 GLU B N 1
ATOM 5983 C CA . GLU B 1 84 ? -11.398 26.969 3.389 1 89.62 84 GLU B CA 1
ATOM 5984 C C . GLU B 1 84 ? -11.992 28.359 3.611 1 89.62 84 GLU B C 1
ATOM 5986 O O . GLU B 1 84 ? -11.258 29.344 3.658 1 89.62 84 GLU B O 1
ATOM 5991 N N . ALA B 1 85 ? -13.32 28.375 3.701 1 90 85 ALA B N 1
ATOM 5992 C CA . ALA B 1 85 ? -14.039 29.625 3.9 1 90 85 ALA B CA 1
ATOM 5993 C C . ALA B 1 85 ? -14.609 29.719 5.312 1 90 85 ALA B C 1
ATOM 5995 O O . ALA B 1 85 ? -15.188 30.734 5.691 1 90 85 ALA B O 1
ATOM 5996 N N . GLY B 1 86 ? -14.383 28.672 6.035 1 81.88 86 GLY B N 1
ATOM 5997 C CA . GLY B 1 86 ? -14.906 28.656 7.395 1 81.88 86 GLY B CA 1
ATOM 5998 C C . GLY B 1 86 ? -15.633 27.375 7.734 1 81.88 86 GLY B C 1
ATOM 5999 O O . GLY B 1 86 ? -15.383 26.328 7.133 1 81.88 86 GLY B O 1
ATOM 6000 N N . VAL B 1 87 ? -16.406 27.422 8.859 1 79.12 87 VAL B N 1
ATOM 6001 C CA . VAL B 1 87 ? -17.141 26.266 9.344 1 79.12 87 VAL B CA 1
ATOM 6002 C C . VAL B 1 87 ? -18.641 26.562 9.312 1 79.12 87 VAL B C 1
ATOM 6004 O O . VAL B 1 87 ? -19.078 27.625 9.734 1 79.12 87 VAL B O 1
ATOM 6007 N N . GLY B 1 88 ? -19.391 25.656 8.773 1 78 88 GLY B N 1
ATOM 6008 C CA . GLY B 1 88 ? -20.828 25.797 8.703 1 78 88 GLY B CA 1
ATOM 6009 C C . GLY B 1 88 ? -21.531 25.484 10.016 1 78 88 GLY B C 1
ATOM 6010 O O . GLY B 1 88 ? -20.875 25.125 11 1 78 88 GLY B O 1
ATOM 6011 N N . PRO B 1 89 ? -22.812 25.672 9.992 1 73.25 89 PRO B N 1
ATOM 6012 C CA . PRO B 1 89 ? -23.594 25.484 11.219 1 73.25 89 PRO B CA 1
ATOM 6013 C C . PRO B 1 89 ? -23.547 24.047 11.734 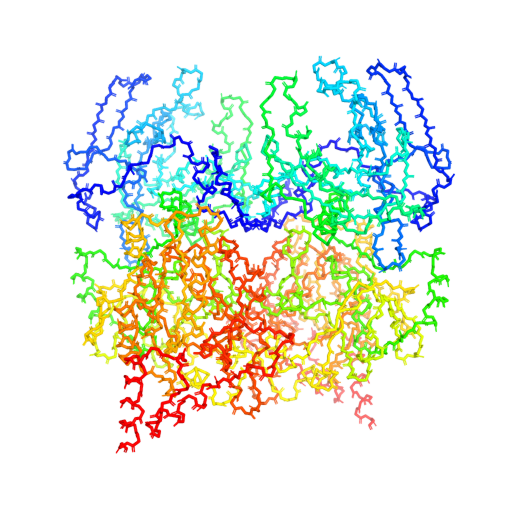1 73.25 89 PRO B C 1
ATOM 6015 O O . PRO B 1 89 ? -23.656 23.812 12.945 1 73.25 89 PRO B O 1
ATOM 6018 N N . ASP B 1 90 ? -23.359 23.125 10.852 1 72.69 90 ASP B N 1
ATOM 6019 C CA . ASP B 1 90 ? -23.328 21.719 11.25 1 72.69 90 ASP B CA 1
ATOM 6020 C C . ASP B 1 90 ? -21.891 21.234 11.43 1 72.69 90 ASP B C 1
ATOM 6022 O O . ASP B 1 90 ? -21.641 20.031 11.516 1 72.69 90 ASP B O 1
ATOM 6026 N N . GLY B 1 91 ? -21 22.188 11.422 1 72.56 91 GLY B N 1
ATOM 6027 C CA . GLY B 1 91 ? -19.609 21.844 11.625 1 72.56 91 GLY B CA 1
ATOM 6028 C C . GLY B 1 91 ? -18.891 21.469 10.344 1 72.56 91 GLY B C 1
ATOM 6029 O O . GLY B 1 91 ? -17.688 21.172 10.359 1 72.56 91 GLY B O 1
ATOM 6030 N N . GLU B 1 92 ? -19.562 21.5 9.25 1 81.88 92 GLU B N 1
ATOM 6031 C CA . GLU B 1 92 ? -18.953 21.109 7.977 1 81.88 92 GLU B CA 1
ATOM 6032 C C . GLU B 1 92 ? -18.016 22.203 7.465 1 81.88 92 GLU B C 1
ATOM 6034 O O . GLU B 1 92 ? -18.203 23.375 7.773 1 81.88 92 GLU B O 1
ATOM 6039 N N . LYS B 1 93 ? -17.062 21.828 6.77 1 85.94 93 LYS B N 1
ATOM 6040 C CA . LYS B 1 93 ? -16.125 22.766 6.137 1 85.94 93 LYS B CA 1
ATOM 6041 C C . LYS B 1 93 ? -16.812 23.516 4.992 1 85.94 93 LYS B C 1
ATOM 6043 O O . LYS B 1 93 ? -17.531 22.922 4.195 1 85.94 93 LYS B O 1
ATOM 6048 N N . LEU B 1 94 ? -16.672 24.75 5.027 1 91.62 94 LEU B N 1
ATOM 6049 C CA . LEU B 1 94 ? -17.078 25.578 3.893 1 91.62 94 LEU B CA 1
ATOM 6050 C C . LEU B 1 94 ? -15.883 25.875 2.986 1 91.62 94 LEU B C 1
ATOM 6052 O O . LEU B 1 94 ? -14.742 25.953 3.453 1 91.62 94 LEU B O 1
ATOM 6056 N N . LEU B 1 95 ? -16.156 25.984 1.709 1 95.5 95 LEU B N 1
ATOM 6057 C CA . LEU B 1 95 ? -15.086 26.219 0.75 1 95.5 95 LEU B CA 1
ATOM 6058 C C . LEU B 1 95 ? -15.328 27.516 -0.031 1 95.5 95 LEU B C 1
ATOM 6060 O O . LEU B 1 95 ? -16.453 28.031 -0.066 1 95.5 95 LEU B O 1
ATOM 6064 N N . HIS B 1 96 ? -14.289 28.094 -0.548 1 95.56 96 HIS B N 1
ATOM 6065 C CA . HIS B 1 96 ? -14.445 29.266 -1.407 1 95.56 96 HIS B CA 1
ATOM 6066 C C . HIS B 1 96 ? -14.656 28.844 -2.861 1 95.56 96 HIS B C 1
ATOM 6068 O O . HIS B 1 96 ? -13.875 28.078 -3.416 1 95.56 96 HIS B O 1
ATOM 6074 N N . PHE B 1 97 ? -15.703 29.375 -3.385 1 97.44 97 PHE B N 1
ATOM 6075 C CA . PHE B 1 97 ? -16.094 29.234 -4.781 1 97.44 97 PHE B CA 1
ATOM 6076 C C . PHE B 1 97 ? -15.797 30.5 -5.57 1 97.44 97 PHE B C 1
ATOM 6078 O O . PHE B 1 97 ? -16.016 31.609 -5.082 1 97.44 97 PHE B O 1
ATOM 6085 N N . VAL B 1 98 ? -15.227 30.328 -6.766 1 97.81 98 VAL B N 1
ATOM 6086 C CA . VAL B 1 98 ? -14.992 31.422 -7.703 1 97.81 98 VAL B CA 1
ATOM 6087 C C . VAL B 1 98 ? -15.859 31.234 -8.945 1 97.81 98 VAL B C 1
ATOM 6089 O O . VAL B 1 98 ? -15.711 30.25 -9.672 1 97.81 98 VAL B O 1
ATOM 6092 N N . CYS B 1 99 ? -16.656 32.156 -9.242 1 98.25 99 CYS B N 1
ATOM 6093 C CA . CYS B 1 99 ? -17.562 32.031 -10.383 1 98.25 99 CYS B CA 1
ATOM 6094 C C . CYS B 1 99 ? -16.859 32.375 -11.688 1 98.25 99 CYS B C 1
ATOM 6096 O O . CYS B 1 99 ? -16.266 33.469 -11.812 1 98.25 99 CYS B O 1
ATOM 6098 N N . GLU B 1 100 ? -16.953 31.516 -12.617 1 98 100 GLU B N 1
ATOM 6099 C CA . GLU B 1 100 ? -16.391 31.719 -13.945 1 98 100 GLU B CA 1
ATOM 6100 C C . GLU B 1 100 ? -17.469 32.062 -14.977 1 98 100 GLU B C 1
ATOM 6102 O O . GLU B 1 100 ? -17.312 32.969 -15.773 1 98 100 GLU B O 1
ATOM 6107 N N . ILE B 1 101 ? -18.516 31.312 -14.922 1 97.62 101 ILE B N 1
ATOM 6108 C CA . ILE B 1 101 ? -19.609 31.438 -15.875 1 97.62 101 ILE B CA 1
ATOM 6109 C C . ILE B 1 101 ? -20.922 31.594 -15.125 1 97.62 101 ILE B C 1
ATOM 6111 O O . ILE B 1 101 ? -21.484 30.609 -14.633 1 97.62 101 ILE B O 1
ATOM 6115 N N . PRO B 1 102 ? -21.5 32.781 -15.094 1 97 102 PRO B N 1
ATOM 6116 C CA . PRO B 1 102 ? -22.781 32.969 -14.43 1 97 102 PRO B CA 1
ATOM 6117 C C . PRO B 1 102 ? -23.906 32.188 -15.109 1 97 102 PRO B C 1
ATOM 6119 O O . PRO B 1 102 ? -23.875 31.984 -16.328 1 97 102 PRO B O 1
ATOM 6122 N N . VAL B 1 103 ? -24.844 31.844 -14.289 1 96.31 103 VAL B N 1
ATOM 6123 C CA . VAL B 1 103 ? -26 31.125 -14.805 1 96.31 103 VAL B CA 1
ATOM 6124 C C . VAL B 1 103 ? -26.672 31.938 -15.914 1 96.31 103 VAL B C 1
ATOM 6126 O O . VAL B 1 103 ? -26.781 33.156 -15.812 1 96.31 103 VAL B O 1
ATOM 6129 N N . GLY B 1 104 ? -26.984 31.281 -16.984 1 94.19 104 GLY B N 1
ATOM 6130 C CA . GLY B 1 104 ? -27.688 31.938 -18.078 1 94.19 104 GLY B CA 1
ATOM 6131 C C . GLY B 1 104 ? -26.766 32.531 -19.125 1 94.19 104 GLY B C 1
ATOM 6132 O O . GLY B 1 104 ? -27.219 33 -20.172 1 94.19 104 GLY B O 1
ATOM 6133 N N . THR B 1 105 ? -25.516 32.562 -18.906 1 94.5 105 THR B N 1
ATOM 6134 C CA . THR B 1 105 ? -24.547 33.062 -19.875 1 94.5 105 THR B CA 1
ATOM 6135 C C . THR B 1 105 ? -23.844 31.922 -20.609 1 94.5 105 THR B C 1
ATOM 6137 O O . THR B 1 105 ? -23.938 30.766 -20.188 1 94.5 105 THR B O 1
ATOM 6140 N N . ASN B 1 106 ? -23.188 32.219 -21.766 1 93.44 106 ASN B N 1
ATOM 6141 C CA . ASN B 1 106 ? -22.688 31.109 -22.578 1 93.44 106 ASN B CA 1
ATOM 6142 C C . ASN B 1 106 ? -21.219 31.266 -22.922 1 93.44 106 ASN B C 1
ATOM 6144 O O . ASN B 1 106 ? -20.609 30.375 -23.5 1 93.44 106 ASN B O 1
ATOM 6148 N N . ALA B 1 107 ? -20.609 32.406 -22.578 1 94.44 107 ALA B N 1
ATOM 6149 C CA . ALA B 1 107 ? -19.172 32.562 -22.797 1 94.44 107 ALA B CA 1
ATOM 6150 C C . ALA B 1 107 ? -18.375 31.641 -21.891 1 94.44 107 ALA B C 1
ATOM 6152 O O . ALA B 1 107 ? -18.594 31.609 -20.672 1 94.44 107 ALA B O 1
ATOM 6153 N N . LYS B 1 108 ? -17.469 30.844 -22.422 1 95.69 108 LYS B N 1
ATOM 6154 C CA . LYS B 1 108 ? -16.688 29.891 -21.641 1 95.69 108 LYS B CA 1
ATOM 6155 C C . LYS B 1 108 ? -15.516 30.578 -20.953 1 95.69 108 LYS B C 1
ATOM 6157 O O . LYS B 1 108 ? -14.367 30.406 -21.344 1 95.69 108 LYS B O 1
ATOM 6162 N N . MET B 1 109 ? -15.852 31.234 -19.859 1 96.56 109 MET B N 1
ATOM 6163 C CA . MET B 1 109 ? -14.859 31.922 -19.031 1 96.56 109 MET B CA 1
ATOM 6164 C C . MET B 1 109 ? -14.164 30.938 -18.094 1 96.56 109 MET B C 1
ATOM 6166 O O . MET B 1 109 ? -14.805 30.031 -17.562 1 96.56 109 MET B O 1
ATOM 6170 N N . GLU B 1 110 ? -12.883 31.078 -17.953 1 96.31 110 GLU B N 1
ATOM 6171 C CA . GLU B 1 110 ? -12.141 30.156 -17.094 1 96.31 110 GLU B CA 1
ATOM 6172 C C . GLU B 1 110 ? -10.93 30.828 -16.453 1 96.31 110 GLU B C 1
ATOM 6174 O O . GLU B 1 110 ? -10.32 31.719 -17.062 1 96.31 110 GLU B O 1
ATOM 6179 N N . VAL B 1 111 ? -10.656 30.453 -15.234 1 96.69 111 VAL B N 1
ATOM 6180 C CA . VAL B 1 111 ? -9.414 30.875 -14.594 1 96.69 111 VAL B CA 1
ATOM 6181 C C . VAL B 1 111 ? -8.219 30.422 -15.414 1 96.69 111 VAL B C 1
ATOM 6183 O O . VAL B 1 111 ? -8.039 29.219 -15.648 1 96.69 111 VAL B O 1
ATOM 6186 N N . ASN B 1 112 ? -7.418 31.328 -15.867 1 95.81 112 ASN B N 1
ATOM 6187 C CA . ASN B 1 112 ? -6.242 30.984 -16.656 1 95.81 112 ASN B CA 1
ATOM 6188 C C . ASN B 1 112 ? -5.078 30.547 -15.773 1 95.81 112 ASN B C 1
ATOM 6190 O O . ASN B 1 112 ? -4.742 31.219 -14.797 1 95.81 112 ASN B O 1
ATOM 6194 N N . LYS B 1 113 ? -4.453 29.5 -16.125 1 94.75 113 LYS B N 1
ATOM 6195 C CA . LYS B 1 113 ? -3.436 28.906 -15.258 1 94.75 113 LYS B CA 1
ATOM 6196 C C . LYS B 1 113 ? -2.062 29.516 -15.531 1 94.75 113 LYS B C 1
ATOM 6198 O O . LYS B 1 113 ? -1.156 29.406 -14.695 1 94.75 113 LYS B O 1
ATOM 6203 N N . GLU B 1 114 ? -1.861 30.219 -16.641 1 92.94 114 GLU B N 1
ATOM 6204 C CA . GLU B 1 114 ? -0.527 30.594 -17.109 1 92.94 114 GLU B CA 1
ATOM 6205 C C . GLU B 1 114 ? -0.253 32.062 -16.906 1 92.94 114 GLU B C 1
ATOM 6207 O O . GLU B 1 114 ? 0.869 32.469 -16.562 1 92.94 114 GLU B O 1
ATOM 6212 N N . ASN B 1 115 ? -1.295 32.875 -17.031 1 93.44 115 ASN B N 1
ATOM 6213 C CA . ASN B 1 115 ? -1.108 34.312 -16.953 1 93.44 115 ASN B CA 1
ATOM 6214 C C . ASN B 1 115 ? -0.881 34.75 -15.508 1 93.44 115 ASN B C 1
ATOM 6216 O O . ASN B 1 115 ? -1.406 34.156 -14.57 1 93.44 115 ASN B O 1
ATOM 6220 N N . GLU B 1 116 ? -0.177 35.844 -15.414 1 92.12 116 GLU B N 1
ATOM 6221 C CA . GLU B 1 116 ? 0.112 36.406 -14.102 1 92.12 116 GLU B CA 1
ATOM 6222 C C . GLU B 1 116 ? -1.174 36.75 -13.359 1 92.12 116 GLU B C 1
ATOM 6224 O O . GLU B 1 116 ? -2.088 37.344 -13.93 1 92.12 116 GLU B O 1
ATOM 6229 N N . HIS B 1 117 ? -1.228 36.281 -12.148 1 93.88 117 HIS B N 1
ATOM 6230 C CA . HIS B 1 117 ? -2.34 36.5 -11.227 1 93.88 117 HIS B CA 1
ATOM 6231 C C . HIS B 1 117 ? -3.539 35.625 -11.617 1 93.88 117 HIS B C 1
ATOM 6233 O O . HIS B 1 117 ? -4.617 35.781 -11.031 1 93.88 117 HIS B O 1
ATOM 6239 N N . ASN B 1 118 ? -3.377 34.844 -12.664 1 96.31 118 ASN B N 1
ATOM 6240 C CA . ASN B 1 118 ? -4.379 33.875 -13.094 1 96.31 118 ASN B CA 1
ATOM 6241 C C . ASN B 1 118 ? -5.727 34.531 -13.359 1 96.31 118 ASN B C 1
ATOM 6243 O O . ASN B 1 118 ? -6.742 34.125 -12.781 1 96.31 118 ASN B O 1
ATOM 6247 N N . PRO B 1 119 ? -5.805 35.5 -14.25 1 97.12 119 PRO B N 1
ATOM 6248 C CA . PRO B 1 119 ? -7.082 36.125 -14.57 1 97.12 119 PRO B CA 1
ATOM 6249 C C . PRO B 1 119 ? -8.086 35.156 -15.188 1 97.12 119 PRO B C 1
ATOM 6251 O O . PRO B 1 119 ? -7.707 34.062 -15.609 1 97.12 119 PRO B O 1
ATOM 6254 N N . ILE B 1 120 ? -9.359 35.531 -15.055 1 97.62 120 ILE B N 1
ATOM 6255 C CA . ILE B 1 120 ? -10.398 34.812 -15.758 1 97.62 120 ILE B CA 1
ATOM 6256 C C . ILE B 1 120 ? -10.516 35.312 -17.203 1 97.62 120 ILE B C 1
ATOM 6258 O O . ILE B 1 120 ? -10.734 36.5 -17.422 1 97.62 120 ILE B O 1
ATOM 6262 N N . ILE B 1 121 ? -10.328 34.438 -18.125 1 97.19 121 ILE B N 1
ATOM 6263 C CA . ILE B 1 121 ? -10.383 34.781 -19.531 1 97.19 121 ILE B CA 1
ATOM 6264 C C . ILE B 1 121 ? -11.289 33.812 -20.281 1 97.19 121 ILE B C 1
ATOM 6266 O O . ILE B 1 121 ? -11.625 32.75 -19.75 1 97.19 121 ILE B O 1
ATOM 6270 N N . GLN B 1 122 ? -11.719 34.219 -21.375 1 96 122 GLN B N 1
ATOM 6271 C CA . GLN B 1 122 ? -12.523 33.312 -22.203 1 96 122 GLN B CA 1
ATOM 6272 C C . GLN B 1 122 ? -11.656 32.312 -22.953 1 96 122 GLN B C 1
ATOM 6274 O O . GLN B 1 122 ? -10.625 32.688 -23.531 1 96 122 GLN B O 1
ATOM 6279 N N . ASP B 1 123 ? -12.047 31.047 -22.891 1 93.62 123 ASP B N 1
ATOM 6280 C CA . ASP B 1 123 ? -11.336 29.984 -23.578 1 93.62 123 ASP B CA 1
ATOM 6281 C C . ASP B 1 123 ? -11.328 30.219 -25.094 1 93.62 123 ASP B C 1
ATOM 6283 O O . ASP B 1 123 ? -12.242 30.844 -25.625 1 93.62 123 ASP B O 1
ATOM 6287 N N . THR B 1 124 ? -10.281 29.75 -25.688 1 91.75 124 THR B N 1
ATOM 6288 C CA . THR B 1 124 ? -10.133 29.938 -27.125 1 91.75 124 THR B CA 1
ATOM 6289 C C . THR B 1 124 ? -9.781 28.609 -27.812 1 91.75 124 THR B C 1
ATOM 6291 O O . THR B 1 124 ? -9.227 27.703 -27.172 1 91.75 124 THR B O 1
ATOM 6294 N N . LYS B 1 125 ? -10.188 28.391 -28.938 1 85.31 125 LYS B N 1
ATOM 6295 C CA . LYS B 1 125 ? -9.805 27.312 -29.828 1 85.31 125 LYS B CA 1
ATOM 6296 C C . LYS B 1 125 ? -9.477 27.828 -31.219 1 85.31 125 LYS B C 1
ATOM 6298 O O . LYS B 1 125 ? -10.328 28.422 -31.875 1 85.31 125 LYS B O 1
ATOM 6303 N N . LYS B 1 126 ? -8.266 27.656 -31.672 1 85.38 126 LYS B N 1
ATOM 6304 C CA . LYS B 1 126 ? -7.801 28.109 -32.969 1 85.38 126 LYS B CA 1
ATOM 6305 C C . LYS B 1 126 ? -8.008 29.609 -33.156 1 85.38 126 LYS B C 1
ATOM 6307 O O . LYS B 1 126 ? -8.539 30.062 -34.156 1 85.38 126 LYS B O 1
ATOM 6312 N N . GLY B 1 127 ? -7.789 30.328 -32.062 1 86.62 127 GLY B N 1
ATOM 6313 C CA . GLY B 1 127 ? -7.82 31.781 -32.094 1 86.62 127 GLY B CA 1
ATOM 6314 C C . GLY B 1 127 ? -9.219 32.344 -32 1 86.62 127 GLY B C 1
ATOM 6315 O O . GLY B 1 127 ? -9.414 33.562 -32.125 1 86.62 127 GLY B O 1
ATOM 6316 N N . LYS B 1 128 ? -10.195 31.562 -31.812 1 90.88 128 LYS B N 1
ATOM 6317 C CA . LYS B 1 128 ? -11.578 32.031 -31.688 1 90.88 128 LYS B CA 1
ATOM 6318 C C . LYS B 1 128 ? -12.102 31.797 -30.266 1 90.88 128 LYS B C 1
ATOM 6320 O O . LYS B 1 128 ? -11.797 30.766 -29.641 1 90.88 128 LYS B O 1
ATOM 6325 N N . LEU B 1 129 ? -12.867 32.75 -29.844 1 93.06 129 LEU B N 1
ATOM 6326 C CA . LEU B 1 129 ? -13.5 32.656 -28.531 1 93.06 129 LEU B CA 1
ATOM 6327 C C . LEU B 1 129 ? -14.508 31.516 -28.516 1 93.06 129 LEU B C 1
ATOM 6329 O O . LEU B 1 129 ? -15.234 31.297 -29.484 1 93.06 129 LEU B O 1
ATOM 6333 N N . ARG B 1 130 ? -14.555 30.781 -27.359 1 93.75 130 ARG B N 1
ATOM 6334 C CA . ARG B 1 130 ? -15.43 29.609 -27.25 1 93.75 130 ARG B CA 1
ATOM 6335 C C . ARG B 1 130 ? -16.688 29.953 -26.469 1 93.75 130 ARG B C 1
ATOM 6337 O O . ARG B 1 130 ? -16.625 30.656 -25.453 1 93.75 130 ARG B O 1
ATOM 6344 N N . TYR B 1 131 ? -17.859 29.484 -26.969 1 93.06 131 TYR B N 1
ATOM 6345 C CA . TYR B 1 131 ? -19.172 29.594 -26.344 1 93.06 131 TYR B CA 1
ATOM 6346 C C . TYR B 1 131 ? -19.828 28.234 -26.219 1 93.06 131 TYR B C 1
ATOM 6348 O O . TYR B 1 131 ? -19.484 27.297 -26.938 1 93.06 131 TYR B O 1
ATOM 6356 N N . TYR B 1 132 ? -20.688 28.156 -25.172 1 91.94 132 TYR B N 1
ATOM 6357 C CA . TYR B 1 132 ? -21.578 27 -25.188 1 91.94 132 TYR B CA 1
ATOM 6358 C C . TYR B 1 132 ? -22.469 27.016 -26.438 1 91.94 132 TYR B C 1
ATOM 6360 O O . TYR B 1 132 ? -23.25 27.953 -26.641 1 91.94 132 TYR B O 1
ATOM 6368 N N . LYS B 1 133 ? -22.406 25.969 -27.203 1 89.19 133 LYS B N 1
ATOM 6369 C CA . LYS B 1 133 ? -23.172 25.906 -28.453 1 89.19 133 LYS B CA 1
ATOM 6370 C C . LYS B 1 133 ? -24.422 25.047 -28.281 1 89.19 133 LYS B C 1
ATOM 6372 O O . LYS B 1 133 ? -25.359 25.156 -29.062 1 89.19 133 LYS B O 1
ATOM 6377 N N . TYR B 1 134 ? -24.328 24.281 -27.297 1 88.94 134 TYR B N 1
ATOM 6378 C CA . TYR B 1 134 ? -25.5 23.469 -26.984 1 88.94 134 TYR B CA 1
ATOM 6379 C C . TYR B 1 134 ? -26.547 24.281 -26.234 1 88.94 134 TYR B C 1
ATOM 6381 O O . TYR B 1 134 ? -26.312 24.734 -25.109 1 88.94 134 TYR B O 1
ATOM 6389 N N . ASN B 1 135 ? -27.719 24.531 -26.766 1 86.62 135 ASN B N 1
ATOM 6390 C CA . ASN B 1 135 ? -28.797 25.344 -26.203 1 86.62 135 ASN B CA 1
ATOM 6391 C C . ASN B 1 135 ? -28.266 26.719 -25.766 1 86.62 135 ASN B C 1
ATOM 6393 O O . ASN B 1 135 ? -28.391 27.078 -24.609 1 86.62 135 ASN B O 1
ATOM 6397 N N . PRO B 1 136 ? -27.766 27.422 -26.734 1 87.19 136 PRO B N 1
ATOM 6398 C CA . PRO B 1 136 ? -27.078 28.672 -26.422 1 87.19 136 PRO B CA 1
ATOM 6399 C C . PRO B 1 136 ? -28 29.703 -25.766 1 87.19 136 PRO B C 1
ATOM 6401 O O . PRO B 1 136 ? -27.547 30.578 -25.031 1 87.19 136 PRO B O 1
ATOM 6404 N N . GLU B 1 137 ? -29.297 29.625 -25.953 1 86.94 137 GLU B N 1
ATOM 6405 C CA . GLU B 1 137 ? -30.25 30.562 -25.359 1 86.94 137 GLU B CA 1
ATOM 6406 C C . GLU B 1 137 ? -30.359 30.359 -23.844 1 86.94 137 GLU B C 1
ATOM 6408 O O . GLU B 1 137 ? -30.609 31.312 -23.109 1 86.94 137 GLU B O 1
ATOM 6413 N N . VAL B 1 138 ? -30.188 29.203 -23.469 1 88.25 138 VAL B N 1
ATOM 6414 C CA . VAL B 1 138 ? -30.266 28.875 -22.062 1 88.25 138 VAL B CA 1
ATOM 6415 C C . VAL B 1 138 ? -28.922 29.156 -21.375 1 88.25 138 VAL B C 1
ATOM 6417 O O . VAL B 1 138 ? -28.875 29.609 -20.234 1 88.25 138 VAL B O 1
ATOM 6420 N N . GLY B 1 139 ? -27.828 28.906 -22.109 1 91.56 139 GLY B N 1
ATOM 6421 C CA . GLY B 1 139 ? -26.5 29.062 -21.531 1 91.56 139 GLY B CA 1
ATOM 6422 C C . GLY B 1 139 ? -26.219 28.047 -20.438 1 91.56 139 GLY B C 1
ATOM 6423 O O . GLY B 1 139 ? -26.609 26.891 -20.531 1 91.56 139 GLY B O 1
ATOM 6424 N N . SER B 1 140 ? -25.406 28.469 -19.453 1 94.06 140 SER B N 1
ATOM 6425 C CA . SER B 1 140 ? -25.109 27.594 -18.328 1 94.06 140 SER B CA 1
ATOM 6426 C C . SER B 1 140 ? -26.328 27.344 -17.453 1 94.06 140 SER B C 1
ATOM 6428 O O . SER B 1 140 ? -27.078 28.281 -17.156 1 94.06 140 SER B O 1
ATOM 6430 N N . LEU B 1 141 ? -26.531 26.156 -17.062 1 93.38 141 LEU B N 1
ATOM 6431 C CA . LEU B 1 141 ? -27.672 25.766 -16.25 1 93.38 141 LEU B CA 1
ATOM 6432 C C . LEU B 1 141 ? -27.531 26.266 -14.82 1 93.38 141 LEU B C 1
ATOM 6434 O O . LEU B 1 141 ? -28.516 26.328 -14.078 1 93.38 141 LEU B O 1
ATOM 6438 N N . VAL B 1 142 ? -26.344 26.5 -14.414 1 96 142 VAL B N 1
ATOM 6439 C CA . VAL B 1 142 ? -26 26.891 -13.047 1 96 142 VAL B CA 1
ATOM 6440 C C . VAL B 1 142 ? -24.875 27.922 -13.062 1 96 142 VAL B C 1
ATOM 6442 O O . VAL B 1 142 ? -24.344 28.25 -14.133 1 96 142 VAL B O 1
ATOM 6445 N N . ASN B 1 143 ? -24.609 28.562 -11.898 1 97.44 143 ASN B N 1
ATOM 6446 C CA . ASN B 1 143 ? -23.344 29.297 -11.766 1 97.44 143 ASN B CA 1
ATOM 6447 C C . ASN B 1 143 ? -22.156 28.344 -11.758 1 97.44 143 ASN B C 1
ATOM 6449 O O . ASN B 1 143 ? -22 27.547 -10.828 1 97.44 143 ASN B O 1
ATOM 6453 N N . TYR B 1 144 ? -21.391 28.484 -12.805 1 97.94 144 TYR B N 1
ATOM 6454 C CA . TYR B 1 144 ? -20.281 27.547 -13 1 97.94 144 TYR B CA 1
ATOM 6455 C C . TYR B 1 144 ? -18.969 28.188 -12.578 1 97.94 144 TYR B C 1
ATOM 6457 O O . TYR B 1 144 ? -18.75 29.391 -12.805 1 97.94 144 TYR B O 1
ATOM 6465 N N . GLY B 1 145 ? -18.094 27.391 -11.93 1 98.25 145 GLY B N 1
ATOM 6466 C CA . GLY B 1 145 ? -16.812 27.922 -11.516 1 98.25 145 GLY B CA 1
ATOM 6467 C C . GLY B 1 145 ? -15.883 26.875 -10.938 1 98.25 145 GLY B C 1
ATOM 6468 O O . GLY B 1 145 ? -15.852 25.734 -11.414 1 98.25 145 GLY B O 1
ATOM 6469 N N . ALA B 1 146 ? -14.992 27.297 -10.016 1 98.12 146 ALA B N 1
ATOM 6470 C CA . ALA B 1 146 ? -13.984 26.422 -9.445 1 98.12 146 ALA B CA 1
ATOM 6471 C C . ALA B 1 146 ? -13.859 26.625 -7.938 1 98.12 146 ALA B C 1
ATOM 6473 O O . ALA B 1 146 ? -14.266 27.672 -7.418 1 98.12 146 ALA B O 1
ATOM 6474 N N . ILE B 1 147 ? -13.406 25.578 -7.258 1 97.75 147 ILE B N 1
ATOM 6475 C CA . ILE B 1 147 ? -12.992 25.734 -5.867 1 97.75 147 ILE B CA 1
ATOM 6476 C C . ILE B 1 147 ? -11.547 26.234 -5.812 1 97.75 147 ILE B C 1
ATOM 6478 O O . ILE B 1 147 ? -10.672 25.719 -6.508 1 97.75 147 ILE B O 1
ATOM 6482 N N . ALA B 1 148 ? -11.328 27.25 -4.996 1 95.94 148 ALA B N 1
ATOM 6483 C CA . ALA B 1 148 ? -9.992 27.812 -4.828 1 95.94 148 ALA B CA 1
ATOM 6484 C C . ALA B 1 148 ? -9.016 26.766 -4.293 1 95.94 148 ALA B C 1
ATOM 6486 O O . ALA B 1 148 ? -9.398 25.906 -3.496 1 95.94 148 ALA B O 1
ATOM 6487 N N . GLN B 1 149 ? -7.754 26.812 -4.777 1 95.25 149 GLN B N 1
ATOM 6488 C CA . GLN B 1 149 ? -6.629 26 -4.301 1 95.25 149 GLN B CA 1
ATOM 6489 C C . GLN B 1 149 ? -6.906 24.516 -4.473 1 95.25 149 GLN B C 1
ATOM 6491 O O . GLN B 1 149 ? -6.734 23.734 -3.533 1 95.25 149 GLN B O 1
ATOM 6496 N N . THR B 1 150 ? -7.402 24.125 -5.586 1 96.31 150 THR B N 1
ATOM 6497 C CA . THR B 1 150 ? -7.559 22.719 -5.984 1 96.31 150 THR B CA 1
ATOM 6498 C C . THR B 1 150 ? -6.887 22.469 -7.328 1 96.31 150 THR B C 1
ATOM 6500 O O . THR B 1 150 ? -6.566 23.406 -8.062 1 96.31 150 THR B O 1
ATOM 6503 N N . TRP B 1 151 ? -6.566 21.281 -7.574 1 94.31 151 TRP B N 1
ATOM 6504 C CA . TRP B 1 151 ? -5.934 20.891 -8.828 1 94.31 151 TRP B CA 1
ATOM 6505 C C . TRP B 1 151 ? -6.168 19.422 -9.125 1 94.31 151 TRP B C 1
ATOM 6507 O O . TRP B 1 151 ? -5.828 18.547 -8.312 1 94.31 151 TRP B O 1
ATOM 6517 N N . GLU B 1 152 ? -6.801 19.172 -10.266 1 92 152 GLU B N 1
ATOM 6518 C CA . GLU B 1 152 ? -6.973 17.781 -10.703 1 92 152 GLU B CA 1
ATOM 6519 C C . GLU B 1 152 ? -5.73 17.281 -11.438 1 92 152 GLU B C 1
ATOM 6521 O O . GLU B 1 152 ? -5.535 17.594 -12.617 1 92 152 GLU B O 1
ATOM 6526 N N . HIS B 1 153 ? -5.016 16.484 -10.75 1 87.44 153 HIS B N 1
ATOM 6527 C CA . HIS B 1 153 ? -3.713 16.047 -11.234 1 87.44 153 HIS B CA 1
ATOM 6528 C C . HIS B 1 153 ? -3.859 15.094 -12.422 1 87.44 153 HIS B C 1
ATOM 6530 O O . HIS B 1 153 ? -4.48 14.039 -12.305 1 87.44 153 HIS B O 1
ATOM 6536 N N . PRO B 1 154 ? -3.275 15.383 -13.516 1 83.25 154 PRO B N 1
ATOM 6537 C CA . PRO B 1 154 ? -3.502 14.602 -14.734 1 83.25 154 PRO B CA 1
ATOM 6538 C C . PRO B 1 154 ? -2.811 13.242 -14.695 1 83.25 154 PRO B C 1
ATOM 6540 O O . PRO B 1 154 ? -3.203 12.328 -15.422 1 83.25 154 PRO B O 1
ATOM 6543 N N . GLU B 1 155 ? -1.87 13.086 -13.898 1 73.12 155 GLU B N 1
ATOM 6544 C CA . GLU B 1 155 ? -1.123 11.836 -13.891 1 73.12 155 GLU B CA 1
ATOM 6545 C C . GLU B 1 155 ? -1.609 10.906 -12.781 1 73.12 155 GLU B C 1
ATOM 6547 O O . GLU B 1 155 ? -1.181 9.75 -12.695 1 73.12 155 GLU B O 1
ATOM 6552 N N . LEU B 1 156 ? -2.441 11.383 -12 1 74.75 156 LEU B N 1
ATOM 6553 C CA . LEU B 1 156 ? -2.963 10.555 -10.914 1 74.75 156 LEU B CA 1
ATOM 6554 C C . LEU B 1 156 ? -4.328 9.977 -11.281 1 74.75 156 LEU B C 1
ATOM 6556 O O . LEU B 1 156 ? -5.32 10.711 -11.328 1 74.75 156 LEU B O 1
ATOM 6560 N N . LYS B 1 157 ? -4.289 8.742 -11.516 1 70.44 157 LYS B N 1
ATOM 6561 C CA . LYS B 1 157 ? -5.539 8.07 -11.859 1 70.44 157 LYS B CA 1
ATOM 6562 C C . LYS B 1 157 ? -6.414 7.875 -10.625 1 70.44 157 LYS B C 1
ATOM 6564 O O . LYS B 1 157 ? -5.926 7.473 -9.562 1 70.44 157 LYS B O 1
ATOM 6569 N N . HIS B 1 158 ? -7.613 8.273 -10.703 1 70.12 158 HIS B N 1
ATOM 6570 C CA . HIS B 1 158 ? -8.547 8.055 -9.609 1 70.12 158 HIS B CA 1
ATOM 6571 C C . HIS B 1 158 ? -9.117 6.637 -9.648 1 70.12 158 HIS B C 1
ATOM 6573 O O . HIS B 1 158 ? -9.469 6.133 -10.719 1 70.12 158 HIS B O 1
ATOM 6579 N N . PRO B 1 159 ? -9.258 6 -8.539 1 62.25 159 PRO B N 1
ATOM 6580 C CA . PRO B 1 159 ? -9.711 4.609 -8.516 1 62.25 159 PRO B CA 1
ATOM 6581 C C . PRO B 1 159 ? -11.125 4.438 -9.07 1 62.25 159 PRO B C 1
ATOM 6583 O O . PRO B 1 159 ? -11.43 3.404 -9.664 1 62.25 159 PRO B O 1
ATOM 6586 N N . ASP B 1 160 ? -11.891 5.438 -8.992 1 63.88 160 ASP B N 1
ATOM 6587 C CA . ASP B 1 160 ? -13.305 5.324 -9.359 1 63.88 160 ASP B CA 1
ATOM 6588 C C . ASP B 1 160 ? -13.5 5.578 -10.852 1 63.88 160 ASP B C 1
ATOM 6590 O O . ASP B 1 160 ? -14.531 5.211 -11.422 1 63.88 160 ASP B O 1
ATOM 6594 N N . THR B 1 161 ? -12.531 6.254 -11.516 1 69.44 161 THR B N 1
ATOM 6595 C CA . THR B 1 161 ? -12.703 6.59 -12.922 1 69.44 161 THR B CA 1
ATOM 6596 C C . THR B 1 161 ? -11.609 5.941 -13.773 1 69.44 161 THR B C 1
ATOM 6598 O O . THR B 1 161 ? -11.758 5.824 -14.992 1 69.44 161 THR B O 1
ATOM 6601 N N . GLY B 1 162 ? -10.562 5.609 -13.133 1 64.5 162 GLY B N 1
ATOM 6602 C CA . GLY B 1 162 ? -9.477 4.914 -13.805 1 64.5 162 GLY B CA 1
ATOM 6603 C C . GLY B 1 162 ? -8.602 5.828 -14.633 1 64.5 162 GLY B C 1
ATOM 6604 O O . GLY B 1 162 ? -7.695 5.367 -15.328 1 64.5 162 GLY B O 1
ATOM 6605 N N . VAL B 1 163 ? -8.898 7.117 -14.625 1 73.25 163 VAL B N 1
ATOM 6606 C CA . VAL B 1 163 ? -8.133 8.062 -15.43 1 73.25 163 VAL B CA 1
ATOM 6607 C C . VAL B 1 163 ? -7.688 9.242 -14.562 1 73.25 163 VAL B C 1
ATOM 6609 O O . VAL B 1 163 ? -8.164 9.406 -13.438 1 73.25 163 VAL B O 1
ATOM 6612 N N . GLY B 1 164 ? -6.668 10 -15.141 1 79.62 164 GLY B N 1
ATOM 6613 C CA . GLY B 1 164 ? -6.145 11.148 -14.414 1 79.62 164 GLY B CA 1
ATOM 6614 C C . GLY B 1 164 ? -7.07 12.352 -14.445 1 79.62 164 GLY B C 1
ATOM 6615 O O . GLY B 1 164 ? -8.117 12.32 -15.102 1 79.62 164 GLY B O 1
ATOM 6616 N N . GLY B 1 165 ? -6.668 13.344 -13.703 1 85.81 165 GLY B N 1
ATOM 6617 C CA . GLY B 1 165 ? -7.438 14.57 -13.664 1 85.81 165 GLY B CA 1
ATOM 6618 C C . GLY B 1 165 ? -7.273 15.422 -14.914 1 85.81 165 GLY B C 1
ATOM 6619 O O . GLY B 1 165 ? -6.492 15.078 -15.805 1 85.81 165 GLY B O 1
ATOM 6620 N N . ASP B 1 166 ? -8.016 16.516 -15.055 1 87.94 166 ASP B N 1
ATOM 6621 C CA . ASP B 1 166 ? -8.055 17.297 -16.281 1 87.94 166 ASP B CA 1
ATOM 6622 C C . ASP B 1 166 ? -7.094 18.484 -16.203 1 87.94 166 ASP B C 1
ATOM 6624 O O . ASP B 1 166 ? -7.242 19.469 -16.938 1 87.94 166 ASP B O 1
ATOM 6628 N N . ASN B 1 167 ? -6.203 18.531 -15.164 1 91.06 167 ASN B N 1
ATOM 6629 C CA . ASN B 1 167 ? -5.125 19.5 -15.047 1 91.06 167 ASN B CA 1
ATOM 6630 C C . ASN B 1 167 ? -5.664 20.906 -14.758 1 91.06 167 ASN B C 1
ATOM 6632 O O . ASN B 1 167 ? -5.031 21.906 -15.109 1 91.06 167 ASN B O 1
ATOM 6636 N N . ASP B 1 168 ? -6.867 21 -14.188 1 93.12 168 ASP B N 1
ATOM 6637 C CA . ASP B 1 168 ? -7.484 22.25 -13.789 1 93.12 168 ASP B CA 1
ATOM 6638 C C . ASP B 1 168 ? -7.961 22.203 -12.336 1 93.12 168 ASP B C 1
ATOM 6640 O O . ASP B 1 168 ? -8.008 21.125 -11.734 1 93.12 168 ASP B O 1
ATOM 6644 N N . PRO B 1 169 ? -8.234 23.5 -11.773 1 95.81 169 PRO B N 1
ATOM 6645 C CA . PRO B 1 169 ? -8.984 23.438 -10.516 1 95.81 169 PRO B CA 1
ATOM 6646 C C . PRO B 1 169 ? -10.312 22.719 -10.656 1 95.81 169 PRO B C 1
ATOM 6648 O O . PRO B 1 169 ? -10.906 22.688 -11.734 1 95.81 169 PRO B O 1
ATOM 6651 N N . ILE B 1 170 ? -10.773 22.156 -9.609 1 96.62 170 ILE B N 1
ATOM 6652 C CA . ILE B 1 170 ? -11.977 21.344 -9.656 1 96.62 170 ILE B CA 1
ATOM 6653 C C . ILE B 1 170 ? -13.172 22.203 -10.07 1 96.62 170 ILE B C 1
ATOM 6655 O O . ILE B 1 170 ? -13.289 23.359 -9.648 1 96.62 170 ILE B O 1
ATOM 6659 N N . ASP B 1 171 ? -14.047 21.656 -10.906 1 97.19 171 ASP B N 1
ATOM 6660 C CA . ASP B 1 171 ? -15.219 22.375 -11.398 1 97.19 171 ASP B CA 1
ATOM 6661 C C . ASP B 1 171 ? -16.375 22.297 -10.398 1 97.19 171 ASP B C 1
ATOM 6663 O O . ASP B 1 171 ? -16.547 21.281 -9.727 1 97.19 171 ASP B O 1
ATOM 6667 N N . VAL B 1 172 ? -17.062 23.406 -10.414 1 97.88 172 VAL B N 1
ATOM 6668 C CA . VAL B 1 172 ? -18.125 23.516 -9.406 1 97.88 172 VAL B CA 1
ATOM 6669 C C . VAL B 1 172 ? -19.406 24.016 -10.062 1 97.88 172 VAL B C 1
ATOM 6671 O O . VAL B 1 172 ? -19.375 24.875 -10.945 1 97.88 172 VAL B O 1
ATOM 6674 N N . LEU B 1 173 ? -20.484 23.375 -9.688 1 98.06 173 LEU B N 1
ATOM 6675 C CA . LEU B 1 173 ? -21.844 23.781 -10.047 1 98.06 173 LEU B CA 1
ATOM 6676 C C . LEU B 1 173 ? -22.562 24.391 -8.852 1 98.06 173 LEU B C 1
ATOM 6678 O O . LEU B 1 173 ? -23.078 23.656 -8 1 98.06 173 LEU B O 1
ATOM 6682 N N . GLN B 1 174 ? -22.578 25.656 -8.789 1 97.19 174 GLN B N 1
ATOM 6683 C CA . GLN B 1 174 ? -23.312 26.328 -7.727 1 97.19 174 GLN B CA 1
ATOM 6684 C C . GLN B 1 174 ? -24.797 26.406 -8.047 1 97.19 174 GLN B C 1
ATOM 6686 O O . GLN B 1 174 ? -25.203 27.062 -9.008 1 97.19 174 GLN B O 1
ATOM 6691 N N . MET B 1 175 ? -25.625 25.859 -7.211 1 95.12 175 MET B N 1
ATOM 6692 C CA . MET B 1 175 ? -26.984 25.422 -7.559 1 95.12 175 MET B CA 1
ATOM 6693 C C . MET B 1 175 ? -28 26.516 -7.27 1 95.12 175 MET B C 1
ATOM 6695 O O . MET B 1 175 ? -29.172 26.391 -7.645 1 95.12 175 MET B O 1
ATOM 6699 N N . ASN B 1 176 ? -27.641 27.594 -6.617 1 93.38 176 ASN B N 1
ATOM 6700 C CA . ASN B 1 176 ? -28.594 28.656 -6.328 1 93.38 176 ASN B CA 1
ATOM 6701 C C . ASN B 1 176 ? -29.047 29.359 -7.602 1 93.38 176 ASN B C 1
ATOM 6703 O O . ASN B 1 176 ? -28.266 29.547 -8.531 1 93.38 176 ASN B O 1
ATOM 6707 N N . PRO B 1 177 ? -30.281 29.828 -7.637 1 89.94 177 PRO B N 1
ATOM 6708 C CA . PRO B 1 177 ? -30.844 30.406 -8.859 1 89.94 177 PRO B CA 1
ATOM 6709 C C . PRO B 1 177 ? -30.312 31.812 -9.133 1 89.94 177 PRO B C 1
ATOM 6711 O O . PRO B 1 177 ? -30.312 32.25 -10.289 1 89.94 177 PRO B O 1
ATOM 6714 N N . GLU B 1 178 ? -29.922 32.594 -8.148 1 92.5 178 GLU B N 1
ATOM 6715 C CA . GLU B 1 178 ? -29.438 33.938 -8.344 1 92.5 178 GLU B CA 1
ATOM 6716 C C . GLU B 1 178 ? -28.141 33.969 -9.156 1 92.5 178 GLU B C 1
ATOM 6718 O O . GLU B 1 178 ? -27.188 33.281 -8.828 1 92.5 178 GLU B O 1
ATOM 6723 N N . PRO B 1 179 ? -28.172 34.688 -10.234 1 95.25 179 PRO B N 1
ATOM 6724 C CA . PRO B 1 179 ? -26.953 34.75 -11.055 1 95.25 179 PRO B CA 1
ATOM 6725 C C . PRO B 1 179 ? -25.781 35.406 -10.336 1 95.25 179 PRO B C 1
ATOM 6727 O O . PRO B 1 179 ? -25.969 36.438 -9.688 1 95.25 179 PRO B O 1
ATOM 6730 N N . CYS B 1 180 ? -24.625 34.844 -10.438 1 96.19 180 CYS B N 1
ATOM 6731 C CA . CYS B 1 180 ? -23.375 35.438 -9.977 1 96.19 180 CYS B CA 1
ATOM 6732 C C . CYS B 1 180 ? -22.75 36.312 -11.055 1 96.19 180 CYS B C 1
ATOM 6734 O O . CYS B 1 180 ? -23.328 36.469 -12.125 1 96.19 180 CYS B O 1
ATOM 6736 N N . THR B 1 181 ? -21.703 36.938 -10.672 1 95.88 181 THR B N 1
ATOM 6737 C CA . THR B 1 181 ? -20.891 37.656 -11.641 1 95.88 181 THR B CA 1
ATOM 6738 C C . THR B 1 181 ? -19.547 36.938 -11.852 1 95.88 181 THR B C 1
ATOM 6740 O O . THR B 1 181 ? -19.078 36.219 -10.969 1 95.88 181 THR B O 1
ATOM 6743 N N . VAL B 1 182 ? -19.031 37.219 -13.062 1 96.81 182 VAL B N 1
ATOM 6744 C CA . VAL B 1 182 ? -17.719 36.625 -13.328 1 96.81 182 VAL B CA 1
ATOM 6745 C C . VAL B 1 182 ? -16.703 37.156 -12.312 1 96.81 182 VAL B C 1
ATOM 6747 O O . VAL B 1 182 ? -16.562 38.375 -12.133 1 96.81 182 VAL B O 1
ATOM 6750 N N . GLY B 1 183 ? -16.078 36.219 -11.594 1 96.88 183 GLY B N 1
ATOM 6751 C CA . GLY B 1 183 ? -15.07 36.625 -10.625 1 96.88 183 GLY B CA 1
ATOM 6752 C C . GLY B 1 183 ? -15.609 36.719 -9.211 1 96.88 183 GLY B C 1
ATOM 6753 O O . GLY B 1 183 ? -14.852 36.938 -8.266 1 96.88 183 GLY B O 1
ATOM 6754 N N . GLU B 1 184 ? -16.844 36.562 -9.102 1 96.5 184 GLU B N 1
ATOM 6755 C CA . GLU B 1 184 ? -17.422 36.594 -7.766 1 96.5 184 GLU B CA 1
ATOM 6756 C C . GLU B 1 184 ? -16.922 35.438 -6.91 1 96.5 184 GLU B C 1
ATOM 6758 O O . GLU B 1 184 ? -16.844 34.281 -7.375 1 96.5 184 GLU B O 1
ATOM 6763 N N . VAL B 1 185 ? -16.469 35.781 -5.691 1 96.75 185 VAL B N 1
ATOM 6764 C CA . VAL B 1 185 ? -15.992 34.781 -4.738 1 96.75 185 VAL B CA 1
ATOM 6765 C C . VAL B 1 185 ? -16.969 34.688 -3.57 1 96.75 185 VAL B C 1
ATOM 6767 O O . VAL B 1 185 ? -17.453 35.688 -3.062 1 96.75 185 VAL B O 1
ATOM 6770 N N . MET B 1 186 ? -17.359 33.438 -3.203 1 95.81 186 MET B N 1
ATOM 6771 C CA . MET B 1 186 ? -18.266 33.281 -2.076 1 95.81 186 MET B CA 1
ATOM 6772 C C . MET B 1 186 ? -17.984 31.984 -1.326 1 95.81 186 MET B C 1
ATOM 6774 O O . MET B 1 186 ? -17.297 31.094 -1.846 1 95.81 186 MET B O 1
ATOM 6778 N N . ALA B 1 187 ? -18.438 31.922 -0.049 1 94.62 187 ALA B N 1
ATOM 6779 C CA . ALA B 1 187 ? -18.391 30.688 0.734 1 94.62 187 ALA B CA 1
ATOM 6780 C C . ALA B 1 187 ? -19.531 29.75 0.332 1 94.62 187 ALA B C 1
ATOM 6782 O O . ALA B 1 187 ? -20.672 30.188 0.138 1 94.62 187 ALA B O 1
ATOM 6783 N N . VAL B 1 188 ? -19.188 28.484 0.15 1 96.25 188 VAL B N 1
ATOM 6784 C CA . VAL B 1 188 ? -20.219 27.547 -0.302 1 96.25 188 VAL B CA 1
ATOM 6785 C C . VAL B 1 188 ? -20.156 26.266 0.536 1 96.25 188 VAL B C 1
ATOM 6787 O O . VAL B 1 188 ? -19.141 25.984 1.178 1 96.25 188 VAL B O 1
ATOM 6790 N N . ARG B 1 189 ? -21.25 25.578 0.525 1 95 189 ARG B N 1
ATOM 6791 C CA . ARG B 1 189 ? -21.375 24.25 1.103 1 95 189 ARG B CA 1
ATOM 6792 C C . ARG B 1 189 ? -21.406 23.172 0.014 1 95 189 ARG B C 1
ATOM 6794 O O . ARG B 1 189 ? -22.141 23.312 -0.967 1 95 189 ARG B O 1
ATOM 6801 N N . VAL B 1 190 ? -20.609 22.125 0.207 1 96.44 190 VAL B N 1
ATOM 6802 C CA . VAL B 1 190 ? -20.547 21.031 -0.756 1 96.44 190 VAL B CA 1
ATOM 6803 C C . VAL B 1 190 ? -21.703 20.062 -0.514 1 96.44 190 VAL B C 1
ATOM 6805 O O . VAL B 1 190 ? -21.969 19.688 0.627 1 96.44 190 VAL B O 1
ATOM 6808 N N . ILE B 1 191 ? -22.391 19.609 -1.622 1 96.25 191 ILE B N 1
ATOM 6809 C CA . ILE B 1 191 ? -23.562 18.781 -1.366 1 96.25 191 ILE B CA 1
ATOM 6810 C C . ILE B 1 191 ? -23.516 17.531 -2.242 1 96.25 191 ILE B C 1
ATOM 6812 O O . ILE B 1 191 ? -24.266 16.578 -2.025 1 96.25 191 ILE B O 1
ATOM 6816 N N . GLY B 1 192 ? -22.641 17.5 -3.227 1 96.88 192 GLY B N 1
ATOM 6817 C CA . GLY B 1 192 ? -22.531 16.328 -4.078 1 96.88 192 GLY B CA 1
ATOM 6818 C C . GLY B 1 192 ? -21.469 16.453 -5.152 1 96.88 192 GLY B C 1
ATOM 6819 O O . GLY B 1 192 ? -20.812 17.5 -5.254 1 96.88 192 GLY B O 1
ATOM 6820 N N . VAL B 1 193 ? -21.297 15.367 -5.879 1 97 193 VAL B N 1
ATOM 6821 C CA . VAL B 1 193 ? -20.297 15.406 -6.949 1 97 193 VAL B CA 1
ATOM 6822 C C . VAL B 1 193 ? -20.594 14.297 -7.957 1 97 193 VAL B C 1
ATOM 6824 O O . VAL B 1 193 ? -21.141 13.25 -7.602 1 97 193 VAL B O 1
ATOM 6827 N N . PHE B 1 194 ? -20.359 14.531 -9.188 1 94.62 194 PHE B N 1
ATOM 6828 C CA . PHE B 1 194 ? -20.312 13.469 -10.18 1 94.62 194 PHE B CA 1
ATOM 6829 C C . PHE B 1 194 ? -19.062 13.594 -11.055 1 94.62 194 PHE B C 1
ATOM 6831 O O . PHE B 1 194 ? -18.391 14.625 -11.031 1 94.62 194 PHE B O 1
ATOM 6838 N N . ALA B 1 195 ? -18.734 12.5 -11.727 1 92.56 195 ALA B N 1
ATOM 6839 C CA . ALA B 1 195 ? -17.5 12.422 -12.492 1 92.56 195 ALA B CA 1
ATOM 6840 C C . ALA B 1 195 ? -17.781 12.383 -13.992 1 92.56 195 ALA B C 1
ATOM 6842 O O . ALA B 1 195 ? -18.406 11.438 -14.492 1 92.56 195 ALA B O 1
ATOM 6843 N N . LEU B 1 196 ? -17.359 13.422 -14.695 1 91.94 196 LEU B N 1
ATOM 6844 C CA . LEU B 1 196 ? -17.328 13.406 -16.156 1 91.94 196 LEU B CA 1
ATOM 6845 C C . LEU B 1 196 ? -16 12.836 -16.672 1 91.94 196 LEU B C 1
ATOM 6847 O O . LEU B 1 196 ? -14.938 13.164 -16.141 1 91.94 196 LEU B O 1
ATOM 6851 N N . VAL B 1 197 ? -16.062 11.844 -17.453 1 85.12 197 VAL B N 1
ATOM 6852 C CA . VAL B 1 197 ? -14.859 11.281 -18.078 1 85.12 197 VAL B CA 1
ATOM 6853 C C . VAL B 1 197 ? -14.828 11.664 -19.562 1 85.12 197 VAL B C 1
ATOM 6855 O O . VAL B 1 197 ? -15.602 11.141 -20.359 1 85.12 197 VAL B O 1
ATOM 6858 N N . ASP B 1 198 ? -14.016 12.664 -19.812 1 78.81 198 ASP B N 1
ATOM 6859 C CA . ASP B 1 198 ? -13.898 13.203 -21.156 1 78.81 198 ASP B CA 1
ATOM 6860 C C . ASP B 1 198 ? -12.461 13.086 -21.672 1 78.81 198 ASP B C 1
ATOM 6862 O O . ASP B 1 198 ? -11.539 13.641 -21.078 1 78.81 198 ASP B O 1
ATOM 6866 N N . ASP B 1 199 ? -12.359 12.445 -22.812 1 73.5 199 ASP B N 1
ATOM 6867 C CA . ASP B 1 199 ? -11.07 12.344 -23.484 1 73.5 199 ASP B CA 1
ATOM 6868 C C . ASP B 1 199 ? -10.016 11.742 -22.547 1 73.5 199 ASP B C 1
ATOM 6870 O O . ASP B 1 199 ? -8.891 12.25 -22.469 1 73.5 199 ASP B O 1
ATOM 6874 N N . GLY B 1 200 ? -10.438 10.82 -21.734 1 74.25 200 GLY B N 1
ATOM 6875 C CA . GLY B 1 200 ? -9.5 10.094 -20.891 1 74.25 200 GLY B CA 1
ATOM 6876 C C . GLY B 1 200 ? -9.125 10.844 -19.625 1 74.25 200 GLY B C 1
ATOM 6877 O O . GLY B 1 200 ? -8.109 10.547 -19 1 74.25 200 GLY B O 1
ATOM 6878 N N . GLU B 1 201 ? -9.883 11.883 -19.328 1 86 201 GLU B N 1
ATOM 6879 C CA . GLU B 1 201 ? -9.625 12.664 -18.125 1 86 201 GLU B CA 1
ATOM 6880 C C . GLU B 1 201 ? -10.844 12.695 -17.203 1 86 201 GLU B C 1
ATOM 6882 O O . GLU B 1 201 ? -11.977 12.773 -17.688 1 86 201 GLU B O 1
ATOM 6887 N N . THR B 1 202 ? -10.523 12.555 -15.938 1 87.06 202 THR B N 1
ATOM 6888 C CA . THR B 1 202 ? -11.586 12.758 -14.969 1 87.06 202 THR B CA 1
ATOM 6889 C C . THR B 1 202 ? -11.828 14.25 -14.742 1 87.06 202 THR B C 1
ATOM 6891 O O . THR B 1 202 ? -10.891 15.008 -14.477 1 87.06 202 THR B O 1
ATOM 6894 N N . ASP B 1 203 ? -13 14.594 -14.961 1 92.94 203 ASP B N 1
ATOM 6895 C CA . ASP B 1 203 ? -13.453 15.961 -14.727 1 92.94 203 ASP B CA 1
ATOM 6896 C C . ASP B 1 203 ? -14.57 15.992 -13.688 1 92.94 203 ASP B C 1
ATOM 6898 O O . ASP B 1 203 ? -15.742 15.844 -14.023 1 92.94 203 ASP B O 1
ATOM 6902 N N . TRP B 1 204 ? -14.141 16.266 -12.461 1 94.81 204 TRP B N 1
ATOM 6903 C CA . TRP B 1 204 ? -15.109 16.281 -11.367 1 94.81 204 TRP B CA 1
ATOM 6904 C C . TRP B 1 204 ? -16.031 17.5 -11.477 1 94.81 204 TRP B C 1
ATOM 6906 O O . TRP B 1 204 ? -15.586 18.594 -11.805 1 94.81 204 TRP B O 1
ATOM 6916 N N . LYS B 1 205 ? -17.297 17.266 -11.25 1 97.44 205 LYS B N 1
ATOM 6917 C CA . LYS B 1 205 ? -18.297 18.312 -11.148 1 97.44 205 LYS B CA 1
ATOM 6918 C C . LYS B 1 205 ? -18.938 18.328 -9.758 1 97.44 205 LYS B C 1
ATOM 6920 O O . LYS B 1 205 ? -19.844 17.547 -9.477 1 97.44 205 LYS B O 1
ATOM 6925 N N . VAL B 1 206 ? -18.484 19.297 -8.961 1 98 206 VAL B N 1
ATOM 6926 C CA . VAL B 1 206 ? -18.938 19.359 -7.574 1 98 206 VAL B CA 1
ATOM 6927 C C . VAL B 1 206 ? -20.172 20.25 -7.473 1 98 206 VAL B C 1
ATOM 6929 O O . VAL B 1 206 ? -20.219 21.328 -8.047 1 98 206 VAL B O 1
ATOM 6932 N N . LEU B 1 207 ? -21.203 19.781 -6.805 1 98.06 207 LEU B N 1
ATOM 6933 C CA . LEU B 1 207 ? -22.406 20.562 -6.531 1 98.06 207 LEU B CA 1
ATOM 6934 C C . LEU B 1 207 ? -22.281 21.297 -5.199 1 98.06 207 LEU B C 1
ATOM 6936 O O . LEU B 1 207 ? -21.953 20.688 -4.18 1 98.06 207 LEU B O 1
ATOM 6940 N N . VAL B 1 208 ? -22.562 22.594 -5.254 1 97.69 208 VAL B N 1
ATOM 6941 C CA . VAL B 1 208 ? -22.469 23.375 -4.023 1 97.69 208 VAL B CA 1
ATOM 6942 C C . VAL B 1 208 ? -23.656 24.328 -3.918 1 97.69 208 VAL B C 1
ATOM 6944 O O . VAL B 1 208 ? -24.375 24.547 -4.898 1 97.69 208 VAL B O 1
ATOM 6947 N N . VAL B 1 209 ? -23.906 24.812 -2.723 1 96.25 209 VAL B N 1
ATOM 6948 C CA . VAL B 1 209 ? -24.875 25.859 -2.447 1 96.25 209 VAL B CA 1
ATOM 6949 C C . VAL B 1 209 ? -24.234 26.969 -1.61 1 96.25 209 VAL B C 1
ATOM 6951 O O . VAL B 1 209 ? -23.266 26.703 -0.888 1 96.25 209 VAL B O 1
ATOM 6954 N N . ARG B 1 210 ? -24.703 28.141 -1.804 1 94.75 210 ARG B N 1
ATOM 6955 C CA . ARG B 1 210 ? -24.156 29.25 -1.019 1 94.75 210 ARG B CA 1
ATOM 6956 C C . ARG B 1 210 ? -24.281 28.969 0.476 1 94.75 210 ARG B C 1
ATOM 6958 O O . ARG B 1 210 ? -25.297 28.422 0.93 1 94.75 210 ARG B O 1
ATOM 6965 N N . ALA B 1 211 ? -23.266 29.312 1.218 1 92.44 211 ALA B N 1
ATOM 6966 C CA . ALA B 1 211 ? -23.234 29.062 2.656 1 92.44 211 ALA B CA 1
ATOM 6967 C C . ALA B 1 211 ? -24.266 29.922 3.387 1 92.44 211 ALA B C 1
ATOM 6969 O O . ALA B 1 211 ? -24.797 29.516 4.426 1 92.44 211 ALA B O 1
ATOM 6970 N N . ASP B 1 212 ? -24.578 31.078 2.855 1 87.44 212 ASP B N 1
ATOM 6971 C CA . ASP B 1 212 ? -25.453 32.031 3.533 1 87.44 212 ASP B CA 1
ATOM 6972 C C . ASP B 1 212 ? -26.891 31.891 3.043 1 87.44 212 ASP B C 1
ATOM 6974 O O . ASP B 1 212 ? -27.719 32.75 3.293 1 87.44 212 ASP B O 1
ATOM 6978 N N . GLU B 1 213 ? -27.109 30.797 2.355 1 84.06 213 GLU B N 1
ATOM 6979 C CA . GLU B 1 213 ? -28.469 30.562 1.874 1 84.06 213 GLU B CA 1
ATOM 6980 C C . GLU B 1 213 ? -29.453 30.438 3.035 1 84.06 213 GLU B C 1
ATOM 6982 O O . GLU B 1 213 ? -29.234 29.641 3.949 1 84.06 213 GLU B O 1
ATOM 6987 N N . LYS B 1 214 ? -30.531 31.234 3.045 1 76.88 214 LYS B N 1
ATOM 6988 C CA . LYS B 1 214 ? -31.484 31.234 4.145 1 76.88 214 LYS B CA 1
ATOM 6989 C C . LYS B 1 214 ? -32.844 30.719 3.686 1 76.88 214 LYS B C 1
ATOM 6991 O O . LYS B 1 214 ? -33.656 30.297 4.504 1 76.88 214 LYS B O 1
ATOM 6996 N N . HIS B 1 215 ? -33.062 30.734 2.381 1 76.12 215 HIS B N 1
ATOM 6997 C CA . HIS B 1 215 ? -34.375 30.406 1.892 1 76.12 215 HIS B CA 1
ATOM 6998 C C . HIS B 1 215 ? -34.531 28.906 1.657 1 76.12 215 HIS B C 1
ATOM 7000 O O . HIS B 1 215 ? -33.719 28.312 0.93 1 76.12 215 HIS B O 1
ATOM 7006 N N . PRO B 1 216 ? -35.531 28.359 2.312 1 70.69 216 PRO B N 1
ATOM 7007 C CA . PRO B 1 216 ? -35.781 26.938 2.045 1 70.69 216 PRO B CA 1
ATOM 7008 C C . PRO B 1 216 ? -36.312 26.688 0.631 1 70.69 216 PRO B C 1
ATOM 7010 O O . PRO B 1 216 ? -36.875 27.594 0.009 1 70.69 216 PRO B O 1
ATOM 7013 N N . PRO B 1 217 ? -36.125 25.453 0.132 1 75.38 217 PRO B N 1
ATOM 7014 C CA . PRO B 1 217 ? -35.438 24.344 0.783 1 75.38 217 PRO B CA 1
ATOM 7015 C C . PRO B 1 217 ? -33.906 24.438 0.684 1 75.38 217 PRO B C 1
ATOM 7017 O O . PRO B 1 217 ? -33.375 24.672 -0.405 1 75.38 217 PRO B O 1
ATOM 7020 N N . ILE B 1 218 ? -33.344 24.391 1.837 1 80.69 218 ILE B N 1
ATOM 7021 C CA . ILE B 1 218 ? -31.875 24.375 1.891 1 80.69 218 ILE B CA 1
ATOM 7022 C C . ILE B 1 218 ? -31.359 22.969 1.603 1 80.69 218 ILE B C 1
ATOM 7024 O O . ILE B 1 218 ? -31.734 22.016 2.281 1 80.69 218 ILE B O 1
ATOM 7028 N N . MET B 1 219 ? -30.609 22.922 0.572 1 88.69 219 MET B N 1
ATOM 7029 C CA . MET B 1 219 ? -30.047 21.625 0.2 1 88.69 219 MET B CA 1
ATOM 7030 C C . MET B 1 219 ? -28.828 21.297 1.057 1 88.69 219 MET B C 1
ATOM 7032 O O . MET B 1 219 ? -27.844 22.047 1.051 1 88.69 219 MET B O 1
ATOM 7036 N N . ALA B 1 220 ? -28.922 20.219 1.792 1 87.62 220 ALA B N 1
ATOM 7037 C CA . ALA B 1 220 ? -27.828 19.812 2.674 1 87.62 220 ALA B CA 1
ATOM 7038 C C . ALA B 1 220 ? -27.047 18.641 2.086 1 87.62 220 ALA B C 1
ATOM 7040 O O . ALA B 1 220 ? -25.875 18.422 2.441 1 87.62 220 ALA B O 1
ATOM 7041 N N . ASN B 1 221 ? -27.656 17.953 1.243 1 92.94 221 ASN B N 1
ATOM 7042 C CA . ASN B 1 221 ? -27.078 16.781 0.602 1 92.94 221 ASN B CA 1
ATOM 7043 C C . ASN B 1 221 ? -27.672 16.531 -0.779 1 92.94 221 ASN B C 1
ATOM 7045 O O . ASN B 1 221 ? -28.656 17.188 -1.159 1 92.94 221 ASN B O 1
ATOM 7049 N N . VAL B 1 222 ? -27.125 15.625 -1.473 1 94.44 222 VAL B N 1
ATOM 7050 C CA . VAL B 1 222 ? -27.531 15.344 -2.846 1 94.44 222 VAL B CA 1
ATOM 7051 C C . VAL B 1 222 ? -28.984 14.891 -2.871 1 94.44 222 VAL B C 1
ATOM 7053 O O . VAL B 1 222 ? -29.703 15.148 -3.838 1 94.44 222 VAL B O 1
ATOM 7056 N N . ASP B 1 223 ? -29.422 14.25 -1.764 1 92.62 223 ASP B N 1
ATOM 7057 C CA . ASP B 1 223 ? -30.781 13.758 -1.694 1 92.62 223 ASP B CA 1
ATOM 7058 C C . ASP B 1 223 ? -31.781 14.914 -1.703 1 92.62 223 ASP B C 1
ATOM 7060 O O . ASP B 1 223 ? -32.969 14.727 -2.049 1 92.62 223 ASP B O 1
ATOM 7064 N N . ASP B 1 224 ? -31.328 16.094 -1.338 1 92.88 224 ASP B N 1
ATOM 7065 C CA . ASP B 1 224 ? -32.188 17.266 -1.289 1 92.88 224 ASP B CA 1
ATOM 7066 C C . ASP B 1 224 ? -32.344 17.906 -2.67 1 92.88 224 ASP B C 1
ATOM 7068 O O . ASP B 1 224 ? -33.188 18.766 -2.877 1 92.88 224 ASP B O 1
ATOM 7072 N N . VAL B 1 225 ? -31.562 17.547 -3.627 1 93.62 225 VAL B N 1
ATOM 7073 C CA . VAL B 1 225 ? -31.656 18.031 -5 1 93.62 225 VAL B CA 1
ATOM 7074 C C . VAL B 1 225 ? -32.781 17.297 -5.727 1 93.62 225 VAL B C 1
ATOM 7076 O O . VAL B 1 225 ? -32.812 16.062 -5.742 1 93.62 225 VAL B O 1
ATOM 7079 N N . PRO B 1 226 ? -33.688 18.031 -6.273 1 92.25 226 PRO B N 1
ATOM 7080 C CA . PRO B 1 226 ? -34.75 17.359 -7.008 1 92.25 226 PRO B CA 1
ATOM 7081 C C . PRO B 1 226 ? -34.25 16.438 -8.109 1 92.25 226 PRO B C 1
ATOM 7083 O O . PRO B 1 226 ? -33.281 16.766 -8.797 1 92.25 226 PRO B O 1
ATOM 7086 N N . GLN B 1 227 ? -34.906 15.32 -8.25 1 93.5 227 GLN B N 1
ATOM 7087 C CA . GLN B 1 227 ? -34.5 14.32 -9.234 1 93.5 227 GLN B CA 1
ATOM 7088 C C . GLN B 1 227 ? -34.5 14.906 -10.641 1 93.5 227 GLN B C 1
ATOM 7090 O O . GLN B 1 227 ? -33.625 14.562 -11.461 1 93.5 227 GLN B O 1
ATOM 7095 N N . SER B 1 228 ? -35.438 15.711 -10.898 1 93.44 228 SER B N 1
ATOM 7096 C CA . SER B 1 228 ? -35.5 16.344 -12.211 1 93.44 228 SER B CA 1
ATOM 7097 C C . SER B 1 228 ? -34.281 17.172 -12.508 1 93.44 228 SER B C 1
ATOM 7099 O O . SER B 1 228 ? -33.75 17.172 -13.625 1 93.44 228 SER B O 1
ATOM 7101 N N . LYS B 1 229 ? -33.844 17.875 -11.539 1 93.94 229 LYS B N 1
ATOM 7102 C CA . LYS B 1 229 ? -32.688 18.719 -11.711 1 93.94 229 LYS B CA 1
ATOM 7103 C C . LYS B 1 229 ? -31.422 17.875 -11.891 1 93.94 229 LYS B C 1
ATOM 7105 O O . LYS B 1 229 ? -30.547 18.219 -12.688 1 93.94 229 LYS B O 1
ATOM 7110 N N . LYS B 1 230 ? -31.297 16.797 -11.109 1 95.25 230 LYS B N 1
ATOM 7111 C CA . LYS B 1 230 ? -30.172 15.883 -11.266 1 95.25 230 LYS B CA 1
ATOM 7112 C C . LYS B 1 230 ? -30.109 15.328 -12.688 1 95.25 230 LYS B C 1
ATOM 7114 O O . LYS B 1 230 ? -29.047 15.312 -13.305 1 95.25 230 LYS B O 1
ATOM 7119 N N . THR B 1 231 ? -31.234 14.93 -13.148 1 93.88 231 THR B N 1
ATOM 7120 C CA . THR B 1 231 ? -31.312 14.375 -14.492 1 93.88 231 THR B CA 1
ATOM 7121 C C . THR B 1 231 ? -30.953 15.43 -15.531 1 93.88 231 THR B C 1
ATOM 7123 O O . THR B 1 231 ? -30.25 15.133 -16.5 1 93.88 231 THR B O 1
ATOM 7126 N N . GLU B 1 232 ? -31.484 16.594 -15.32 1 93.56 232 GLU B N 1
ATOM 7127 C CA . GLU B 1 232 ? -31.188 17.703 -16.219 1 93.56 232 GLU B CA 1
ATOM 7128 C C . GLU B 1 232 ? -29.688 17.969 -16.297 1 93.56 232 GLU B C 1
ATOM 7130 O O . GLU B 1 232 ? -29.141 18.156 -17.391 1 93.56 232 GLU B O 1
ATOM 7135 N N . LEU B 1 233 ? -29.031 18 -15.195 1 94.56 233 LEU B N 1
ATOM 7136 C CA . LEU B 1 233 ? -27.609 18.25 -15.141 1 94.56 233 LEU B CA 1
ATOM 7137 C C . LEU B 1 233 ? -26.828 17.172 -15.875 1 94.56 233 LEU B C 1
ATOM 7139 O O . LEU B 1 233 ? -25.969 17.484 -16.719 1 94.56 233 LEU B O 1
ATOM 7143 N N . ILE B 1 234 ? -27.094 15.922 -15.602 1 94.19 234 ILE B N 1
ATOM 7144 C CA . ILE B 1 234 ? -26.391 14.797 -16.203 1 94.19 234 ILE B CA 1
ATOM 7145 C C . ILE B 1 234 ? -26.578 14.812 -17.719 1 94.19 234 ILE B C 1
ATOM 7147 O O . ILE B 1 234 ? -25.609 14.664 -18.469 1 94.19 234 ILE B O 1
ATOM 7151 N N . GLU B 1 235 ? -27.75 15.086 -18.125 1 92.06 235 GLU B N 1
ATOM 7152 C CA . GLU B 1 235 ? -28.047 15.086 -19.562 1 92.06 235 GLU B CA 1
ATOM 7153 C C . GLU B 1 235 ? -27.375 16.281 -20.25 1 92.06 235 GLU B C 1
ATOM 7155 O O . GLU B 1 235 ? -26.922 16.156 -21.391 1 92.06 235 GLU B O 1
ATOM 7160 N N . TRP B 1 236 ? -27.453 17.328 -19.641 1 93.38 236 TRP B N 1
ATOM 7161 C CA . TRP B 1 236 ? -26.812 18.5 -20.234 1 93.38 236 TRP B CA 1
ATOM 7162 C C . TRP B 1 236 ? -25.312 18.25 -20.453 1 93.38 236 TRP B C 1
ATOM 7164 O O . TRP B 1 236 ? -24.797 18.516 -21.531 1 93.38 236 TRP B O 1
ATOM 7174 N N . PHE B 1 237 ? -24.609 17.75 -19.469 1 93.38 237 PHE B N 1
ATOM 7175 C CA . PHE B 1 237 ? -23.172 17.531 -19.562 1 93.38 237 PHE B CA 1
ATOM 7176 C C . PHE B 1 237 ? -22.859 16.359 -20.5 1 93.38 237 PHE B C 1
ATOM 7178 O O . PHE B 1 237 ? -21.766 16.266 -21.047 1 93.38 237 PHE B O 1
ATOM 7185 N N . ARG B 1 238 ? -23.812 15.523 -20.625 1 91.06 238 ARG B N 1
ATOM 7186 C CA . ARG B 1 238 ? -23.656 14.43 -21.578 1 91.06 238 ARG B CA 1
ATOM 7187 C C . ARG B 1 238 ? -23.594 14.953 -23 1 91.06 238 ARG B C 1
ATOM 7189 O O . ARG B 1 238 ? -22.828 14.461 -23.828 1 91.06 238 ARG B O 1
ATOM 7196 N N . ARG B 1 239 ? -24.312 16.156 -23.234 1 90.62 239 ARG B N 1
ATOM 7197 C CA . ARG B 1 239 ? -24.578 16.531 -24.625 1 90.62 239 ARG B CA 1
ATOM 7198 C C . ARG B 1 239 ? -23.938 17.859 -24.969 1 90.62 239 ARG B C 1
ATOM 7200 O O . ARG B 1 239 ? -23.812 18.219 -26.156 1 90.62 239 ARG B O 1
ATOM 7207 N N . TYR B 1 240 ? -23.516 18.562 -24.141 1 88 240 TYR B N 1
ATOM 7208 C CA . TYR B 1 240 ? -23.234 19.984 -24.375 1 88 240 TYR B CA 1
ATOM 7209 C C . TYR B 1 240 ? -22.125 20.156 -25.406 1 88 240 TYR B C 1
ATOM 7211 O O . TYR B 1 240 ? -22 21.203 -26.016 1 88 240 TYR B O 1
ATOM 7219 N N . LYS B 1 241 ? -21.328 19.094 -25.656 1 87.25 241 LYS B N 1
ATOM 7220 C CA . LYS B 1 241 ? -20.25 19.188 -26.625 1 87.25 241 LYS B CA 1
ATOM 7221 C C . LYS B 1 241 ? -20.672 18.656 -27.984 1 87.25 241 LYS B C 1
ATOM 7223 O O . LYS B 1 241 ? -19.938 18.797 -28.969 1 87.25 241 LYS B O 1
ATOM 7228 N N . THR B 1 242 ? -21.781 18.125 -28.047 1 85.88 242 THR B N 1
ATOM 7229 C CA . THR B 1 242 ? -22.234 17.531 -29.297 1 85.88 242 THR B CA 1
ATOM 7230 C C . THR B 1 242 ? -22.422 18.609 -30.375 1 85.88 242 THR B C 1
ATOM 7232 O O . THR B 1 242 ? -22.234 18.344 -31.562 1 85.88 242 THR B O 1
ATOM 7235 N N . ALA B 1 243 ? -22.766 19.734 -29.984 1 83.25 243 ALA B N 1
ATOM 7236 C CA . ALA B 1 243 ? -22.953 20.844 -30.906 1 83.25 243 ALA B CA 1
ATOM 7237 C C . ALA B 1 243 ? -21.625 21.234 -31.578 1 83.25 243 ALA B C 1
ATOM 7239 O O . ALA B 1 243 ? -21.625 21.875 -32.625 1 83.25 243 ALA B O 1
ATOM 7240 N N . GLU B 1 244 ? -20.594 20.812 -30.969 1 81.81 244 GLU B N 1
ATOM 7241 C CA . GLU B 1 244 ? -19.281 21.094 -31.531 1 81.81 244 GLU B CA 1
ATOM 7242 C C . GLU B 1 244 ? -18.766 19.922 -32.375 1 81.81 244 GLU B C 1
ATOM 7244 O O . GLU B 1 244 ? -17.609 19.906 -32.781 1 81.81 244 GLU B O 1
ATOM 7249 N N . GLY B 1 245 ? -19.531 18.906 -32.531 1 75.31 245 GLY B N 1
ATOM 7250 C CA . GLY B 1 245 ? -19.172 17.766 -33.375 1 75.31 245 GLY B CA 1
ATOM 7251 C C . GLY B 1 245 ? -18.531 16.641 -32.594 1 75.31 245 GLY B C 1
ATOM 7252 O O . GLY B 1 245 ? -18.016 15.688 -33.188 1 75.31 245 GLY B O 1
ATOM 7253 N N . LYS B 1 246 ? -18.562 16.797 -31.297 1 79.88 246 LYS B N 1
ATOM 7254 C CA . LYS B 1 246 ? -17.984 15.75 -30.484 1 79.88 246 LYS B CA 1
ATOM 7255 C C . LYS B 1 246 ? -19.031 14.711 -30.094 1 79.88 246 LYS B C 1
ATOM 7257 O O . LYS B 1 246 ? -20.219 14.914 -30.312 1 79.88 246 LYS B O 1
ATOM 7262 N N . GLY B 1 247 ? -18.719 13.602 -29.688 1 79.44 247 GLY B N 1
ATOM 7263 C CA . GLY B 1 247 ? -19.609 12.555 -29.219 1 79.44 247 GLY B CA 1
ATOM 7264 C C . GLY B 1 247 ? -20.172 12.812 -27.828 1 79.44 247 GLY B C 1
ATOM 7265 O O . GLY B 1 247 ? -19.891 13.852 -27.234 1 79.44 247 GLY B O 1
ATOM 7266 N N . LEU B 1 248 ? -21.031 11.93 -27.359 1 85.75 248 LEU B N 1
ATOM 7267 C CA . LEU B 1 248 ? -21.578 12.008 -26 1 85.75 248 LEU B CA 1
ATOM 7268 C C . LEU B 1 248 ? -20.484 11.797 -24.969 1 85.75 248 LEU B C 1
ATOM 7270 O O . LEU B 1 248 ? -19.594 10.953 -25.156 1 85.75 248 LEU B O 1
ATOM 7274 N N . ASN B 1 249 ? -20.5 12.641 -23.953 1 86.44 249 ASN B N 1
ATOM 7275 C CA . ASN B 1 249 ? -19.562 12.461 -22.859 1 86.44 249 ASN B CA 1
ATOM 7276 C C . ASN B 1 249 ? -19.906 11.234 -22.031 1 86.44 249 ASN B C 1
ATOM 7278 O O . ASN B 1 249 ? -21.062 10.828 -21.953 1 86.44 249 ASN B O 1
ATOM 7282 N N . LEU B 1 250 ? -18.844 10.672 -21.469 1 84.06 250 LEU B N 1
ATOM 7283 C CA . LEU B 1 250 ? -19.016 9.531 -20.562 1 84.06 250 LEU B CA 1
ATOM 7284 C C . LEU B 1 250 ? -18.891 9.969 -19.109 1 84.06 250 LEU B C 1
ATOM 7286 O O . LEU B 1 250 ? -18.453 11.086 -18.828 1 84.06 250 LEU B O 1
ATOM 7290 N N . PHE B 1 251 ? -19.438 9.109 -18.234 1 86.12 251 PHE B N 1
ATOM 7291 C CA . PHE B 1 251 ? -19.406 9.406 -16.797 1 86.12 251 PHE B CA 1
ATOM 7292 C C . PHE B 1 251 ? -18.75 8.266 -16.016 1 86.12 251 PHE B C 1
ATOM 7294 O O . PHE B 1 251 ? -18.75 7.121 -16.484 1 86.12 251 PHE B O 1
ATOM 7301 N N . GLY B 1 252 ? -18.109 8.672 -14.961 1 81.31 252 GLY B N 1
ATOM 7302 C CA . GLY B 1 252 ? -17.688 7.688 -13.977 1 81.31 252 GLY B CA 1
ATOM 7303 C C . GLY B 1 252 ? -18.75 7.398 -12.938 1 81.31 252 GLY B C 1
ATOM 7304 O O . GLY B 1 252 ? -19.859 7.938 -13 1 81.31 252 GLY B O 1
ATOM 7305 N N . LEU B 1 253 ? -18.516 6.434 -12.031 1 80.5 253 LEU B N 1
ATOM 7306 C CA . LEU B 1 253 ? -19.359 6.133 -10.883 1 80.5 253 LEU B CA 1
ATOM 7307 C C . LEU B 1 253 ? -20.766 5.75 -11.344 1 80.5 253 LEU B C 1
ATOM 7309 O O . LEU B 1 253 ? -21.75 6.184 -10.742 1 80.5 253 LEU B O 1
ATOM 7313 N N . ASP B 1 254 ? -20.906 5.141 -12.398 1 76 254 ASP B N 1
ATOM 7314 C CA . ASP B 1 254 ? -22.172 4.68 -12.945 1 76 254 ASP B CA 1
ATOM 7315 C C . ASP B 1 254 ? -23.141 5.852 -13.156 1 76 254 ASP B C 1
ATOM 7317 O O . ASP B 1 254 ? -24.328 5.738 -12.875 1 76 254 ASP B O 1
ATOM 7321 N N . GLU B 1 255 ? -22.641 7.027 -13.453 1 83 255 GLU B N 1
ATOM 7322 C CA . GLU B 1 255 ? -23.391 8.242 -13.766 1 83 255 GLU B CA 1
ATOM 7323 C C . GLU B 1 255 ? -24.188 8.727 -12.555 1 83 255 GLU B C 1
ATOM 7325 O O . GLU B 1 255 ? -25.188 9.43 -12.703 1 83 255 GLU B O 1
ATOM 7330 N N . LYS B 1 256 ? -23.75 8.297 -11.422 1 89 256 LYS B N 1
ATOM 7331 C CA . LYS B 1 256 ? -24.453 8.703 -10.203 1 89 256 LYS B CA 1
ATOM 7332 C C . LYS B 1 256 ? -23.828 9.969 -9.609 1 89 256 LYS B C 1
ATOM 7334 O O . LYS B 1 256 ? -22.641 10.203 -9.758 1 89 256 LYS B O 1
ATOM 7339 N N . ILE B 1 257 ? -24.656 10.727 -8.977 1 94.75 257 ILE B N 1
ATOM 7340 C CA . ILE B 1 257 ? -24.203 11.844 -8.164 1 94.75 257 ILE B CA 1
ATOM 7341 C C . ILE B 1 257 ? -23.969 11.383 -6.727 1 94.75 257 ILE B C 1
ATOM 7343 O O . ILE B 1 257 ? -24.922 10.984 -6.039 1 94.75 257 ILE B O 1
ATOM 7347 N N . MET B 1 258 ? -22.75 11.422 -6.336 1 92.94 258 MET B N 1
ATOM 7348 C CA . MET B 1 258 ? -22.359 10.938 -5.016 1 92.94 258 MET B CA 1
ATOM 7349 C C . MET B 1 258 ? -22.688 11.969 -3.941 1 92.94 258 MET B C 1
ATOM 7351 O O . MET B 1 258 ? -22.906 13.141 -4.246 1 92.94 258 MET B O 1
ATOM 7355 N N . ASP B 1 259 ? -22.703 11.609 -2.762 1 93.75 259 ASP B N 1
ATOM 7356 C CA . ASP B 1 259 ? -23.188 12.438 -1.66 1 93.75 259 ASP B CA 1
ATOM 7357 C C . ASP B 1 259 ? -22.109 13.438 -1.224 1 93.75 259 ASP B C 1
ATOM 7359 O O . ASP B 1 259 ? -21.047 13.531 -1.845 1 93.75 259 ASP B O 1
ATOM 7363 N N . LYS B 1 260 ? -22.469 14.203 -0.204 1 93.69 260 LYS B N 1
ATOM 7364 C CA . LYS B 1 260 ? -21.641 15.32 0.244 1 93.69 260 LYS B CA 1
ATOM 7365 C C . LYS B 1 260 ? -20.312 14.82 0.803 1 93.69 260 LYS B C 1
ATOM 7367 O O . LYS B 1 260 ? -19.281 15.469 0.624 1 93.69 260 LYS B O 1
ATOM 7372 N N . ASP B 1 261 ? -20.297 13.664 1.468 1 86.69 261 ASP B N 1
ATOM 7373 C CA . ASP B 1 261 ? -19.062 13.156 2.062 1 86.69 261 ASP B CA 1
ATOM 7374 C C . ASP B 1 261 ? -18.062 12.766 0.986 1 86.69 261 ASP B C 1
ATOM 7376 O O . ASP B 1 261 ? -16.875 13.094 1.087 1 86.69 261 ASP B O 1
ATOM 7380 N N . PHE B 1 262 ? -18.578 12.086 -0.011 1 87.56 262 PHE B N 1
ATOM 7381 C CA . PHE B 1 262 ? -17.734 11.742 -1.148 1 87.56 262 PHE B CA 1
ATOM 7382 C C . PHE B 1 262 ? -17.219 12.992 -1.84 1 87.56 262 PHE B C 1
ATOM 7384 O O . PHE B 1 262 ? -16.031 13.086 -2.172 1 87.56 262 PHE B O 1
ATOM 7391 N N . ALA B 1 263 ? -18.109 13.922 -2.006 1 94.38 263 ALA B N 1
ATOM 7392 C CA . ALA B 1 263 ? -17.766 15.172 -2.688 1 94.38 263 ALA B CA 1
ATOM 7393 C C . ALA B 1 263 ? -16.688 15.93 -1.931 1 94.38 263 ALA B C 1
ATOM 7395 O O . ALA B 1 263 ? -15.734 16.438 -2.535 1 94.38 263 ALA B O 1
ATOM 7396 N N . MET B 1 264 ? -16.828 15.984 -0.681 1 92 264 MET B N 1
ATOM 7397 C CA . MET B 1 264 ? -15.836 16.656 0.138 1 92 264 MET B CA 1
ATOM 7398 C C . MET B 1 264 ? -14.484 15.953 0.057 1 92 264 MET B C 1
ATOM 7400 O O . MET B 1 264 ? -13.438 16.609 0.053 1 92 264 MET B O 1
ATOM 7404 N N . GLY B 1 265 ? -14.547 14.656 0.046 1 88.5 265 GLY B N 1
ATOM 7405 C CA . GLY B 1 265 ? -13.328 13.891 -0.155 1 88.5 265 GLY B CA 1
ATOM 7406 C C . GLY B 1 265 ? -12.594 14.266 -1.428 1 88.5 265 GLY B C 1
ATOM 7407 O O . GLY B 1 265 ? -11.367 14.414 -1.423 1 88.5 265 GLY B O 1
ATOM 7408 N N . VAL B 1 266 ? -13.359 14.469 -2.477 1 91.38 266 VAL B N 1
ATOM 7409 C CA . VAL B 1 266 ? -12.789 14.852 -3.766 1 91.38 266 VAL B CA 1
ATOM 7410 C C . VAL B 1 266 ? -12.164 16.234 -3.666 1 91.38 266 VAL B C 1
ATOM 7412 O O . VAL B 1 266 ? -11.062 16.469 -4.172 1 91.38 266 VAL B O 1
ATOM 7415 N N . CYS B 1 267 ? -12.836 17.109 -3.043 1 94.44 267 CYS B N 1
ATOM 7416 C CA . CYS B 1 267 ? -12.312 18.469 -2.881 1 94.44 267 CYS B CA 1
ATOM 7417 C C . CYS B 1 267 ? -11.016 18.453 -2.082 1 94.44 267 CYS B C 1
ATOM 7419 O O . CYS B 1 267 ? -10.047 19.125 -2.455 1 94.44 267 CYS B O 1
ATOM 7421 N N . GLU B 1 268 ? -11.016 17.734 -1.057 1 90.31 268 GLU B N 1
ATOM 7422 C CA . GLU B 1 268 ? -9.828 17.656 -0.211 1 90.31 268 GLU B CA 1
ATOM 7423 C C . GLU B 1 268 ? -8.664 17.016 -0.954 1 90.31 268 GLU B C 1
ATOM 7425 O O . GLU B 1 268 ? -7.512 17.422 -0.803 1 90.31 268 GLU B O 1
ATOM 7430 N N . GLU B 1 269 ? -8.992 16.031 -1.667 1 89.12 269 GLU B N 1
ATOM 7431 C CA . GLU B 1 269 ? -7.98 15.359 -2.479 1 89.12 269 GLU B CA 1
ATOM 7432 C C . GLU B 1 269 ? -7.324 16.328 -3.455 1 89.12 269 GLU B C 1
ATOM 7434 O O . GLU B 1 269 ? -6.094 16.391 -3.551 1 89.12 269 GLU B O 1
ATOM 7439 N N . THR B 1 270 ? -8.086 17.031 -4.176 1 93 270 THR B N 1
ATOM 7440 C CA . THR B 1 270 ? -7.566 17.938 -5.188 1 93 270 THR B CA 1
ATOM 7441 C C . THR B 1 270 ? -6.871 19.125 -4.535 1 93 270 THR B C 1
ATOM 7443 O O . THR B 1 270 ? -5.977 19.734 -5.129 1 93 270 THR B O 1
ATOM 7446 N N . HIS B 1 271 ? -7.336 19.453 -3.35 1 93.19 271 HIS B N 1
ATOM 7447 C CA . HIS B 1 271 ? -6.613 20.469 -2.584 1 93.19 271 HIS B CA 1
ATOM 7448 C C . HIS B 1 271 ? -5.211 20 -2.225 1 93.19 271 HIS B C 1
ATOM 7450 O O . HIS B 1 271 ? -4.254 20.766 -2.279 1 93.19 271 HIS B O 1
ATOM 7456 N N . LEU B 1 272 ? -5.129 18.797 -1.82 1 89.38 272 LEU B N 1
ATOM 7457 C CA . LEU B 1 272 ? -3.832 18.219 -1.483 1 89.38 272 LEU B CA 1
ATOM 7458 C C . LEU B 1 272 ? -2.906 18.219 -2.697 1 89.38 272 LEU B C 1
ATOM 7460 O O . LEU B 1 272 ? -1.711 18.484 -2.572 1 89.38 272 LEU B O 1
ATOM 7464 N N . HIS B 1 273 ? -3.463 17.859 -3.865 1 89.06 273 HIS B N 1
ATOM 7465 C CA . HIS B 1 273 ? -2.684 17.906 -5.098 1 89.06 273 HIS B CA 1
ATOM 7466 C C . HIS B 1 273 ? -2.154 19.312 -5.363 1 89.06 273 HIS B C 1
ATOM 7468 O O . HIS B 1 273 ? -0.985 19.484 -5.715 1 89.06 273 HIS B O 1
ATOM 7474 N N . TRP B 1 274 ? -3.006 20.188 -5.188 1 91.62 274 TRP B N 1
ATOM 7475 C CA . TRP B 1 274 ? -2.621 21.594 -5.367 1 91.62 274 TRP B CA 1
ATOM 7476 C C . TRP B 1 274 ? -1.517 21.984 -4.391 1 91.62 274 TRP B C 1
ATOM 7478 O O . TRP B 1 274 ? -0.532 22.609 -4.777 1 91.62 274 TRP B O 1
ATOM 7488 N N . HIS B 1 275 ? -1.71 21.641 -3.127 1 90.19 275 HIS B N 1
ATOM 7489 C CA . HIS B 1 275 ? -0.763 22 -2.078 1 90.19 275 HIS B CA 1
ATOM 7490 C C . HIS B 1 275 ? 0.633 21.469 -2.391 1 90.19 275 HIS B C 1
ATOM 7492 O O . HIS B 1 275 ? 1.621 22.188 -2.256 1 90.19 275 HIS B O 1
ATOM 7498 N N . ARG B 1 276 ? 0.684 20.297 -2.766 1 86.06 276 ARG B N 1
ATOM 7499 C CA . ARG B 1 276 ? 1.965 19.688 -3.104 1 86.06 276 ARG B CA 1
ATOM 7500 C C . ARG B 1 276 ? 2.592 20.359 -4.32 1 86.06 276 ARG B C 1
ATOM 7502 O O . ARG B 1 276 ? 3.807 20.578 -4.359 1 86.06 276 ARG B O 1
ATOM 7509 N N . MET B 1 277 ? 1.777 20.625 -5.273 1 84.5 277 MET B N 1
ATOM 7510 C CA . MET B 1 277 ? 2.268 21.312 -6.465 1 84.5 277 MET B CA 1
ATOM 7511 C C . MET B 1 277 ? 2.818 22.688 -6.113 1 84.5 277 MET B C 1
ATOM 7513 O O . MET B 1 277 ? 3.871 23.078 -6.609 1 84.5 277 MET B O 1
ATOM 7517 N N . ARG B 1 278 ? 2.115 23.312 -5.246 1 86.56 278 ARG B N 1
ATOM 7518 C CA . ARG B 1 278 ? 2.443 24.688 -4.895 1 86.56 278 ARG B CA 1
ATOM 7519 C C . ARG B 1 278 ? 3.668 24.75 -3.988 1 86.56 278 ARG B C 1
ATOM 7521 O O . ARG B 1 278 ? 4.535 25.609 -4.16 1 86.56 278 ARG B O 1
ATOM 7528 N N . HIS B 1 279 ? 3.719 23.844 -3.031 1 84.25 279 HIS B N 1
ATOM 7529 C CA . HIS B 1 279 ? 4.699 24.016 -1.965 1 84.25 279 HIS B CA 1
ATOM 7530 C C . HIS B 1 279 ? 5.824 22.984 -2.086 1 84.25 279 HIS B C 1
ATOM 7532 O O . HIS B 1 279 ? 6.887 23.156 -1.48 1 84.25 279 HIS B O 1
ATOM 7538 N N . GLY B 1 280 ? 5.582 21.953 -2.859 1 79.62 280 GLY B N 1
ATOM 7539 C CA . GLY B 1 280 ? 6.598 20.922 -3.021 1 79.62 280 GLY B CA 1
ATOM 7540 C C . GLY B 1 280 ? 6.656 19.953 -1.855 1 79.62 280 GLY B C 1
ATOM 7541 O O . GLY B 1 280 ? 7.582 19.141 -1.76 1 79.62 280 GLY B O 1
ATOM 7542 N N . HIS B 1 281 ? 5.805 20.141 -0.886 1 84.81 281 HIS B N 1
ATOM 7543 C CA . HIS B 1 281 ? 5.684 19.25 0.261 1 84.81 281 HIS B CA 1
ATOM 7544 C C . HIS B 1 281 ? 4.234 19.141 0.729 1 84.81 281 HIS B C 1
ATOM 7546 O O . HIS B 1 281 ? 3.354 19.812 0.188 1 84.81 281 HIS B O 1
ATOM 7552 N N . LEU B 1 282 ? 3.986 18.344 1.738 1 87.38 282 LEU B N 1
ATOM 7553 C CA . LEU B 1 282 ? 2.621 18.078 2.182 1 87.38 282 LEU B CA 1
ATOM 7554 C C . LEU B 1 282 ? 2.359 18.719 3.539 1 87.38 282 LEU B C 1
ATOM 7556 O O . LEU B 1 282 ? 1.297 18.516 4.133 1 87.38 282 LEU B O 1
ATOM 7560 N N . VAL B 1 283 ? 3.252 19.516 4.078 1 93.19 283 VAL B N 1
ATOM 7561 C CA . VAL B 1 283 ? 3.123 20.047 5.43 1 93.19 283 VAL B CA 1
ATOM 7562 C C . VAL B 1 283 ? 1.947 21.016 5.5 1 93.19 283 VAL B C 1
ATOM 7564 O O . VAL B 1 283 ? 1.942 22.047 4.816 1 93.19 283 VAL B O 1
ATOM 7567 N N . MET B 1 284 ? 0.973 20.688 6.301 1 91.25 284 MET B N 1
ATOM 7568 C CA . MET B 1 284 ? -0.222 21.5 6.516 1 91.25 284 MET B CA 1
ATOM 7569 C C . MET B 1 284 ? -0.521 21.641 8 1 91.25 284 MET B C 1
ATOM 7571 O O . MET B 1 284 ? -1.257 20.844 8.578 1 91.25 284 MET B O 1
ATOM 7575 N N . PRO B 1 285 ? -0.008 22.703 8.602 1 93.31 285 PRO B N 1
ATOM 7576 C CA . PRO B 1 285 ? -0.292 22.906 10.023 1 93.31 285 PRO B CA 1
ATOM 7577 C C . PRO B 1 285 ? -1.786 23.031 10.312 1 93.31 285 PRO B C 1
ATOM 7579 O O . PRO B 1 285 ? -2.564 23.375 9.422 1 93.31 285 PRO B O 1
ATOM 7582 N N . LEU B 1 286 ? -2.197 22.781 11.516 1 94.25 286 LEU B N 1
ATOM 7583 C CA . LEU B 1 286 ? -3.609 22.719 11.867 1 94.25 286 LEU B CA 1
ATOM 7584 C C . LEU B 1 286 ? -3.99 23.859 12.805 1 94.25 286 LEU B C 1
ATOM 7586 O O . LEU B 1 286 ? -5.008 23.781 13.5 1 94.25 286 LEU B O 1
ATOM 7590 N N . PHE B 1 287 ? -3.273 24.891 12.836 1 92.81 287 PHE B N 1
ATOM 7591 C CA . PHE B 1 287 ? -3.557 26.016 13.703 1 92.81 287 PHE B CA 1
ATOM 7592 C C . PHE B 1 287 ? -4.734 26.828 13.172 1 92.81 287 PHE B C 1
ATOM 7594 O O . PHE B 1 287 ? -4.875 27.016 11.953 1 92.81 287 PHE B O 1
ATOM 7601 N N . ALA B 1 288 ? -5.512 27.297 14.109 1 86.69 288 ALA B N 1
ATOM 7602 C CA . ALA B 1 288 ? -6.555 28.266 13.75 1 86.69 288 ALA B CA 1
ATOM 7603 C C . ALA B 1 288 ? -5.945 29.594 13.312 1 86.69 288 ALA B C 1
ATOM 7605 O O . ALA B 1 288 ? -4.922 30.016 13.852 1 86.69 288 ALA B O 1
ATOM 7606 N N . PRO B 1 289 ? -6.66 30.172 12.406 1 78.19 289 PRO B N 1
ATOM 7607 C CA . PRO B 1 289 ? -6.195 31.516 12.07 1 78.19 289 PRO B CA 1
ATOM 7608 C C . PRO B 1 289 ? -6.23 32.469 13.266 1 78.19 289 PRO B C 1
ATOM 7610 O O . PRO B 1 289 ? -7.148 32.406 14.094 1 78.19 289 PRO B O 1
ATOM 7613 N N . GLU B 1 290 ? -5.289 33.344 13.305 1 77.75 290 GLU B N 1
ATOM 7614 C CA . GLU B 1 290 ? -5.129 34.25 14.445 1 77.75 290 GLU B CA 1
ATOM 7615 C C . GLU B 1 290 ? -6.398 35.031 14.695 1 77.75 290 GLU B C 1
ATOM 7617 O O . GLU B 1 290 ? -6.793 35.25 15.844 1 77.75 290 GLU B O 1
ATOM 7622 N N . HIS B 1 291 ? -7.062 35.469 13.703 1 74 291 HIS B N 1
ATOM 7623 C CA . HIS B 1 291 ? -8.211 36.375 13.836 1 74 291 HIS B CA 1
ATOM 7624 C C . HIS B 1 291 ? -9.422 35.625 14.391 1 74 291 HIS B C 1
ATOM 7626 O O . HIS B 1 291 ? -10.344 36.219 14.938 1 74 291 HIS B O 1
ATOM 7632 N N . ALA B 1 292 ? -9.414 34.344 14.242 1 77.56 292 ALA B N 1
ATOM 7633 C CA . ALA B 1 292 ? -10.562 33.562 14.68 1 77.56 292 ALA B CA 1
ATOM 7634 C C . ALA B 1 292 ? -10.328 32.938 16.062 1 77.56 292 ALA B C 1
ATOM 7636 O O . ALA B 1 292 ? -11.25 32.438 16.688 1 77.56 292 ALA B O 1
ATOM 7637 N N . ARG B 1 293 ? -9.164 33.094 16.547 1 85.75 293 ARG B N 1
ATOM 7638 C CA . ARG B 1 293 ? -8.75 32.375 17.75 1 85.75 293 ARG B CA 1
ATOM 7639 C C . ARG B 1 293 ? -9.609 32.781 18.953 1 85.75 293 ARG B C 1
ATOM 7641 O O . ARG B 1 293 ? -10.078 31.922 19.703 1 85.75 293 ARG B O 1
ATOM 7648 N N . ALA B 1 294 ? -9.781 34.062 19.109 1 86.38 294 ALA B N 1
ATOM 7649 C CA . ALA B 1 294 ? -10.523 34.562 20.266 1 86.38 294 ALA B CA 1
ATOM 7650 C C . ALA B 1 294 ? -11.961 34.062 20.25 1 86.38 294 ALA B C 1
ATOM 7652 O O . ALA B 1 294 ? -12.484 33.625 21.281 1 86.38 294 ALA B O 1
ATOM 7653 N N . ASP B 1 295 ? -12.547 34.125 19.172 1 85.5 295 ASP B N 1
ATOM 7654 C CA . ASP B 1 295 ? -13.922 33.656 19.031 1 85.5 295 ASP B CA 1
ATOM 7655 C C . ASP B 1 295 ? -14.023 32.156 19.266 1 85.5 295 ASP B C 1
ATOM 7657 O O . ASP B 1 295 ? -14.953 31.672 19.922 1 85.5 295 ASP B O 1
ATOM 7661 N N . LEU B 1 296 ? -13.109 31.469 18.719 1 87.81 296 LEU B N 1
ATOM 7662 C CA . LEU B 1 296 ? -13.102 30.016 18.859 1 87.81 296 LEU B CA 1
ATOM 7663 C C . LEU B 1 296 ? -12.867 29.609 20.312 1 87.81 296 LEU B C 1
ATOM 7665 O O . LEU B 1 296 ? -13.438 28.625 20.797 1 87.81 296 LEU B O 1
ATOM 7669 N N . LEU B 1 297 ? -12.047 30.344 20.969 1 91.12 297 LEU B N 1
ATOM 7670 C CA . LEU B 1 297 ? -11.789 30.062 22.375 1 91.12 297 LEU B CA 1
ATOM 7671 C C . LEU B 1 297 ? -13.047 30.281 23.203 1 91.12 297 LEU B C 1
ATOM 7673 O O . LEU B 1 297 ? -13.328 29.516 24.125 1 91.12 297 LEU B O 1
ATOM 7677 N N . GLN B 1 298 ? -13.742 31.344 22.891 1 91.12 298 GLN B N 1
ATOM 7678 C CA . GLN B 1 298 ? -14.992 31.609 23.594 1 91.12 298 GLN B CA 1
ATOM 7679 C C . GLN B 1 298 ? -16.016 30.516 23.328 1 91.12 298 GLN B C 1
ATOM 7681 O O . GLN B 1 298 ? -16.719 30.078 24.25 1 91.12 298 GLN B O 1
ATOM 7686 N N . GLU B 1 299 ? -16.078 30.125 22.156 1 89.19 299 GLU B N 1
ATOM 7687 C CA . GLU B 1 299 ? -16.969 29.031 21.812 1 89.19 299 GLU B CA 1
ATOM 7688 C C . GLU B 1 299 ? -16.594 27.75 22.547 1 89.19 299 GLU B C 1
ATOM 7690 O O . GLU B 1 299 ? -17.469 27.016 23 1 89.19 299 GLU B O 1
ATOM 7695 N N . ALA B 1 300 ? -15.344 27.484 22.656 1 92.69 300 ALA B N 1
ATOM 7696 C CA . ALA B 1 300 ? -14.828 26.25 23.25 1 92.69 300 ALA B CA 1
ATOM 7697 C C . ALA B 1 300 ? -15.25 26.141 24.719 1 92.69 300 ALA B C 1
ATOM 7699 O O . ALA B 1 300 ? -15.477 25.031 25.219 1 92.69 300 ALA B O 1
ATOM 7700 N N . LYS B 1 301 ? -15.414 27.25 25.312 1 90.25 301 LYS B N 1
ATOM 7701 C CA . LYS B 1 301 ? -15.789 27.25 26.719 1 90.25 301 LYS B CA 1
ATOM 7702 C C . LYS B 1 301 ? -17.203 26.734 26.922 1 90.25 301 LYS B C 1
ATOM 7704 O O . LYS B 1 301 ? -17.547 26.25 28 1 90.25 301 LYS B O 1
ATOM 7709 N N . MET B 1 302 ? -17.953 26.75 25.875 1 92.12 302 MET B N 1
ATOM 7710 C CA . MET B 1 302 ? -19.359 26.359 25.969 1 92.12 302 MET B CA 1
ATOM 7711 C C . MET B 1 302 ? -19.547 24.922 25.484 1 92.12 302 MET B C 1
ATOM 7713 O O . MET B 1 302 ? -20.641 24.359 25.578 1 92.12 302 MET B O 1
ATOM 7717 N N . LEU B 1 303 ? -18.562 24.281 25.047 1 94.5 303 LEU B N 1
ATOM 7718 C CA . LEU B 1 303 ? -18.641 22.938 24.484 1 94.5 303 LEU B CA 1
ATOM 7719 C C . LEU B 1 303 ? -18.188 21.891 25.516 1 94.5 303 LEU B C 1
ATOM 7721 O O . LEU B 1 303 ? -17.406 22.203 26.422 1 94.5 303 LEU B O 1
ATOM 7725 N N . PRO B 1 304 ? -18.75 20.672 25.391 1 96.19 304 PRO B N 1
ATOM 7726 C CA . PRO B 1 304 ? -18.141 19.609 26.188 1 96.19 304 PRO B CA 1
ATOM 7727 C C . PRO B 1 304 ? -16.656 19.422 25.875 1 96.19 304 PRO B C 1
ATOM 7729 O O . PRO B 1 304 ? -16.234 19.562 24.719 1 96.19 304 PRO B O 1
ATOM 7732 N N . ALA B 1 305 ? -15.945 19.125 27 1 96.88 305 ALA B N 1
ATOM 7733 C CA . ALA B 1 305 ? -14.492 19.047 26.828 1 96.88 305 ALA B CA 1
ATOM 7734 C C . ALA B 1 305 ? -13.961 17.672 27.219 1 96.88 305 ALA B C 1
ATOM 7736 O O . ALA B 1 305 ? -14.477 17.047 28.125 1 96.88 305 ALA B O 1
ATOM 7737 N N . LEU B 1 306 ? -13.023 17.188 26.484 1 97.75 306 LEU B N 1
ATOM 7738 C CA . LEU B 1 306 ? -12.234 16.016 26.859 1 97.75 306 LEU B CA 1
ATOM 7739 C C . LEU B 1 306 ? -10.836 16.422 27.297 1 97.75 306 LEU B C 1
ATOM 7741 O O . LEU B 1 306 ? -10.219 17.312 26.703 1 97.75 306 LEU B O 1
ATOM 7745 N N . MET B 1 307 ? -10.375 15.805 28.328 1 96.81 307 MET B N 1
ATOM 7746 C CA . MET B 1 307 ? -9.039 16.094 28.844 1 96.81 307 MET B CA 1
ATOM 7747 C C . MET B 1 307 ? -7.98 15.289 28.094 1 96.81 307 MET B C 1
ATOM 7749 O O . MET B 1 307 ? -8.172 14.102 27.828 1 96.81 307 MET B O 1
ATOM 7753 N N . LEU B 1 308 ? -6.906 15.977 27.75 1 97.25 308 LEU B N 1
ATOM 7754 C CA . LEU B 1 308 ? -5.766 15.32 27.125 1 97.25 308 LEU B CA 1
ATOM 7755 C C . LEU B 1 308 ? -4.762 14.859 28.172 1 97.25 308 LEU B C 1
ATOM 7757 O O . LEU B 1 308 ? -4.473 15.594 29.125 1 97.25 308 LEU B O 1
ATOM 7761 N N . SER B 1 309 ? -4.309 13.609 28.016 1 96.12 309 SER B N 1
ATOM 7762 C CA . SER B 1 309 ? -3.123 13.211 28.766 1 96.12 309 SER B CA 1
ATOM 7763 C C . SER B 1 309 ? -1.877 13.922 28.25 1 96.12 309 SER B C 1
ATOM 7765 O O . SER B 1 309 ? -1.927 14.609 27.234 1 96.12 309 SER B O 1
ATOM 7767 N N . GLU B 1 310 ? -0.783 13.812 29 1 94.94 310 GLU B N 1
ATOM 7768 C CA . GLU B 1 310 ? 0.473 14.398 28.547 1 94.94 310 GLU B CA 1
ATOM 7769 C C . GLU B 1 310 ? 0.871 13.859 27.172 1 94.94 310 GLU B C 1
ATOM 7771 O O . GLU B 1 310 ? 1.305 14.625 26.297 1 94.94 310 GLU B O 1
ATOM 7776 N N . GLU B 1 311 ? 0.754 12.586 27.047 1 96 311 GLU B N 1
ATOM 7777 C CA . GLU B 1 311 ? 1.08 11.938 25.781 1 96 311 GLU B CA 1
ATOM 7778 C C . GLU B 1 311 ? 0.176 12.438 24.656 1 96 311 GLU B C 1
ATOM 7780 O O . GLU B 1 311 ? 0.646 12.711 23.562 1 96 311 GLU B O 1
ATOM 7785 N N . GLU B 1 312 ? -1.086 12.555 24.906 1 97.44 312 GLU B N 1
ATOM 7786 C CA . GLU B 1 312 ? -2.039 13.008 23.891 1 97.44 312 GLU B CA 1
ATOM 7787 C C . GLU B 1 312 ? -1.794 14.469 23.516 1 97.44 312 GLU B C 1
ATOM 7789 O O . GLU B 1 312 ? -1.992 14.852 22.359 1 97.44 312 GLU B O 1
ATOM 7794 N N . LEU B 1 313 ? -1.413 15.266 24.531 1 97.75 313 LEU B N 1
ATOM 7795 C CA . LEU B 1 313 ? -1.041 16.641 24.219 1 97.75 313 LEU B CA 1
ATOM 7796 C C . LEU B 1 313 ? 0.137 16.688 23.266 1 97.75 313 LEU B C 1
ATOM 7798 O O . LEU B 1 313 ? 0.172 17.531 22.359 1 97.75 313 LEU B O 1
ATOM 7802 N N . GLN B 1 314 ? 1.104 15.859 23.453 1 97.94 314 GLN B N 1
ATOM 7803 C CA . GLN B 1 314 ? 2.268 15.789 22.562 1 97.94 314 GLN B CA 1
ATOM 7804 C C . GLN B 1 314 ? 1.865 15.367 21.156 1 97.94 314 GLN B C 1
ATOM 7806 O O . GLN B 1 314 ? 2.443 15.844 20.172 1 97.94 314 GLN B O 1
ATOM 7811 N N . TRP B 1 315 ? 0.845 14.5 21.031 1 98.38 315 TRP B N 1
ATOM 7812 C CA . TRP B 1 315 ? 0.318 14.148 19.719 1 98.38 315 TRP B CA 1
ATOM 7813 C C . TRP B 1 315 ? -0.382 15.344 19.078 1 98.38 315 TRP B C 1
ATOM 7815 O O . TRP B 1 315 ? -0.257 15.562 17.875 1 98.38 315 TRP B O 1
ATOM 7825 N N . VAL B 1 316 ? -1.113 16.109 19.891 1 98.31 316 VAL B N 1
ATOM 7826 C CA . VAL B 1 316 ? -1.733 17.312 19.359 1 98.31 316 VAL B CA 1
ATOM 7827 C C . VAL B 1 316 ? -0.654 18.266 18.859 1 98.31 316 VAL B C 1
ATOM 7829 O O . VAL B 1 316 ? -0.801 18.875 17.797 1 98.31 316 VAL B O 1
ATOM 7832 N N . HIS B 1 317 ? 0.427 18.375 19.672 1 98.12 317 HIS B N 1
ATOM 7833 C CA . HIS B 1 317 ? 1.569 19.188 19.266 1 98.12 317 HIS B CA 1
ATOM 7834 C C . HIS B 1 317 ? 2.123 18.719 17.922 1 98.12 317 HIS B C 1
ATOM 7836 O O . HIS B 1 317 ? 2.355 19.547 17.016 1 98.12 317 HIS B O 1
ATOM 7842 N N . THR B 1 318 ? 2.285 17.438 17.781 1 98.31 318 THR B N 1
ATOM 7843 C CA . THR B 1 318 ? 2.812 16.812 16.562 1 98.31 318 THR B CA 1
ATOM 7844 C C . THR B 1 318 ? 1.889 17.062 15.383 1 98.31 318 THR B C 1
ATOM 7846 O O . THR B 1 318 ? 2.352 17.406 14.289 1 98.31 318 THR B O 1
ATOM 7849 N N . LEU B 1 319 ? 0.603 16.922 15.578 1 97.88 319 LEU B N 1
ATOM 7850 C CA . LEU B 1 319 ? -0.401 17.141 14.539 1 97.88 319 LEU B CA 1
ATOM 7851 C C . LEU B 1 319 ? -0.466 18.625 14.156 1 97.88 319 LEU B C 1
ATOM 7853 O O . LEU B 1 319 ? -0.474 18.953 12.969 1 97.88 319 LEU B O 1
ATOM 7857 N N . ALA B 1 320 ? -0.439 19.484 15.094 1 97.5 320 ALA B N 1
ATOM 7858 C CA . ALA B 1 320 ? -0.642 20.922 14.922 1 97.5 320 ALA B CA 1
ATOM 7859 C C . ALA B 1 320 ? 0.413 21.516 13.992 1 97.5 320 ALA B C 1
ATOM 7861 O O . ALA B 1 320 ? 0.104 22.359 13.148 1 97.5 320 ALA B O 1
ATOM 7862 N N . GLU B 1 321 ? 1.577 20.969 14.125 1 97.5 321 GLU B N 1
ATOM 7863 C CA . GLU B 1 321 ? 2.699 21.594 13.438 1 97.5 321 GLU B CA 1
ATOM 7864 C C . GLU B 1 321 ? 2.891 21.016 12.047 1 97.5 321 GLU B C 1
ATOM 7866 O O . GLU B 1 321 ? 3.639 21.547 11.227 1 97.5 321 GLU B O 1
ATOM 7871 N N . GLY B 1 322 ? 2.262 19.891 11.781 1 96.88 322 GLY B N 1
ATOM 7872 C CA . GLY B 1 322 ? 2.309 19.344 10.438 1 96.88 322 GLY B CA 1
ATOM 7873 C C . GLY B 1 322 ? 3.291 18.188 10.305 1 96.88 322 GLY B C 1
ATOM 7874 O O . GLY B 1 322 ? 3.615 17.766 9.188 1 96.88 322 GLY B O 1
ATOM 7875 N N . TRP B 1 323 ? 3.746 17.594 11.438 1 97.88 323 TRP B N 1
ATOM 7876 C CA . TRP B 1 323 ? 4.664 16.469 11.383 1 97.88 323 TRP B CA 1
ATOM 7877 C C . TRP B 1 323 ? 3.984 15.234 10.781 1 97.88 323 TRP B C 1
ATOM 7879 O O . TRP B 1 323 ? 4.645 14.391 10.172 1 97.88 323 TRP B O 1
ATOM 7889 N N . ALA B 1 324 ? 2.643 15.164 10.953 1 97.44 324 ALA B N 1
ATOM 7890 C CA . ALA B 1 324 ? 1.874 14.008 10.492 1 97.44 324 ALA B CA 1
ATOM 7891 C C . ALA B 1 324 ? 0.963 14.383 9.32 1 97.44 324 ALA B C 1
ATOM 7893 O O . ALA B 1 324 ? 0.004 13.672 9.023 1 97.44 324 ALA B O 1
ATOM 7894 N N . SER B 1 325 ? 1.287 15.531 8.695 1 94.81 325 SER B N 1
ATOM 7895 C CA . SER B 1 325 ? 0.519 15.898 7.508 1 94.81 325 SER B CA 1
ATOM 7896 C C . SER B 1 325 ? 0.585 14.797 6.449 1 94.81 325 SER B C 1
ATOM 7898 O O . SER B 1 325 ? 1.619 14.148 6.285 1 94.81 325 SER B O 1
ATOM 7900 N N . PRO B 1 326 ? -0.608 14.547 5.844 1 92.62 326 PRO B N 1
ATOM 7901 C CA . PRO B 1 326 ? -1.804 15.391 5.727 1 92.62 326 PRO B CA 1
ATOM 7902 C C . PRO B 1 326 ? -2.9 14.992 6.711 1 92.62 326 PRO B C 1
ATOM 7904 O O . PRO B 1 326 ? -4.055 15.398 6.555 1 92.62 326 PRO B O 1
ATOM 7907 N N . LEU B 1 327 ? -2.545 14.094 7.703 1 95.56 327 LEU B N 1
ATOM 7908 C CA . LEU B 1 327 ? -3.508 13.781 8.75 1 95.56 327 LEU B CA 1
ATOM 7909 C C . LEU B 1 327 ? -4.031 15.055 9.406 1 95.56 327 LEU B C 1
ATOM 7911 O O . LEU B 1 327 ? -3.248 15.938 9.766 1 95.56 327 LEU B O 1
ATOM 7915 N N . GLN B 1 328 ? -5.336 15.211 9.602 1 93.31 328 GLN B N 1
ATOM 7916 C CA . GLN B 1 328 ? -5.934 16.484 10.016 1 93.31 328 GLN B CA 1
ATOM 7917 C C . GLN B 1 328 ? -6.352 16.438 11.484 1 93.31 328 GLN B C 1
ATOM 7919 O O . GLN B 1 328 ? -6.945 17.391 11.992 1 93.31 328 GLN B O 1
ATOM 7924 N N . GLY B 1 329 ? -6.098 15.445 12.117 1 97 329 GLY B N 1
ATOM 7925 C CA . GLY B 1 329 ? -6.465 15.266 13.508 1 97 329 GLY B CA 1
ATOM 7926 C C . GLY B 1 329 ? -6.273 13.844 14 1 97 329 GLY B C 1
ATOM 7927 O O . GLY B 1 329 ? -5.398 13.125 13.516 1 97 329 GLY B O 1
ATOM 7928 N N . PHE B 1 330 ? -7.02 13.531 15.07 1 98.5 330 PHE B N 1
ATOM 7929 C CA . PHE B 1 330 ? -6.957 12.156 15.57 1 98.5 330 PHE B CA 1
ATOM 7930 C C . PHE B 1 330 ? -7.641 11.203 14.602 1 98.5 330 PHE B C 1
ATOM 7932 O O . PHE B 1 330 ? -8.664 11.539 14 1 98.5 330 PHE B O 1
ATOM 7939 N N . MET B 1 331 ? -7.113 10.023 14.461 1 98.25 331 MET B N 1
ATOM 7940 C CA . MET B 1 331 ? -7.516 9.062 13.438 1 98.25 331 MET B CA 1
ATOM 7941 C C . MET B 1 331 ? -8.969 8.633 13.633 1 98.25 331 MET B C 1
ATOM 7943 O O . MET B 1 331 ? -9.398 8.383 14.766 1 98.25 331 MET B O 1
ATOM 7947 N N . THR B 1 332 ? -9.719 8.648 12.523 1 96.69 332 THR B N 1
ATOM 7948 C CA . THR B 1 332 ? -11.008 7.973 12.477 1 96.69 332 THR B CA 1
ATOM 7949 C C . THR B 1 332 ? -10.828 6.461 12.539 1 96.69 332 THR B C 1
ATOM 7951 O O . THR B 1 332 ? -9.703 5.961 12.484 1 96.69 332 THR B O 1
ATOM 7954 N N . GLU B 1 333 ? -11.93 5.762 12.656 1 97.88 333 GLU B N 1
ATOM 7955 C CA . GLU B 1 333 ? -11.836 4.305 12.758 1 97.88 333 GLU B CA 1
ATOM 7956 C C . GLU B 1 333 ? -11.164 3.711 11.523 1 97.88 333 GLU B C 1
ATOM 7958 O O . GLU B 1 333 ? -10.297 2.848 11.633 1 97.88 333 GLU B O 1
ATOM 7963 N N . ASN B 1 334 ? -11.57 4.172 10.336 1 96.12 334 ASN B N 1
ATOM 7964 C CA . ASN B 1 334 ? -10.977 3.668 9.109 1 96.12 334 ASN B CA 1
ATOM 7965 C C . ASN B 1 334 ? -9.484 3.975 9.039 1 96.12 334 ASN B C 1
ATOM 7967 O O . ASN B 1 334 ? -8.688 3.113 8.656 1 96.12 334 ASN B O 1
ATOM 7971 N N . GLN B 1 335 ? -9.086 5.176 9.375 1 96.75 335 GLN B N 1
ATOM 7972 C CA . GLN B 1 335 ? -7.676 5.547 9.375 1 96.75 335 GLN B CA 1
ATOM 7973 C C . GLN B 1 335 ? -6.887 4.723 10.383 1 96.75 335 GLN B C 1
ATOM 7975 O O . GLN B 1 335 ? -5.77 4.289 10.109 1 96.75 335 GLN B O 1
ATOM 7980 N N . TYR B 1 336 ? -7.555 4.539 11.57 1 98.44 336 TYR B N 1
ATOM 7981 C CA . TYR B 1 336 ? -6.973 3.723 12.633 1 98.44 336 TYR B CA 1
ATOM 7982 C C . TYR B 1 336 ? -6.703 2.305 12.141 1 98.44 336 TYR B C 1
ATOM 7984 O O . TYR B 1 336 ? -5.609 1.773 12.328 1 98.44 336 TYR B O 1
ATOM 7992 N N . LEU B 1 337 ? -7.641 1.699 11.445 1 98.31 337 LEU B N 1
ATOM 7993 C CA . LEU B 1 337 ? -7.5 0.348 10.914 1 98.31 337 LEU B CA 1
ATOM 7994 C C . LEU B 1 337 ? -6.441 0.304 9.82 1 98.31 337 LEU B C 1
ATOM 7996 O O . LEU B 1 337 ? -5.633 -0.624 9.766 1 98.31 337 LEU B O 1
ATOM 8000 N N . GLN B 1 338 ? -6.445 1.29 8.961 1 97 338 GLN B N 1
ATOM 8001 C CA . GLN B 1 338 ? -5.43 1.368 7.914 1 97 338 GLN B CA 1
ATOM 8002 C C . GLN B 1 338 ? -4.027 1.442 8.516 1 97 338 GLN B C 1
ATOM 8004 O O . GLN B 1 338 ? -3.111 0.762 8.047 1 97 338 GLN B O 1
ATOM 8009 N N . SER B 1 339 ? -3.904 2.242 9.523 1 98.19 339 SER B N 1
ATOM 8010 C CA . SER B 1 339 ? -2.617 2.365 10.203 1 98.19 339 SER B CA 1
ATOM 8011 C C . SER B 1 339 ? -2.174 1.033 10.797 1 98.19 339 SER B C 1
ATOM 8013 O O . SER B 1 339 ? -1.021 0.628 10.633 1 98.19 339 SER B O 1
ATOM 8015 N N . LEU B 1 340 ? -3.08 0.362 11.414 1 98.19 340 LEU B N 1
ATOM 8016 C CA . LEU B 1 340 ? -2.762 -0.896 12.078 1 98.19 340 LEU B CA 1
ATOM 8017 C C . LEU B 1 340 ? -2.402 -1.974 11.062 1 98.19 340 LEU B C 1
ATOM 8019 O O . LEU B 1 340 ? -1.482 -2.764 11.289 1 98.19 340 LEU B O 1
ATOM 8023 N N . HIS B 1 341 ? -3.074 -1.979 9.938 1 97.62 341 HIS B N 1
ATOM 8024 C CA . HIS B 1 341 ? -2.969 -3.111 9.023 1 97.62 341 HIS B CA 1
ATOM 8025 C C . HIS B 1 341 ? -1.979 -2.822 7.898 1 97.62 341 HIS B C 1
ATOM 8027 O O . HIS B 1 341 ? -1.293 -3.729 7.422 1 97.62 341 HIS B O 1
ATOM 8033 N N . TYR B 1 342 ? -1.894 -1.519 7.508 1 96.19 342 TYR B N 1
ATOM 8034 C CA . TYR B 1 342 ? -1.111 -1.219 6.312 1 96.19 342 TYR B CA 1
ATOM 8035 C C . TYR B 1 342 ? 0.058 -0.3 6.645 1 96.19 342 TYR B C 1
ATOM 8037 O O . TYR B 1 342 ? 0.943 -0.087 5.812 1 96.19 342 TYR B O 1
ATOM 8045 N N . GLU B 1 343 ? 0.1 0.278 7.875 1 97.19 343 GLU B N 1
ATOM 8046 C CA . GLU B 1 343 ? 1.104 1.25 8.297 1 97.19 343 GLU B CA 1
ATOM 8047 C C . GLU B 1 343 ? 1.075 2.494 7.414 1 97.19 343 GLU B C 1
ATOM 8049 O O . GLU B 1 343 ? 2.039 3.262 7.383 1 97.19 343 GLU B O 1
ATOM 8054 N N . HIS B 1 344 ? 0.023 2.641 6.648 1 95.56 344 HIS B N 1
ATOM 8055 C CA . HIS B 1 344 ? -0.3 3.771 5.789 1 95.56 344 HIS B CA 1
ATOM 8056 C C . HIS B 1 344 ? -1.774 4.145 5.898 1 95.56 344 HIS B C 1
ATOM 8058 O O . HIS B 1 344 ? -2.596 3.332 6.324 1 95.56 344 HIS B O 1
ATOM 8064 N N . ILE B 1 345 ? -2.09 5.309 5.57 1 93.81 345 ILE B N 1
ATOM 8065 C CA . ILE B 1 345 ? -3.484 5.727 5.473 1 93.81 345 ILE B CA 1
ATOM 8066 C C . ILE B 1 345 ? -3.754 6.301 4.082 1 93.81 345 ILE B C 1
ATOM 8068 O O . ILE B 1 345 ? -2.84 6.797 3.42 1 93.81 345 ILE B O 1
ATOM 8072 N N . PHE B 1 346 ? -4.941 6.145 3.756 1 86.62 346 PHE B N 1
ATOM 8073 C CA . PHE B 1 346 ? -5.348 6.645 2.447 1 86.62 346 PHE B CA 1
ATOM 8074 C C . PHE B 1 346 ? -5.957 8.039 2.564 1 86.62 346 PHE B C 1
ATOM 8076 O O . PHE B 1 346 ? -7.023 8.203 3.16 1 86.62 346 PHE B O 1
ATOM 8083 N N . VAL B 1 347 ? -5.254 9 2.107 1 79.19 347 VAL B N 1
ATOM 8084 C CA . VAL B 1 347 ? -5.707 10.383 2.148 1 79.19 347 VAL B CA 1
ATOM 8085 C C . VAL B 1 347 ? -5.371 11.078 0.831 1 79.19 347 VAL B C 1
ATOM 8087 O O . VAL B 1 347 ? -4.258 10.938 0.316 1 79.19 347 VAL B O 1
ATOM 8090 N N . GLY B 1 348 ? -6.309 11.805 0.266 1 65.5 348 GLY B N 1
ATOM 8091 C CA . GLY B 1 348 ? -6.066 12.555 -0.956 1 65.5 348 GLY B CA 1
ATOM 8092 C C . GLY B 1 348 ? -5.828 11.664 -2.162 1 65.5 348 GLY B C 1
ATOM 8093 O O . GLY B 1 348 ? -5.027 12 -3.037 1 65.5 348 GLY B O 1
ATOM 8094 N N . GLY B 1 349 ? -6.316 10.492 -2.066 1 68.62 349 GLY B N 1
ATOM 8095 C CA . GLY B 1 349 ? -6.156 9.602 -3.203 1 68.62 349 GLY B CA 1
ATOM 8096 C C . GLY B 1 349 ? -4.84 8.852 -3.193 1 68.62 349 GLY B C 1
ATOM 8097 O O . GLY B 1 349 ? -4.512 8.141 -4.148 1 68.62 349 GLY B O 1
ATOM 8098 N N . GLU B 1 350 ? -4.172 9.047 -2.174 1 75.06 350 GLU B N 1
ATOM 8099 C CA . GLU B 1 350 ? -2.873 8.383 -2.092 1 75.06 350 GLU B CA 1
ATOM 8100 C C . GLU B 1 350 ? -2.666 7.738 -0.727 1 75.06 350 GLU B C 1
ATOM 8102 O O . GLU B 1 350 ? -3.285 8.141 0.259 1 75.06 350 GLU B O 1
ATOM 8107 N N . TRP B 1 351 ? -1.82 6.742 -0.713 1 84.44 351 TRP B N 1
ATOM 8108 C CA . TRP B 1 351 ? -1.397 6.129 0.542 1 84.44 351 TRP B CA 1
ATOM 8109 C C . TRP B 1 351 ? -0.213 6.879 1.143 1 84.44 351 TRP B C 1
ATOM 8111 O O . TRP B 1 351 ? 0.792 7.109 0.465 1 84.44 351 TRP B O 1
ATOM 8121 N N . VAL B 1 352 ? -0.31 7.324 2.367 1 89.31 352 VAL B N 1
ATOM 8122 C CA . VAL B 1 352 ? 0.724 8.078 3.07 1 89.31 352 VAL B CA 1
ATOM 8123 C C . VAL B 1 352 ? 1.196 7.289 4.293 1 89.31 352 VAL B C 1
ATOM 8125 O O . VAL B 1 352 ? 0.387 6.68 4.996 1 89.31 352 VAL B O 1
ATOM 8128 N N . PRO B 1 353 ? 2.527 7.305 4.543 1 93.44 353 PRO B N 1
ATOM 8129 C CA . PRO B 1 353 ? 3.027 6.551 5.695 1 93.44 353 PRO B CA 1
ATOM 8130 C C . PRO B 1 353 ? 2.49 7.078 7.023 1 93.44 353 PRO B C 1
ATOM 8132 O O . PRO B 1 353 ? 2.65 8.266 7.332 1 93.44 353 PRO B O 1
ATOM 8135 N N . MET B 1 354 ? 1.78 6.312 7.699 1 97 354 MET B N 1
ATOM 8136 C CA . MET B 1 354 ? 1.305 6.543 9.062 1 97 354 MET B CA 1
ATOM 8137 C C . MET B 1 354 ? 1.327 5.25 9.867 1 97 354 MET B C 1
ATOM 8139 O O . MET B 1 354 ? 0.277 4.75 10.273 1 97 354 MET B O 1
ATOM 8143 N N . PRO B 1 355 ? 2.549 4.805 10.219 1 97.81 355 PRO B N 1
ATOM 8144 C CA . PRO B 1 355 ? 2.691 3.447 10.75 1 97.81 355 PRO B CA 1
ATOM 8145 C C . PRO B 1 355 ? 2.262 3.338 12.219 1 97.81 355 PRO B C 1
ATOM 8147 O O . PRO B 1 355 ? 2.102 2.23 12.734 1 97.81 355 PRO B O 1
ATOM 8150 N N . VAL B 1 356 ? 2.117 4.469 12.938 1 98.25 356 VAL B N 1
ATOM 8151 C CA . VAL B 1 356 ? 1.732 4.402 14.344 1 98.25 356 VAL B CA 1
ATOM 8152 C C . VAL B 1 356 ? 0.382 5.086 14.539 1 98.25 356 VAL B C 1
ATOM 8154 O O . VAL B 1 356 ? 0.102 6.113 13.922 1 98.25 356 VAL B O 1
ATOM 8157 N N . PRO B 1 357 ? -0.49 4.5 15.352 1 98.44 357 PRO B N 1
ATOM 8158 C CA . PRO B 1 357 ? -1.793 5.113 15.617 1 98.44 357 PRO B CA 1
ATOM 8159 C C . PRO B 1 357 ? -1.678 6.438 16.375 1 98.44 357 PRO B C 1
ATOM 8161 O O . PRO B 1 357 ? -0.994 6.512 17.391 1 98.44 357 PRO B O 1
ATOM 8164 N N . ILE B 1 358 ? -2.199 7.477 15.867 1 98.62 358 ILE B N 1
ATOM 8165 C CA . ILE B 1 358 ? -2.359 8.766 16.531 1 98.62 358 ILE B CA 1
ATOM 8166 C C . ILE B 1 358 ? -3.816 8.953 16.953 1 98.62 358 ILE B C 1
ATOM 8168 O O . ILE B 1 358 ? -4.656 9.359 16.141 1 98.62 358 ILE B O 1
ATOM 8172 N N . VAL B 1 359 ? -4.062 8.641 18.281 1 98.62 359 VAL B N 1
ATOM 8173 C CA . VAL B 1 359 ? -5.457 8.508 18.688 1 98.62 359 VAL B CA 1
ATOM 8174 C C . VAL B 1 359 ? -5.668 9.227 20.016 1 98.62 359 VAL B C 1
ATOM 8176 O O . VAL B 1 359 ? -4.711 9.508 20.75 1 98.62 359 VAL B O 1
ATOM 8179 N N . LYS B 1 360 ? -6.887 9.602 20.281 1 98.56 360 LYS B N 1
ATOM 8180 C CA . LYS B 1 360 ? -7.383 10.133 21.562 1 98.56 360 LYS B CA 1
ATOM 8181 C C . LYS B 1 360 ? -8.359 9.156 22.219 1 98.56 360 LYS B C 1
ATOM 8183 O O . LYS B 1 360 ? -9.344 8.742 21.594 1 98.56 360 LYS B O 1
ATOM 8188 N N . SER B 1 361 ? -8.047 8.727 23.438 1 98.25 361 SER B N 1
ATOM 8189 C CA . SER B 1 361 ? -8.938 7.801 24.141 1 98.25 361 SER B CA 1
ATOM 8190 C C . SER B 1 361 ? -9.914 8.555 25.047 1 98.25 361 SER B C 1
ATOM 8192 O O . SER B 1 361 ? -9.695 9.719 25.359 1 98.25 361 SER B O 1
ATOM 8194 N N . CYS B 1 362 ? -11.023 7.926 25.375 1 98.06 362 CYS B N 1
ATOM 8195 C CA . CYS B 1 362 ? -11.969 8.492 26.328 1 98.06 362 CYS B CA 1
ATOM 8196 C C . CYS B 1 362 ? -12.734 7.395 27.047 1 98.06 362 CYS B C 1
ATOM 8198 O O . CYS B 1 362 ? -12.75 6.242 26.609 1 98.06 362 CYS B O 1
ATOM 8200 N N . SER B 1 363 ? -13.352 7.773 28.188 1 97.69 363 SER B N 1
ATOM 8201 C CA . SER B 1 363 ? -14.133 6.836 28.984 1 97.69 363 SER B CA 1
ATOM 8202 C C . SER B 1 363 ? -15.555 6.699 28.438 1 97.69 363 SER B C 1
ATOM 8204 O O . SER B 1 363 ? -15.969 7.473 27.578 1 97.69 363 SER B O 1
ATOM 8206 N N . SER B 1 364 ? -16.25 5.691 28.969 1 97.69 364 SER B N 1
ATOM 8207 C CA . SER B 1 364 ? -17.641 5.508 28.594 1 97.69 364 SER B CA 1
ATOM 8208 C C . SER B 1 364 ? -18.484 6.715 29 1 97.69 364 SER B C 1
ATOM 8210 O O . SER B 1 364 ? -19.438 7.082 28.312 1 97.69 364 SER B O 1
ATOM 8212 N N . GLU B 1 365 ? -18.156 7.281 30.078 1 97.31 365 GLU B N 1
ATOM 8213 C CA . GLU B 1 365 ? -18.844 8.484 30.531 1 97.31 365 GLU B CA 1
ATOM 8214 C C . GLU B 1 365 ? -18.625 9.648 29.578 1 97.31 365 GLU B C 1
ATOM 8216 O O . GLU B 1 365 ? -19.562 10.375 29.25 1 97.31 365 GLU B O 1
ATOM 8221 N N . ASP B 1 366 ? -17.406 9.82 29.188 1 97.44 366 ASP B N 1
ATOM 8222 C CA . ASP B 1 366 ? -17.078 10.859 28.219 1 97.44 366 ASP B CA 1
ATOM 8223 C C . ASP B 1 366 ? -17.812 10.633 26.906 1 97.44 366 ASP B C 1
ATOM 8225 O O . ASP B 1 366 ? -18.297 11.586 26.281 1 97.44 366 ASP B O 1
ATOM 8229 N N . LYS B 1 367 ? -17.797 9.391 26.5 1 97.62 367 LYS B N 1
ATOM 8230 C CA . LYS B 1 367 ? -18.5 9.031 25.281 1 97.62 367 LYS B CA 1
ATOM 8231 C C . LYS B 1 367 ? -19.953 9.5 25.328 1 97.62 367 LYS B C 1
ATOM 8233 O O . LYS B 1 367 ? -20.453 10.078 24.359 1 97.62 367 LYS B O 1
ATOM 8238 N N . ALA B 1 368 ? -20.609 9.234 26.406 1 97.06 368 ALA B N 1
ATOM 8239 C CA . ALA B 1 368 ? -22 9.641 26.578 1 97.06 368 ALA B CA 1
ATOM 8240 C C . ALA B 1 368 ? -22.141 11.156 26.562 1 97.06 368 ALA B C 1
ATOM 8242 O O . ALA B 1 368 ? -23.094 11.695 25.984 1 97.06 368 ALA B O 1
ATOM 8243 N N . ARG B 1 369 ? -21.234 11.797 27.141 1 96.12 369 ARG B N 1
ATOM 8244 C CA . ARG B 1 369 ? -21.266 13.25 27.266 1 96.12 369 ARG B CA 1
ATOM 8245 C C . ARG B 1 369 ? -21.109 13.93 25.922 1 96.12 369 ARG B C 1
ATOM 8247 O O . ARG B 1 369 ? -21.703 14.969 25.656 1 96.12 369 ARG B O 1
ATOM 8254 N N . ILE B 1 370 ? -20.312 13.352 25.016 1 96.75 370 ILE B N 1
ATOM 8255 C CA . ILE B 1 370 ? -20.016 14.039 23.766 1 96.75 370 ILE B CA 1
ATOM 8256 C C . ILE B 1 370 ? -20.906 13.484 22.656 1 96.75 370 ILE B C 1
ATOM 8258 O O . ILE B 1 370 ? -20.797 13.914 21.5 1 96.75 370 ILE B O 1
ATOM 8262 N N . ALA B 1 371 ? -21.75 12.555 22.984 1 93.94 371 ALA B N 1
ATOM 8263 C CA . ALA B 1 371 ? -22.609 11.93 21.984 1 93.94 371 ALA B CA 1
ATOM 8264 C C . ALA B 1 371 ? -23.453 12.969 21.25 1 93.94 371 ALA B C 1
ATOM 8266 O O . ALA B 1 371 ? -24.094 13.812 21.875 1 93.94 371 ALA B O 1
ATOM 8267 N N . GLY B 1 372 ? -23.438 12.945 19.922 1 88.94 372 GLY B N 1
ATOM 8268 C CA . GLY B 1 372 ? -24.266 13.812 19.094 1 88.94 372 GLY B CA 1
ATOM 8269 C C . GLY B 1 372 ? -23.656 15.188 18.891 1 88.94 372 GLY B C 1
ATOM 8270 O O . GLY B 1 372 ? -24.188 15.992 18.109 1 88.94 372 GLY B O 1
ATOM 8271 N N . GLN B 1 373 ? -22.531 15.5 19.578 1 91.38 373 GLN B N 1
ATOM 8272 C CA . GLN B 1 373 ? -21.906 16.812 19.422 1 91.38 373 GLN B CA 1
ATOM 8273 C C . GLN B 1 373 ? -21.203 16.922 18.078 1 91.38 373 GLN B C 1
ATOM 8275 O O . GLN B 1 373 ? -20.625 15.961 17.578 1 91.38 373 GLN B O 1
ATOM 8280 N N . LYS B 1 374 ? -21.328 18.094 17.547 1 87.44 374 LYS B N 1
ATOM 8281 C CA . LYS B 1 374 ? -20.656 18.359 16.281 1 87.44 374 LYS B CA 1
ATOM 8282 C C . LYS B 1 374 ? -19.234 18.844 16.484 1 87.44 374 LYS B C 1
ATOM 8284 O O . LYS B 1 374 ? -18.391 18.75 15.586 1 87.44 374 LYS B O 1
ATOM 8289 N N . ARG B 1 375 ? -19.031 19.453 17.656 1 91.88 375 ARG B N 1
ATOM 8290 C CA . ARG B 1 375 ? -17.703 19.922 18.062 1 91.88 375 ARG B CA 1
ATOM 8291 C C . ARG B 1 375 ? -17.484 19.75 19.562 1 91.88 375 ARG B C 1
ATOM 8293 O O . ARG B 1 375 ? -18.438 19.828 20.344 1 91.88 375 ARG B O 1
ATOM 8300 N N . ILE B 1 376 ? -16.25 19.469 19.844 1 96.69 376 ILE B N 1
ATOM 8301 C CA . ILE B 1 376 ? -15.906 19.375 21.266 1 96.69 376 ILE B CA 1
ATOM 8302 C C . ILE B 1 376 ? -14.578 20.078 21.516 1 96.69 376 ILE B C 1
ATOM 8304 O O . ILE B 1 376 ? -13.82 20.344 20.578 1 96.69 376 ILE B O 1
ATOM 8308 N N . ALA B 1 377 ? -14.328 20.453 22.703 1 97.38 377 ALA B N 1
ATOM 8309 C CA . ALA B 1 377 ? -13.07 21.078 23.094 1 97.38 377 ALA B CA 1
ATOM 8310 C C . ALA B 1 377 ? -12.078 20.062 23.625 1 97.38 377 ALA B C 1
ATOM 8312 O O . ALA B 1 377 ? -12.484 19.047 24.219 1 97.38 377 ALA B O 1
ATOM 8313 N N . LEU B 1 378 ? -10.867 20.219 23.375 1 97.94 378 LEU B N 1
ATOM 8314 C CA . LEU B 1 378 ? -9.781 19.438 23.969 1 97.94 378 LEU B CA 1
ATOM 8315 C C . LEU B 1 378 ? -8.992 20.297 24.969 1 97.94 378 LEU B C 1
ATOM 8317 O O . LEU B 1 378 ? -8.5 21.359 24.625 1 97.94 378 LEU B O 1
ATOM 8321 N N . GLN B 1 379 ? -8.914 19.797 26.156 1 96.81 379 GLN B N 1
ATOM 8322 C CA . GLN B 1 379 ? -8.234 20.531 27.234 1 96.81 379 GLN B CA 1
ATOM 8323 C C . GLN B 1 379 ? -6.93 19.844 27.625 1 96.81 379 GLN B C 1
ATOM 8325 O O . GLN B 1 379 ? -6.875 18.625 27.734 1 96.81 379 GLN B O 1
ATOM 8330 N N . GLY B 1 380 ? -5.914 20.688 27.766 1 95.19 380 GLY B N 1
ATOM 8331 C CA . GLY B 1 380 ? -4.645 20.156 28.234 1 95.19 380 GLY B CA 1
ATOM 8332 C C . GLY B 1 380 ? -4.672 19.734 29.703 1 95.19 380 GLY B C 1
ATOM 8333 O O . GLY B 1 380 ? -5.676 19.938 30.391 1 95.19 380 GLY B O 1
ATOM 8334 N N . PRO B 1 381 ? -3.562 19.109 30.125 1 93.38 381 PRO B N 1
ATOM 8335 C CA . PRO B 1 381 ? -3.482 18.672 31.516 1 93.38 381 PRO B CA 1
ATOM 8336 C C . PRO B 1 381 ? -3.615 19.844 32.5 1 93.38 381 PRO B C 1
ATOM 8338 O O . PRO B 1 381 ? -4 19.641 33.656 1 93.38 381 PRO B O 1
ATOM 8341 N N . ASP B 1 382 ? -3.373 21.016 32.094 1 91.69 382 ASP B N 1
ATOM 8342 C CA . ASP B 1 382 ? -3.471 22.188 32.938 1 91.69 382 ASP B CA 1
ATOM 8343 C C . ASP B 1 382 ? -4.895 22.734 32.938 1 91.69 382 ASP B C 1
ATOM 8345 O O . ASP B 1 382 ? -5.188 23.703 33.656 1 91.69 382 ASP B O 1
ATOM 8349 N N . GLY B 1 383 ? -5.758 22.203 32.156 1 91.38 383 GLY B N 1
ATOM 8350 C CA . GLY B 1 383 ? -7.156 22.594 32.156 1 91.38 383 GLY B CA 1
ATOM 8351 C C . GLY B 1 383 ? -7.484 23.625 31.078 1 91.38 383 GLY B C 1
ATOM 8352 O O . GLY B 1 383 ? -8.648 23.984 30.891 1 91.38 383 GLY B O 1
ATOM 8353 N N . GLU B 1 384 ? -6.48 24.062 30.422 1 93 384 GLU B N 1
ATOM 8354 C CA . GLU B 1 384 ? -6.707 25.062 29.375 1 93 384 GLU B CA 1
ATOM 8355 C C . GLU B 1 384 ? -7.113 24.406 28.062 1 93 384 GLU B C 1
ATOM 8357 O O . GLU B 1 384 ? -6.637 23.312 27.719 1 93 384 GLU B O 1
ATOM 8362 N N . VAL B 1 385 ? -7.957 25.125 27.328 1 95.88 385 VAL B N 1
ATOM 8363 C CA . VAL B 1 385 ? -8.383 24.625 26.016 1 95.88 385 VAL B CA 1
ATOM 8364 C C . VAL B 1 385 ? -7.238 24.75 25.016 1 95.88 385 VAL B C 1
ATOM 8366 O O . VAL B 1 385 ? -6.641 25.828 24.875 1 95.88 385 VAL B O 1
ATOM 8369 N N . VAL B 1 386 ? -6.961 23.672 24.375 1 96.06 386 VAL B N 1
ATOM 8370 C CA . VAL B 1 386 ? -5.84 23.625 23.438 1 96.06 386 VAL B CA 1
ATOM 8371 C C . VAL B 1 386 ? -6.359 23.594 22 1 96.06 386 VAL B C 1
ATOM 8373 O O . VAL B 1 386 ? -5.766 24.188 21.109 1 96.06 386 VAL B O 1
ATOM 8376 N N . ALA B 1 387 ? -7.449 22.875 21.781 1 96.94 387 ALA B N 1
ATOM 8377 C CA . ALA B 1 387 ? -7.918 22.656 20.422 1 96.94 387 ALA B CA 1
ATOM 8378 C C . ALA B 1 387 ? -9.414 22.359 20.391 1 96.94 387 ALA B C 1
ATOM 8380 O O . ALA B 1 387 ? -10.023 22.141 21.438 1 96.94 387 ALA B O 1
ATOM 8381 N N . LEU B 1 388 ? -9.969 22.5 19.25 1 94.81 388 LEU B N 1
ATOM 8382 C CA . LEU B 1 388 ? -11.305 22.016 18.938 1 94.81 388 LEU B CA 1
ATOM 8383 C C . LEU B 1 388 ? -11.242 20.766 18.062 1 94.81 388 LEU B C 1
ATOM 8385 O O . LEU B 1 388 ? -10.359 20.656 17.203 1 94.81 388 LEU B O 1
ATOM 8389 N N . LEU B 1 389 ? -12.047 19.797 18.375 1 95.75 389 LEU B N 1
ATOM 8390 C CA . LEU B 1 389 ? -12.203 18.609 17.547 1 95.75 389 LEU B CA 1
ATOM 8391 C C . LEU B 1 389 ? -13.57 18.594 16.859 1 95.75 389 LEU B C 1
ATOM 8393 O O . LEU B 1 389 ? -14.602 18.703 17.516 1 95.75 389 LEU B O 1
ATOM 8397 N N . PHE B 1 390 ? -13.523 18.516 15.547 1 90.25 390 PHE B N 1
ATOM 8398 C CA . PHE B 1 390 ? -14.734 18.594 14.742 1 90.25 390 PHE B CA 1
ATOM 8399 C C . PHE B 1 390 ? -15.219 17.219 14.336 1 90.25 390 PHE B C 1
ATOM 8401 O O . PHE B 1 390 ? -14.414 16.328 14.039 1 90.25 390 PHE B O 1
ATOM 8408 N N . SER B 1 391 ? -16.547 16.984 14.352 1 88.19 391 SER B N 1
ATOM 8409 C CA . SER B 1 391 ? -17.219 15.75 13.93 1 88.19 391 SER B CA 1
ATOM 8410 C C . SER B 1 391 ? -16.625 14.531 14.633 1 88.19 391 SER B C 1
ATOM 8412 O O . SER B 1 391 ? -16.188 13.586 13.969 1 88.19 391 SER B O 1
ATOM 8414 N N . PRO B 1 392 ? -16.703 14.609 15.922 1 95.12 392 PRO B N 1
ATOM 8415 C CA . PRO B 1 392 ? -16.125 13.492 16.672 1 95.12 392 PRO B CA 1
ATOM 8416 C C . PRO B 1 392 ? -16.719 12.141 16.281 1 95.12 392 PRO B C 1
ATOM 8418 O O . PRO B 1 392 ? -17.953 12.008 16.188 1 95.12 392 PRO B O 1
ATOM 8421 N N . GLU B 1 393 ? -15.922 11.188 15.945 1 95.81 393 GLU B N 1
ATOM 8422 C CA . GLU B 1 393 ? -16.281 9.789 15.711 1 95.81 393 GLU B CA 1
ATOM 8423 C C . GLU B 1 393 ? -15.758 8.891 16.828 1 95.81 393 GLU B C 1
ATOM 8425 O O . GLU B 1 393 ? -14.547 8.766 17.016 1 95.81 393 GLU B O 1
ATOM 8430 N N . VAL B 1 394 ? -16.688 8.328 17.578 1 98.12 394 VAL B N 1
ATOM 8431 C CA . VAL B 1 394 ? -16.281 7.473 18.688 1 98.12 394 VAL B CA 1
ATOM 8432 C C . VAL B 1 394 ? -16.344 6.008 18.25 1 98.12 394 VAL B C 1
ATOM 8434 O O . VAL B 1 394 ? -17.328 5.57 17.641 1 98.12 394 VAL B O 1
ATOM 8437 N N . TYR B 1 395 ? -15.328 5.219 18.484 1 98 395 TYR B N 1
ATOM 8438 C CA . TYR B 1 395 ? -15.273 3.809 18.125 1 98 395 TYR B CA 1
ATOM 8439 C C . TYR B 1 395 ? -14.523 3.008 19.188 1 98 395 TYR B C 1
ATOM 8441 O O . TYR B 1 395 ? -13.875 3.582 20.062 1 98 395 TYR B O 1
ATOM 8449 N N . GLU B 1 396 ? -14.625 1.74 19.125 1 98.06 396 GLU B N 1
ATOM 8450 C CA . GLU B 1 396 ? -14.141 0.858 20.172 1 98.06 396 GLU B CA 1
ATOM 8451 C C . GLU B 1 396 ? -12.609 0.826 20.203 1 98.06 396 GLU B C 1
ATOM 8453 O O . GLU B 1 396 ? -11.969 0.766 19.156 1 98.06 396 GLU B O 1
ATOM 8458 N N . HIS B 1 397 ? -12.102 0.94 21.438 1 98.19 397 HIS B N 1
ATOM 8459 C CA . HIS B 1 397 ? -10.664 0.834 21.672 1 98.19 397 HIS B CA 1
ATOM 8460 C C . HIS B 1 397 ? -10.258 -0.604 21.969 1 98.19 397 HIS B C 1
ATOM 8462 O O . HIS B 1 397 ? -10.141 -0.985 23.141 1 98.19 397 HIS B O 1
ATOM 8468 N N . ARG B 1 398 ? -10.016 -1.372 20.938 1 97.31 398 ARG B N 1
ATOM 8469 C CA . ARG B 1 398 ? -9.57 -2.746 21.141 1 97.31 398 ARG B CA 1
ATOM 8470 C C . ARG B 1 398 ? -8.094 -2.789 21.531 1 97.31 398 ARG B C 1
ATOM 8472 O O . ARG B 1 398 ? -7.234 -3.07 20.688 1 97.31 398 ARG B O 1
ATOM 8479 N N . LYS B 1 399 ? -7.816 -2.691 22.781 1 98 399 LYS B N 1
ATOM 8480 C CA . LYS B 1 399 ? -6.504 -2.375 23.328 1 98 399 LYS B CA 1
ATOM 8481 C C . LYS B 1 399 ? -5.508 -3.502 23.062 1 98 399 LYS B C 1
ATOM 8483 O O . LYS B 1 399 ? -4.363 -3.25 22.688 1 98 399 LYS B O 1
ATOM 8488 N N . GLU B 1 400 ? -5.914 -4.746 23.25 1 97.81 400 GLU B N 1
ATOM 8489 C CA . GLU B 1 400 ? -5.012 -5.871 23.016 1 97.81 400 GLU B CA 1
ATOM 8490 C C . GLU B 1 400 ? -4.586 -5.945 21.562 1 97.81 400 GLU B C 1
ATOM 8492 O O . GLU B 1 400 ? -3.406 -6.145 21.25 1 97.81 400 GLU B O 1
ATOM 8497 N N . GLU B 1 401 ? -5.531 -5.797 20.641 1 98.19 401 GLU B N 1
ATOM 8498 C CA . GLU B 1 401 ? -5.227 -5.824 19.219 1 98.19 401 GLU B CA 1
ATOM 8499 C C . GLU B 1 401 ? -4.301 -4.676 18.828 1 98.19 401 GLU B C 1
ATOM 8501 O O . GLU B 1 401 ? -3.359 -4.863 18.062 1 98.19 401 GLU B O 1
ATOM 8506 N N . ARG B 1 402 ? -4.578 -3.447 19.375 1 98.56 402 ARG B N 1
ATOM 8507 C CA . ARG B 1 402 ? -3.717 -2.301 19.109 1 98.56 402 ARG B CA 1
ATOM 8508 C C . ARG B 1 402 ? -2.279 -2.58 19.531 1 98.56 402 ARG B C 1
ATOM 8510 O O . ARG B 1 402 ? -1.34 -2.322 18.781 1 98.56 402 ARG B O 1
ATOM 8517 N N . ALA B 1 403 ? -2.152 -3.096 20.75 1 98.56 403 ALA B N 1
ATOM 8518 C CA . ALA B 1 403 ? -0.819 -3.391 21.266 1 98.56 403 ALA B CA 1
ATOM 8519 C C . ALA B 1 403 ? -0.118 -4.441 20.406 1 98.56 403 ALA B C 1
ATOM 8521 O O . ALA B 1 403 ? 1.033 -4.254 20 1 98.56 403 ALA B O 1
ATOM 8522 N N . ALA B 1 404 ? -0.819 -5.531 20.094 1 98.56 404 ALA B N 1
ATOM 8523 C CA . ALA B 1 404 ? -0.244 -6.629 19.328 1 98.56 404 ALA B CA 1
ATOM 8524 C C . ALA B 1 404 ? 0.235 -6.145 17.953 1 98.56 404 ALA B C 1
ATOM 8526 O O . ALA B 1 404 ? 1.377 -6.402 17.562 1 98.56 404 ALA B O 1
ATOM 8527 N N . ARG B 1 405 ? -0.57 -5.41 17.234 1 98.44 405 ARG B N 1
ATOM 8528 C CA . ARG B 1 405 ? -0.263 -5.008 15.859 1 98.44 405 ARG B CA 1
ATOM 8529 C C . ARG B 1 405 ? 0.779 -3.895 15.836 1 98.44 405 ARG B C 1
ATOM 8531 O O . ARG B 1 405 ? 1.581 -3.811 14.906 1 98.44 405 ARG B O 1
ATOM 8538 N N . THR B 1 406 ? 0.796 -3.051 16.875 1 98.62 406 THR B N 1
ATOM 8539 C CA . THR B 1 406 ? 1.728 -1.93 16.891 1 98.62 406 THR B CA 1
ATOM 8540 C C . THR B 1 406 ? 3.117 -2.389 17.328 1 98.62 406 THR B C 1
ATOM 8542 O O . THR B 1 406 ? 4.121 -2.01 16.719 1 98.62 406 THR B O 1
ATOM 8545 N N . PHE B 1 407 ? 3.176 -3.291 18.359 1 98.62 407 PHE B N 1
ATOM 8546 C CA . PHE B 1 407 ? 4.461 -3.545 19 1 98.62 407 PHE B CA 1
ATOM 8547 C C . PHE B 1 407 ? 4.945 -4.957 18.703 1 98.62 407 PHE B C 1
ATOM 8549 O O . PHE B 1 407 ? 6.109 -5.285 18.938 1 98.62 407 PHE B O 1
ATOM 8556 N N . GLY B 1 408 ? 4.094 -5.852 18.125 1 98.12 408 GLY B N 1
ATOM 8557 C CA . GLY B 1 408 ? 4.484 -7.234 17.891 1 98.12 408 GLY B CA 1
ATOM 8558 C C . GLY B 1 408 ? 4.473 -8.078 19.156 1 98.12 408 GLY B C 1
ATOM 8559 O O . GLY B 1 408 ? 4.906 -9.227 19.141 1 98.12 408 GLY B O 1
ATOM 8560 N N . ILE B 1 409 ? 4.004 -7.5 20.281 1 97.81 409 ILE B N 1
ATOM 8561 C CA . ILE B 1 409 ? 3.846 -8.188 21.562 1 97.81 409 ILE B CA 1
ATOM 8562 C C . ILE B 1 409 ? 2.658 -7.598 22.312 1 97.81 409 ILE B C 1
ATOM 8564 O O . ILE B 1 409 ? 2.123 -6.555 21.938 1 97.81 409 ILE B O 1
ATOM 8568 N N . THR B 1 410 ? 2.182 -8.273 23.344 1 96.88 410 THR B N 1
ATOM 8569 C CA . THR B 1 410 ? 1.155 -7.766 24.25 1 96.88 410 THR B CA 1
ATOM 8570 C C . THR B 1 410 ? 1.607 -7.879 25.703 1 96.88 410 THR B C 1
ATOM 8572 O O . THR B 1 410 ? 0.788 -7.809 26.609 1 96.88 410 THR B O 1
ATOM 8575 N N . ALA B 1 411 ? 2.846 -7.996 25.891 1 94.25 411 ALA B N 1
ATOM 8576 C CA . ALA B 1 411 ? 3.416 -8.289 27.203 1 94.25 411 ALA B CA 1
ATOM 8577 C C . ALA B 1 411 ? 3.289 -7.086 28.141 1 94.25 411 ALA B C 1
ATOM 8579 O O . ALA B 1 411 ? 3.572 -5.953 27.734 1 94.25 411 ALA B O 1
ATOM 8580 N N . ALA B 1 412 ? 2.881 -7.398 29.344 1 94.25 412 ALA B N 1
ATOM 8581 C CA . ALA B 1 412 ? 2.92 -6.379 30.375 1 94.25 412 ALA B CA 1
ATOM 8582 C C . ALA B 1 412 ? 4.355 -5.945 30.672 1 94.25 412 ALA B C 1
ATOM 8584 O O . ALA B 1 412 ? 5.285 -6.746 30.562 1 94.25 412 ALA B O 1
ATOM 8585 N N . GLY B 1 413 ? 4.57 -4.762 30.984 1 95.44 413 GLY B N 1
ATOM 8586 C CA . GLY B 1 413 ? 5.902 -4.234 31.25 1 95.44 413 GLY B CA 1
ATOM 8587 C C . GLY B 1 413 ? 6.402 -3.307 30.156 1 95.44 413 GLY B C 1
ATOM 8588 O O . GLY B 1 413 ? 7.301 -2.494 30.391 1 95.44 413 GLY B O 1
ATOM 8589 N N . HIS B 1 414 ? 5.934 -3.498 28.984 1 96.75 414 HIS B N 1
ATOM 8590 C CA . HIS B 1 414 ? 6.199 -2.492 27.953 1 96.75 414 HIS B CA 1
ATOM 8591 C C . HIS B 1 414 ? 5.535 -1.163 28.297 1 96.75 414 HIS B C 1
ATOM 8593 O O . HIS B 1 414 ? 4.312 -1.095 28.453 1 96.75 414 HIS B O 1
ATOM 8599 N N . PRO B 1 415 ? 6.305 -0.099 28.453 1 96.56 415 PRO B N 1
ATOM 8600 C CA . PRO B 1 415 ? 5.777 1.131 29.047 1 96.56 415 PRO B CA 1
ATOM 8601 C C . PRO B 1 415 ? 4.613 1.716 28.25 1 96.56 415 PRO B C 1
ATOM 8603 O O . PRO B 1 415 ? 3.627 2.172 28.828 1 96.56 415 PRO B O 1
ATOM 8606 N N . TYR B 1 416 ? 4.676 1.715 26.969 1 97.62 416 TYR B N 1
ATOM 8607 C CA . TYR B 1 416 ? 3.609 2.295 26.156 1 97.62 416 TYR B CA 1
ATOM 8608 C C . TYR B 1 416 ? 2.393 1.378 26.125 1 97.62 416 TYR B C 1
ATOM 8610 O O . TYR B 1 416 ? 1.254 1.849 26.078 1 97.62 416 TYR B O 1
ATOM 8618 N N . ILE B 1 417 ? 2.557 -0.008 26.078 1 98.06 417 ILE B N 1
ATOM 8619 C CA . ILE B 1 417 ? 1.443 -0.947 26.172 1 98.06 417 ILE B CA 1
ATOM 8620 C C . ILE B 1 417 ? 0.685 -0.73 27.469 1 98.06 417 ILE B C 1
ATOM 8622 O O . ILE B 1 417 ? -0.549 -0.728 27.484 1 98.06 417 ILE B O 1
ATOM 8626 N N . ASP B 1 418 ? 1.465 -0.531 28.516 1 97.75 418 ASP B N 1
ATOM 8627 C CA . ASP B 1 418 ? 0.832 -0.281 29.812 1 97.75 418 ASP B CA 1
ATOM 8628 C C . ASP B 1 418 ? -0.03 0.979 29.766 1 97.75 418 ASP B C 1
ATOM 8630 O O . ASP B 1 418 ? -1.114 1.017 30.344 1 97.75 418 ASP B O 1
ATOM 8634 N N . MET B 1 419 ? 0.486 2.012 29.078 1 97.12 419 MET B N 1
ATOM 8635 C CA . MET B 1 419 ? -0.294 3.234 28.906 1 97.12 419 MET B CA 1
ATOM 8636 C C . MET B 1 419 ? -1.573 2.957 28.125 1 97.12 419 MET B C 1
ATOM 8638 O O . MET B 1 419 ? -2.643 3.461 28.484 1 97.12 419 MET B O 1
ATOM 8642 N N . ILE B 1 420 ? -1.549 2.15 27.062 1 98.12 420 ILE B N 1
ATOM 8643 C CA . ILE B 1 420 ? -2.703 1.791 26.25 1 98.12 420 ILE B CA 1
ATOM 8644 C C . ILE B 1 420 ? -3.725 1.04 27.094 1 98.12 420 ILE B C 1
ATOM 8646 O O . ILE B 1 420 ? -4.918 1.345 27.062 1 98.12 420 ILE B O 1
ATOM 8650 N N . MET B 1 421 ? -3.232 0.06 27.875 1 97.81 421 MET B N 1
ATOM 8651 C CA . MET B 1 421 ? -4.117 -0.785 28.672 1 97.81 421 MET B CA 1
ATOM 8652 C C . MET B 1 421 ? -4.824 0.029 29.75 1 97.81 421 MET B C 1
ATOM 8654 O O . MET B 1 421 ? -5.934 -0.311 30.172 1 97.81 421 MET B O 1
ATOM 8658 N N . SER B 1 422 ? -4.219 1.145 30.172 1 97.06 422 SER B N 1
ATOM 8659 C CA . SER B 1 422 ? -4.793 1.983 31.219 1 97.06 422 SER B CA 1
ATOM 8660 C C . SER B 1 422 ? -5.688 3.068 30.625 1 97.06 422 SER B C 1
ATOM 8662 O O . SER B 1 422 ? -6.418 3.742 31.344 1 97.06 422 SER B O 1
ATOM 8664 N N . ALA B 1 423 ? -5.672 3.268 29.344 1 97.19 423 ALA B N 1
ATOM 8665 C CA . ALA B 1 423 ? -6.43 4.32 28.672 1 97.19 423 ALA B CA 1
ATOM 8666 C C . ALA B 1 423 ? -7.906 3.947 28.562 1 97.19 423 ALA B C 1
ATOM 8668 O O . ALA B 1 423 ? -8.305 2.846 28.938 1 97.19 423 ALA B O 1
ATOM 8669 N N . GLY B 1 424 ? -8.727 4.902 28.078 1 97.56 424 GLY B N 1
ATOM 8670 C CA . GLY B 1 424 ? -10.164 4.695 27.953 1 97.56 424 GLY B CA 1
ATOM 8671 C C . GLY B 1 424 ? -10.516 3.592 26.969 1 97.56 424 GLY B C 1
ATOM 8672 O O . GLY B 1 424 ? -9.695 3.215 26.125 1 97.56 424 GLY B O 1
ATOM 8673 N N . ASP B 1 425 ? -11.758 3.098 27.047 1 97.94 425 ASP B N 1
ATOM 8674 C CA . ASP B 1 425 ? -12.203 1.952 26.25 1 97.94 425 ASP B CA 1
ATOM 8675 C C . ASP B 1 425 ? -12.734 2.395 24.891 1 97.94 425 ASP B C 1
ATOM 8677 O O . ASP B 1 425 ? -13.133 1.562 24.078 1 97.94 425 ASP B O 1
ATOM 8681 N N . TRP B 1 426 ? -12.695 3.674 24.672 1 98.5 426 TRP B N 1
ATOM 8682 C CA . TRP B 1 426 ? -13.148 4.246 23.406 1 98.5 426 TRP B CA 1
ATOM 8683 C C . TRP B 1 426 ? -12.094 5.184 22.828 1 98.5 426 TRP B C 1
ATOM 8685 O O . TRP B 1 426 ? -11.258 5.715 23.562 1 98.5 426 TRP B O 1
ATOM 8695 N N . LEU B 1 427 ? -12.078 5.258 21.531 1 98.69 427 LEU B N 1
ATOM 8696 C CA . LEU B 1 427 ? -11.258 6.242 20.844 1 98.69 427 LEU B CA 1
ATOM 8697 C C . LEU B 1 427 ? -12.125 7.297 20.156 1 98.69 427 LEU B C 1
ATOM 8699 O O . LEU B 1 427 ? -13.266 7.023 19.797 1 98.69 427 LEU B O 1
ATOM 8703 N N . VAL B 1 428 ? -11.594 8.469 20.062 1 98.44 428 VAL B N 1
ATOM 8704 C CA . VAL B 1 428 ? -12.297 9.578 19.422 1 98.44 428 VAL B CA 1
ATOM 8705 C C . VAL B 1 428 ? -11.477 10.117 18.25 1 98.44 428 VAL B C 1
ATOM 8707 O O . VAL B 1 428 ? -10.359 10.594 18.438 1 98.44 428 VAL B O 1
ATOM 8710 N N . GLY B 1 429 ? -12.039 9.93 17.078 1 97.56 429 GLY B N 1
ATOM 8711 C CA . GLY B 1 429 ? -11.414 10.5 15.891 1 97.56 429 GLY B CA 1
ATOM 8712 C C . GLY B 1 429 ? -12.102 11.766 15.406 1 97.56 429 GLY B C 1
ATOM 8713 O O . GLY B 1 429 ? -13.25 12.031 15.773 1 97.56 429 GLY B O 1
ATOM 8714 N N . GLY B 1 430 ? -11.32 12.617 14.648 1 94.81 430 GLY B N 1
ATOM 8715 C CA . GLY B 1 430 ? -11.867 13.836 14.07 1 94.81 430 GLY B CA 1
ATOM 8716 C C . GLY B 1 430 ? -10.805 14.859 13.719 1 94.81 430 GLY B C 1
ATOM 8717 O O . GLY B 1 430 ? -9.648 14.734 14.133 1 94.81 430 GLY B O 1
ATOM 8718 N N . ARG B 1 431 ? -11.234 15.852 13 1 92.62 431 ARG B N 1
ATOM 8719 C CA . ARG B 1 431 ? -10.352 16.953 12.617 1 92.62 431 ARG B CA 1
ATOM 8720 C C . ARG B 1 431 ? -10.078 17.875 13.805 1 92.62 431 ARG B C 1
ATOM 8722 O O . ARG B 1 431 ? -10.984 18.172 14.586 1 92.62 431 ARG B O 1
ATOM 8729 N N . VAL B 1 432 ? -8.82 18.25 13.891 1 95.31 432 VAL B N 1
ATOM 8730 C CA . VAL B 1 432 ? -8.453 19.078 15.023 1 95.31 432 VAL B CA 1
ATOM 8731 C C . VAL B 1 432 ? -8 20.453 14.531 1 95.31 432 VAL B C 1
ATOM 8733 O O . VAL B 1 432 ? -7.348 20.562 13.492 1 95.31 432 VAL B O 1
ATOM 8736 N N . GLN B 1 433 ? -8.461 21.422 15.195 1 92.69 433 GLN B N 1
ATOM 8737 C CA . GLN B 1 433 ? -7.969 22.781 15.016 1 92.69 433 GLN B CA 1
ATOM 8738 C C . GLN B 1 433 ? -7.363 23.328 16.312 1 92.69 433 GLN B C 1
ATOM 8740 O O . GLN B 1 433 ? -8.062 23.484 17.312 1 92.69 433 GLN B O 1
ATOM 8745 N N . VAL B 1 434 ? -6.105 23.562 16.25 1 96.44 434 VAL B N 1
ATOM 8746 C CA . VAL B 1 434 ? -5.383 23.953 17.453 1 96.44 434 VAL B CA 1
ATOM 8747 C C . VAL B 1 434 ? -5.449 25.469 17.609 1 96.44 434 VAL B C 1
ATOM 8749 O O . VAL B 1 434 ? -5.203 26.219 16.656 1 96.44 434 VAL B O 1
ATOM 8752 N N . LEU B 1 435 ? -5.766 25.969 18.766 1 93.81 435 LEU B N 1
ATOM 8753 C CA . LEU B 1 435 ? -6.109 27.359 18.984 1 93.81 435 LEU B CA 1
ATOM 8754 C C . LEU B 1 435 ? -4.879 28.172 19.406 1 93.81 435 LEU B C 1
ATOM 8756 O O . LEU B 1 435 ? -4.828 29.375 19.188 1 93.81 435 LEU B O 1
ATOM 8760 N N . ARG B 1 436 ? -3.936 27.547 20.016 1 87.44 436 ARG B N 1
ATOM 8761 C CA . ARG B 1 436 ? -2.689 28.203 20.391 1 87.44 436 ARG B CA 1
ATOM 8762 C C . ARG B 1 436 ? -1.498 27.266 20.203 1 87.44 436 ARG B C 1
ATOM 8764 O O . ARG B 1 436 ? -1.629 26.047 20.359 1 87.44 436 ARG B O 1
ATOM 8771 N N . PRO B 1 437 ? -0.373 27.875 19.875 1 90.31 437 PRO B N 1
ATOM 8772 C CA . PRO B 1 437 ? 0.818 27.031 19.844 1 90.31 437 PRO B CA 1
ATOM 8773 C C . PRO B 1 437 ? 1.086 26.344 21.188 1 90.31 437 PRO B C 1
ATOM 8775 O O . PRO B 1 437 ? 0.855 26.922 22.25 1 90.31 437 PRO B O 1
ATOM 8778 N N . ILE B 1 438 ? 1.514 25.188 21.141 1 94.12 438 ILE B N 1
ATOM 8779 C CA . ILE B 1 438 ? 1.804 24.422 22.344 1 94.12 438 ILE B CA 1
ATOM 8780 C C . ILE B 1 438 ? 3.23 24.719 22.812 1 94.12 438 ILE B C 1
ATOM 8782 O O . ILE B 1 438 ? 4.188 24.469 22.078 1 94.12 438 ILE B O 1
ATOM 8786 N N . VAL B 1 439 ? 3.307 25.234 23.969 1 94 439 VAL B N 1
ATOM 8787 C CA . VAL B 1 439 ? 4.59 25.547 24.594 1 94 439 VAL B CA 1
ATOM 8788 C C . VAL B 1 439 ? 4.711 24.828 25.922 1 94 439 VAL B C 1
ATOM 8790 O O . VAL B 1 439 ? 3.703 24.516 26.562 1 94 439 VAL B O 1
ATOM 8793 N N . TYR B 1 440 ? 5.91 24.562 26.328 1 94.44 440 TYR B N 1
ATOM 8794 C CA . TYR B 1 440 ? 6.137 23.797 27.547 1 94.44 440 TYR B CA 1
ATOM 8795 C C . TYR B 1 440 ? 6.785 24.656 28.625 1 94.44 440 TYR B C 1
ATOM 8797 O O . TYR B 1 440 ? 6.801 24.281 29.797 1 94.44 440 TYR B O 1
ATOM 8805 N N . ASN B 1 441 ? 7.328 25.781 28.297 1 93.31 441 ASN B N 1
ATOM 8806 C CA . ASN B 1 441 ? 7.984 26.703 29.219 1 93.31 441 ASN B CA 1
ATOM 8807 C C . ASN B 1 441 ? 9.047 26 30.062 1 93.31 441 ASN B C 1
ATOM 8809 O O . ASN B 1 441 ? 9.117 26.188 31.281 1 93.31 441 ASN B O 1
ATOM 8813 N N . ASP B 1 442 ? 9.797 25.172 29.5 1 93.69 442 ASP B N 1
ATOM 8814 C CA . ASP B 1 442 ? 10.844 24.406 30.172 1 93.69 442 ASP B CA 1
ATOM 8815 C C . ASP B 1 442 ? 12.227 24.922 29.781 1 93.69 442 ASP B C 1
ATOM 8817 O O . ASP B 1 442 ? 13.234 24.25 30.016 1 93.69 442 ASP B O 1
ATOM 8821 N N . GLY B 1 443 ? 12.234 26 29.125 1 94.06 443 GLY B N 1
ATOM 8822 C CA . GLY B 1 443 ? 13.492 26.625 28.719 1 94.06 443 GLY B CA 1
ATOM 8823 C C . GLY B 1 443 ? 14.016 26.094 27.406 1 94.06 443 GLY B C 1
ATOM 8824 O O . GLY B 1 443 ? 15.055 26.562 26.922 1 94.06 443 GLY B O 1
ATOM 8825 N N . MET B 1 444 ? 13.289 25.234 26.781 1 95.56 444 MET B N 1
ATOM 8826 C CA . MET B 1 444 ? 13.812 24.609 25.562 1 95.56 444 MET B CA 1
ATOM 8827 C C . MET B 1 444 ? 12.867 24.844 24.391 1 95.56 444 MET B C 1
ATOM 8829 O O . MET B 1 444 ? 13.023 24.234 23.328 1 95.56 444 MET B O 1
ATOM 8833 N N . ASP B 1 445 ? 11.883 25.688 24.469 1 96.25 445 ASP B N 1
ATOM 8834 C CA . ASP B 1 445 ? 10.891 25.906 23.422 1 96.25 445 ASP B CA 1
ATOM 8835 C C . ASP B 1 445 ? 11.539 26.484 22.172 1 96.25 445 ASP B C 1
ATOM 8837 O O . ASP B 1 445 ? 11.047 26.266 21.062 1 96.25 445 ASP B O 1
ATOM 8841 N N . GLN B 1 446 ? 12.688 27.125 22.344 1 95.56 446 GLN B N 1
ATOM 8842 C CA . GLN B 1 446 ? 13.375 27.703 21.203 1 95.56 446 GLN B CA 1
ATOM 8843 C C . GLN B 1 446 ? 13.906 26.625 20.266 1 95.56 446 GLN B C 1
ATOM 8845 O O . GLN B 1 446 ? 14.188 26.875 19.094 1 95.56 446 GLN B O 1
ATOM 8850 N N . TYR B 1 447 ? 14.031 25.422 20.844 1 97.25 447 TYR B N 1
ATOM 8851 C CA . TYR B 1 447 ? 14.539 24.312 20.047 1 97.25 447 TYR B CA 1
ATOM 8852 C C . TYR B 1 447 ? 13.391 23.531 19.422 1 97.25 447 TYR B C 1
ATOM 8854 O O . TYR B 1 447 ? 13.617 22.578 18.656 1 97.25 447 TYR B O 1
ATOM 8862 N N . ARG B 1 448 ? 12.203 23.859 19.719 1 97.81 448 ARG B N 1
ATOM 8863 C CA . ARG B 1 448 ? 11.047 23.188 19.156 1 97.81 448 ARG B CA 1
ATOM 8864 C C . ARG B 1 448 ? 10.578 23.891 17.875 1 97.81 448 ARG B C 1
ATOM 8866 O O . ARG B 1 448 ? 9.609 24.656 17.906 1 97.81 448 ARG B O 1
ATOM 8873 N N . LEU B 1 449 ? 11.258 23.531 16.844 1 97.69 449 LEU B N 1
ATOM 8874 C CA . LEU B 1 449 ? 10.969 24.125 15.547 1 97.69 449 LEU B CA 1
ATOM 8875 C C . LEU B 1 449 ? 9.945 23.297 14.781 1 97.69 449 LEU B C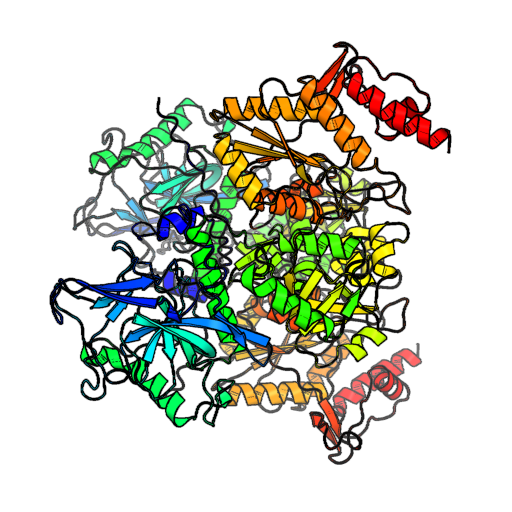 1
ATOM 8877 O O . LEU B 1 449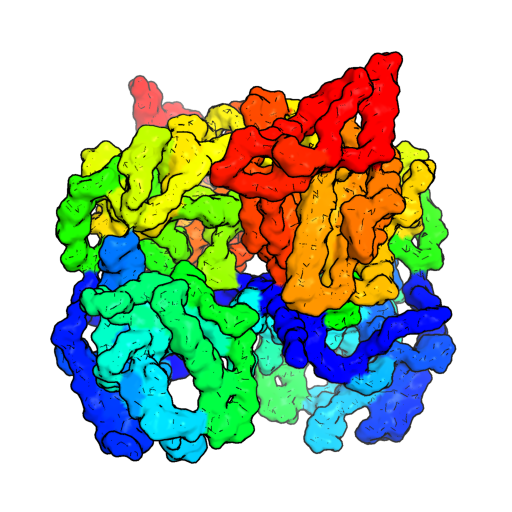 ? 9.984 22.062 14.828 1 97.69 449 LEU B O 1
ATOM 8881 N N . THR B 1 450 ? 9 24 14.133 1 97 450 THR B N 1
ATOM 8882 C CA . THR B 1 450 ? 8.031 23.312 13.281 1 97 450 THR B CA 1
ATOM 8883 C C . THR B 1 450 ? 8.695 22.828 12 1 97 450 THR B C 1
ATOM 8885 O O . THR B 1 450 ? 9.789 23.281 11.641 1 97 450 THR B O 1
ATOM 8888 N N . PRO B 1 451 ? 8.031 21.875 11.305 1 97.5 451 PRO B N 1
ATOM 8889 C CA . PRO B 1 451 ? 8.562 21.438 10.008 1 97.5 451 PRO B CA 1
ATOM 8890 C C . PRO B 1 451 ? 8.797 22.609 9.047 1 97.5 451 PRO B C 1
ATOM 8892 O O . PRO B 1 451 ? 9.836 22.656 8.375 1 97.5 451 PRO B O 1
ATOM 8895 N N . LEU B 1 452 ? 7.895 23.562 9.031 1 95.19 452 LEU B N 1
ATOM 8896 C CA . LEU B 1 452 ? 8.039 24.688 8.125 1 95.19 452 LEU B CA 1
ATOM 8897 C C . LEU B 1 452 ? 9.211 25.578 8.555 1 95.19 452 LEU B C 1
ATOM 8899 O O . LEU B 1 452 ? 9.945 26.094 7.707 1 95.19 452 LEU B O 1
ATOM 8903 N N . GLN B 1 453 ? 9.406 25.766 9.812 1 96.62 453 GLN B N 1
ATOM 8904 C CA . GLN B 1 453 ? 10.539 26.547 10.312 1 96.62 453 GLN B CA 1
ATOM 8905 C C . GLN B 1 453 ? 11.859 25.844 10 1 96.62 453 GLN B C 1
ATOM 8907 O O . GLN B 1 453 ? 12.852 26.5 9.672 1 96.62 453 GLN B O 1
ATOM 8912 N N . LEU B 1 454 ? 11.875 24.547 10.117 1 97.81 454 LEU B N 1
ATOM 8913 C CA . LEU B 1 454 ? 13.07 23.781 9.797 1 97.81 454 LEU B CA 1
ATOM 8914 C C . LEU B 1 454 ? 13.422 23.906 8.32 1 97.81 454 LEU B C 1
ATOM 8916 O O . LEU B 1 454 ? 14.578 24.156 7.977 1 97.81 454 LEU B O 1
ATOM 8920 N N . ARG B 1 455 ? 12.453 23.766 7.504 1 94.81 455 ARG B N 1
ATOM 8921 C CA . ARG B 1 455 ? 12.68 23.922 6.07 1 94.81 455 ARG B CA 1
ATOM 8922 C C . ARG B 1 455 ? 13.242 25.312 5.75 1 94.81 455 ARG B C 1
ATOM 8924 O O . ARG B 1 455 ? 14.172 25.438 4.953 1 94.81 455 ARG B O 1
ATOM 8931 N N . ALA B 1 456 ? 12.648 26.312 6.387 1 94 456 ALA B N 1
ATOM 8932 C CA . ALA B 1 456 ? 13.133 27.672 6.191 1 94 456 ALA B CA 1
ATOM 8933 C C . ALA B 1 456 ? 14.57 27.828 6.676 1 94 456 ALA B C 1
ATOM 8935 O O . ALA B 1 456 ? 15.391 28.469 6.023 1 94 456 ALA B O 1
ATOM 8936 N N . LYS B 1 457 ? 14.844 27.234 7.777 1 96.56 457 LYS B N 1
ATOM 8937 C CA . LYS B 1 457 ? 16.188 27.297 8.344 1 96.56 457 LYS B CA 1
ATOM 8938 C C . LYS B 1 457 ? 17.203 26.625 7.43 1 96.56 457 LYS B C 1
ATOM 8940 O O . LYS B 1 457 ? 18.297 27.156 7.227 1 96.56 457 LYS B O 1
ATOM 8945 N N . PHE B 1 458 ? 16.906 25.484 6.906 1 96.62 458 PHE B N 1
ATOM 8946 C CA . PHE B 1 458 ? 17.797 24.781 6 1 96.62 458 PHE B CA 1
ATOM 8947 C C . PHE B 1 458 ? 18.031 25.594 4.727 1 96.62 458 PHE B C 1
ATOM 8949 O O . PHE B 1 458 ? 19.141 25.609 4.195 1 96.62 458 PHE B O 1
ATOM 8956 N N . GLN B 1 459 ? 16.984 26.25 4.297 1 92.19 459 GLN B N 1
ATOM 8957 C CA . GLN B 1 459 ? 17.125 27.125 3.131 1 92.19 459 GLN B CA 1
ATOM 8958 C C . GLN B 1 459 ? 18.031 28.297 3.426 1 92.19 459 GLN B C 1
ATOM 8960 O O . GLN B 1 459 ? 18.891 28.656 2.602 1 92.19 459 GLN B O 1
ATOM 8965 N N . GLU B 1 460 ? 17.844 28.859 4.531 1 94.5 460 GLU B N 1
ATOM 8966 C CA . GLU B 1 460 ? 18.672 30 4.949 1 94.5 460 GLU B CA 1
ATOM 8967 C C . GLU B 1 460 ? 20.156 29.594 5.02 1 94.5 460 GLU B C 1
ATOM 8969 O O . GLU B 1 460 ? 21.031 30.406 4.691 1 94.5 460 GLU B O 1
ATOM 8974 N N . LEU B 1 461 ? 20.359 28.344 5.363 1 95.5 461 LEU B N 1
ATOM 8975 C CA . LEU B 1 461 ? 21.719 27.844 5.504 1 95.5 461 LEU B CA 1
ATOM 8976 C C . LEU B 1 461 ? 22.281 27.422 4.152 1 95.5 461 LEU B C 1
ATOM 8978 O O . LEU B 1 461 ? 23.469 27.094 4.047 1 95.5 461 LEU B O 1
ATOM 8982 N N . GLY B 1 462 ? 21.406 27.406 3.172 1 93.19 462 GLY B N 1
ATOM 8983 C CA . GLY B 1 462 ? 21.844 27 1.848 1 93.19 462 GLY B CA 1
ATOM 8984 C C . GLY B 1 462 ? 22.109 25.5 1.743 1 93.19 462 GLY B C 1
ATOM 8985 O O . GLY B 1 462 ? 22.969 25.078 0.972 1 93.19 462 GLY B O 1
ATOM 8986 N N . ALA B 1 463 ? 21.406 24.734 2.508 1 95.56 463 ALA B N 1
ATOM 8987 C CA . ALA B 1 463 ? 21.625 23.297 2.549 1 95.56 463 ALA B CA 1
ATOM 8988 C C . ALA B 1 463 ? 21.203 22.641 1.234 1 95.56 463 ALA B C 1
ATOM 8990 O O . ALA B 1 463 ? 20.141 22.953 0.687 1 95.56 463 ALA B O 1
ATOM 8991 N N . ASP B 1 464 ? 22.062 21.859 0.69 1 93.44 464 ASP B N 1
ATOM 8992 C CA . ASP B 1 464 ? 21.688 21.062 -0.475 1 93.44 464 ASP B CA 1
ATOM 8993 C C . ASP B 1 464 ? 21.5 19.594 -0.106 1 93.44 464 ASP B C 1
ATOM 8995 O O . ASP B 1 464 ? 21.094 18.781 -0.938 1 93.44 464 ASP B O 1
ATOM 8999 N N . ALA B 1 465 ? 21.844 19.297 1.127 1 94.31 465 ALA B N 1
ATOM 9000 C CA . ALA B 1 465 ? 21.547 18.016 1.746 1 94.31 465 ALA B CA 1
ATOM 9001 C C . ALA B 1 465 ? 21.328 18.172 3.25 1 94.31 465 ALA B C 1
ATOM 9003 O O . ALA B 1 465 ? 22.109 18.844 3.926 1 94.31 465 ALA B O 1
ATOM 9004 N N . VAL B 1 466 ? 20.281 17.656 3.684 1 96.88 466 VAL B N 1
ATOM 9005 C CA . VAL B 1 466 ? 20 17.641 5.117 1 96.88 466 VAL B CA 1
ATOM 9006 C C . VAL B 1 466 ? 19.922 16.203 5.621 1 96.88 466 VAL B C 1
ATOM 9008 O O . VAL B 1 466 ? 19.078 15.422 5.172 1 96.88 466 VAL B O 1
ATOM 9011 N N . PHE B 1 467 ? 20.828 15.766 6.445 1 95.25 467 PHE B N 1
ATOM 9012 C CA . PHE B 1 467 ? 20.766 14.422 7.004 1 95.25 467 PHE B CA 1
ATOM 9013 C C . PHE B 1 467 ? 20.422 14.469 8.484 1 95.25 467 PHE B C 1
ATOM 9015 O O . PHE B 1 467 ? 21.078 15.164 9.266 1 95.25 467 PHE B O 1
ATOM 9022 N N . ALA B 1 468 ? 19.344 13.773 8.836 1 95.69 468 ALA B N 1
ATOM 9023 C CA . ALA B 1 468 ? 18.797 13.812 10.188 1 95.69 468 ALA B CA 1
ATOM 9024 C C . ALA B 1 468 ? 19.281 12.617 11.008 1 95.69 468 ALA B C 1
ATOM 9026 O O . ALA B 1 468 ? 19.391 11.508 10.484 1 95.69 468 ALA B O 1
ATOM 9027 N N . PHE B 1 469 ? 19.578 12.875 12.219 1 93.12 469 PHE B N 1
ATOM 9028 C CA . PHE B 1 469 ? 19.922 11.859 13.203 1 93.12 469 PHE B CA 1
ATOM 9029 C C . PHE B 1 469 ? 18.984 11.938 14.406 1 93.12 469 PHE B C 1
ATOM 9031 O O . PHE B 1 469 ? 18.984 12.914 15.148 1 93.12 469 PHE B O 1
ATOM 9038 N N . GLN B 1 470 ? 18.188 10.906 14.5 1 90.69 470 GLN B N 1
ATOM 9039 C CA . GLN B 1 470 ? 17.234 10.844 15.617 1 90.69 470 GLN B CA 1
ATOM 9040 C C . GLN B 1 470 ? 17.922 10.344 16.891 1 90.69 470 GLN B C 1
ATOM 9042 O O . GLN B 1 470 ? 18.656 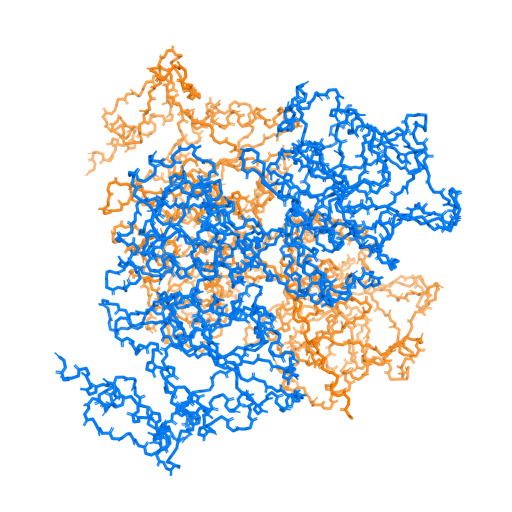9.359 16.859 1 90.69 470 GLN B O 1
ATOM 9047 N N . LEU B 1 471 ? 17.641 11.047 17.953 1 87 471 LEU B N 1
ATOM 9048 C CA . LEU B 1 471 ? 18.312 10.711 19.203 1 87 471 LEU B CA 1
ATOM 9049 C C . LEU B 1 471 ? 17.297 10.555 20.328 1 87 471 LEU B C 1
ATOM 9051 O O . LEU B 1 471 ? 16.422 11.414 20.516 1 87 471 LEU B O 1
ATOM 9055 N N . ARG B 1 472 ? 17.438 9.43 20.953 1 87.56 472 ARG B N 1
ATOM 9056 C CA . ARG B 1 472 ? 16.766 9.25 22.219 1 87.56 472 ARG B CA 1
ATOM 9057 C C . ARG B 1 472 ? 17.75 9.258 23.375 1 87.56 472 ARG B C 1
ATOM 9059 O O . ARG B 1 472 ? 17.375 9.5 24.531 1 87.56 472 ARG B O 1
ATOM 9066 N N . ASN B 1 473 ? 19 9.109 23.016 1 85.62 473 ASN B N 1
ATOM 9067 C CA . ASN B 1 473 ? 20.094 9.008 23.984 1 85.62 473 ASN B CA 1
ATOM 9068 C C . ASN B 1 473 ? 21.141 10.094 23.766 1 85.62 473 ASN B C 1
ATOM 9070 O O . ASN B 1 473 ? 21.156 10.742 22.734 1 85.62 473 ASN B O 1
ATOM 9074 N N . PRO B 1 474 ? 21.969 10.312 24.828 1 90.44 474 PRO B N 1
ATOM 9075 C CA . PRO B 1 474 ? 23.109 11.203 24.625 1 90.44 474 PRO B CA 1
ATOM 9076 C C . PRO B 1 474 ? 24.062 10.711 23.531 1 90.44 474 PRO B C 1
ATOM 9078 O O . PRO B 1 474 ? 24.141 9.508 23.266 1 90.44 474 PRO B O 1
ATOM 9081 N N . VAL B 1 475 ? 24.75 11.594 22.984 1 89.5 475 VAL B N 1
ATOM 9082 C CA . VAL B 1 475 ? 25.641 11.297 21.859 1 89.5 475 VAL B CA 1
ATOM 9083 C C . VAL B 1 475 ? 27.016 10.914 22.375 1 89.5 475 VAL B C 1
ATOM 9085 O O . VAL B 1 475 ? 27.625 11.656 23.156 1 89.5 475 VAL B O 1
ATOM 9088 N N . HIS B 1 476 ? 27.453 9.797 22.062 1 88.12 476 HIS B N 1
ATOM 9089 C CA . HIS B 1 476 ? 28.844 9.445 22.266 1 88.12 476 HIS B CA 1
ATOM 9090 C C . HIS B 1 476 ? 29.641 9.531 20.969 1 88.12 476 HIS B C 1
ATOM 9092 O O . HIS B 1 476 ? 29.062 9.781 19.906 1 88.12 476 HIS B O 1
ATOM 9098 N N . ASN B 1 477 ? 30.938 9.312 21.109 1 89.12 477 ASN B N 1
ATOM 9099 C CA . ASN B 1 477 ? 31.812 9.586 19.969 1 89.12 477 ASN B CA 1
ATOM 9100 C C . ASN B 1 477 ? 31.594 8.586 18.844 1 89.12 477 ASN B C 1
ATOM 9102 O O . ASN B 1 477 ? 32.031 8.82 17.703 1 89.12 477 ASN B O 1
ATOM 9106 N N . GLY B 1 478 ? 30.984 7.465 19.141 1 84.88 478 GLY B N 1
ATOM 9107 C CA . GLY B 1 478 ? 30.562 6.578 18.062 1 84.88 478 GLY B CA 1
ATOM 9108 C C . GLY B 1 478 ? 29.516 7.188 17.156 1 84.88 478 GLY B C 1
ATOM 9109 O O . GLY B 1 478 ? 29.594 7.082 15.938 1 84.88 478 GLY B O 1
ATOM 9110 N N . HIS B 1 479 ? 28.578 7.824 17.797 1 87.25 479 HIS B N 1
ATOM 9111 C CA . HIS B 1 479 ? 27.562 8.555 17.047 1 87.25 479 HIS B CA 1
ATOM 9112 C C . HIS B 1 479 ? 28.188 9.688 16.234 1 87.25 479 HIS B C 1
ATOM 9114 O O . HIS B 1 479 ? 27.859 9.867 15.055 1 87.25 479 HIS B O 1
ATOM 9120 N N . ALA B 1 480 ? 29.062 10.336 16.906 1 89.56 480 ALA B N 1
ATOM 9121 C CA . ALA B 1 480 ? 29.719 11.477 16.266 1 89.56 480 ALA B CA 1
ATOM 9122 C C . ALA B 1 480 ? 30.484 11.039 15.023 1 89.56 480 ALA B C 1
ATOM 9124 O O . ALA B 1 480 ? 30.453 11.719 13.992 1 89.56 480 ALA B O 1
ATOM 9125 N N . LEU B 1 481 ? 31.141 9.961 15.188 1 88.44 481 LEU B N 1
ATOM 9126 C CA . LEU B 1 481 ? 31.891 9.414 14.062 1 88.44 481 LEU B CA 1
ATOM 9127 C C . LEU B 1 481 ? 30.969 9.109 12.883 1 88.44 481 LEU B C 1
ATOM 9129 O O . LEU B 1 481 ? 31.328 9.391 11.734 1 88.44 481 LEU B O 1
ATOM 9133 N N . LEU B 1 482 ? 29.891 8.555 13.172 1 87.25 482 LEU B N 1
ATOM 9134 C CA . LEU B 1 482 ? 28.922 8.227 12.133 1 87.25 482 LEU B CA 1
ATOM 9135 C C . LEU B 1 482 ? 28.438 9.484 11.422 1 87.25 482 LEU B C 1
ATOM 9137 O O . LEU B 1 482 ? 28.312 9.508 10.195 1 87.25 482 LEU B O 1
ATOM 9141 N N . MET B 1 483 ? 28.172 10.477 12.156 1 91.31 483 MET B N 1
ATOM 9142 C CA . MET B 1 483 ? 27.672 11.727 11.594 1 91.31 483 MET B CA 1
ATOM 9143 C C . MET B 1 483 ? 28.75 12.43 10.773 1 91.31 483 MET B C 1
ATOM 9145 O O . MET B 1 483 ? 28.469 12.969 9.703 1 91.31 483 MET B O 1
ATOM 9149 N N . GLN B 1 484 ? 29.953 12.383 11.297 1 91.12 484 GLN B N 1
ATOM 9150 C CA . GLN B 1 484 ? 31.078 12.969 10.562 1 91.12 484 GLN B CA 1
ATOM 9151 C C . GLN B 1 484 ? 31.312 12.219 9.25 1 91.12 484 GLN B C 1
ATOM 9153 O O . GLN B 1 484 ? 31.516 12.836 8.203 1 91.12 484 GLN B O 1
ATOM 9158 N N . ASP B 1 485 ? 31.312 10.992 9.406 1 88.88 485 ASP B N 1
ATOM 9159 C CA . ASP B 1 485 ? 31.516 10.148 8.227 1 88.88 485 ASP B CA 1
ATOM 9160 C C . ASP B 1 485 ? 30.422 10.406 7.18 1 88.88 485 ASP B C 1
ATOM 9162 O O . ASP B 1 485 ? 30.719 10.438 5.98 1 88.88 485 ASP B O 1
ATOM 9166 N N . THR B 1 486 ? 29.25 10.523 7.602 1 90.62 486 THR B N 1
ATOM 9167 C CA . THR B 1 486 ? 28.125 10.781 6.703 1 90.62 486 THR B CA 1
ATOM 9168 C C . THR B 1 486 ? 28.312 12.109 5.977 1 90.62 486 THR B C 1
ATOM 9170 O O . THR B 1 486 ? 28.094 12.195 4.766 1 90.62 486 THR B O 1
ATOM 9173 N N . ALA B 1 487 ? 28.703 13.094 6.676 1 92.94 487 ALA B N 1
ATOM 9174 C CA . ALA B 1 487 ? 28.938 14.398 6.07 1 92.94 487 ALA B CA 1
ATOM 9175 C C . ALA B 1 487 ? 30 14.312 4.98 1 92.94 487 ALA B C 1
ATOM 9177 O O . ALA B 1 487 ? 29.859 14.898 3.91 1 92.94 487 ALA B O 1
ATOM 9178 N N . GLU B 1 488 ? 31.031 13.578 5.27 1 91.62 488 GLU B N 1
ATOM 9179 C CA . GLU B 1 488 ? 32.125 13.414 4.312 1 91.62 488 GLU B CA 1
ATOM 9180 C C . GLU B 1 488 ? 31.656 12.656 3.072 1 91.62 488 GLU B C 1
ATOM 9182 O O . GLU B 1 488 ? 32 13.008 1.947 1 91.62 488 GLU B O 1
ATOM 9187 N N . LYS B 1 489 ? 30.922 11.688 3.297 1 89.12 489 LYS B N 1
ATOM 9188 C CA . LYS B 1 489 ? 30.406 10.891 2.186 1 89.12 489 LYS B CA 1
ATOM 9189 C C . LYS B 1 489 ? 29.5 11.734 1.294 1 89.12 489 LYS B C 1
ATOM 9191 O O . LYS B 1 489 ? 29.5 11.578 0.071 1 89.12 489 LYS B O 1
ATOM 9196 N N . LEU B 1 490 ? 28.719 12.562 1.882 1 91.44 490 LEU B N 1
ATOM 9197 C CA . LEU B 1 490 ? 27.828 13.43 1.116 1 91.44 490 LEU B CA 1
ATOM 9198 C C . LEU B 1 490 ? 28.625 14.43 0.289 1 91.44 490 LEU B C 1
ATOM 9200 O O . LEU B 1 490 ? 28.281 14.719 -0.858 1 91.44 490 LEU B O 1
ATOM 9204 N N . LYS B 1 491 ? 29.719 14.844 0.848 1 92.19 491 LYS B N 1
ATOM 9205 C CA . LYS B 1 491 ? 30.609 15.734 0.099 1 92.19 491 LYS B CA 1
ATOM 9206 C C . LYS B 1 491 ? 31.25 15.008 -1.079 1 92.19 491 LYS B C 1
ATOM 9208 O O . LYS B 1 491 ? 31.375 15.57 -2.172 1 92.19 491 LYS B O 1
ATOM 9213 N N . GLU B 1 492 ? 31.594 13.836 -0.75 1 90.5 492 GLU B N 1
ATOM 9214 C CA . GLU B 1 492 ? 32.188 13.023 -1.807 1 90.5 492 GLU B CA 1
ATOM 9215 C C . GLU B 1 492 ? 31.203 12.789 -2.947 1 90.5 492 GLU B C 1
ATOM 9217 O O . GLU B 1 492 ? 31.594 12.672 -4.105 1 90.5 492 GLU B O 1
ATOM 9222 N N . LYS B 1 493 ? 29.984 12.797 -2.619 1 86.62 493 LYS B N 1
ATOM 9223 C CA . LYS B 1 493 ? 28.938 12.57 -3.613 1 86.62 493 LYS B CA 1
ATOM 9224 C C . LYS B 1 493 ? 28.594 13.859 -4.352 1 86.62 493 LYS B C 1
ATOM 9226 O O . LYS B 1 493 ? 27.766 13.859 -5.258 1 86.62 493 LYS B O 1
ATOM 9231 N N . GLY B 1 494 ? 29.141 15 -3.889 1 90.19 494 GLY B N 1
ATOM 9232 C CA . GLY B 1 494 ? 29 16.219 -4.664 1 90.19 494 GLY B CA 1
ATOM 9233 C C . GLY B 1 494 ? 28.172 17.281 -3.963 1 90.19 494 GLY B C 1
ATOM 9234 O O . GLY B 1 494 ? 28 18.391 -4.473 1 90.19 494 GLY B O 1
ATOM 9235 N N . PHE B 1 495 ? 27.703 16.969 -2.824 1 92 495 PHE B N 1
ATOM 9236 C CA . PHE B 1 495 ? 26.953 17.969 -2.088 1 92 495 PHE B CA 1
ATOM 9237 C C . PHE B 1 495 ? 27.891 19.031 -1.522 1 92 495 PHE B C 1
ATOM 9239 O O . PHE B 1 495 ? 28.938 18.719 -0.973 1 92 495 PHE B O 1
ATOM 9246 N N . LYS B 1 496 ? 27.516 20.219 -1.651 1 93.75 496 LYS B N 1
ATOM 9247 C CA . LYS B 1 496 ? 28.391 21.328 -1.284 1 93.75 496 LYS B CA 1
ATOM 9248 C C . LYS B 1 496 ? 28.172 21.75 0.168 1 93.75 496 LYS B C 1
ATOM 9250 O O . LYS B 1 496 ? 29.109 22.141 0.856 1 93.75 496 LYS B O 1
ATOM 9255 N N . ARG B 1 497 ? 26.953 21.625 0.604 1 94.5 497 ARG B N 1
ATOM 9256 C CA . ARG B 1 497 ? 26.641 22.141 1.935 1 94.5 497 ARG B CA 1
ATOM 9257 C C . ARG B 1 497 ? 25.734 21.188 2.697 1 94.5 497 ARG B C 1
ATOM 9259 O O . ARG B 1 497 ? 24.594 21.531 3.012 1 94.5 497 ARG B O 1
ATOM 9266 N N . PRO B 1 498 ? 26.234 20.047 3.066 1 95.94 498 PRO B N 1
ATOM 9267 C CA . PRO B 1 498 ? 25.453 19.156 3.936 1 95.94 498 PRO B CA 1
ATOM 9268 C C . PRO B 1 498 ? 25.219 19.75 5.324 1 95.94 498 PRO B C 1
ATOM 9270 O O . PRO B 1 498 ? 26.109 20.391 5.883 1 95.94 498 PRO B O 1
ATOM 9273 N N . VAL B 1 499 ? 24.031 19.641 5.805 1 97.38 499 VAL B N 1
ATOM 9274 C CA . VAL B 1 499 ? 23.672 20.141 7.125 1 97.38 499 VAL B CA 1
ATOM 9275 C C . VAL B 1 499 ? 23.188 19 8.008 1 97.38 499 VAL B C 1
ATOM 9277 O O . VAL B 1 499 ? 22.391 18.172 7.574 1 97.38 499 VAL B O 1
ATOM 9280 N N . LEU B 1 500 ? 23.781 18.891 9.195 1 97.19 500 LEU B N 1
ATOM 9281 C CA . LEU B 1 500 ? 23.344 17.891 10.172 1 97.19 500 LEU B CA 1
ATOM 9282 C C . LEU B 1 500 ? 22.141 18.391 10.969 1 97.19 500 LEU B C 1
ATOM 9284 O O . LEU B 1 500 ? 22.203 19.469 11.57 1 97.19 500 LEU B O 1
ATOM 9288 N N . TRP B 1 501 ? 21.047 17.656 10.891 1 97.81 501 TRP B N 1
ATOM 9289 C CA . TRP B 1 501 ? 19.906 17.891 11.758 1 97.81 501 TRP B CA 1
ATOM 9290 C C . TRP B 1 501 ? 19.922 16.922 12.945 1 97.81 501 TRP B C 1
ATOM 9292 O O . TRP B 1 501 ? 19.562 15.75 12.812 1 97.81 501 TRP B O 1
ATOM 9302 N N . LEU B 1 502 ? 20.422 17.406 14.047 1 96.69 502 LEU B N 1
ATOM 9303 C CA . LEU B 1 502 ? 20.328 16.672 15.297 1 96.69 502 LEU B CA 1
ATOM 9304 C C . LEU B 1 502 ? 18.922 16.781 15.891 1 96.69 502 LEU B C 1
ATOM 9306 O O . LEU B 1 502 ? 18.516 17.875 16.312 1 96.69 502 LEU B O 1
ATOM 9310 N N . SER B 1 503 ? 18.188 15.688 15.953 1 96.06 503 SER B N 1
ATOM 9311 C CA . SER B 1 503 ? 16.75 15.734 16.234 1 96.06 503 SER B CA 1
ATOM 9312 C C . SER B 1 503 ? 16.406 14.891 17.469 1 96.06 503 SER B C 1
ATOM 9314 O O . SER B 1 503 ? 15.844 13.805 17.344 1 96.06 503 SER B O 1
ATOM 9316 N N . PRO B 1 504 ? 16.672 15.391 18.672 1 96.12 504 PRO B N 1
ATOM 9317 C CA . PRO B 1 504 ? 16.297 14.656 19.875 1 96.12 504 PRO B CA 1
ATOM 9318 C C . PRO B 1 504 ? 14.789 14.562 20.078 1 96.12 504 PRO B C 1
ATOM 9320 O O . PRO B 1 504 ? 14.062 15.508 19.75 1 96.12 504 PRO B O 1
ATOM 9323 N N . LEU B 1 505 ? 14.398 13.469 20.672 1 95.31 505 LEU B N 1
ATOM 9324 C CA . LEU B 1 505 ? 12.992 13.273 21.031 1 95.31 505 LEU B CA 1
ATOM 9325 C C . LEU B 1 505 ? 12.602 14.148 22.219 1 95.31 505 LEU B C 1
ATOM 9327 O O . LEU B 1 505 ? 13.289 14.156 23.234 1 95.31 505 LEU B O 1
ATOM 9331 N N . GLY B 1 506 ? 11.516 14.883 22.031 1 94.94 506 GLY B N 1
ATOM 9332 C CA . GLY B 1 506 ? 11.086 15.781 23.094 1 94.94 506 GLY B CA 1
ATOM 9333 C C . GLY B 1 506 ? 9.828 15.305 23.797 1 94.94 506 GLY B C 1
ATOM 9334 O O . GLY B 1 506 ? 9.484 15.805 24.875 1 94.94 506 GLY B O 1
ATOM 9335 N N . GLY B 1 507 ? 9.133 14.352 23.203 1 93.69 507 GLY B N 1
ATOM 9336 C CA . GLY B 1 507 ? 7.953 13.789 23.844 1 93.69 507 GLY B CA 1
ATOM 9337 C C . GLY B 1 507 ? 8.281 12.797 24.938 1 93.69 507 GLY B C 1
ATOM 9338 O O . GLY B 1 507 ? 9.438 12.664 25.344 1 93.69 507 GLY B O 1
ATOM 9339 N N . TRP B 1 508 ? 7.312 12.18 25.422 1 94.75 508 TRP B N 1
ATOM 9340 C CA . TRP B 1 508 ? 7.391 11.227 26.531 1 94.75 508 TRP B CA 1
ATOM 9341 C C . TRP B 1 508 ? 8.375 10.109 26.219 1 94.75 508 TRP B C 1
ATOM 9343 O O . TRP B 1 508 ? 8.414 9.602 25.094 1 94.75 508 TRP B O 1
ATOM 9353 N N . THR B 1 509 ? 9.227 9.75 27.109 1 92.69 509 THR B N 1
ATOM 9354 C CA . THR B 1 509 ? 10.078 8.57 27.078 1 92.69 509 THR B CA 1
ATOM 9355 C C . THR B 1 509 ? 9.953 7.766 28.375 1 92.69 509 THR B C 1
ATOM 9357 O O . THR B 1 509 ? 9.43 8.266 29.359 1 92.69 509 THR B O 1
ATOM 9360 N N . LYS B 1 510 ? 10.383 6.621 28.344 1 90.88 510 LYS B N 1
ATOM 9361 C CA . LYS B 1 510 ? 10.281 5.781 29.531 1 90.88 510 LYS B CA 1
ATOM 9362 C C . LYS B 1 510 ? 11.195 6.293 30.641 1 90.88 510 LYS B C 1
ATOM 9364 O O . LYS B 1 510 ? 12.117 7.074 30.391 1 90.88 510 LYS B O 1
ATOM 9369 N N . ASP B 1 511 ? 11.039 5.824 31.812 1 85.94 511 ASP B N 1
ATOM 9370 C CA . ASP B 1 511 ? 11.633 6.375 33.031 1 85.94 511 ASP B CA 1
ATOM 9371 C C . ASP B 1 511 ? 13.148 6.188 33.031 1 85.94 511 ASP B C 1
ATOM 9373 O O . ASP B 1 511 ? 13.875 7.02 33.562 1 85.94 511 ASP B O 1
ATOM 9377 N N . ASP B 1 512 ? 13.641 5.129 32.438 1 83.94 512 ASP B N 1
ATOM 9378 C CA . ASP B 1 512 ? 15.07 4.852 32.531 1 83.94 512 ASP B CA 1
ATOM 9379 C C . ASP B 1 512 ? 15.852 5.609 31.469 1 83.94 512 ASP B C 1
ATOM 9381 O O . ASP B 1 512 ? 17.078 5.551 31.422 1 83.94 512 ASP B O 1
ATOM 9385 N N . ASP B 1 513 ? 15.219 6.41 30.688 1 87.12 513 ASP B N 1
ATOM 9386 C CA . ASP B 1 513 ? 15.898 7.238 29.703 1 87.12 513 ASP B CA 1
ATOM 9387 C C . ASP B 1 513 ? 16.359 8.555 30.312 1 87.12 513 ASP B C 1
ATOM 9389 O O . ASP B 1 513 ? 15.734 9.07 31.234 1 87.12 513 ASP B O 1
ATOM 9393 N N . VAL B 1 514 ? 17.484 9.109 29.766 1 90.56 514 VAL B N 1
ATOM 9394 C CA . VAL B 1 514 ? 17.984 10.406 30.203 1 90.56 514 VAL B CA 1
ATOM 9395 C C . VAL B 1 514 ? 16.969 11.5 29.844 1 90.56 514 VAL B C 1
ATOM 9397 O O . VAL B 1 514 ? 16.5 11.562 28.703 1 90.56 514 VAL B O 1
ATOM 9400 N N . PRO B 1 515 ? 16.609 12.312 30.812 1 93 515 PRO B N 1
ATOM 9401 C CA . PRO B 1 515 ? 15.609 13.359 30.547 1 93 515 PRO B CA 1
ATOM 9402 C C . PRO B 1 515 ? 16.047 14.328 29.453 1 93 515 PRO B C 1
ATOM 9404 O O . PRO B 1 515 ? 17.25 14.539 29.25 1 93 515 PRO B O 1
ATOM 9407 N N . LEU B 1 516 ? 15.086 14.922 28.812 1 94.5 516 LEU B N 1
ATOM 9408 C CA . LEU B 1 516 ? 15.328 15.805 27.688 1 94.5 516 LEU B CA 1
ATOM 9409 C C . LEU B 1 516 ? 16.25 16.953 28.078 1 94.5 516 LEU B C 1
ATOM 9411 O O . LEU B 1 516 ? 17.141 17.328 27.312 1 94.5 516 LEU B O 1
ATOM 9415 N N . SER B 1 517 ? 16.047 17.531 29.281 1 94.94 517 SER B N 1
ATOM 9416 C CA . SER B 1 517 ? 16.844 18.688 29.703 1 94.94 517 SER B CA 1
ATOM 9417 C C . SER B 1 517 ? 18.328 18.328 29.766 1 94.94 517 SER B C 1
ATOM 9419 O O . SER B 1 517 ? 19.172 19.109 29.312 1 94.94 517 SER B O 1
ATOM 9421 N N . VAL B 1 518 ? 18.656 17.141 30.25 1 94.81 518 VAL B N 1
ATOM 9422 C CA . VAL B 1 518 ? 20.031 16.688 30.359 1 94.81 518 VAL B CA 1
ATOM 9423 C C . VAL B 1 518 ? 20.594 16.391 28.969 1 94.81 518 VAL B C 1
ATOM 9425 O O . VAL B 1 518 ? 21.734 16.75 28.672 1 94.81 518 VAL B O 1
ATOM 9428 N N . ARG B 1 519 ? 19.797 15.742 28.109 1 95.5 519 ARG B N 1
ATOM 9429 C CA . ARG B 1 519 ? 20.234 15.422 26.766 1 95.5 519 ARG B CA 1
ATOM 9430 C C . ARG B 1 519 ? 20.531 16.688 25.969 1 95.5 519 ARG B C 1
ATOM 9432 O O . ARG B 1 519 ? 21.562 16.781 25.281 1 95.5 519 ARG B O 1
ATOM 9439 N N . MET B 1 520 ? 19.656 17.703 26.156 1 96.38 520 MET B N 1
ATOM 9440 C CA . MET B 1 520 ? 19.812 18.953 25.422 1 96.38 520 MET B CA 1
ATOM 9441 C C . MET B 1 520 ? 21.078 19.688 25.891 1 96.38 520 MET B C 1
ATOM 9443 O O . MET B 1 520 ? 21.781 20.281 25.094 1 96.38 520 MET B O 1
ATOM 9447 N N . GLU B 1 521 ? 21.281 19.641 27.188 1 96.06 521 GLU B N 1
ATOM 9448 C CA . GLU B 1 521 ? 22.5 20.234 27.719 1 96.06 521 GLU B CA 1
ATOM 9449 C C . GLU B 1 521 ? 23.734 19.547 27.141 1 96.06 521 GLU B C 1
ATOM 9451 O O . GLU B 1 521 ? 24.703 20.219 26.75 1 96.06 521 GLU B O 1
ATOM 9456 N N . GLN B 1 522 ? 23.703 18.297 27.109 1 95.94 522 GLN B N 1
ATOM 9457 C CA . GLN B 1 522 ? 24.812 17.516 26.562 1 95.94 522 GLN B CA 1
ATOM 9458 C C . GLN B 1 522 ? 25.016 17.812 25.078 1 95.94 522 GLN B C 1
ATOM 9460 O O . GLN B 1 522 ? 26.141 17.984 24.625 1 95.94 522 GLN B O 1
ATOM 9465 N N . HIS B 1 523 ? 23.938 17.812 24.266 1 96.31 523 HIS B N 1
ATOM 9466 C CA . HIS B 1 523 ? 24 18.094 22.828 1 96.31 523 HIS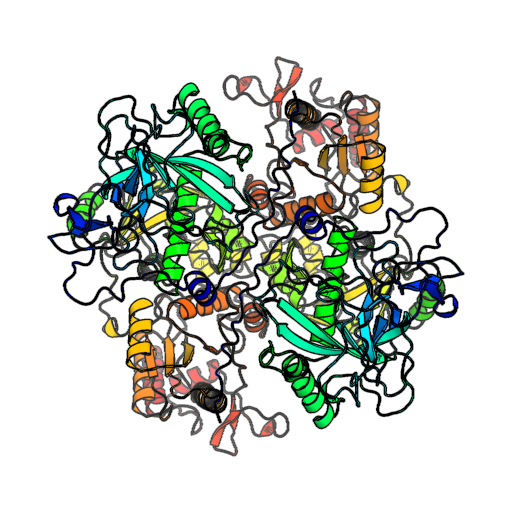 B CA 1
ATOM 9467 C C . HIS B 1 523 ? 24.578 19.469 22.562 1 96.31 523 HIS B C 1
ATOM 9469 O O . HIS B 1 523 ? 25.406 19.641 21.672 1 96.31 523 HIS B O 1
ATOM 9475 N N . ARG B 1 524 ? 24.141 20.438 23.344 1 96.06 524 ARG B N 1
ATOM 9476 C CA . ARG B 1 524 ? 24.641 21.797 23.172 1 96.06 524 ARG B CA 1
ATOM 9477 C C . ARG B 1 524 ? 26.141 21.859 23.453 1 96.06 524 ARG B C 1
ATOM 9479 O O . ARG B 1 524 ? 26.875 22.547 22.734 1 96.06 524 ARG B O 1
ATOM 9486 N N . ALA B 1 525 ? 26.594 21.156 24.453 1 95.88 525 ALA B N 1
ATOM 9487 C CA . ALA B 1 525 ? 28 21.125 24.812 1 95.88 525 ALA B CA 1
ATOM 9488 C C . ALA B 1 525 ? 28.844 20.516 23.688 1 95.88 525 ALA B C 1
ATOM 9490 O O . ALA B 1 525 ? 29.906 21.047 23.344 1 95.88 525 ALA B O 1
ATOM 9491 N N . ILE B 1 526 ? 28.375 19.438 23.188 1 94.81 526 ILE B N 1
ATOM 9492 C CA . ILE B 1 526 ? 29.156 18.734 22.172 1 94.81 526 ILE B CA 1
ATOM 9493 C C . ILE B 1 526 ? 29.203 19.547 20.891 1 94.81 526 ILE B C 1
ATOM 9495 O O . ILE B 1 526 ? 30.203 19.562 20.188 1 94.81 526 ILE B O 1
ATOM 9499 N N . ILE B 1 527 ? 28.125 20.234 20.547 1 95.25 527 ILE B N 1
ATOM 9500 C CA . ILE B 1 527 ? 28.094 21.109 19.375 1 95.25 527 ILE B CA 1
ATOM 9501 C C . ILE B 1 527 ? 29.078 22.266 19.562 1 95.25 527 ILE B C 1
ATOM 9503 O O . ILE B 1 527 ? 29.875 22.562 18.672 1 95.25 527 ILE B O 1
ATOM 9507 N N . LYS B 1 528 ? 29.031 22.859 20.703 1 94.75 528 LYS B N 1
ATOM 9508 C CA . LYS B 1 528 ? 29.906 23.984 21.031 1 94.75 528 LYS B CA 1
ATOM 9509 C C . LYS B 1 528 ? 31.375 23.578 20.953 1 94.75 528 LYS B C 1
ATOM 9511 O O . LYS B 1 528 ? 32.219 24.375 20.5 1 94.75 528 LYS B O 1
ATOM 9516 N N . ASN B 1 529 ? 31.672 22.359 21.297 1 94.62 529 ASN B N 1
ATOM 9517 C CA . ASN B 1 529 ? 33.031 21.875 21.359 1 94.62 529 ASN B CA 1
ATOM 9518 C C . ASN B 1 529 ? 33.531 21.406 20 1 94.62 529 ASN B C 1
ATOM 9520 O O . ASN B 1 529 ? 34.656 20.922 19.875 1 94.62 529 ASN B O 1
ATOM 9524 N N . GLY B 1 530 ? 32.688 21.438 19.016 1 93 530 GLY B N 1
ATOM 9525 C CA . GLY B 1 530 ? 33.094 21.156 17.656 1 93 530 GLY B CA 1
ATOM 9526 C C . GLY B 1 530 ? 33.219 19.672 17.344 1 93 530 GLY B C 1
ATOM 9527 O O . GLY B 1 530 ? 34.031 19.281 16.516 1 93 530 GLY B O 1
ATOM 9528 N N . VAL B 1 531 ? 32.531 18.922 18.031 1 91.06 531 VAL B N 1
ATOM 9529 C CA . VAL B 1 531 ? 32.594 17.469 17.906 1 91.06 531 VAL B CA 1
ATOM 9530 C C . VAL B 1 531 ? 32.219 17.047 16.484 1 91.06 531 VAL B C 1
ATOM 9532 O O . VAL B 1 531 ? 32.719 16.047 15.977 1 91.06 531 VAL B O 1
ATOM 9535 N N . PHE B 1 532 ? 31.422 17.859 15.766 1 92.19 532 PHE B N 1
ATOM 9536 C CA . PHE B 1 532 ? 30.953 17.484 14.438 1 92.19 532 PHE B CA 1
ATOM 9537 C C . PHE B 1 532 ? 31.766 18.188 13.359 1 92.19 532 PHE B C 1
ATOM 9539 O O . PHE B 1 532 ? 31.391 18.172 12.18 1 92.19 532 PHE B O 1
ATOM 9546 N N . GLY B 1 533 ? 32.812 18.859 13.742 1 89.25 533 GLY B N 1
ATOM 9547 C CA . GLY B 1 533 ? 33.656 19.531 12.773 1 89.25 533 GLY B CA 1
ATOM 9548 C C . GLY B 1 533 ? 33.031 20.781 12.195 1 89.25 533 GLY B C 1
ATOM 9549 O O . GLY B 1 533 ? 32.375 21.547 12.914 1 89.25 533 GLY B O 1
ATOM 9550 N N . ASP B 1 534 ? 33.188 20.938 10.852 1 89 534 ASP B N 1
ATOM 9551 C CA . ASP B 1 534 ? 32.75 22.156 10.18 1 89 534 ASP B CA 1
ATOM 9552 C C . ASP B 1 534 ? 31.328 21.984 9.641 1 89 534 ASP B C 1
ATOM 9554 O O . ASP B 1 534 ? 30.766 22.922 9.07 1 89 534 ASP B O 1
ATOM 9558 N N . THR B 1 535 ? 30.766 20.875 9.906 1 93.44 535 THR B N 1
ATOM 9559 C CA . THR B 1 535 ? 29.406 20.641 9.422 1 93.44 535 THR B CA 1
ATOM 9560 C C . THR B 1 535 ? 28.406 21.484 10.203 1 93.44 535 THR B C 1
ATOM 9562 O O . THR B 1 535 ? 28.344 21.406 11.438 1 93.44 535 THR B O 1
ATOM 9565 N N . PRO B 1 536 ? 27.656 22.328 9.477 1 95.62 536 PRO B N 1
ATOM 9566 C CA . PRO B 1 536 ? 26.609 23.047 10.203 1 95.62 536 PRO B CA 1
ATOM 9567 C C . PRO B 1 536 ? 25.609 22.109 10.883 1 95.62 536 PRO B C 1
ATOM 9569 O O . PRO B 1 536 ? 25.25 21.078 10.32 1 95.62 536 PRO B O 1
ATOM 9572 N N . VAL B 1 537 ? 25.266 22.484 12.125 1 96.81 537 VAL B N 1
ATOM 9573 C CA . VAL B 1 537 ? 24.359 21.641 12.906 1 96.81 537 VAL B CA 1
ATOM 9574 C C . VAL B 1 537 ? 23.109 22.438 13.281 1 96.81 537 VAL B C 1
ATOM 9576 O O . VAL B 1 537 ? 23.203 23.578 13.727 1 96.81 537 VAL B O 1
ATOM 9579 N N . VAL B 1 538 ? 21.969 21.891 12.977 1 97.5 538 VAL B N 1
ATOM 9580 C CA . VAL B 1 538 ? 20.688 22.406 13.477 1 97.5 538 VAL B CA 1
ATOM 9581 C C . VAL B 1 538 ? 20.156 21.469 14.57 1 97.5 538 VAL B C 1
ATOM 9583 O O . VAL B 1 538 ? 19.922 20.297 14.328 1 97.5 538 VAL B O 1
ATOM 9586 N N . LEU B 1 539 ? 20.062 21.969 15.734 1 97.5 539 LEU B N 1
ATOM 9587 C CA . LEU B 1 539 ? 19.5 21.25 16.859 1 97.5 539 LEU B CA 1
ATOM 9588 C C . LEU B 1 539 ? 18.016 21.578 17.031 1 97.5 539 LEU B C 1
ATOM 9590 O O . LEU B 1 539 ? 17.656 22.719 17.281 1 97.5 539 LEU B O 1
ATOM 9594 N N . ALA B 1 540 ? 17.141 20.594 16.797 1 97.94 540 ALA B N 1
ATOM 9595 C CA . ALA B 1 540 ? 15.695 20.828 16.891 1 97.94 540 ALA B CA 1
ATOM 9596 C C . ALA B 1 540 ? 14.992 19.641 17.531 1 97.94 540 ALA B C 1
ATOM 9598 O O . ALA B 1 540 ? 15.242 18.484 17.156 1 97.94 540 ALA B O 1
ATOM 9599 N N . ILE B 1 541 ? 14.133 19.906 18.469 1 97.62 541 ILE B N 1
ATOM 9600 C CA . ILE B 1 541 ? 13.43 18.891 19.25 1 97.62 541 ILE B CA 1
ATOM 9601 C C . ILE B 1 541 ? 12.234 18.375 18.469 1 97.62 541 ILE B C 1
ATOM 9603 O O . ILE B 1 541 ? 11.492 19.156 17.859 1 97.62 541 ILE B O 1
ATOM 9607 N N . PHE B 1 542 ? 12.117 17.062 18.406 1 97.5 542 PHE B N 1
ATOM 9608 C CA . PHE B 1 542 ? 10.953 16.391 17.844 1 97.5 542 PHE B CA 1
ATOM 9609 C C . PHE B 1 542 ? 9.898 16.141 18.906 1 97.5 542 PHE B C 1
ATOM 9611 O O . PHE B 1 542 ? 10.156 15.43 19.891 1 97.5 542 PHE B O 1
ATOM 9618 N N . PRO B 1 543 ? 8.711 16.625 18.75 1 97.38 543 PRO B N 1
ATOM 9619 C CA . PRO B 1 543 ? 7.758 16.656 19.859 1 97.38 543 PRO B CA 1
ATOM 9620 C C . PRO B 1 543 ? 7.07 15.312 20.078 1 97.38 543 PRO B C 1
ATOM 9622 O O . PRO B 1 543 ? 6.43 15.102 21.109 1 97.38 543 PRO B O 1
ATOM 9625 N N . SER B 1 544 ? 7.086 14.375 19.219 1 97.38 544 SER B N 1
ATOM 9626 C CA . SER B 1 544 ? 6.352 13.109 19.281 1 97.38 544 SER B CA 1
ATOM 9627 C C . SER B 1 544 ? 6.793 12.273 20.469 1 97.38 544 SER B C 1
ATOM 9629 O O . SER B 1 544 ? 7.98 12.242 20.812 1 97.38 544 SER B O 1
ATOM 9631 N N . PRO B 1 545 ? 5.875 11.586 21.156 1 97.38 545 PRO B N 1
ATOM 9632 C CA . PRO B 1 545 ? 6.285 10.617 22.172 1 97.38 545 PRO B CA 1
ATOM 9633 C C . PRO B 1 545 ? 6.992 9.398 21.594 1 97.38 545 PRO B C 1
ATOM 9635 O O . PRO B 1 545 ? 6.852 9.117 20.391 1 97.38 545 PRO B O 1
ATOM 9638 N N . MET B 1 546 ? 7.789 8.781 22.438 1 97.06 546 MET B N 1
ATOM 9639 C CA . MET B 1 546 ? 8.453 7.539 22.062 1 97.06 546 MET B CA 1
ATOM 9640 C C . MET B 1 546 ? 7.574 6.332 22.359 1 97.06 546 MET B C 1
ATOM 9642 O O . MET B 1 546 ? 7.133 6.145 23.5 1 97.06 546 MET B O 1
ATOM 9646 N N . LEU B 1 547 ? 7.371 5.469 21.344 1 97.88 547 LEU B N 1
ATOM 9647 C CA . LEU B 1 547 ? 6.484 4.324 21.516 1 97.88 547 LEU B CA 1
ATOM 9648 C C . LEU B 1 547 ? 7.281 3.055 21.797 1 97.88 547 LEU B C 1
ATOM 9650 O O . LEU B 1 547 ? 6.754 2.092 22.359 1 97.88 547 LEU B O 1
ATOM 9654 N N . TYR B 1 548 ? 8.523 3.047 21.266 1 97.31 548 TYR B N 1
ATOM 9655 C CA . TYR B 1 548 ? 9.344 1.842 21.297 1 97.31 548 TYR B CA 1
ATOM 9656 C C . TYR B 1 548 ? 8.734 0.747 20.438 1 97.31 548 TYR B C 1
ATOM 9658 O O . TYR B 1 548 ? 8.625 -0.403 20.859 1 97.31 548 TYR B O 1
ATOM 9666 N N . ALA B 1 549 ? 8.32 1.089 19.234 1 98.19 549 ALA B N 1
ATOM 9667 C CA . ALA B 1 549 ? 7.625 0.182 18.328 1 98.19 549 ALA B CA 1
ATOM 9668 C C . ALA B 1 549 ? 8.547 -0.288 17.203 1 98.19 549 ALA B C 1
ATOM 9670 O O . ALA B 1 549 ? 8.078 -0.748 16.156 1 98.19 549 ALA B O 1
ATOM 9671 N N . GLY B 1 550 ? 9.805 -0.151 17.359 1 97 550 GLY B N 1
ATOM 9672 C CA . GLY B 1 550 ? 10.812 -0.733 16.484 1 97 550 GLY B CA 1
ATOM 9673 C C . GLY B 1 550 ? 10.602 -0.398 15.023 1 97 550 GLY B C 1
ATOM 9674 O O . GLY B 1 550 ? 10.539 0.776 14.656 1 97 550 GLY B O 1
ATOM 9675 N N . PRO B 1 551 ? 10.422 -1.431 14.18 1 97.12 551 PRO B N 1
ATOM 9676 C CA . PRO B 1 551 ? 10.32 -1.247 12.734 1 97.12 551 PRO B CA 1
ATOM 9677 C C . PRO B 1 551 ? 9.18 -0.316 12.336 1 97.12 551 PRO B C 1
ATOM 9679 O O . PRO B 1 551 ? 9.312 0.46 11.383 1 97.12 551 PRO B O 1
ATOM 9682 N N . ARG B 1 552 ? 8.078 -0.274 13.055 1 97.5 552 ARG B N 1
ATOM 9683 C CA . ARG B 1 552 ? 6.961 0.607 12.742 1 97.5 552 ARG B CA 1
ATOM 9684 C C . ARG B 1 552 ? 7.305 2.061 13.047 1 97.5 552 ARG B C 1
ATOM 9686 O O . ARG B 1 552 ? 7.051 2.951 12.234 1 97.5 552 ARG B O 1
ATOM 9693 N N . GLU B 1 553 ? 7.914 2.223 14.164 1 97.44 553 GLU B N 1
ATOM 9694 C CA . GLU B 1 553 ? 8.125 3.592 14.625 1 97.44 553 GLU B CA 1
ATOM 9695 C C . GLU B 1 553 ? 9.266 4.262 13.875 1 97.44 553 GLU B C 1
ATOM 9697 O O . GLU B 1 553 ? 9.258 5.477 13.664 1 97.44 553 GLU B O 1
ATOM 9702 N N . VAL B 1 554 ? 10.273 3.486 13.461 1 95.81 554 VAL B N 1
ATOM 9703 C CA . VAL B 1 554 ? 11.375 4.094 12.719 1 95.81 554 VAL B CA 1
ATOM 9704 C C . VAL B 1 554 ? 10.852 4.66 11.398 1 95.81 554 VAL B C 1
ATOM 9706 O O . VAL B 1 554 ? 11.336 5.688 10.922 1 95.81 554 VAL B O 1
ATOM 9709 N N . GLN B 1 555 ? 9.875 4.004 10.805 1 96.25 555 GLN B N 1
ATOM 9710 C CA . GLN B 1 555 ? 9.234 4.551 9.617 1 96.25 555 GLN B CA 1
ATOM 9711 C C . GLN B 1 555 ? 8.547 5.879 9.922 1 96.25 555 GLN B C 1
ATOM 9713 O O . GLN B 1 555 ? 8.625 6.82 9.125 1 96.25 555 GLN B O 1
ATOM 9718 N N . TRP B 1 556 ? 7.895 5.934 11.062 1 97.25 556 TRP B N 1
ATOM 9719 C CA . TRP B 1 556 ? 7.258 7.168 11.516 1 97.25 556 TRP B CA 1
ATOM 9720 C C . TRP B 1 556 ? 8.289 8.273 11.695 1 97.25 556 TRP B C 1
ATOM 9722 O O . TRP B 1 556 ? 8.078 9.406 11.25 1 97.25 556 TRP B O 1
ATOM 9732 N N . HIS B 1 557 ? 9.383 7.914 12.281 1 96.56 557 HIS B N 1
ATOM 9733 C CA . HIS B 1 557 ? 10.461 8.875 12.492 1 96.56 557 HIS B CA 1
ATOM 9734 C C . HIS B 1 557 ? 11 9.398 11.164 1 96.56 557 HIS B C 1
ATOM 9736 O O . HIS B 1 557 ? 11.219 10.602 11.008 1 96.56 557 HIS B O 1
ATOM 9742 N N . ALA B 1 558 ? 11.172 8.531 10.281 1 95.38 558 ALA B N 1
ATOM 9743 C CA . ALA B 1 558 ? 11.695 8.914 8.969 1 95.38 558 ALA B CA 1
ATOM 9744 C C . ALA B 1 558 ? 10.711 9.828 8.242 1 95.38 558 ALA B C 1
ATOM 9746 O O . ALA B 1 558 ? 11.109 10.844 7.668 1 95.38 558 ALA B O 1
ATOM 9747 N N . TYR B 1 559 ? 9.453 9.469 8.273 1 95.44 559 TYR B N 1
ATOM 9748 C CA . TYR B 1 559 ? 8.445 10.266 7.578 1 95.44 559 TYR B CA 1
ATOM 9749 C C . TYR B 1 559 ? 8.367 11.672 8.156 1 95.44 559 TYR B C 1
ATOM 9751 O O . TYR B 1 559 ? 8.281 12.648 7.406 1 95.44 559 TYR B O 1
ATOM 9759 N N . ALA B 1 560 ? 8.367 11.75 9.469 1 96.5 560 ALA B N 1
ATOM 9760 C CA . ALA B 1 560 ? 8.32 13.055 10.125 1 96.5 560 ALA B CA 1
ATOM 9761 C C . ALA B 1 560 ? 9.508 13.914 9.727 1 96.5 560 ALA B C 1
ATOM 9763 O O . ALA B 1 560 ? 9.375 15.117 9.516 1 96.5 560 ALA B O 1
ATOM 9764 N N . ARG B 1 561 ? 10.656 13.305 9.609 1 95.75 561 ARG B N 1
ATOM 9765 C CA . ARG B 1 561 ? 11.844 14.062 9.234 1 95.75 561 ARG B CA 1
ATOM 9766 C C . ARG B 1 561 ? 11.773 14.5 7.773 1 95.75 561 ARG B C 1
ATOM 9768 O O . ARG B 1 561 ? 12.344 15.531 7.402 1 95.75 561 ARG B O 1
ATOM 9775 N N . LEU B 1 562 ? 11.156 13.664 7 1 93.44 562 LEU B N 1
ATOM 9776 C CA . LEU B 1 562 ? 10.898 14.07 5.625 1 93.44 562 LEU B CA 1
ATOM 9777 C C . LEU B 1 562 ? 10.031 15.328 5.59 1 93.44 562 LEU B C 1
ATOM 9779 O O . LEU B 1 562 ? 10.289 16.25 4.805 1 93.44 562 LEU B O 1
ATOM 9783 N N . GLN B 1 563 ? 9.047 15.391 6.453 1 94.31 563 GLN B N 1
ATOM 9784 C CA . GLN B 1 563 ? 8.188 16.562 6.543 1 94.31 563 GLN B CA 1
ATOM 9785 C C . GLN B 1 563 ? 8.977 17.797 6.949 1 94.31 563 GLN B C 1
ATOM 9787 O O . GLN B 1 563 ? 8.688 18.906 6.496 1 94.31 563 GLN B O 1
ATOM 9792 N N . GLY B 1 564 ? 9.969 17.531 7.75 1 95.69 564 GLY B N 1
ATOM 9793 C CA . GLY B 1 564 ? 10.789 18.641 8.219 1 95.69 564 GLY B CA 1
ATOM 9794 C C . GLY B 1 564 ? 11.836 19.062 7.207 1 95.69 564 GLY B C 1
ATOM 9795 O O . GLY B 1 564 ? 12.555 20.047 7.43 1 95.69 564 GLY B O 1
ATOM 9796 N N . GLY B 1 565 ? 12.031 18.297 6.152 1 93.94 565 GLY B N 1
ATOM 9797 C CA . GLY B 1 565 ? 12.914 18.75 5.086 1 93.94 565 GLY B CA 1
ATOM 9798 C C . GLY B 1 565 ? 14.164 17.891 4.957 1 93.94 565 GLY B C 1
ATOM 9799 O O . GLY B 1 565 ? 15.039 18.188 4.148 1 93.94 565 GLY B O 1
ATOM 9800 N N . ALA B 1 566 ? 14.258 16.797 5.688 1 95.44 566 ALA B N 1
ATOM 9801 C CA . ALA B 1 566 ? 15.422 15.93 5.586 1 95.44 566 ALA B CA 1
ATOM 9802 C C . ALA B 1 566 ? 15.414 15.156 4.27 1 95.44 566 ALA B C 1
ATOM 9804 O O . ALA B 1 566 ? 14.359 14.711 3.807 1 95.44 566 ALA B O 1
ATOM 9805 N N . SER B 1 567 ? 16.578 15.055 3.699 1 91.56 567 SER B N 1
ATOM 9806 C CA . SER B 1 567 ? 16.734 14.266 2.484 1 91.56 567 SER B CA 1
ATOM 9807 C C . SER B 1 567 ? 17.422 12.93 2.777 1 91.56 567 SER B C 1
ATOM 9809 O O . SER B 1 567 ? 17.297 11.977 2.006 1 91.56 567 SER B O 1
ATOM 9811 N N . HIS B 1 568 ? 18.203 12.922 3.82 1 92.31 568 HIS B N 1
ATOM 9812 C CA . HIS B 1 568 ? 18.953 11.734 4.234 1 92.31 568 HIS B CA 1
ATOM 9813 C C . HIS B 1 568 ? 18.641 11.375 5.684 1 92.31 568 HIS B C 1
ATOM 9815 O O . HIS B 1 568 ? 18.344 12.25 6.496 1 92.31 568 HIS B O 1
ATOM 9821 N N . TYR B 1 569 ? 18.656 10.094 5.934 1 92 569 TYR B N 1
ATOM 9822 C CA . TYR B 1 569 ? 18.344 9.609 7.273 1 92 569 TYR B CA 1
ATOM 9823 C C . TYR B 1 569 ? 19.297 8.508 7.691 1 92 569 TYR B C 1
ATOM 9825 O O . TYR B 1 569 ? 19.547 7.566 6.93 1 92 569 TYR B O 1
ATOM 9833 N N . ILE B 1 570 ? 19.891 8.648 8.859 1 87.44 570 ILE B N 1
ATOM 9834 C CA . ILE B 1 570 ? 20.812 7.66 9.406 1 87.44 570 ILE B CA 1
ATOM 9835 C C . ILE B 1 570 ? 20.062 6.727 10.352 1 87.44 570 ILE B C 1
ATOM 9837 O O . ILE B 1 570 ? 19.438 7.18 11.312 1 87.44 570 ILE B O 1
ATOM 9841 N N . VAL B 1 571 ? 20.125 5.484 10.023 1 85.38 571 VAL B N 1
ATOM 9842 C CA . VAL B 1 571 ? 19.422 4.52 10.867 1 85.38 571 VAL B CA 1
ATOM 9843 C C . VAL B 1 571 ? 20.406 3.436 11.32 1 85.38 571 VAL B C 1
ATOM 9845 O O . VAL B 1 571 ? 21.141 2.875 10.508 1 85.38 571 VAL B O 1
ATOM 9848 N N . GLY B 1 572 ? 20.438 3.229 12.609 1 80.88 572 GLY B N 1
ATOM 9849 C CA . GLY B 1 572 ? 21.312 2.207 13.18 1 80.88 572 GLY B CA 1
ATOM 9850 C C . GLY B 1 572 ? 20.594 0.891 13.422 1 80.88 572 GLY B C 1
ATOM 9851 O O . GLY B 1 572 ? 19.594 0.583 12.766 1 80.88 572 GLY B O 1
ATOM 9852 N N . ARG B 1 573 ? 21.188 0.104 14.305 1 85.81 573 ARG B N 1
ATOM 9853 C CA . ARG B 1 573 ? 20.641 -1.188 14.688 1 85.81 573 ARG B CA 1
ATOM 9854 C C . ARG B 1 573 ? 19.469 -1.012 15.648 1 85.81 573 ARG B C 1
ATOM 9856 O O . ARG B 1 573 ? 19.484 -0.119 16.5 1 85.81 573 ARG B O 1
ATOM 9863 N N . ASP B 1 574 ? 18.469 -1.844 15.461 1 91.31 574 ASP B N 1
ATOM 9864 C CA . ASP B 1 574 ? 17.297 -1.936 16.328 1 91.31 574 ASP B CA 1
ATOM 9865 C C . ASP B 1 574 ? 16.734 -0.55 16.641 1 91.31 574 ASP B C 1
ATOM 9867 O O . ASP B 1 574 ? 16.562 -0.191 17.812 1 91.31 574 ASP B O 1
ATOM 9871 N N . PRO B 1 575 ? 16.516 0.242 15.578 1 92.31 575 PRO B N 1
ATOM 9872 C CA . PRO B 1 575 ? 15.977 1.582 15.82 1 92.31 575 PRO B CA 1
ATOM 9873 C C . PRO B 1 575 ? 14.633 1.555 16.547 1 92.31 575 PRO B C 1
ATOM 9875 O O . PRO B 1 575 ? 13.805 0.685 16.266 1 92.31 575 PRO B O 1
ATOM 9878 N N . ALA B 1 576 ? 14.477 2.436 17.547 1 94.12 576 ALA B N 1
ATOM 9879 C CA . ALA B 1 576 ? 13.227 2.641 18.266 1 94.12 576 ALA B CA 1
ATOM 9880 C C . ALA B 1 576 ? 12.789 1.361 18.969 1 94.12 576 ALA B C 1
ATOM 9882 O O . ALA B 1 576 ? 11.594 1.151 19.203 1 94.12 576 ALA B O 1
ATOM 9883 N N . GLY B 1 577 ? 13.75 0.417 19.219 1 94.5 577 GLY B N 1
ATOM 9884 C CA . GLY B 1 577 ? 13.445 -0.826 19.906 1 94.5 577 GLY B CA 1
ATOM 9885 C C . GLY B 1 577 ? 13.695 -0.757 21.406 1 94.5 577 GLY B C 1
ATOM 9886 O O . GLY B 1 577 ? 13.914 0.325 21.953 1 94.5 577 GLY B O 1
ATOM 9887 N N . MET B 1 578 ? 13.57 -1.825 22.094 1 93.62 578 MET B N 1
ATOM 9888 C CA . MET B 1 578 ? 13.875 -2.006 23.516 1 93.62 578 MET B CA 1
ATOM 9889 C C . MET B 1 578 ? 13.961 -3.486 23.859 1 93.62 578 MET B C 1
ATOM 9891 O O . MET B 1 578 ? 13.633 -4.344 23.047 1 93.62 578 MET B O 1
ATOM 9895 N N . LYS B 1 579 ? 14.438 -3.736 24.984 1 94.06 579 LYS B N 1
ATOM 9896 C CA . LYS B 1 579 ? 14.461 -5.109 25.484 1 94.06 579 LYS B CA 1
ATOM 9897 C C . LYS B 1 579 ? 13.047 -5.621 25.75 1 94.06 579 LYS B C 1
ATOM 9899 O O . LYS B 1 579 ? 12.18 -4.855 26.172 1 94.06 579 LYS B O 1
ATOM 9904 N N . HIS B 1 580 ? 12.844 -6.91 25.484 1 96.44 580 HIS B N 1
ATOM 9905 C CA . HIS B 1 580 ? 11.57 -7.531 25.828 1 96.44 580 HIS B CA 1
ATOM 9906 C C . HIS B 1 580 ? 11.328 -7.473 27.344 1 96.44 580 HIS B C 1
ATOM 9908 O O . HIS B 1 580 ? 12.242 -7.703 28.125 1 96.44 580 HIS B O 1
ATOM 9914 N N . PRO B 1 581 ? 10.164 -7.121 27.719 1 95.25 581 PRO B N 1
ATOM 9915 C CA . PRO B 1 581 ? 9.922 -6.973 29.156 1 95.25 581 PRO B CA 1
ATOM 9916 C C . PRO B 1 581 ? 9.945 -8.305 29.906 1 95.25 581 PRO B C 1
ATOM 9918 O O . PRO B 1 581 ? 10.227 -8.344 31.094 1 95.25 581 PRO B O 1
ATOM 9921 N N . ALA B 1 582 ? 9.656 -9.383 29.219 1 93.44 582 ALA B N 1
ATOM 9922 C CA . ALA B 1 582 ? 9.484 -10.664 29.891 1 93.44 582 ALA B CA 1
ATOM 9923 C C . ALA B 1 582 ? 10.594 -11.641 29.5 1 93.44 582 ALA B C 1
ATOM 9925 O O . ALA B 1 582 ? 10.688 -12.742 30.047 1 93.44 582 ALA B O 1
ATOM 9926 N N . LYS B 1 583 ? 11.375 -11.297 28.516 1 92.38 583 LYS B N 1
ATOM 9927 C CA . LYS B 1 583 ? 12.422 -12.18 28.031 1 92.38 583 LYS B CA 1
ATOM 9928 C C . LYS B 1 583 ? 13.766 -11.461 27.969 1 92.38 583 LYS B C 1
ATOM 9930 O O . LYS B 1 583 ? 13.82 -10.234 27.938 1 92.38 583 LYS B O 1
ATOM 9935 N N . ASP B 1 584 ? 14.828 -12.219 28 1 90.44 584 ASP B N 1
ATOM 9936 C CA . ASP B 1 584 ? 16.172 -11.672 27.859 1 90.44 584 ASP B CA 1
ATOM 9937 C C . ASP B 1 584 ? 16.562 -11.539 26.391 1 90.44 584 ASP B C 1
ATOM 9939 O O . ASP B 1 584 ? 17.5 -12.195 25.938 1 90.44 584 ASP B O 1
ATOM 9943 N N . ASP B 1 585 ? 15.883 -10.805 25.719 1 93.06 585 ASP B N 1
ATOM 9944 C CA . ASP B 1 585 ? 16.094 -10.547 24.297 1 93.06 585 ASP B CA 1
ATOM 9945 C C . ASP B 1 585 ? 15.484 -9.211 23.891 1 93.06 585 ASP B C 1
ATOM 9947 O O . ASP B 1 585 ? 14.727 -8.609 24.656 1 93.06 585 ASP B O 1
ATOM 9951 N N . ASP B 1 586 ? 15.945 -8.734 22.75 1 95.5 586 ASP B N 1
ATOM 9952 C CA . ASP B 1 586 ? 15.305 -7.555 22.172 1 95.5 586 ASP B CA 1
ATOM 9953 C C . ASP B 1 586 ? 13.938 -7.902 21.594 1 95.5 586 ASP B C 1
ATOM 9955 O O . ASP B 1 586 ? 13.703 -9.039 21.172 1 95.5 586 ASP B O 1
ATOM 9959 N N . ILE B 1 587 ? 13.047 -7.016 21.609 1 97.25 587 ILE B N 1
ATOM 9960 C CA . ILE B 1 587 ? 11.719 -7.258 21.062 1 97.25 587 ILE B CA 1
ATOM 9961 C C . ILE B 1 587 ? 11.82 -7.543 19.562 1 97.25 587 ILE B C 1
ATOM 9963 O O . ILE B 1 587 ? 11.156 -8.445 19.047 1 97.25 587 ILE B O 1
ATOM 9967 N N . TYR B 1 588 ? 12.703 -6.855 18.891 1 97.75 588 TYR B N 1
ATOM 9968 C CA . TYR B 1 588 ? 12.742 -6.93 17.438 1 97.75 588 TYR B CA 1
ATOM 9969 C C . TYR B 1 588 ? 14.086 -7.461 16.953 1 97.75 588 TYR B C 1
ATOM 9971 O O . TYR B 1 588 ? 15.094 -7.344 17.656 1 97.75 588 TYR B O 1
ATOM 9979 N N . GLN B 1 589 ? 14.062 -8.078 15.758 1 96.81 589 GLN B N 1
ATOM 9980 C CA . GLN B 1 589 ? 15.312 -8.422 15.078 1 96.81 589 GLN B CA 1
ATOM 9981 C C . GLN B 1 589 ? 16.094 -7.168 14.703 1 96.81 589 GLN B C 1
ATOM 9983 O O . GLN B 1 589 ? 15.523 -6.199 14.195 1 96.81 589 GLN B O 1
ATOM 9988 N N . MET B 1 590 ? 17.359 -7.191 14.898 1 92.56 590 MET B N 1
ATOM 9989 C CA . MET B 1 590 ? 18.234 -6.031 14.906 1 92.56 590 MET B CA 1
ATOM 9990 C C . MET B 1 590 ? 18.156 -5.277 13.586 1 92.56 590 MET B C 1
ATOM 9992 O O . MET B 1 590 ? 18.312 -4.055 13.555 1 92.56 590 MET B O 1
ATOM 9996 N N . TRP B 1 591 ? 17.891 -5.938 12.453 1 93.5 591 TRP B N 1
ATOM 9997 C CA . TRP B 1 591 ? 17.984 -5.312 11.141 1 93.5 591 TRP B CA 1
ATOM 9998 C C . TRP B 1 591 ? 16.609 -5.051 10.555 1 93.5 591 TRP B C 1
ATOM 10000 O O . TRP B 1 591 ? 16.484 -4.438 9.5 1 93.5 591 TRP B O 1
ATOM 10010 N N . HIS B 1 592 ? 15.531 -5.453 11.234 1 96.75 592 HIS B N 1
ATOM 10011 C CA . HIS B 1 592 ? 14.195 -5.355 10.672 1 96.75 592 HIS B CA 1
ATOM 10012 C C . HIS B 1 592 ? 13.773 -3.898 10.516 1 96.75 592 HIS B C 1
ATOM 10014 O O . HIS B 1 592 ? 13.07 -3.551 9.562 1 96.75 592 HIS B O 1
ATOM 10020 N N . GLY B 1 593 ? 14.219 -3.014 11.469 1 94.75 593 GLY B N 1
ATOM 10021 C CA . GLY B 1 593 ? 13.922 -1.6 11.312 1 94.75 593 GLY B CA 1
ATOM 10022 C C . GLY B 1 593 ? 14.484 -1.014 10.023 1 94.75 593 GLY B C 1
ATOM 10023 O O . GLY B 1 593 ? 13.789 -0.293 9.312 1 94.75 593 GLY B O 1
ATOM 10024 N N . GLN B 1 594 ? 15.727 -1.312 9.734 1 91.5 594 GLN B N 1
ATOM 10025 C CA . GLN B 1 594 ? 16.375 -0.823 8.523 1 91.5 594 GLN B CA 1
ATOM 10026 C C . GLN B 1 594 ? 15.719 -1.399 7.273 1 91.5 594 GLN B C 1
ATOM 10028 O O . GLN B 1 594 ? 15.508 -0.687 6.289 1 91.5 594 GLN B O 1
ATOM 10033 N N . LYS B 1 595 ? 15.43 -2.707 7.309 1 92.69 595 LYS B N 1
ATOM 10034 C CA . LYS B 1 595 ? 14.789 -3.357 6.168 1 92.69 595 LYS B CA 1
ATOM 10035 C C . LYS B 1 595 ? 13.43 -2.721 5.859 1 92.69 595 LYS B C 1
ATOM 10037 O O . LYS B 1 595 ? 13.125 -2.439 4.699 1 92.69 595 LYS B O 1
ATOM 10042 N N . MET B 1 596 ? 12.648 -2.471 6.887 1 94.19 596 MET B N 1
ATOM 10043 C CA . MET B 1 596 ? 11.328 -1.883 6.691 1 94.19 596 MET B CA 1
ATOM 10044 C C . MET B 1 596 ? 11.438 -0.469 6.129 1 94.19 596 MET B C 1
ATOM 10046 O O . MET B 1 596 ? 10.633 -0.066 5.289 1 94.19 596 MET B O 1
ATOM 10050 N N . LEU B 1 597 ? 12.391 0.253 6.609 1 91.25 597 LEU B N 1
ATOM 10051 C CA . LEU B 1 597 ? 12.594 1.603 6.098 1 91.25 597 LEU B CA 1
ATOM 10052 C C . LEU B 1 597 ? 12.914 1.574 4.605 1 91.25 597 LEU B C 1
ATOM 10054 O O . LEU B 1 597 ? 12.43 2.416 3.846 1 91.25 597 LEU B O 1
ATOM 10058 N N . GLN B 1 598 ? 13.688 0.628 4.211 1 86.19 598 GLN B N 1
ATOM 10059 C CA . GLN B 1 598 ? 14.102 0.511 2.816 1 86.19 598 GLN B CA 1
ATOM 10060 C C . GLN B 1 598 ? 12.922 0.111 1.931 1 86.19 598 GLN B C 1
ATOM 10062 O O . GLN B 1 598 ? 12.844 0.524 0.771 1 86.19 598 GLN B O 1
ATOM 10067 N N . MET B 1 599 ? 12.008 -0.61 2.521 1 87.25 599 MET B N 1
ATOM 10068 C CA . MET B 1 599 ? 10.938 -1.166 1.702 1 87.25 599 MET B CA 1
ATOM 10069 C C . MET B 1 599 ? 9.664 -0.334 1.834 1 87.25 599 MET B C 1
ATOM 10071 O O . MET B 1 599 ? 8.68 -0.584 1.138 1 87.25 599 MET B O 1
ATOM 10075 N N . SER B 1 600 ? 9.672 0.613 2.711 1 88.12 600 SER B N 1
ATOM 10076 C CA . SER B 1 600 ? 8.453 1.354 3.008 1 88.12 600 SER B CA 1
ATOM 10077 C C . SER B 1 600 ? 7.992 2.17 1.805 1 88.12 600 SER B C 1
ATOM 10079 O O . SER B 1 600 ? 8.734 3.016 1.302 1 88.12 600 SER B O 1
ATOM 10081 N N . PRO B 1 601 ? 6.727 1.936 1.476 1 80.31 601 PRO B N 1
ATOM 10082 C CA . PRO B 1 601 ? 6.203 2.783 0.401 1 80.31 601 PRO B CA 1
ATOM 10083 C C . PRO B 1 601 ? 6.09 4.25 0.809 1 80.31 601 PRO B C 1
ATOM 10085 O O . PRO B 1 601 ? 5.66 4.551 1.926 1 80.31 601 PRO B O 1
ATOM 10088 N N . GLY B 1 602 ? 6.496 5.172 -0.062 1 76.38 602 GLY B N 1
ATOM 10089 C CA . GLY B 1 602 ? 6.359 6.594 0.209 1 76.38 602 GLY B CA 1
ATOM 10090 C C . GLY B 1 602 ? 7.59 7.199 0.854 1 76.38 602 GLY B C 1
ATOM 10091 O O . GLY B 1 602 ? 7.684 8.422 1 1 76.38 602 GLY B O 1
ATOM 10092 N N . LEU B 1 603 ? 8.516 6.379 1.328 1 82.31 603 LEU B N 1
ATOM 10093 C CA . LEU B 1 603 ? 9.727 6.887 1.96 1 82.31 603 LEU B CA 1
ATOM 10094 C C . LEU B 1 603 ? 10.93 6.723 1.037 1 82.31 603 LEU B C 1
ATOM 10096 O O . LEU B 1 603 ? 12.07 6.941 1.451 1 82.31 603 LEU B O 1
ATOM 10100 N N . GLN B 1 604 ? 10.664 6.414 -0.131 1 67.19 604 GLN B N 1
ATOM 10101 C CA . GLN B 1 604 ? 11.742 6.129 -1.076 1 67.19 604 GLN B CA 1
ATOM 10102 C C . GLN B 1 604 ? 12.547 7.387 -1.385 1 67.19 604 GLN B C 1
ATOM 10104 O O . GLN B 1 604 ? 13.703 7.301 -1.801 1 67.19 604 GLN B O 1
ATOM 10109 N N . GLN B 1 605 ? 11.938 8.5 -1.076 1 68.94 605 GLN B N 1
ATOM 10110 C CA . GLN B 1 605 ? 12.633 9.758 -1.33 1 68.94 605 GLN B CA 1
ATOM 10111 C C . GLN B 1 605 ? 13.734 9.992 -0.298 1 68.94 605 GLN B C 1
ATOM 10113 O O . GLN B 1 605 ? 14.633 10.812 -0.514 1 68.94 605 GLN B O 1
ATOM 10118 N N . MET B 1 606 ? 13.578 9.328 0.752 1 83 606 MET B N 1
ATOM 10119 C CA . MET B 1 606 ? 14.586 9.453 1.802 1 83 606 MET B CA 1
ATOM 10120 C C . MET B 1 606 ? 15.75 8.5 1.56 1 83 606 MET B C 1
ATOM 10122 O O . MET B 1 606 ? 15.547 7.293 1.425 1 83 606 MET B O 1
ATOM 10126 N N . LYS B 1 607 ? 16.875 9.078 1.383 1 83.25 607 LYS B N 1
ATOM 10127 C CA . LYS B 1 607 ? 18.062 8.25 1.197 1 83.25 607 LYS B CA 1
ATOM 10128 C C . LYS B 1 607 ? 18.594 7.75 2.535 1 83.25 607 LYS B C 1
ATOM 10130 O O . LYS B 1 607 ? 18.891 8.547 3.428 1 83.25 607 LYS B O 1
ATOM 10135 N N . LEU B 1 608 ? 18.672 6.457 2.602 1 83.25 608 LEU B N 1
ATOM 10136 C CA . LEU B 1 608 ? 19.188 5.852 3.826 1 83.25 608 LEU B CA 1
ATOM 10137 C C . LEU B 1 608 ? 20.688 5.656 3.748 1 83.25 608 LEU B C 1
ATOM 10139 O O . LEU B 1 608 ? 21.219 5.23 2.715 1 83.25 608 LEU B O 1
ATOM 10143 N N . LEU B 1 609 ? 21.312 6.074 4.676 1 80.38 609 LEU B N 1
ATOM 10144 C CA . LEU B 1 609 ? 22.766 5.934 4.723 1 80.38 609 LEU B CA 1
ATOM 10145 C C . LEU B 1 609 ? 23.156 4.746 5.594 1 80.38 609 LEU B C 1
ATOM 10147 O O . LEU B 1 609 ? 22.578 4.523 6.652 1 80.38 609 LEU B O 1
ATOM 10151 N N . PRO B 1 610 ? 24 3.969 4.996 1 71.06 610 PRO B N 1
ATOM 10152 C CA . PRO B 1 610 ? 24.406 2.783 5.75 1 71.06 610 PRO B CA 1
ATOM 10153 C C . PRO B 1 610 ? 25.031 3.129 7.102 1 71.06 610 PRO B C 1
ATOM 10155 O O . PRO B 1 610 ? 25.734 4.133 7.223 1 71.06 610 PRO B O 1
ATOM 10158 N N . PHE B 1 611 ? 24.609 2.391 8.078 1 72.69 611 PHE B N 1
ATOM 10159 C CA . PHE B 1 611 ? 25.172 2.531 9.414 1 72.69 611 PHE B CA 1
ATOM 10160 C C . PHE B 1 611 ? 26.359 1.587 9.609 1 72.69 611 PHE B C 1
ATOM 10162 O O . PHE B 1 611 ? 26.203 0.366 9.539 1 72.69 611 PHE B O 1
ATOM 10169 N N . ASN B 1 612 ? 27.516 2.203 9.688 1 76 612 ASN B N 1
ATOM 10170 C CA . ASN B 1 612 ? 28.672 1.396 10.055 1 76 612 ASN B CA 1
ATOM 10171 C C . ASN B 1 612 ? 28.812 1.282 11.57 1 76 612 ASN B C 1
ATOM 10173 O O . ASN B 1 612 ? 28.594 2.254 12.297 1 76 612 ASN B O 1
ATOM 10177 N N . PHE B 1 613 ? 29.062 0.142 12 1 78.38 613 PHE B N 1
ATOM 10178 C CA . PHE B 1 613 ? 29.203 -0.09 13.438 1 78.38 613 PHE B CA 1
ATOM 10179 C C . PHE B 1 613 ? 30.484 0.535 13.969 1 78.38 613 PHE B C 1
ATOM 10181 O O . PHE B 1 613 ? 31.578 0.264 13.445 1 78.38 613 PHE B O 1
ATOM 10188 N N . ALA B 1 614 ? 30.312 1.426 14.883 1 83.06 614 ALA B N 1
ATOM 10189 C CA . ALA B 1 614 ? 31.438 2.062 15.547 1 83.06 614 ALA B CA 1
ATOM 10190 C C . ALA B 1 614 ? 31.703 1.438 16.906 1 83.06 614 ALA B C 1
ATOM 10192 O O . ALA B 1 614 ? 30.766 1.114 17.641 1 83.06 614 ALA B O 1
ATOM 10193 N N . SER B 1 615 ? 32.938 1.09 17.156 1 85.12 615 SER B N 1
ATOM 10194 C CA . SER B 1 615 ? 33.375 0.584 18.453 1 85.12 615 SER B CA 1
ATOM 10195 C C . SER B 1 615 ? 34.656 1.261 18.891 1 85.12 615 SER B C 1
ATOM 10197 O O . SER B 1 615 ? 35.312 1.955 18.109 1 85.12 615 SER B O 1
ATOM 10199 N N . TYR B 1 616 ? 34.875 1.124 20.188 1 87.69 616 TYR B N 1
ATOM 10200 C CA . TYR B 1 616 ? 36.094 1.752 20.719 1 87.69 616 TYR B CA 1
ATOM 10201 C C . TYR B 1 616 ? 37.344 0.974 20.312 1 87.69 616 TYR B C 1
ATOM 10203 O O . TYR B 1 616 ? 37.469 -0.211 20.641 1 87.69 616 TYR B O 1
ATOM 10211 N N . ASP B 1 617 ? 38.219 1.648 19.641 1 90.12 617 ASP B N 1
ATOM 10212 C CA . ASP B 1 617 ? 39.5 1.097 19.25 1 90.12 617 ASP B CA 1
ATOM 10213 C C . ASP B 1 617 ? 40.562 1.355 20.328 1 90.12 617 ASP B C 1
ATOM 10215 O O . ASP B 1 617 ? 41.062 2.475 20.453 1 90.12 617 ASP B O 1
ATOM 10219 N N . GLU B 1 618 ? 40.938 0.387 21 1 88.25 618 GLU B N 1
ATOM 10220 C CA . GLU B 1 618 ? 41.844 0.525 22.125 1 88.25 618 GLU B CA 1
ATOM 10221 C C . GLU B 1 618 ? 43.219 0.974 21.672 1 88.25 618 GLU B C 1
ATOM 10223 O O . GLU B 1 618 ? 43.906 1.715 22.375 1 88.25 618 GLU B O 1
ATOM 10228 N N . LYS B 1 619 ? 43.625 0.561 20.562 1 88.56 619 LYS B N 1
ATOM 10229 C CA . LYS B 1 619 ? 44.938 0.917 20.047 1 88.56 619 LYS B CA 1
ATOM 10230 C C . LYS B 1 619 ? 45 2.379 19.609 1 88.56 619 LYS B C 1
ATOM 10232 O O . LYS B 1 619 ? 45.969 3.088 19.891 1 88.56 619 LYS B O 1
ATOM 10237 N N . ALA B 1 620 ? 43.969 2.801 18.922 1 86.94 620 ALA B N 1
ATOM 10238 C CA . ALA B 1 620 ? 43.938 4.176 18.422 1 86.94 620 ALA B CA 1
ATOM 10239 C C . ALA B 1 620 ? 43.5 5.137 19.531 1 86.94 620 ALA B C 1
ATOM 10241 O O . ALA B 1 620 ? 43.719 6.344 19.422 1 86.94 620 ALA B O 1
ATOM 10242 N N . GLY B 1 621 ? 42.844 4.566 20.547 1 84.62 621 GLY B N 1
ATOM 10243 C CA . GLY B 1 621 ? 42.375 5.379 21.656 1 84.62 621 GLY B CA 1
ATOM 10244 C C . GLY B 1 621 ? 41.188 6.258 21.297 1 84.62 621 GLY B C 1
ATOM 10245 O O . GLY B 1 621 ? 41.062 7.375 21.812 1 84.62 621 GLY B O 1
ATOM 10246 N N . LYS B 1 622 ? 40.469 5.809 20.359 1 87.19 622 LYS B N 1
ATOM 10247 C CA . LYS B 1 622 ? 39.312 6.562 19.922 1 87.19 622 LYS B CA 1
ATOM 10248 C C . LYS B 1 622 ? 38.281 5.645 19.281 1 87.19 622 LYS B C 1
ATOM 10250 O O . LYS B 1 622 ? 38.531 4.465 19.047 1 87.19 622 LYS B O 1
ATOM 10255 N N . MET B 1 623 ? 37.031 6.156 19.141 1 87 623 MET B N 1
ATOM 10256 C CA . MET B 1 623 ? 36 5.402 18.438 1 87 623 MET B CA 1
ATOM 10257 C C . MET B 1 623 ? 36.375 5.25 16.953 1 87 623 MET B C 1
ATOM 10259 O O . MET B 1 623 ? 36.875 6.184 16.344 1 87 623 MET B O 1
ATOM 10263 N N . ALA B 1 624 ? 36.219 4 16.484 1 86.94 624 ALA B N 1
ATOM 10264 C CA . ALA B 1 624 ? 36.5 3.695 15.078 1 86.94 624 ALA B CA 1
ATOM 10265 C C . ALA B 1 624 ? 35.5 2.668 14.539 1 86.94 624 ALA B C 1
ATOM 10267 O O . ALA B 1 624 ? 34.781 2.012 15.305 1 86.94 624 ALA B O 1
ATOM 10268 N N . PHE B 1 625 ? 35.375 2.688 13.219 1 86.38 625 PHE B N 1
ATOM 10269 C CA . PHE B 1 625 ? 34.5 1.665 12.625 1 86.38 625 PHE B CA 1
ATOM 10270 C C . PHE B 1 625 ? 35.125 0.278 12.82 1 86.38 625 PHE B C 1
ATOM 10272 O O . PHE B 1 625 ? 36.312 0.096 12.703 1 86.38 625 PHE B O 1
ATOM 10279 N N . PHE B 1 626 ? 34.281 -0.583 13.188 1 83.44 626 PHE B N 1
ATOM 10280 C CA . PHE B 1 626 ? 34.688 -1.944 13.516 1 83.44 626 PHE B CA 1
ATOM 10281 C C . PHE B 1 626 ? 35.344 -2.605 12.312 1 83.44 626 PHE B C 1
ATOM 10283 O O . PHE B 1 626 ? 34.875 -2.492 11.188 1 83.44 626 PHE B O 1
ATOM 10290 N N . ASP B 1 627 ? 36.469 -3.225 12.469 1 82.62 627 ASP B N 1
ATOM 10291 C CA . ASP B 1 627 ? 37.219 -3.994 11.477 1 82.62 627 ASP B CA 1
ATOM 10292 C C . ASP B 1 627 ? 37.312 -5.465 11.883 1 82.62 627 ASP B C 1
ATOM 10294 O O . ASP B 1 627 ? 38 -5.805 12.844 1 82.62 627 ASP B O 1
ATOM 10298 N N . PRO B 1 628 ? 36.594 -6.27 11.172 1 80.5 628 PRO B N 1
ATOM 10299 C CA . PRO B 1 628 ? 36.594 -7.684 11.555 1 80.5 628 PRO B CA 1
ATOM 10300 C C . PRO B 1 628 ? 37.969 -8.312 11.539 1 80.5 628 PRO B C 1
ATOM 10302 O O . PRO B 1 628 ? 38.219 -9.32 12.219 1 80.5 628 PRO B O 1
ATOM 10305 N N . ARG B 1 629 ? 39 -7.828 10.859 1 83.38 629 ARG B N 1
ATOM 10306 C CA . ARG B 1 629 ? 40.344 -8.359 10.75 1 83.38 629 ARG B CA 1
ATOM 10307 C C . ARG B 1 629 ? 41.156 -8.102 12.031 1 83.38 629 ARG B C 1
ATOM 10309 O O . ARG B 1 629 ? 42.125 -8.781 12.305 1 83.38 629 ARG B O 1
ATOM 10316 N N . ARG B 1 630 ? 40.719 -7.145 12.812 1 88.44 630 ARG B N 1
ATOM 10317 C CA . ARG B 1 630 ? 41.375 -6.781 14.07 1 88.44 630 ARG B CA 1
ATOM 10318 C C . ARG B 1 630 ? 40.344 -6.727 15.203 1 88.44 630 ARG B C 1
ATOM 10320 O O . ARG B 1 630 ? 40.281 -5.738 15.938 1 88.44 630 ARG B O 1
ATOM 10327 N N . LYS B 1 631 ? 39.438 -7.648 15.406 1 83.75 631 LYS B N 1
ATOM 10328 C CA . LYS B 1 631 ? 38.312 -7.691 16.344 1 83.75 631 LYS B CA 1
ATOM 10329 C C . LYS B 1 631 ? 38.812 -7.504 17.781 1 83.75 631 LYS B C 1
ATOM 10331 O O . LYS B 1 631 ? 38.094 -6.902 18.609 1 83.75 631 LYS B O 1
ATOM 10336 N N . GLU B 1 632 ? 39.938 -7.906 18.094 1 85.75 632 GLU B N 1
ATOM 10337 C CA . GLU B 1 632 ? 40.469 -7.891 19.453 1 85.75 632 GLU B CA 1
ATOM 10338 C C . GLU B 1 632 ? 40.812 -6.473 19.891 1 85.75 632 GLU B C 1
ATOM 10340 O O . GLU B 1 632 ? 40.875 -6.191 21.094 1 85.75 632 GLU B O 1
ATOM 10345 N N . ASP B 1 633 ? 41 -5.691 18.906 1 88.81 633 ASP B N 1
ATOM 10346 C CA . ASP B 1 633 ? 41.406 -4.316 19.219 1 88.81 633 ASP B CA 1
ATOM 10347 C C . ASP B 1 633 ? 40.188 -3.467 19.578 1 88.81 633 ASP B C 1
ATOM 10349 O O . ASP B 1 633 ? 40.312 -2.324 20.016 1 88.81 633 ASP B O 1
ATOM 10353 N N . PHE B 1 634 ? 39 -3.998 19.406 1 88.25 634 PHE B N 1
ATOM 10354 C CA . PHE B 1 634 ? 37.781 -3.199 19.578 1 88.25 634 PHE B CA 1
ATOM 10355 C C . PHE B 1 634 ? 37 -3.648 20.812 1 88.25 634 PHE B C 1
ATOM 10357 O O . PHE B 1 634 ? 36.938 -4.844 21.094 1 88.25 634 PHE B O 1
ATOM 10364 N N . VAL B 1 635 ? 36.625 -2.674 21.516 1 81.69 635 VAL B N 1
ATOM 10365 C CA . VAL B 1 635 ? 35.781 -2.957 22.703 1 81.69 635 VAL B CA 1
ATOM 10366 C C . VAL B 1 635 ? 34.438 -2.287 22.547 1 81.69 635 VAL B C 1
ATOM 10368 O O . VAL B 1 635 ? 34.344 -1.137 22.125 1 81.69 635 VAL B O 1
ATOM 10371 N N . SER B 1 636 ? 33.406 -3.133 22.781 1 78.06 636 SER B N 1
ATOM 10372 C CA . SER B 1 636 ? 32.062 -2.588 22.766 1 78.06 636 SER B CA 1
ATOM 10373 C C . SER B 1 636 ? 31.641 -2.139 24.156 1 78.06 636 SER B C 1
ATOM 10375 O O . SER B 1 636 ? 31.797 -2.879 25.125 1 78.06 636 SER B O 1
ATOM 10377 N N . ILE B 1 637 ? 31.406 -0.889 24.281 1 73.62 637 ILE B N 1
ATOM 10378 C CA . ILE B 1 637 ? 30.891 -0.363 25.547 1 73.62 637 ILE B CA 1
ATOM 10379 C C . ILE B 1 637 ? 29.375 -0.253 25.484 1 73.62 637 ILE B C 1
ATOM 10381 O O . ILE B 1 637 ? 28.828 0.566 24.734 1 73.62 637 ILE B O 1
ATOM 10385 N N . SER B 1 638 ? 28.703 -1.09 26.234 1 69.56 638 SER B N 1
ATOM 10386 C CA . SER B 1 638 ? 27.25 -1.126 26.234 1 69.56 638 SER B CA 1
ATOM 10387 C C . SER B 1 638 ? 26.656 0.078 26.969 1 69.56 638 SER B C 1
ATOM 10389 O O . SER B 1 638 ? 27.359 0.762 27.703 1 69.56 638 SER B O 1
ATOM 10391 N N . GLY B 1 639 ? 25.438 0.451 26.734 1 70.19 639 GLY B N 1
ATOM 10392 C CA . GLY B 1 639 ? 24.734 1.506 27.438 1 70.19 639 GLY B CA 1
ATOM 10393 C C . GLY B 1 639 ? 24.703 1.306 28.938 1 70.19 639 GLY B C 1
ATOM 10394 O O . GLY B 1 639 ? 24.906 2.254 29.703 1 70.19 639 GLY B O 1
ATOM 10395 N N . SER B 1 640 ? 24.516 0.01 29.297 1 68.75 640 SER B N 1
ATOM 10396 C CA . SER B 1 640 ? 24.516 -0.32 30.719 1 68.75 640 SER B CA 1
ATOM 10397 C C . SER B 1 640 ? 25.875 -0.006 31.359 1 68.75 640 SER B C 1
ATOM 10399 O O . SER B 1 640 ? 25.922 0.532 32.469 1 68.75 640 SER B O 1
ATOM 10401 N N . LYS B 1 641 ? 26.891 -0.38 30.688 1 77.12 641 LYS B N 1
ATOM 10402 C CA . LYS B 1 641 ? 28.234 -0.104 31.188 1 77.12 641 LYS B CA 1
ATOM 10403 C C . LYS B 1 641 ? 28.484 1.397 31.281 1 77.12 641 LYS B C 1
ATOM 10405 O O . LYS B 1 641 ? 29.078 1.875 32.25 1 77.12 641 LYS B O 1
ATOM 10410 N N . MET B 1 642 ? 28.031 2.08 30.328 1 81.31 642 MET B N 1
ATOM 10411 C CA . MET B 1 642 ? 28.188 3.531 30.312 1 81.31 642 MET B CA 1
ATOM 10412 C C . MET B 1 642 ? 27.469 4.164 31.5 1 81.31 642 MET B C 1
ATOM 10414 O O . MET B 1 642 ? 28.031 5.027 32.188 1 81.31 642 MET B O 1
ATOM 10418 N N . ARG B 1 643 ? 26.297 3.736 31.797 1 79.44 643 ARG B N 1
ATOM 10419 C CA . ARG B 1 643 ? 25.516 4.258 32.906 1 79.44 643 ARG B CA 1
ATOM 10420 C C . ARG B 1 643 ? 26.172 3.963 34.25 1 79.44 643 ARG B C 1
ATOM 10422 O O . ARG B 1 643 ? 26.188 4.809 35.156 1 79.44 643 ARG B O 1
ATOM 10429 N N . LYS B 1 644 ? 26.672 2.729 34.25 1 81.56 644 LYS B N 1
ATOM 10430 C CA . LYS B 1 644 ? 27.391 2.34 35.469 1 81.56 644 LYS B CA 1
ATOM 10431 C C . LYS B 1 644 ? 28.609 3.23 35.719 1 81.56 644 LYS B C 1
ATOM 10433 O O . LYS B 1 644 ? 28.828 3.703 36.812 1 81.56 644 LYS B O 1
ATOM 10438 N N . LEU B 1 645 ? 29.344 3.475 34.688 1 86.75 645 LEU B N 1
ATOM 10439 C CA . LEU B 1 645 ? 30.516 4.336 34.781 1 86.75 645 LEU B CA 1
ATOM 10440 C C . LEU B 1 645 ? 30.125 5.742 35.219 1 86.75 645 LEU B C 1
ATOM 10442 O O . LEU B 1 645 ? 30.797 6.344 36.062 1 86.75 645 LEU B O 1
ATOM 10446 N N . ALA B 1 646 ? 29.125 6.238 34.719 1 86.31 646 ALA B N 1
ATOM 10447 C CA . ALA B 1 646 ? 28.656 7.582 35.031 1 86.31 646 ALA B CA 1
ATOM 10448 C C . ALA B 1 646 ? 28.188 7.668 36.5 1 86.31 646 ALA B C 1
ATOM 10450 O O . ALA B 1 646 ? 28.469 8.648 37.188 1 86.31 646 ALA B O 1
ATOM 10451 N N . ARG B 1 647 ? 27.547 6.66 36.938 1 85.06 647 ARG B N 1
ATOM 10452 C CA . ARG B 1 647 ? 27.062 6.613 38.312 1 85.06 647 ARG B CA 1
ATOM 10453 C C . ARG B 1 647 ? 28.203 6.594 39.312 1 85.06 647 ARG B C 1
ATOM 10455 O O . ARG B 1 647 ? 28.109 7.188 40.375 1 85.06 647 ARG B O 1
ATOM 10462 N N . GLU B 1 648 ? 29.219 5.879 38.938 1 88.38 648 GLU B N 1
ATOM 10463 C CA . GLU B 1 648 ? 30.391 5.727 39.812 1 88.38 648 GLU B CA 1
ATOM 10464 C C . GLU B 1 648 ? 31.344 6.902 39.656 1 88.38 648 GLU B C 1
ATOM 10466 O O . GLU B 1 648 ? 32.344 6.973 40.344 1 88.38 648 GLU B O 1
ATOM 10471 N N . GLY B 1 649 ? 31.047 7.762 38.75 1 83.25 649 GLY B N 1
ATOM 10472 C CA . GLY B 1 649 ? 31.875 8.93 38.531 1 83.25 649 GLY B CA 1
ATOM 10473 C C . GLY B 1 649 ? 33.188 8.609 37.844 1 83.25 649 GLY B C 1
ATOM 10474 O O . GLY B 1 649 ? 34.156 9.352 37.938 1 83.25 649 GLY B O 1
ATOM 10475 N N . LYS B 1 650 ? 33.219 7.492 37.219 1 87.19 650 LYS B N 1
ATOM 10476 C CA . LYS B 1 650 ? 34.406 7.066 36.5 1 87.19 650 LYS B CA 1
ATOM 10477 C C . LYS B 1 650 ? 34.375 7.555 35.062 1 87.19 650 LYS B C 1
ATOM 10479 O O . LYS B 1 650 ? 33.312 7.816 34.5 1 87.19 650 LYS B O 1
ATOM 10484 N N . THR B 1 651 ? 35.531 7.758 34.625 1 86.5 651 THR B N 1
ATOM 10485 C CA . THR B 1 651 ? 35.656 8.242 33.25 1 86.5 651 THR B CA 1
ATOM 10486 C C . THR B 1 651 ? 35.812 7.078 32.281 1 86.5 651 THR B C 1
ATOM 10488 O O . THR B 1 651 ? 36.531 6.113 32.531 1 86.5 651 THR B O 1
ATOM 10491 N N . PRO B 1 652 ? 35.062 7.195 31.219 1 87.5 652 PRO B N 1
ATOM 10492 C CA . PRO B 1 652 ? 35.25 6.188 30.188 1 87.5 652 PRO B CA 1
ATOM 10493 C C . PRO B 1 652 ? 36.594 6.312 29.484 1 87.5 652 PRO B C 1
ATOM 10495 O O . PRO B 1 652 ? 37.344 7.277 29.719 1 87.5 652 PRO B O 1
ATOM 10498 N N . PRO B 1 653 ? 36.938 5.289 28.734 1 85.75 653 PRO B N 1
ATOM 10499 C CA . PRO B 1 653 ? 38.219 5.414 28 1 85.75 653 PRO B CA 1
ATOM 10500 C C . PRO B 1 653 ? 38.281 6.691 27.172 1 85.75 653 PRO B C 1
ATOM 10502 O O . PRO B 1 653 ? 37.281 7.16 26.656 1 85.75 653 PRO B O 1
ATOM 10505 N N . PRO B 1 654 ? 39.562 7.184 27.141 1 86.06 654 PRO B N 1
ATOM 10506 C CA . PRO B 1 654 ? 39.688 8.414 26.359 1 86.06 654 PRO B CA 1
ATOM 10507 C C . PRO B 1 654 ? 39.188 8.273 24.922 1 86.06 654 PRO B C 1
ATOM 10509 O O . PRO B 1 654 ? 39.406 7.242 24.281 1 86.06 654 PRO B O 1
ATOM 10512 N N . GLY B 1 655 ? 38.375 9.367 24.578 1 87.19 655 GLY B N 1
ATOM 10513 C CA . GLY B 1 655 ? 37.906 9.359 23.203 1 87.19 655 GLY B CA 1
ATOM 10514 C C . GLY B 1 655 ? 36.531 8.758 23.047 1 87.19 655 GLY B C 1
ATOM 10515 O O . GLY B 1 655 ? 35.938 8.789 21.969 1 87.19 655 GLY B O 1
ATOM 10516 N N . PHE B 1 656 ? 36 8.258 24.094 1 88 656 PHE B N 1
ATOM 10517 C CA . PHE B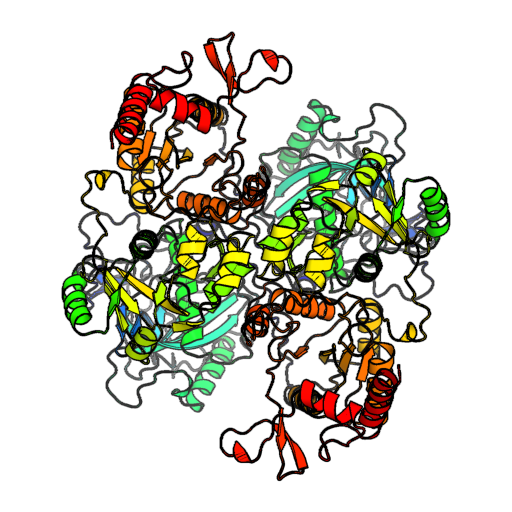 1 656 ? 34.688 7.641 24.047 1 88 656 PHE B CA 1
ATOM 10518 C C . PHE B 1 656 ? 33.594 8.703 23.938 1 88 656 PHE B C 1
ATOM 10520 O O . PHE B 1 656 ? 32.625 8.523 23.203 1 88 656 PHE B O 1
ATOM 10527 N N . MET B 1 657 ? 33.75 9.719 24.703 1 91.25 657 MET B N 1
ATOM 10528 C CA . MET B 1 657 ? 32.781 10.812 24.703 1 91.25 657 MET B CA 1
ATOM 10529 C C . MET B 1 657 ? 33.469 12.148 24.969 1 91.25 657 MET B C 1
ATOM 10531 O O . MET B 1 657 ? 34.562 12.18 25.562 1 91.25 657 MET B O 1
ATOM 10535 N N . ASP B 1 658 ? 32.969 13.195 24.375 1 92.38 658 ASP B N 1
ATOM 10536 C CA . ASP B 1 658 ? 33.438 14.539 24.703 1 92.38 658 ASP B CA 1
ATOM 10537 C C . ASP B 1 658 ? 33.469 14.758 26.203 1 92.38 658 ASP B C 1
ATOM 10539 O O . ASP B 1 658 ? 32.531 14.414 26.922 1 92.38 658 ASP B O 1
ATOM 10543 N N . PRO B 1 659 ? 34.562 15.32 26.672 1 92.44 659 PRO B N 1
ATOM 10544 C CA . PRO B 1 659 ? 34.719 15.438 28.125 1 92.44 659 PRO B CA 1
ATOM 10545 C C . PRO B 1 659 ? 33.625 16.25 28.781 1 92.44 659 PRO B C 1
ATOM 10547 O O . PRO B 1 659 ? 33.094 15.852 29.828 1 92.44 659 PRO B O 1
ATOM 10550 N N . GLU B 1 660 ? 33.312 17.328 28.219 1 94.25 660 GLU B N 1
ATOM 10551 C CA . GLU B 1 660 ? 32.219 18.109 28.812 1 94.25 660 GLU B CA 1
ATOM 10552 C C . GLU B 1 660 ? 30.891 17.359 28.719 1 94.25 660 GLU B C 1
ATOM 10554 O O . GLU B 1 660 ? 30.078 17.406 29.641 1 94.25 660 GLU B O 1
ATOM 10559 N N . GLY B 1 661 ? 30.656 16.75 27.625 1 93.81 661 GLY B N 1
ATOM 10560 C CA . GLY B 1 661 ? 29.469 15.93 27.484 1 93.81 661 GLY B CA 1
ATOM 10561 C C . GLY B 1 661 ? 29.375 14.836 28.531 1 93.81 661 GLY B C 1
ATOM 10562 O O . GLY B 1 661 ? 28.281 14.586 29.078 1 93.81 661 GLY B O 1
ATOM 10563 N N . TRP B 1 662 ? 30.5 14.25 28.797 1 93.5 662 TRP B N 1
ATOM 10564 C CA . TRP B 1 662 ? 30.531 13.188 29.797 1 93.5 662 TRP B CA 1
ATOM 10565 C C . TRP B 1 662 ? 30.281 13.75 31.188 1 93.5 662 TRP B C 1
ATOM 10567 O O . TRP B 1 662 ? 29.562 13.148 31.984 1 93.5 662 TRP B O 1
ATOM 10577 N N . SER B 1 663 ? 30.844 14.852 31.438 1 94.12 663 SER B N 1
ATOM 10578 C CA . SER B 1 663 ? 30.688 15.477 32.75 1 94.12 663 SER B CA 1
ATOM 10579 C C . SER B 1 663 ? 29.219 15.766 33.031 1 94.12 663 SER B C 1
ATOM 10581 O O . SER B 1 663 ? 28.766 15.648 34.188 1 94.12 663 SER B O 1
ATOM 10583 N N . ILE B 1 664 ? 28.516 16.156 32.094 1 94.75 664 ILE B N 1
ATOM 10584 C CA . ILE B 1 664 ? 27.078 16.453 32.219 1 94.75 664 ILE B CA 1
ATOM 10585 C C . ILE B 1 664 ? 26.328 15.172 32.594 1 94.75 664 ILE B C 1
ATOM 10587 O O . ILE B 1 664 ? 25.453 15.195 33.469 1 94.75 664 ILE B O 1
ATOM 10591 N N . LEU B 1 665 ? 26.688 14.047 32.031 1 92.94 665 LEU B N 1
ATOM 10592 C CA . LEU B 1 665 ? 26.047 12.766 32.312 1 92.94 665 LEU B CA 1
ATOM 10593 C C . LEU B 1 665 ? 26.406 12.289 33.719 1 92.94 665 LEU B C 1
ATOM 10595 O O . LEU B 1 665 ? 25.547 11.734 34.438 1 92.94 665 LEU B O 1
ATOM 10599 N N . VAL B 1 666 ? 27.625 12.5 34.031 1 92.12 666 VAL B N 1
ATOM 10600 C CA . VAL B 1 666 ? 28.078 12.117 35.375 1 92.12 666 VAL B CA 1
ATOM 10601 C C . VAL B 1 666 ? 27.281 12.875 36.438 1 92.12 666 VAL B C 1
ATOM 10603 O O . VAL B 1 666 ? 26.812 12.281 37.406 1 92.12 666 VAL B O 1
ATOM 10606 N N . LYS B 1 667 ? 27.219 14.148 36.156 1 92.62 667 LYS B N 1
ATOM 10607 C CA . LYS B 1 667 ? 26.453 14.969 37.094 1 92.62 667 LYS B CA 1
ATOM 10608 C C . LYS B 1 667 ? 25.016 14.461 37.219 1 92.62 667 LYS B C 1
ATOM 10610 O O . LYS B 1 667 ? 24.469 14.414 38.312 1 92.62 667 LYS B O 1
ATOM 10615 N N . TYR B 1 668 ? 24.406 14.102 36.219 1 92.94 668 TYR B N 1
ATOM 10616 C CA . TYR B 1 668 ? 23.047 13.602 36.188 1 92.94 668 TYR B CA 1
ATOM 10617 C C . TYR B 1 668 ? 22.938 12.289 36.969 1 92.94 668 TYR B C 1
ATOM 10619 O O . TYR B 1 668 ? 22.094 12.148 37.844 1 92.94 668 TYR B O 1
ATOM 10627 N N . TYR B 1 669 ? 23.797 11.336 36.656 1 90.25 669 TYR B N 1
ATOM 10628 C CA . TYR B 1 669 ? 23.672 10.016 37.25 1 90.25 669 TYR B CA 1
ATOM 10629 C C . TYR B 1 669 ? 24.047 10.055 38.719 1 90.25 669 TYR B C 1
ATOM 10631 O O . TYR B 1 669 ? 23.5 9.305 39.531 1 90.25 669 TYR B O 1
ATOM 10639 N N . GLN B 1 670 ? 24.922 10.875 39.062 1 89.25 670 GLN B N 1
ATOM 10640 C CA . GLN B 1 670 ? 25.266 11.039 40.469 1 89.25 670 GLN B CA 1
ATOM 10641 C C . GLN B 1 670 ? 24.109 11.664 41.25 1 89.25 670 GLN B C 1
ATOM 10643 O O . GLN B 1 670 ? 23.906 11.352 42.406 1 89.25 670 GLN B O 1
ATOM 10648 N N . SER B 1 671 ? 23.5 12.57 40.562 1 88.69 671 SER B N 1
ATOM 10649 C CA . SER B 1 671 ? 22.344 13.18 41.219 1 88.69 671 SER B CA 1
ATOM 10650 C C . SER B 1 671 ? 21.25 12.148 41.469 1 88.69 671 SER B C 1
ATOM 10652 O O . SER B 1 671 ? 20.484 12.273 42.438 1 88.69 671 SER B O 1
ATOM 10654 N N . LEU B 1 672 ? 21.047 11.18 40.625 1 84.81 672 LEU B N 1
ATOM 10655 C CA . LEU B 1 672 ? 20.062 10.117 40.812 1 84.81 672 LEU B CA 1
ATOM 10656 C C . LEU B 1 672 ? 20.422 9.242 42 1 84.81 672 LEU B C 1
ATOM 10658 O O . LEU B 1 672 ? 19.547 8.828 42.75 1 84.81 672 LEU B O 1
ATOM 10662 N N . ALA B 1 673 ? 21.719 8.961 42.062 1 76 673 ALA B N 1
ATOM 10663 C CA . ALA B 1 673 ? 22.203 8.125 43.156 1 76 673 ALA B CA 1
ATOM 10664 C C . ALA B 1 673 ? 22.016 8.828 44.5 1 76 673 ALA B C 1
ATOM 10666 O O . ALA B 1 673 ? 21.766 8.18 45.531 1 76 673 ALA B O 1
ATOM 10667 N N . ALA B 1 674 ? 22.062 10.086 44.469 1 75.44 674 ALA B N 1
ATOM 10668 C CA . ALA B 1 674 ? 21.906 10.859 45.719 1 75.44 674 ALA B CA 1
ATOM 10669 C C . ALA B 1 674 ? 20.438 10.953 46.125 1 75.44 674 ALA B C 1
ATOM 10671 O O . ALA B 1 674 ? 20.125 11.102 47.312 1 75.44 674 ALA B O 1
ATOM 10672 N N . GLN B 1 675 ? 19.438 10.789 45.312 1 70.19 675 GLN B N 1
ATOM 10673 C CA . GLN B 1 675 ? 18.016 10.812 45.625 1 70.19 675 GLN B CA 1
ATOM 10674 C C . GLN B 1 675 ? 17.531 9.43 46.062 1 70.19 675 GLN B C 1
ATOM 10676 O O . GLN B 1 675 ? 16.656 9.328 46.906 1 70.19 675 GLN B O 1
#

Sequence (1350 aa):
MRQLNVLTFVVGYVASWLSAAGDAEVGKGFYIPSTVTGDRPSLAAFDLAKLGTADEGEQDTLSYKRFITYAGQKISPWHEVPFEAGVGPDGEKLLHFVCEIPVGTNAKMEVNKENEHNPIIQDTKKGKLRYYKYNPEVGSLVNYGAIAQTWEHPELKHPDTGVGGDNDPIDVLQMNPEPCTVGEVMAVRVIGVFALVDDGETDWKVLVVRADEKHPPIMANVDDVPQSKKTELIEWFRRYKTAEGKGLNLFGLDEKIMDKDFAMGVCEETHLHWHRMRHGHLVMPLFAPEHARADLLQEAKMLPALMLSEEELQWVHTLAEGWASPLQGFMTENQYLQSLHYEHIFVGGEWVPMPVPIVKSCSSEDKARIAGQKRIALQGPDGEVVALLFSPEVYEHRKEERAARTFGITAAGHPYIDMIMSAGDWLVGGRVQVLRPIVYNDGMDQYRLTPLQLRAKFQELGADAVFAFQLRNPVHNGHALLMQDTAEKLKEKGFKRPVLWLSPLGGWTKDDDVPLSVRMEQHRAIIKNGVFGDTPVVLAIFPSPMLYAGPREVQWHAYARLQGGASHYIVGRDPAGMKHPAKDDDIYQMWHGQKMLQMSPGLQQMKLLPFNFASYDEKAGKMAFFDPRRKEDFVSISGSKMRKLAREGKTPPPGFMDPEGWSILVKYYQSLAAQMRQLNVLTFVVGYVASWLSAAGDAEVGKGFYIPSTVTGDRPSLAAFDLAKLGTADEGEQDTLSYKRFITYAGQKISPWHEVPFEAGVGPDGEKLLHFVCEIPVGTNAKMEVNKENEHNPIIQDTKKGKLRYYKYNPEVGSLVNYGAIAQTWEHPELKHPDTGVGGDNDPIDVLQMNPEPCTVGEVMAVRVIGVFALVDDGETDWKVLVVRADEKHPPIMANVDDVPQSKKTELIEWFRRYKTAEGKGLNLFGLDEKIMDKDFAMGVCEETHLHWHRMRHGHLVMPLFAPEHARADLLQEAKMLPALMLSEEELQWVHTLAEGWASPLQGFMTENQYLQSLHYEHIFVGGEWVPMPVPIVKSCSSEDKARIAGQKRIALQGPDGEVVALLFSPEVYEHRKEERAARTFGITAAGHPYIDMIMSAGDWLVGGRVQVLRPIVYNDGMDQYRLTPLQLRAKFQELGADAVFAFQLRNPVHNGHALLMQDTAEKLKEKGFKRPVLWLSPLGGWTKDDDVPLSVRMEQHRAIIKNGVFGDTPVVLAIFPSPMLYAGPREVQWHAYARLQGGASHYIVGRDPAGMKHPAKDDDIYQMWHGQKMLQMSPGLQQMKLLPFNFASYDEKAGKMAFFDPRRKEDFVSISGSKMRKLAREGKTPPPGFMDPEGWSILVKYYQSLAAQ

Secondary structure (DSSP, 8-state):
--------------B----HHHHHHHTTT-----S--SS---GGG--GGGEEEEEES-TTSTT-EEEEEETTEEE-TTTTS-SEEEE-TTSPEEEEEEEEE-TT--B-EEE-SSSTT--EEE-EETTEE-B--SSTTT--SSEEEEETT----TT---TTTSSEE-SSPPEEEE--SS---TT-EEEEEEEEEEEEEETTEEEEEEEEEETT--SSSPP-SGGGS-HHHHHHHHHHHHHTTGGGT--PPEESGGG--B-HHHHHHHHHHHHHHHHHHHHSS-----BPPHHHHHHHHHHHHTS-EEEPPHHHHHHHHHHHHTTTTT--EEPPHHHHHHHHHHSEEEETTEEEE--S---EEE-HHHHHHHTT-SEEEEE-TTS-EEEEEEEEEEEE--HHHHHHHHHS---TT-HHHHHHHHS-SEEEEEEEEESS-----SS-GGG---HHHHHHHHHHTT-SEEEEEEESS---HHHHHHHHHHHHHHHHTT-S-EEEEEEEB-S---TTSPPHHHHHHHHHHHHHTTTTTTS-EEE--B-SPP---HHHHHHHHHHHHHHTT-SEEE--SSTT--B-SSSSSBSS-TTHHHHHHHH-TT-TTSEEEP-PPEEEETTTTEEEE--GGGGGGEE---HHHHHHHHHTTPPPSTTSS-HHHHHHHHHHHHHHHH-/--------------B----HHHHHHHTTT-----S--SSS--GGG--GGGEEEEEES-TTSTT-EEEEEETTEEE-TTTTS-SEEEE-TTSPEEEEEEEEE-TT--B-EEE-SSSTT--EEE-EETTEE-B--SSTTT--SSEEEEETT----TT---TTTSSEE-SSPPEEEE--SS---TT-EEEEEEEEEEEEEETTEEEEEEEEEETT--SSSPP-SGGGS-HHHHHHHHHHHHHTTGGGT--PPEESGGG--B-HHHHHHHHHHHHHHHHHHHHSS-----BPPHHHHHHHHHHHTTS-EEEPPHHHHHHHHHHHHTTTTT--EEPPHHHHHHHHHHSEEEETTEEEE--S---EEE-HHHHHHHTT-SEEEEE-TTS-EEEEEEEEEEEE--HHHHHHHHHS---TT-HHHHHHHHS-SEEEEEEEEESS-----SS-GGG---HHHHHHHHHHTT-SEEEEEEESS---HHHHHHHHHHHHHHHHTT-S-EEEEEEEB-S---TTSPPHHHHHHHHHHHHHTTTTTTS-EEE--B-SPP---HHHHHHHHHHHHHHTT-SEEE--SSTT--B-SSSSSBSS-TTHHHHHHHH-TT-TTSEEEP-PPEEEETTTTEEEE--GGGGGGEE---HHHHHHHHHTTPPPSTTSS-HHHHHHHHHHHHHHHH-

Foldseek 3Di:
DCVVVPVQCLPDFPLPLDFLVNLQVQLPQFDFDDPPPDPPPPVLPVDLVQKDKDWDDDPPAQGIWIFIDGVRHGAAQAHPQDQFPDAAPLRDTWGKWAFQAWFQAWFQWAQAGRDVNRTIDFDDDPRHGDTQPAPRRRHHHARKTATHQFFFAQVGAFSQRRGGAPGDGAMEGAHDPDIDDHGRMAIWAWAWWWWWQDPRHTHIYTYIYGRPDDDPPDRRHPVRDDPVVLVVVLVCQQCRCVSVVDHGIDTTPSSDIGGRVVRVLQSQLRNQSSCSNNPSFQFDAQARRPVCLVVVQVVQVVFAEDEDDQQLVLLNLCRRLRLPPPAQWADAPQQQVCLLPVCWGQGSSHTHHNNAHNWAFDAPVSCVRCPPPQKHFYAYPVGGTFKMFGRKDKDFLPLQSNCCSQAVDCDPPQVLSVVSVPTHGIIIDGGIYTSDNDDDPPPCVVQADGLVRLQVVCVVQVFPAEEEDEDQAADWLLNLVQLLVVVVVVVVVPTDAYAYEYEYEQEDDDDPTDHPVLNVVLVVVCVVVCSNPPHHYRRHYRSHHQNQRFLSVLLSVLSSVVSSPHQEYEDAWRPSWDCDRVDRGISDHGCNNVVSCCVPPSSVSYHYDDDFDWFQFQVVQAIDGDDPVPNVRTDHQDPVNLLVCLCVVHDDGHHTGDPVSSVSSSVVNVVVVVD/DCVPPPVQQLQPFPLPLDFLVNLQVQLPQFDFPPDPPDPPPPVLPVDLVQKDKDWDDDPPAQGIWIFIDGVRHGAAQAHPQDQFPDAAPLRDTWGKWAFQAWFQAWFQWAQAGRDHRRTIDFDDDPRHGDTQPAPRRRHHHARKTATHQFFFAQVGQFSQANGGAPGDGAMEGAHDPDIDDHGRMAIWAWAWWWWWQDPRHTHIYTYIYGRPDDDPPDRNHPVRDDPVVLVVVLVCQQCRCVSVVDHGIDTTPSSDIGGRVVRVL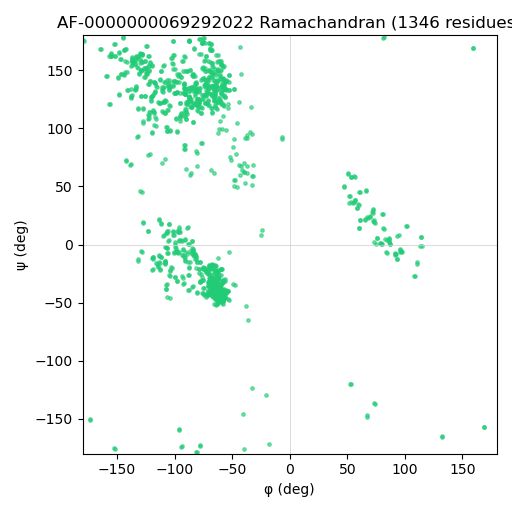QSQLRNQSSVSNNPSAQFDAQARRPVCLVVVQVVQVVFAEDEDDQQLVLLNLCRRLRLPPPAQWADAPQQQVCLLPVCWGQGSSHTHHNNAHNWAFDAPVSCVRCPPPQKHFYAYPVGGTFKMFGRKDKDFLPLQSNCCSQAVDCDPPQVLSVVSVPTHGIIIDGGIYTSDNDDDPPPCVVQADGLVRLQVVCVVQVFPAEEEDEDQAADWLQNLVQLLVVVVVVVVVPTDAYAYEYEYEQGDDDDPTDHPVLNVVLVVVCVVVCSNPPHHYRRHYNSHHQNQRFLSVLLSVLSSVVSSPHQEYEDAWRPSWDCDRVDRGTSDHGCNNVVSCCVPPSSVSYHYDDDFDWFQFQVVQAIDGDDPVPNVRTDHQDPVNLLVCLCVVHDDGHHTGDPVSSVSSSVVNVVVVVD

pLDDT: mean 88.17, std 14.65, range [18.14, 98.69]

Organism: Polarella glacialis (NCBI:txid89957)

Radius of gyration: 33.12 Å; Cα contacts (8 Å, |Δi|>4): 2949; chains: 2; bounding box: 89×89×96 Å